Protein AF-0000000087106040 (afdb_homodimer)

Solvent-accessible surface area (backbone atoms only — not comparable to full-atom values): 74433 Å² total; per-residue (Å²): 136,77,77,55,63,69,55,60,63,54,44,68,76,42,73,60,86,76,44,76,72,56,64,63,62,61,72,76,50,59,66,69,57,50,46,52,50,30,51,50,44,46,50,48,37,53,48,32,58,74,75,38,71,82,53,90,64,60,54,68,60,30,50,50,42,42,52,51,36,38,70,44,97,57,34,73,68,27,49,67,57,51,49,48,45,60,63,72,32,39,88,49,49,78,52,42,56,70,64,64,42,68,72,45,52,69,73,43,56,54,65,58,44,49,53,48,51,50,50,48,49,48,52,51,50,51,36,50,51,51,44,50,53,49,49,51,51,45,63,74,44,73,69,80,75,83,79,71,75,76,64,62,59,41,61,67,54,55,31,48,50,31,50,55,50,32,76,34,88,66,50,60,66,65,59,43,47,52,53,50,52,54,48,50,75,66,47,75,52,49,68,43,40,52,33,40,51,50,19,52,57,51,36,58,52,44,92,62,56,70,68,56,44,52,52,46,50,52,50,38,58,68,61,44,33,63,44,38,24,47,56,38,55,76,50,75,85,63,74,52,70,66,46,33,73,72,64,44,72,75,74,63,62,64,84,55,68,85,59,36,60,64,34,42,58,57,28,51,73,61,73,68,38,67,78,41,63,66,58,41,52,53,50,50,52,50,31,49,50,28,44,53,50,10,10,52,50,33,39,52,51,50,53,48,50,34,58,74,68,71,50,76,64,50,90,84,58,72,82,67,64,40,34,77,58,48,52,42,44,21,44,38,19,73,36,55,61,73,34,36,55,68,57,47,50,29,42,51,50,54,42,47,35,26,58,51,46,52,67,50,56,45,52,49,45,43,52,36,63,69,33,61,73,43,35,72,28,68,68,35,41,52,50,40,70,65,51,54,53,46,73,65,52,46,67,40,28,13,55,53,53,34,60,45,47,53,52,50,83,64,72,64,77,64,79,76,67,87,54,52,75,47,63,67,57,50,50,50,48,51,50,50,50,54,51,36,30,46,58,61,27,42,41,67,61,44,50,50,54,54,42,50,54,22,53,61,69,60,58,63,76,49,69,67,56,49,53,35,29,59,67,58,50,45,57,54,54,51,49,53,48,51,50,54,58,68,61,66,38,71,67,47,39,63,37,82,85,34,82,42,78,40,76,66,61,59,66,61,56,55,38,47,67,54,59,79,48,88,50,78,81,37,42,60,58,35,51,52,55,52,49,53,54,42,54,61,46,57,76,47,68,54,88,41,48,69,60,50,51,45,41,54,65,68,46,63,51,65,48,78,85,44,32,45,48,28,52,60,52,17,46,65,45,42,50,65,78,90,56,49,70,90,66,55,49,43,45,56,52,52,38,35,50,49,14,54,48,32,41,67,71,18,54,91,40,62,59,89,44,64,68,58,48,50,48,42,40,52,45,39,49,51,25,53,62,37,47,41,62,69,44,24,52,48,29,50,49,50,54,51,48,44,57,70,69,44,88,36,56,81,68,65,51,90,62,77,53,67,72,55,44,54,74,73,28,78,70,67,73,78,75,80,78,126,135,77,77,54,65,70,55,61,64,53,46,69,75,44,74,60,85,76,43,78,72,57,64,64,62,60,70,74,49,59,66,69,56,50,48,50,50,29,51,50,44,46,50,47,38,53,48,32,59,72,74,37,71,82,52,88,63,58,54,66,58,29,49,50,43,41,52,50,35,40,69,44,97,58,34,72,69,27,48,66,56,51,47,48,46,60,62,72,32,37,88,49,48,78,53,42,56,70,64,64,39,67,71,45,52,70,72,43,54,54,67,57,45,49,53,47,51,51,49,47,50,49,51,51,51,50,37,50,51,50,44,48,53,49,49,52,50,46,64,71,44,72,70,80,74,82,79,72,73,74,65,60,59,41,62,65,53,54,31,47,49,30,48,53,51,32,76,36,89,62,49,61,65,64,60,41,46,53,51,49,52,54,49,49,76,67,48,76,53,49,68,42,40,51,33,39,51,51,17,50,58,52,36,57,52,43,92,61,54,68,68,56,44,51,52,46,50,54,50,39,57,68,60,44,34,62,44,38,24,47,57,37,55,75,50,74,84,64,73,53,68,66,47,32,74,72,65,45,73,75,73,63,61,64,83,54,70,85,59,37,60,65,36,42,59,56,29,51,73,60,73,67,40,67,78,41,64,68,58,40,50,52,50,48,53,50,30,50,50,28,44,53,49,10,11,52,50,33,39,52,52,51,54,48,51,34,59,74,67,70,52,77,64,52,89,84,56,73,82,68,64,40,36,77,59,49,54,42,44,20,43,38,20,71,37,56,60,71,34,37,54,66,58,48,49,29,41,51,50,54,40,47,35,24,58,52,47,53,67,49,56,44,52,50,44,45,52,37,63,70,33,61,73,43,35,73,29,67,66,33,40,51,50,40,70,64,52,52,53,47,74,65,52,46,67,41,28,15,54,52,53,34,59,46,46,54,50,50,82,66,72,65,76,63,81,75,69,87,55,52,75,48,63,67,55,51,51,51,50,51,50,50,50,53,53,36,29,47,58,61,27,42,39,68,60,43,52,51,55,54,41,51,53,21,54,61,68,60,57,63,78,48,70,66,56,50,54,34,28,59,68,57,48,46,56,53,55,50,47,53,48,52,50,55,58,66,62,66,38,72,67,46,39,64,36,82,84,34,82,41,78,40,74,66,61,58,64,62,55,56,41,47,67,54,59,78,47,89,51,78,82,37,42,60,58,34,51,52,54,51,49,53,56,41,55,60,45,57,74,47,69,55,87,42,49,68,61,50,49,45,41,55,66,68,47,63,52,66,47,80,84,45,32,43,47,28,50,60,51,16,46,65,45,42,51,65,78,93,55,49,70,88,65,55,50,43,44,57,51,51,39,34,50,49,15,54,49,31,40,67,72,19,52,92,42,61,59,89,44,65,68,59,48,52,48,45,40,52,45,38,50,50,25,52,63,37,47,41,63,68,43,25,52,48,31,50,50,51,52,50,48,44,57,69,69,44,87,37,56,80,69,67,51,90,63,76,54,69,71,55,44,56,75,72,27,81,69,67,73,77,74,79,79,128

Organism: NCBI:txid702518

pLDDT: mean 81.57, std 15.38, range [19.84, 97.75]

Sequence (1348 aa):
MFLDQDWLDNVGSYDFEVYDGSTDLVMFAPVSLVAQVAQSVLQDVEEKESFHPNAVKPMDLAMRLVRLLAGSDRPSLALPLIQKIVLSRPDDSAWHRQLLNKGLFSKLSPTDTKAFLLSVADGILDKLDQQDVRNKEQAEQDTGGSDRKLPLVKVTTVKMLAKLLSDSPFLDPKTSLTILSHLMDKARHIDIRVAIIESLYGALGSSAASDVKDEILILLEKHALPLAAGFNERGPAWASWEEVEAGEPLPTVSAISGDNVVRQIFATWDYRLTDDLDLKKKMAALSLRVIEESAKNHRQWLELFVKKHNLTLSTEEKLFNTPLDTGMLALFGRNPEFLTHSIFGMIKDSVLTQICPPPGIAAISKKVRRDTGLSESNAGEHWLSRFGKDTAVVRQTGAFPLLTRMHHPINRTAPDSSGYVTVELLQQFAREVFDSLVRSGDVDVLEEFFRSMTPMENNEDNVESLARWKLITLPMLEEVIAKIAKLRTLEWQKDIRREPARLPDTFRLKSALVVFPVNDDEEEIFIKDVMRLIEELAPLKGPYHKKWEYFKTKSMKPCRDRRRRMFHLAIRLGSLNGVDLDSPSLPDQLRVELAAFLLDKGHPFVAKDPDVVAGLKAMLHEWAESPIEEFRTSAMKIVDGFKKAGNDDWFTRGGGLDWVKIETDNSDSEEDVEMFLDQDWLDNVGSYDFEVYDGSTDLVMFAPVSLVAQVAQSVLQDVEEKESFHPNAVKPMDLAMRLVRLLAGSDRPSLALPLIQKIVLSRPDDSAWHRQLLNKGLFSKLSPTDTKAFLLSVADGILDKLDQQDVRNKEQAEQDTGGSDRKLPLVKVTTVKMLAKLLSDSPFLDPKTSLTILSHLMDKARHIDIRVAIIESLYGALGSSAASDVKDEILILLEKHALPLAAGFNERGPAWASWEEVEAGEPLPTVSAISGDNVVRQIFATWDYRLTDDLDLKKKMAALSLRVIEESAKNHRQWLELFVKKHNLTLSTEEKLFNTPLDTGMLALFGRNPEFLTHSIFGMIKDSVLTQICPPPGIAAISKKVRRDTGLSESNAGEHWLSRFGKDTAVVRQTGAFPLLTRMHHPINRTAPDSSGYVTVELLQQFAREVFDSLVRSGDVDVLEEFFRSMTPMENNEDNVESLARWKLITLPMLEEVIAKIAKLRTLEWQKDIRREPARLPDTFRLKSALVVFPVNDDEEEIFIKDVMRLIEELAPLKGPYHKKWEYFKTKSMKPCRDRRRRMFHLAIRLGSLNGVDLDSPSLPDQLRVELAAFLLDKGHPFVAKDPDVVAGLKAMLHEWAESPIEEFRTSAMKIVDGFKKAGNDDWFTRGGGLDWVKIETDNSDSEEDVE

Secondary structure (DSSP, 8-state):
----HHHHHHGGGS-GGGGGGTHHHHTTS-HHHHHHHHHHHHHHHHHHHHH-TTS--THHHHHHHHHHHHTSS-GGGGHHHHHHHHHH-GGGHHHHHHHSSHHHHHHS-HHHHHHHHHHHHHHHHHHHHHHHHHHHHHHHTT---S--PPPSS-HHHHHHHHHHHHT-TTS-HHHHHHHHHHHHHH--SHHHHHHHHHHHHHHHTSS--HHHHHHHHHHIIIIIHHHHHSS-SSSPPPPPHHHHHTTPPPPPPP--GGG-HHHHHHHS--GGGTT-HHHHHHHHHHHHHHHHHHHHHHHHHHHHHHHHTT----TT-PPP---S-GGGGHHHHH-GGG-BHHHHHHHHHHHHHHHS--HHHHHHHHHHHH-HHHHTSHHHHHHHHHHS--HHHHHHSSHHHHHHTTTS-----SS-GGGB--HHHHHHHHHHHHHHHHHHT-HHHHHHHHHHTSHHHHT---HHHHHHHHHHTHHHHHHHHHHHHHH--HHHHH-TT-SSS----HHHHHHHT----SSGGGHHHHHHHHHHHHHHHTT-SS--HHHHHHHHHHHS---GGGGGGHHHHHHHHH--TT--SSS--HHHHHHHHHHHHHHHHHGGG----HHHHHHHHHHHHHHHT-S-HHHHHHHHHHHHHHHHHS-THHHHTTS--HHHHHHHHSS-------/----HHHHHHGGGS-GGGGGGTHHHHTTS-HHHHHHHHHHHHHHHHHHHHH-TTS--THHHHHHHHHHHHTSS-GGGGHHHHHHHHHH-GGGHHHHHHHSSHHHHHHS-HHHHHHHHHHHHHHHHHHHHHHHHHHHHHHHTT---S--PPPSS-HHHHHHHHHHHHT-TTS-HHHHHHHHHHHHHH--SHHHHHHHHHHHHHHHTSS--HHHHHHHHHHIIIIIHHHHHSS-SSSPPPPPHHHHHTTPPPPPP---GGG-HHHHHHHS--GGGTT-HHHHHHHHHHHHHHHHHHHHHHHHHHHHHHHHTT----TT-PPP---S-GGGGHHHHH-GGG-BHHHHHHHHHHHHHHHS--HHHHHHHHHHHH-HHHHTSHHHHHHHHHHS--HHHHHHSSHHHHHHTTTS-----SS-GGGB--HHHHHHHHHHHHHHHHHHT-HHHHHHHHHHTSHHHHT---HHHHHHHHHHTHHHHHHHHHHHHHH--HHHHH-TT-SSS----HHHHHHHT----SSGGGHHHHHHHHHHHHHHHTT-SS--HHHHHHHHHHHS---GGGGGGHHHHHHHHH--TT--SSS--HHHHHHHHHHHHHHHHHGGG----HHHHHHHHHHHHHHHT-SSHHHHHHHHHHHHHHHHHS-THHHHTTS--HHHHHHH-SS-------

Nearest PDB structures (foldseek):
  7z8v-assembly1_D  TM=1.876E-01  e=4.612E-04  Homo sapiens
  8t1o-assembly1_A  TM=2.161E-01  e=4.178E-02  Mus musculus
  8fkx-assembly1_SU  TM=1.902E-01  e=3.604E-02  Homo sapiens
  6xns-assembly2_D  TM=2.021E-01  e=1.118E+00  synthetic construct
  6qb5-assembly4_D  TM=2.500E-01  e=7.920E+00  Homo sapiens

Structure (mmCIF, N/CA/C/O backbone):
data_AF-0000000087106040-model_v1
#
loop_
_entity.id
_entity.type
_entity.pdbx_description
1 polymer 'Uncharacterized protein'
#
loop_
_atom_site.group_PDB
_atom_site.id
_atom_site.type_symbol
_atom_site.label_atom_id
_atom_site.label_alt_id
_atom_site.label_comp_id
_atom_site.label_asym_id
_atom_site.label_entity_id
_atom_site.label_seq_id
_atom_site.pdbx_PDB_ins_code
_atom_site.Cartn_x
_atom_site.Cartn_y
_atom_site.Cartn_z
_atom_site.occupancy
_atom_site.B_iso_or_equiv
_atom_site.auth_seq_id
_atom_site.auth_comp_id
_atom_site.auth_asym_id
_atom_site.auth_atom_id
_atom_site.pdbx_PDB_model_num
ATOM 1 N N . MET A 1 1 ? 22.375 32.875 -50.969 1 22.48 1 MET A N 1
ATOM 2 C CA . MET A 1 1 ? 20.969 32.5 -51.094 1 22.48 1 MET A CA 1
ATOM 3 C C . MET A 1 1 ? 20.078 33.719 -50.906 1 22.48 1 MET A C 1
ATOM 5 O O . MET A 1 1 ? 20.234 34.469 -49.938 1 22.48 1 MET A O 1
ATOM 9 N N . PHE A 1 2 ? 19.844 34.531 -51.906 1 29.02 2 PHE A N 1
ATOM 10 C CA . PHE A 1 2 ? 19.141 35.812 -51.75 1 29.02 2 PHE A CA 1
ATOM 11 C C . PHE A 1 2 ? 17.625 35.625 -51.812 1 29.02 2 PHE A C 1
ATOM 13 O O . PHE A 1 2 ? 17.156 34.781 -52.594 1 29.02 2 PHE A O 1
ATOM 20 N N . LEU A 1 3 ? 16.969 35.781 -50.719 1 35.88 3 LEU A N 1
ATOM 21 C CA . LEU A 1 3 ? 15.523 35.844 -50.812 1 35.88 3 LEU A CA 1
ATOM 22 C C . LEU A 1 3 ? 15.078 37 -51.719 1 35.88 3 LEU A C 1
ATOM 24 O O . LEU A 1 3 ? 15.578 38.094 -51.562 1 35.88 3 LEU A O 1
ATOM 28 N N . ASP A 1 4 ? 14.672 36.688 -52.812 1 36.59 4 ASP A N 1
ATOM 29 C CA . ASP A 1 4 ? 14.266 37.781 -53.656 1 36.59 4 ASP A CA 1
ATOM 30 C C . ASP A 1 4 ? 13.266 38.688 -52.969 1 36.59 4 ASP A C 1
ATOM 32 O O . ASP A 1 4 ? 12.414 38.219 -52.188 1 36.59 4 ASP A O 1
ATOM 36 N N . GLN A 1 5 ? 13.484 39.844 -52.938 1 37.59 5 GLN A N 1
ATOM 37 C CA . GLN A 1 5 ? 12.766 40.906 -52.25 1 37.59 5 GLN A CA 1
ATOM 38 C C . GLN A 1 5 ? 11.273 40.875 -52.562 1 37.59 5 GLN A C 1
ATOM 40 O O . GLN A 1 5 ? 10.445 41.094 -51.688 1 37.59 5 GLN A O 1
ATOM 45 N N . ASP A 1 6 ? 10.898 40.594 -53.781 1 37.66 6 ASP A N 1
ATOM 46 C CA . ASP A 1 6 ? 9.5 40.469 -54.156 1 37.66 6 ASP A CA 1
ATOM 47 C C . ASP A 1 6 ? 8.836 39.281 -53.5 1 37.66 6 ASP A C 1
ATOM 49 O O . ASP A 1 6 ? 7.648 39.312 -53.156 1 37.66 6 ASP A O 1
ATOM 53 N N . TRP A 1 7 ? 9.523 38.25 -53.219 1 39.12 7 TRP A N 1
ATOM 54 C CA . TRP A 1 7 ? 9.039 37.094 -52.438 1 39.12 7 TRP A CA 1
ATOM 55 C C . TRP A 1 7 ? 8.758 37.5 -51 1 39.12 7 TRP A C 1
ATOM 57 O O . TRP A 1 7 ? 7.715 37.125 -50.438 1 39.12 7 TRP A O 1
ATOM 67 N N . LEU A 1 8 ? 9.633 38.219 -50.469 1 38.47 8 LEU A N 1
ATOM 68 C CA . LEU A 1 8 ? 9.477 38.719 -49.125 1 38.47 8 LEU A CA 1
ATOM 69 C C . LEU A 1 8 ? 8.273 39.656 -49.031 1 38.47 8 LEU A C 1
ATOM 71 O O . LEU A 1 8 ? 7.547 39.625 -48.031 1 38.47 8 LEU A O 1
ATOM 75 N N . ASP A 1 9 ? 8.133 40.438 -49.969 1 39.19 9 ASP A N 1
ATOM 76 C CA . ASP A 1 9 ? 7.02 41.375 -49.969 1 39.19 9 ASP A CA 1
ATOM 77 C C . ASP A 1 9 ? 5.684 40.656 -50.125 1 39.19 9 ASP A C 1
ATOM 79 O O . ASP A 1 9 ? 4.664 41.094 -49.594 1 39.19 9 ASP A O 1
ATOM 83 N N . ASN A 1 10 ? 5.605 39.594 -50.906 1 35.38 10 ASN A N 1
ATOM 84 C CA . ASN A 1 10 ? 4.359 38.875 -51.125 1 35.38 10 ASN A CA 1
ATOM 85 C C . ASN A 1 10 ? 4.172 37.781 -50.094 1 35.38 10 ASN A C 1
ATOM 87 O O . ASN A 1 10 ? 3.156 37.062 -50.125 1 35.38 10 ASN A O 1
ATOM 91 N N . VAL A 1 11 ? 5.133 37.406 -49.438 1 37.81 11 VAL A N 1
ATOM 92 C CA . VAL A 1 11 ? 5 36.5 -48.312 1 37.81 11 VAL A CA 1
ATOM 93 C C . VAL A 1 11 ? 4.039 37.062 -47.281 1 37.81 11 VAL A C 1
ATOM 95 O O . VAL A 1 11 ? 3.504 36.344 -46.438 1 37.81 11 VAL A O 1
ATOM 98 N N . GLY A 1 12 ? 3.977 38.344 -47.25 1 35.03 12 GLY A N 1
ATOM 99 C CA . GLY A 1 12 ? 3.045 39 -46.344 1 35.03 12 GLY A CA 1
ATOM 100 C C . GLY A 1 12 ? 1.623 38.5 -46.469 1 35.03 12 GLY A C 1
ATOM 101 O O . GLY A 1 12 ? 0.793 38.688 -45.594 1 35.03 12 GLY A O 1
ATOM 102 N N . SER A 1 13 ? 1.191 38.344 -47.75 1 35.72 13 SER A N 1
ATOM 103 C CA . SER A 1 13 ? -0.178 37.844 -47.875 1 35.72 13 SER A CA 1
ATOM 104 C C . SER A 1 13 ? -0.266 36.375 -47.531 1 35.72 13 SER A C 1
ATOM 106 O O . SER A 1 13 ? -1.333 35.75 -47.656 1 35.72 13 SER A O 1
ATOM 108 N N . TYR A 1 14 ? 0.886 35.688 -47.531 1 32.28 14 TYR A N 1
ATOM 109 C CA . TYR A 1 14 ? 0.841 34.281 -47.25 1 32.28 14 TYR A CA 1
ATOM 110 C C . TYR A 1 14 ? 0.561 34.031 -45.781 1 32.28 14 TYR A C 1
ATOM 112 O O . TYR A 1 14 ? 1.025 34.781 -44.906 1 32.28 14 TYR A O 1
ATOM 120 N N . ASP A 1 15 ? -0.562 33.562 -45.469 1 33.69 15 ASP A N 1
ATOM 121 C CA . ASP A 1 15 ? -0.931 33.125 -44.125 1 33.69 15 ASP A CA 1
ATOM 122 C C . ASP A 1 15 ? 0.25 32.438 -43.438 1 33.69 15 ASP A C 1
ATOM 124 O O . ASP A 1 15 ? 0.758 31.422 -43.906 1 33.69 15 ASP A O 1
ATOM 128 N N . PHE A 1 16 ? 1.139 33.188 -42.875 1 33.38 16 PHE A N 1
ATOM 129 C CA . PHE A 1 16 ? 2.318 32.875 -42.062 1 33.38 16 PHE A CA 1
ATOM 130 C C . PHE A 1 16 ? 2.068 31.703 -41.156 1 33.38 16 PHE A C 1
ATOM 132 O O . PHE A 1 16 ? 2.943 31.312 -40.375 1 33.38 16 PHE A O 1
ATOM 139 N N . GLU A 1 17 ? 0.868 31.297 -40.969 1 35.59 17 GLU A N 1
ATOM 140 C CA . GLU A 1 17 ? 0.713 30.141 -40.094 1 35.59 17 GLU A CA 1
ATOM 141 C C . GLU A 1 17 ? 1.675 29.016 -40.5 1 35.59 17 GLU A C 1
ATOM 143 O O . GLU A 1 17 ? 2.082 28.219 -39.688 1 35.59 17 GLU A O 1
ATOM 148 N N . VAL A 1 18 ? 1.932 28.953 -41.781 1 33.97 18 VAL A N 1
ATOM 149 C CA . VAL A 1 18 ? 2.65 27.844 -42.406 1 33.97 18 VAL A CA 1
ATOM 150 C C . VAL A 1 18 ? 4.156 28.062 -42.25 1 33.97 18 VAL A C 1
ATOM 152 O O . VAL A 1 18 ? 4.953 27.219 -42.688 1 33.97 18 VAL A O 1
ATOM 155 N N . TYR A 1 19 ? 4.746 29.281 -41.875 1 37.09 19 TYR A N 1
ATOM 156 C CA . TYR A 1 19 ? 6.156 29.672 -41.938 1 37.09 19 TYR A CA 1
ATOM 157 C C . TYR A 1 19 ? 6.926 29.125 -40.75 1 37.09 19 TYR A C 1
ATOM 159 O O . TYR A 1 19 ? 7.887 29.75 -40.281 1 37.09 19 TYR A O 1
ATOM 167 N N . ASP A 1 20 ? 6.598 28.438 -40.094 1 37.69 20 ASP A N 1
ATOM 168 C CA . ASP A 1 20 ? 7.473 27.984 -39.031 1 37.69 20 ASP A CA 1
ATOM 169 C C . ASP A 1 20 ? 8.883 27.719 -39.531 1 37.69 20 ASP A C 1
ATOM 171 O O . ASP A 1 20 ? 9.867 27.906 -38.812 1 37.69 20 ASP A O 1
ATOM 175 N N . GLY A 1 21 ? 9.078 27.359 -40.875 1 37.41 21 GLY A N 1
ATOM 176 C CA . GLY A 1 21 ? 10.344 26.969 -41.438 1 37.41 21 GLY A CA 1
ATOM 177 C C . GLY A 1 21 ? 11.203 28.141 -41.875 1 37.41 21 GLY A C 1
ATOM 178 O O . GLY A 1 21 ? 12.375 27.984 -42.188 1 37.41 21 GLY A O 1
ATOM 179 N N . SER A 1 22 ? 10.766 29.391 -42.188 1 39.5 22 SER A N 1
ATOM 180 C CA . SER A 1 22 ? 11.461 30.562 -42.688 1 39.5 22 SER A CA 1
ATOM 181 C C . SER A 1 22 ? 12.375 31.172 -41.656 1 39.5 22 SER A C 1
ATOM 183 O O . SER A 1 22 ? 13.25 31.984 -41.969 1 39.5 22 SER A O 1
ATOM 185 N N . THR A 1 23 ? 12.062 31.188 -40.469 1 44.56 23 THR A N 1
ATOM 186 C CA . THR A 1 23 ? 12.844 31.844 -39.438 1 44.56 23 THR A CA 1
ATOM 187 C C . THR A 1 23 ? 14.281 31.328 -39.438 1 44.56 23 THR A C 1
ATOM 189 O O . THR A 1 23 ? 15.188 32 -38.938 1 44.56 23 THR A O 1
ATOM 192 N N . ASP A 1 24 ? 14.469 30.203 -40 1 42.31 24 ASP A N 1
ATOM 193 C CA . ASP A 1 24 ? 15.812 29.625 -39.969 1 42.31 24 ASP A CA 1
ATOM 194 C C . ASP A 1 24 ? 16.734 30.328 -40.938 1 42.31 24 ASP A C 1
ATOM 196 O O . ASP A 1 24 ? 17.938 30.438 -40.688 1 42.31 24 ASP A O 1
ATOM 200 N N . LEU A 1 25 ? 16.203 30.922 -42.031 1 41.03 25 LEU A N 1
ATOM 201 C CA . LEU A 1 25 ? 17.031 31.656 -42.969 1 41.03 25 LEU A CA 1
ATOM 202 C C . LEU A 1 25 ? 17.578 32.938 -42.375 1 41.03 25 LEU A C 1
ATOM 204 O O . LEU A 1 25 ? 18.672 33.375 -42.719 1 41.03 25 LEU A O 1
ATOM 208 N N . VAL A 1 26 ? 16.812 33.625 -41.531 1 48.47 26 VAL A N 1
ATOM 209 C CA . VAL A 1 26 ? 17.203 34.906 -40.906 1 48.47 26 VAL A CA 1
ATOM 210 C C . VAL A 1 26 ? 18.422 34.688 -40.031 1 48.47 26 VAL A C 1
ATOM 212 O O . VAL A 1 26 ? 19.156 35.625 -39.719 1 48.47 26 VAL A O 1
ATOM 215 N N . MET A 1 27 ? 18.625 33.5 -39.688 1 48.69 27 MET A N 1
ATOM 216 C CA . MET A 1 27 ? 19.75 33.219 -38.812 1 48.69 27 MET A CA 1
ATOM 217 C C . MET A 1 27 ? 21.078 33.469 -39.531 1 48.69 27 MET A C 1
ATOM 219 O O . MET A 1 27 ? 22.109 33.656 -38.875 1 48.69 27 MET A O 1
ATOM 223 N N . PHE A 1 28 ? 21 33.562 -40.969 1 45.25 28 PHE A N 1
ATOM 224 C CA . PHE A 1 28 ? 22.25 33.75 -41.719 1 45.25 28 PHE A CA 1
ATOM 225 C C . PHE A 1 28 ? 22.453 35.219 -42.062 1 45.25 28 PHE A C 1
ATOM 227 O O . PHE A 1 28 ? 23.484 35.594 -42.625 1 45.25 28 PHE A O 1
ATOM 234 N N . ALA A 1 29 ? 21.609 36.125 -41.719 1 57.41 29 ALA A N 1
ATOM 235 C CA . ALA A 1 29 ? 21.734 37.562 -42.031 1 57.41 29 ALA A CA 1
ATOM 236 C C . ALA A 1 29 ? 22.484 38.281 -40.906 1 57.41 29 ALA A C 1
ATOM 238 O O . ALA A 1 29 ? 22.5 37.844 -39.75 1 57.41 29 ALA A O 1
ATOM 239 N N . PRO A 1 30 ? 23.312 39.312 -41.375 1 67.12 30 PRO A N 1
ATOM 240 C CA . PRO A 1 30 ? 23.938 40.125 -40.344 1 67.12 30 PRO A CA 1
ATOM 241 C C . PRO A 1 30 ? 22.938 40.656 -39.312 1 67.12 30 PRO A C 1
ATOM 243 O O . PRO A 1 30 ? 21.828 41.031 -39.688 1 67.12 30 PRO A O 1
ATOM 246 N N . VAL A 1 31 ? 23.328 40.688 -38.188 1 77.25 31 VAL A N 1
ATOM 247 C CA . VAL A 1 31 ? 22.469 41 -37.031 1 77.25 31 VAL A CA 1
ATOM 248 C C . VAL A 1 31 ? 21.891 42.406 -37.188 1 77.25 31 VAL A C 1
ATOM 250 O O . VAL A 1 31 ? 20.75 42.656 -36.812 1 77.25 31 VAL A O 1
ATOM 253 N N . SER A 1 32 ? 22.562 43.25 -37.812 1 79.75 32 SER A N 1
ATOM 254 C CA . SER A 1 32 ? 22.094 44.625 -38 1 79.75 32 SER A CA 1
ATOM 255 C C . SER A 1 32 ? 20.906 44.688 -38.969 1 79.75 32 SER A C 1
ATOM 257 O O . SER A 1 32 ? 20 45.5 -38.812 1 79.75 32 SER A O 1
ATOM 259 N N . LEU A 1 33 ? 21.062 43.781 -39.875 1 73.88 33 LEU A N 1
ATOM 260 C CA . LEU A 1 33 ? 19.969 43.719 -40.844 1 73.88 33 LEU A CA 1
ATOM 261 C C . LEU A 1 33 ? 18.719 43.125 -40.188 1 73.88 33 LEU A C 1
ATOM 263 O O . LEU A 1 33 ? 17.594 43.562 -40.469 1 73.88 33 LEU A O 1
ATOM 267 N N . VAL A 1 34 ? 18.984 42.219 -39.344 1 77.44 34 VAL A N 1
ATOM 268 C CA . VAL A 1 34 ? 17.859 41.625 -38.625 1 77.44 34 VAL A CA 1
ATOM 269 C C . VAL A 1 34 ? 17.172 42.688 -37.781 1 77.44 34 VAL A C 1
ATOM 271 O O . VAL A 1 34 ? 15.938 42.719 -37.719 1 77.44 34 VAL A O 1
ATOM 274 N N . ALA A 1 35 ? 17.891 43.562 -37.25 1 84.94 35 ALA A N 1
ATOM 275 C CA . ALA A 1 35 ? 17.359 44.625 -36.406 1 84.94 35 ALA A CA 1
ATOM 276 C C . ALA A 1 35 ? 16.5 45.594 -37.219 1 84.94 35 ALA A C 1
ATOM 278 O O . ALA A 1 35 ? 15.438 46.031 -36.781 1 84.94 35 ALA A O 1
ATOM 279 N N . GLN A 1 36 ? 16.906 45.812 -38.375 1 80.25 36 GLN A N 1
ATOM 280 C CA . GLN A 1 36 ? 16.172 46.75 -39.25 1 80.25 36 GLN A CA 1
ATOM 281 C C . GLN A 1 36 ? 14.859 46.125 -39.719 1 80.25 36 GLN A C 1
ATOM 283 O O . GLN A 1 36 ? 13.828 46.781 -39.781 1 80.25 36 GLN A O 1
ATOM 288 N N . VAL A 1 37 ? 15.016 44.906 -39.938 1 75.31 37 VAL A N 1
ATOM 289 C CA . VAL A 1 37 ? 13.812 44.188 -40.406 1 75.31 37 VAL A CA 1
ATOM 290 C C . VAL A 1 37 ? 12.797 44.125 -39.25 1 75.31 37 VAL A C 1
ATOM 292 O O . VAL A 1 37 ? 11.602 44.312 -39.469 1 75.31 37 VAL A O 1
ATOM 295 N N . ALA A 1 38 ? 13.32 43.812 -38.156 1 83.06 38 ALA A N 1
ATOM 296 C CA . ALA A 1 38 ? 12.438 43.719 -37 1 83.06 38 ALA A CA 1
ATOM 297 C C . ALA A 1 38 ? 11.734 45.062 -36.75 1 83.06 38 ALA A C 1
ATOM 299 O O . ALA A 1 38 ? 10.539 45.094 -36.469 1 83.06 38 ALA A O 1
ATOM 300 N N . GLN A 1 39 ? 12.406 46.125 -36.875 1 85.94 39 GLN A N 1
ATOM 301 C CA . GLN A 1 39 ? 11.852 47.469 -36.719 1 85.94 39 GLN A CA 1
ATOM 302 C C . GLN A 1 39 ? 10.789 47.75 -37.75 1 85.94 39 GLN A C 1
ATOM 304 O O . GLN A 1 39 ? 9.75 48.344 -37.438 1 85.94 39 GLN A O 1
ATOM 309 N N . SER A 1 40 ? 11.086 47.375 -38.906 1 80.06 40 SER A N 1
ATOM 310 C CA . SER A 1 40 ? 10.148 47.594 -40 1 80.06 40 SER A CA 1
ATOM 311 C C . SER A 1 40 ? 8.867 46.781 -39.812 1 80.06 40 SER A C 1
ATOM 313 O O . SER A 1 40 ? 7.766 47.281 -40.031 1 80.06 40 SER A O 1
ATOM 315 N N . VAL A 1 41 ? 9.102 45.594 -39.344 1 80.31 41 VAL A N 1
ATOM 316 C CA . VAL A 1 41 ? 7.941 44.75 -39.125 1 80.31 41 VAL A CA 1
ATOM 317 C C . VAL A 1 41 ? 7.09 45.312 -38 1 80.31 41 VAL A C 1
ATOM 319 O O . VAL A 1 41 ? 5.859 45.312 -38.062 1 80.31 41 VAL A O 1
ATOM 322 N N . LEU A 1 42 ? 7.668 45.812 -37 1 85.94 42 LEU A N 1
ATOM 323 C CA . LEU A 1 42 ? 6.949 46.375 -35.875 1 85.94 42 LEU A CA 1
ATOM 324 C C . LEU A 1 42 ? 6.195 47.656 -36.281 1 85.94 42 LEU A C 1
ATOM 326 O O . LEU A 1 42 ? 5.082 47.875 -35.812 1 85.94 42 LEU A O 1
ATOM 330 N N . GLN A 1 43 ? 6.785 48.344 -37.125 1 82.12 43 GLN A N 1
ATOM 331 C CA . GLN A 1 43 ? 6.121 49.531 -37.625 1 82.12 43 GLN A CA 1
ATOM 332 C C . GLN A 1 43 ? 4.902 49.156 -38.469 1 82.12 43 GLN A C 1
ATOM 334 O O . GLN A 1 43 ? 3.873 49.844 -38.406 1 82.12 43 GLN A O 1
ATOM 339 N N . ASP A 1 44 ? 5.109 48.156 -39.125 1 77.75 44 ASP A N 1
ATOM 340 C CA . ASP A 1 44 ? 3.992 47.656 -39.938 1 77.75 44 ASP A CA 1
ATOM 341 C C . ASP A 1 44 ? 2.83 47.219 -39.062 1 77.75 44 ASP A C 1
ATOM 343 O O . ASP A 1 44 ? 1.667 47.469 -39.375 1 77.75 44 ASP A O 1
ATOM 347 N N . VAL A 1 45 ? 3.189 46.531 -38.031 1 80.75 45 VAL A N 1
ATOM 348 C CA . VAL A 1 45 ? 2.174 46.094 -37.062 1 80.75 45 VAL A CA 1
ATOM 349 C C . VAL A 1 45 ? 1.415 47.281 -36.531 1 80.75 45 VAL A C 1
ATOM 351 O O . VAL A 1 45 ? 0.184 47.281 -36.438 1 80.75 45 VAL A O 1
ATOM 354 N N . GLU A 1 46 ? 2.061 48.344 -36.188 1 81.19 46 GLU A N 1
ATOM 355 C CA . GLU A 1 46 ? 1.452 49.531 -35.625 1 81.19 46 GLU A CA 1
ATOM 356 C C . GLU A 1 46 ? 0.553 50.25 -36.625 1 81.19 46 GLU A C 1
ATOM 358 O O . GLU A 1 46 ? -0.529 50.719 -36.281 1 81.19 46 GLU A O 1
ATOM 363 N N . GLU A 1 47 ? 1.016 50.25 -37.812 1 76.75 47 GLU A N 1
ATOM 364 C CA . GLU A 1 47 ? 0.247 50.906 -38.875 1 76.75 47 GLU A CA 1
ATOM 365 C C . GLU A 1 47 ? -1.034 50.156 -39.156 1 76.75 47 GLU A C 1
ATOM 367 O O . GLU A 1 47 ? -2.1 50.75 -39.344 1 76.75 47 GLU A O 1
ATOM 372 N N . LYS A 1 48 ? -0.811 48.938 -39.125 1 75 48 LYS A N 1
ATOM 373 C CA . LYS A 1 48 ? -1.981 48.125 -39.406 1 75 48 LYS A CA 1
ATOM 374 C C . LYS A 1 48 ? -2.998 48.188 -38.281 1 75 48 LYS A C 1
ATOM 376 O O . LYS A 1 48 ? -4.207 48.125 -38.531 1 75 48 LYS A O 1
ATOM 381 N N . GLU A 1 49 ? -2.559 48.219 -37.125 1 76.38 49 GLU A N 1
ATOM 382 C CA . GLU A 1 49 ? -3.465 48.312 -35.969 1 76.38 49 GLU A CA 1
ATOM 383 C C . GLU A 1 49 ? -4.199 49.656 -35.969 1 76.38 49 GLU A C 1
ATOM 385 O O . GLU A 1 49 ? -5.371 49.719 -35.594 1 76.38 49 GLU A O 1
ATOM 390 N N . SER A 1 50 ? -3.537 50.656 -36.5 1 71.62 50 SER A N 1
ATOM 391 C CA . SER A 1 50 ? -4.129 52 -36.5 1 71.62 50 SER A CA 1
ATOM 392 C C . SER A 1 50 ? -5.066 52.188 -37.688 1 71.62 50 SER A C 1
ATOM 394 O O . SER A 1 50 ? -6.133 52.781 -37.562 1 71.62 50 SER A O 1
ATOM 396 N N . PHE A 1 51 ? -4.656 51.594 -38.844 1 69.94 51 PHE A N 1
ATOM 397 C CA . PHE A 1 51 ? -5.387 51.969 -40.062 1 69.94 51 PHE A CA 1
ATOM 398 C C . PHE A 1 51 ? -6.211 50.781 -40.562 1 69.94 51 PHE A C 1
ATOM 400 O O . PHE A 1 51 ? -7.219 50.969 -41.25 1 69.94 51 PHE A O 1
ATOM 407 N N . HIS A 1 52 ? -5.727 49.531 -40.25 1 64.31 52 HIS A N 1
ATOM 408 C CA . HIS A 1 52 ? -6.441 48.375 -40.719 1 64.31 52 HIS A CA 1
ATOM 409 C C . HIS A 1 52 ? -6.633 47.344 -39.594 1 64.31 52 HIS A C 1
ATOM 411 O O . HIS A 1 52 ? -5.977 46.281 -39.594 1 64.31 52 HIS A O 1
ATOM 417 N N . PRO A 1 53 ? -7.539 47.531 -38.688 1 61.88 53 PRO A N 1
ATOM 418 C CA . PRO A 1 53 ? -7.688 46.719 -37.5 1 61.88 53 PRO A CA 1
ATOM 419 C C . PRO A 1 53 ? -7.984 45.25 -37.781 1 61.88 53 PRO A C 1
ATOM 421 O O . PRO A 1 53 ? -7.668 44.375 -37 1 61.88 53 PRO A O 1
ATOM 424 N N . ASN A 1 54 ? -8.391 44.969 -38.969 1 57.22 54 ASN A N 1
ATOM 425 C CA . ASN A 1 54 ? -8.828 43.625 -39.281 1 57.22 54 ASN A CA 1
ATOM 426 C C . ASN A 1 54 ? -7.73 42.844 -40 1 57.22 54 ASN A C 1
ATOM 428 O O . ASN A 1 54 ? -7.91 41.656 -40.312 1 57.22 54 ASN A O 1
ATOM 432 N N . ALA A 1 55 ? -6.77 43.531 -40.219 1 54.97 55 ALA A N 1
ATOM 433 C CA . ALA A 1 55 ? -5.711 42.844 -40.938 1 54.97 55 ALA A CA 1
ATOM 434 C C . ALA A 1 55 ? -4.895 41.938 -40.031 1 54.97 55 ALA A C 1
ATOM 436 O O . ALA A 1 55 ? -4.84 42.156 -38.812 1 54.97 55 ALA A O 1
ATOM 437 N N . VAL A 1 56 ? -4.52 40.75 -40.5 1 55.97 56 VAL A N 1
ATOM 438 C CA . VAL A 1 56 ? -3.703 39.812 -39.719 1 55.97 56 VAL A CA 1
ATOM 439 C C . VAL A 1 56 ? -2.383 40.5 -39.344 1 55.97 56 VAL A C 1
ATOM 441 O O . VAL A 1 56 ? -1.648 40.969 -40.219 1 55.97 56 VAL A O 1
ATOM 444 N N . LYS A 1 57 ? -2.1 40.844 -38.188 1 65.75 57 LYS A N 1
ATOM 445 C CA . LYS A 1 57 ? -0.927 41.531 -37.656 1 65.75 57 LYS A CA 1
ATOM 446 C C . LYS A 1 57 ? 0.227 40.562 -37.438 1 65.75 57 LYS A C 1
ATOM 448 O O . LYS A 1 57 ? 0.071 39.562 -36.75 1 65.75 57 LYS A O 1
ATOM 453 N N . PRO A 1 58 ? 1.3 40.812 -38.094 1 72.44 58 PRO A N 1
ATOM 454 C CA . PRO A 1 58 ? 2.391 39.844 -37.969 1 72.44 58 PRO A CA 1
ATOM 455 C C . PRO A 1 58 ? 3.164 39.969 -36.656 1 72.44 58 PRO A C 1
ATOM 457 O O . PRO A 1 58 ? 4.395 40.031 -36.656 1 72.44 58 PRO A O 1
ATOM 460 N N . MET A 1 59 ? 2.49 40.062 -35.656 1 78.94 59 MET A N 1
ATOM 461 C CA . MET A 1 59 ? 3.113 40.219 -34.344 1 78.94 59 MET A CA 1
ATOM 462 C C . MET A 1 59 ? 4.035 39.062 -34.031 1 78.94 59 MET A C 1
ATOM 464 O O . MET A 1 59 ? 5.125 39.25 -33.5 1 78.94 59 MET A O 1
ATOM 468 N N . ASP A 1 60 ? 3.656 37.969 -34.438 1 77.81 60 ASP A N 1
ATOM 469 C CA . ASP A 1 60 ? 4.434 36.781 -34.156 1 77.81 60 ASP A CA 1
ATOM 470 C C . ASP A 1 60 ? 5.805 36.844 -34.812 1 77.81 60 ASP A C 1
ATOM 472 O O . ASP A 1 60 ? 6.809 36.438 -34.219 1 77.81 60 ASP A O 1
ATOM 476 N N . LEU A 1 61 ? 5.691 37.312 -36.062 1 74.44 61 LEU A N 1
ATOM 477 C CA . LEU A 1 61 ? 6.953 37.438 -36.781 1 74.44 61 LEU A CA 1
ATOM 478 C C . LEU A 1 61 ? 7.844 38.5 -36.125 1 74.44 61 LEU A C 1
ATOM 480 O O . LEU A 1 61 ? 9.047 38.281 -35.969 1 74.44 61 LEU A O 1
ATOM 484 N N . ALA A 1 62 ? 7.273 39.531 -35.75 1 81.06 62 ALA A N 1
ATOM 485 C CA . ALA A 1 62 ? 8.031 40.594 -35.094 1 81.06 62 ALA A CA 1
ATOM 486 C C . ALA A 1 62 ? 8.688 40.094 -33.812 1 81.06 62 ALA A C 1
ATOM 488 O O . ALA A 1 62 ? 9.875 40.312 -33.594 1 81.06 62 ALA A O 1
ATOM 489 N N . MET A 1 63 ? 8 39.375 -33.156 1 86.12 63 MET A N 1
ATOM 490 C CA . MET A 1 63 ? 8.5 38.875 -31.875 1 86.12 63 MET A CA 1
ATOM 491 C C . MET A 1 63 ? 9.625 37.875 -32.094 1 86.12 63 MET A C 1
ATOM 493 O O . MET A 1 63 ? 10.617 37.875 -31.359 1 86.12 63 MET A O 1
ATOM 497 N N . ARG A 1 64 ? 9.477 37.094 -33 1 77.62 64 ARG A N 1
ATOM 498 C CA . ARG A 1 64 ? 10.508 36.125 -33.312 1 77.62 64 ARG A CA 1
ATOM 499 C C . ARG A 1 64 ? 11.812 36.781 -33.719 1 77.62 64 ARG A C 1
ATOM 501 O O . ARG A 1 64 ? 12.891 36.344 -33.312 1 77.62 64 ARG A O 1
ATOM 508 N N . LEU A 1 65 ? 11.633 37.75 -34.469 1 79.75 65 LEU A N 1
ATOM 509 C CA . LEU A 1 65 ? 12.812 38.469 -34.906 1 79.75 65 LEU A CA 1
ATOM 510 C C . LEU A 1 65 ? 13.508 39.156 -33.719 1 79.75 65 LEU A C 1
ATOM 512 O O . LEU A 1 65 ? 14.734 39.094 -33.625 1 79.75 65 LEU A O 1
ATOM 516 N N . VAL A 1 66 ? 12.789 39.656 -32.938 1 87.5 66 VAL A N 1
ATOM 517 C CA . VAL A 1 66 ? 13.344 40.344 -31.75 1 87.5 66 VAL A CA 1
ATOM 518 C C . VAL A 1 66 ? 14.039 39.312 -30.859 1 87.5 66 VAL A C 1
ATOM 520 O O . VAL A 1 66 ? 15.117 39.562 -30.328 1 87.5 66 VAL A O 1
ATOM 523 N N . ARG A 1 67 ? 13.469 38.188 -30.75 1 85.75 67 ARG A N 1
ATOM 524 C CA . ARG A 1 67 ? 14.062 37.125 -29.938 1 85.75 67 ARG A CA 1
ATOM 525 C C . ARG A 1 67 ? 15.383 36.656 -30.547 1 85.75 67 ARG A C 1
ATOM 527 O O . ARG A 1 67 ? 16.328 36.375 -29.812 1 85.75 67 ARG A O 1
ATOM 534 N N . LEU A 1 68 ? 15.289 36.625 -31.766 1 79.19 68 LEU A N 1
ATOM 535 C CA . LEU A 1 68 ? 16.516 36.25 -32.469 1 79.19 68 LEU A CA 1
ATOM 536 C C . LEU A 1 68 ? 17.609 37.281 -32.219 1 79.19 68 LEU A C 1
ATOM 538 O O . LEU A 1 68 ? 18.766 36.906 -32.031 1 79.19 68 LEU A O 1
ATOM 542 N N . LEU A 1 69 ? 17.266 38.406 -32.25 1 84.38 69 LEU A N 1
ATOM 543 C CA . LEU A 1 69 ? 18.203 39.5 -32 1 84.38 69 LEU A CA 1
ATOM 544 C C . LEU A 1 69 ? 18.734 39.438 -30.562 1 84.38 69 LEU A C 1
ATOM 546 O O . LEU A 1 69 ? 19.938 39.625 -30.328 1 84.38 69 LEU A O 1
ATOM 550 N N . ALA A 1 70 ? 17.938 39.156 -29.672 1 86.75 70 ALA A N 1
ATOM 551 C CA . ALA A 1 70 ? 18.297 39.094 -28.25 1 86.75 70 ALA A CA 1
ATOM 552 C C . ALA A 1 70 ? 19.266 37.938 -28 1 86.75 70 ALA A C 1
ATOM 554 O O . ALA A 1 70 ? 20.094 38 -27.078 1 86.75 70 ALA A O 1
ATOM 555 N N . GLY A 1 71 ? 19.219 36.938 -28.781 1 82.38 71 GLY A N 1
ATOM 556 C CA . GLY A 1 71 ? 20.062 35.781 -28.609 1 82.38 71 GLY A CA 1
ATOM 557 C C . GLY A 1 71 ? 21.328 35.844 -29.438 1 82.38 71 GLY A C 1
ATOM 558 O O . GLY A 1 71 ? 22.188 34.969 -29.359 1 82.38 71 GLY A O 1
ATOM 559 N N . SER A 1 72 ? 21.453 36.875 -30.109 1 78 72 SER A N 1
ATOM 560 C CA . SER A 1 72 ? 22.594 37 -31.016 1 78 72 SER A CA 1
ATOM 561 C C . SER A 1 72 ? 23.828 37.469 -30.266 1 78 72 SER A C 1
ATOM 563 O O . SER A 1 72 ? 23.828 37.562 -29.031 1 78 72 SER A O 1
ATOM 565 N N . ASP A 1 73 ? 24.938 37.812 -31.031 1 79.88 73 ASP A N 1
ATOM 566 C CA . ASP A 1 73 ? 26.188 38.281 -30.438 1 79.88 73 ASP A CA 1
ATOM 567 C C . ASP A 1 73 ? 26.094 39.75 -30.047 1 79.88 73 ASP A C 1
ATOM 569 O O . ASP A 1 73 ? 26.938 40.25 -29.281 1 79.88 73 ASP A O 1
ATOM 573 N N . ARG A 1 74 ? 25.094 40.438 -30.531 1 84.56 74 ARG A N 1
ATOM 574 C CA . ARG A 1 74 ? 24.891 41.844 -30.156 1 84.56 74 ARG A CA 1
ATOM 575 C C . ARG A 1 74 ? 23.484 42.062 -29.609 1 84.56 74 ARG A C 1
ATOM 577 O O . ARG A 1 74 ? 22.703 42.812 -30.203 1 84.56 74 ARG A O 1
ATOM 584 N N . PRO A 1 75 ? 23.188 41.625 -28.547 1 88.69 75 PRO A N 1
ATOM 585 C CA . PRO A 1 75 ? 21.844 41.688 -27.984 1 88.69 75 PRO A CA 1
ATOM 586 C C . PRO A 1 75 ? 21.391 43.094 -27.672 1 88.69 75 PRO A C 1
ATOM 588 O O . PRO A 1 75 ? 20.203 43.375 -27.531 1 88.69 75 PRO A O 1
ATOM 591 N N . SER A 1 76 ? 22.281 44.062 -27.625 1 88.56 76 SER A N 1
ATOM 592 C CA . SER A 1 76 ? 21.984 45.438 -27.297 1 88.56 76 SER A CA 1
ATOM 593 C C . SER A 1 76 ? 21.094 46.094 -28.359 1 88.56 76 SER A C 1
ATOM 595 O O . SER A 1 76 ? 20.375 47.062 -28.078 1 88.56 76 SER A O 1
ATOM 597 N N . LEU A 1 77 ? 21.125 45.469 -29.547 1 87.5 77 LEU A N 1
ATOM 598 C CA . LEU A 1 77 ? 20.344 46 -30.641 1 87.5 77 LEU A CA 1
ATOM 599 C C . LEU A 1 77 ? 18.859 45.719 -30.453 1 87.5 77 LEU A C 1
ATOM 601 O O . LEU A 1 77 ? 18 46.344 -31.062 1 87.5 77 LEU A O 1
ATOM 605 N N . ALA A 1 78 ? 18.625 44.812 -29.609 1 90.38 78 ALA A N 1
ATOM 606 C CA . ALA A 1 78 ? 17.234 44.406 -29.359 1 90.38 78 ALA A CA 1
ATOM 607 C C . ALA A 1 78 ? 16.594 45.312 -28.312 1 90.38 78 ALA A C 1
ATOM 609 O O . ALA A 1 78 ? 15.359 45.375 -28.219 1 90.38 78 ALA A O 1
ATOM 610 N N . LEU A 1 79 ? 17.312 46.094 -27.531 1 92.25 79 LEU A N 1
ATOM 611 C CA . LEU A 1 79 ? 16.844 46.781 -26.312 1 92.25 79 LEU A CA 1
ATOM 612 C C . LEU A 1 79 ? 15.836 47.875 -26.656 1 92.25 79 LEU A C 1
ATOM 614 O O . LEU A 1 79 ? 14.766 47.938 -26.031 1 92.25 79 LEU A O 1
ATOM 618 N N . PRO A 1 80 ? 16.078 48.688 -27.656 1 89.75 80 PRO A N 1
ATOM 619 C CA . PRO A 1 80 ? 15.094 49.719 -27.984 1 89.75 80 PRO A CA 1
ATOM 620 C C . PRO A 1 80 ? 13.766 49.125 -28.438 1 89.75 80 PRO A C 1
ATOM 622 O O . PRO A 1 80 ? 12.703 49.688 -28.156 1 89.75 80 PRO A O 1
ATOM 625 N N . LEU A 1 81 ? 13.883 48.031 -29.078 1 90.5 81 LEU A N 1
ATOM 626 C CA . LEU A 1 81 ? 12.664 47.406 -29.562 1 90.5 81 LEU A CA 1
ATOM 627 C C . LEU A 1 81 ? 11.875 46.781 -28.406 1 90.5 81 LEU A C 1
ATOM 629 O O . LEU A 1 81 ? 10.648 46.906 -28.359 1 90.5 81 LEU A O 1
ATOM 633 N N . ILE A 1 82 ? 12.57 46.188 -27.547 1 90.75 82 ILE A N 1
ATOM 634 C CA . ILE A 1 82 ? 11.938 45.562 -26.391 1 90.75 82 ILE A CA 1
ATOM 635 C C . ILE A 1 82 ? 11.266 46.656 -25.547 1 90.75 82 ILE A C 1
ATOM 637 O O . ILE A 1 82 ? 10.133 46.469 -25.094 1 90.75 82 ILE A O 1
ATOM 641 N N . GLN A 1 83 ? 11.883 47.688 -25.312 1 90.62 83 GLN A N 1
ATOM 642 C CA . GLN A 1 83 ? 11.336 48.812 -24.547 1 90.62 83 GLN A CA 1
ATOM 643 C C . GLN A 1 83 ? 10.047 49.312 -25.188 1 90.62 83 GLN A C 1
ATOM 645 O O . GLN A 1 83 ? 9.062 49.562 -24.484 1 90.62 83 GLN A O 1
ATOM 650 N N . LYS A 1 84 ? 10.109 49.469 -26.453 1 88.12 84 LYS A N 1
ATOM 651 C CA . LYS A 1 84 ? 8.938 49.938 -27.172 1 88.12 84 LYS A CA 1
ATOM 652 C C . LYS A 1 84 ? 7.766 48.969 -27.031 1 88.12 84 LYS A C 1
ATOM 654 O O . LYS A 1 84 ? 6.625 49.406 -26.828 1 88.12 84 LYS A O 1
ATOM 659 N N . ILE A 1 85 ? 8.094 47.781 -27.047 1 88.62 85 ILE A N 1
ATOM 660 C CA . ILE A 1 85 ? 7.051 46.75 -26.969 1 88.62 85 ILE A CA 1
ATOM 661 C C . ILE A 1 85 ? 6.441 46.75 -25.578 1 88.62 85 ILE A C 1
ATOM 663 O O . ILE A 1 85 ? 5.219 46.719 -25.422 1 88.62 85 ILE A O 1
ATOM 667 N N . VAL A 1 86 ? 7.238 46.844 -24.594 1 88.12 86 VAL A N 1
ATOM 668 C CA . VAL A 1 86 ? 6.797 46.75 -23.203 1 88.12 86 VAL A CA 1
ATOM 669 C C . VAL A 1 86 ? 6.012 48 -22.828 1 88.12 86 VAL A C 1
ATOM 671 O O . VAL A 1 86 ? 5 47.906 -22.125 1 88.12 86 VAL A O 1
ATOM 674 N N . LEU A 1 87 ? 6.332 49.094 -23.359 1 87.25 87 LEU A N 1
ATOM 675 C CA . LEU A 1 87 ? 5.738 50.375 -22.922 1 87.25 87 LEU A CA 1
ATOM 676 C C . LEU A 1 87 ? 4.559 50.75 -23.797 1 87.25 87 LEU A C 1
ATOM 678 O O . LEU A 1 87 ? 3.623 51.406 -23.344 1 87.25 87 LEU A O 1
ATOM 682 N N . SER A 1 88 ? 4.582 50.281 -25.031 1 83.69 88 SER A N 1
ATOM 683 C CA . SER A 1 88 ? 3.562 50.812 -25.938 1 83.69 88 SER A CA 1
ATOM 684 C C . SER A 1 88 ? 2.527 49.75 -26.281 1 83.69 88 SER A C 1
ATOM 686 O O . SER A 1 88 ? 1.494 50.031 -26.891 1 83.69 88 SER A O 1
ATOM 688 N N . ARG A 1 89 ? 2.873 48.594 -25.797 1 83.75 89 ARG A N 1
ATOM 689 C CA . ARG A 1 89 ? 1.931 47.562 -26.172 1 83.75 89 ARG A CA 1
ATOM 690 C C . ARG A 1 89 ? 1.495 46.75 -24.938 1 83.75 89 ARG A C 1
ATOM 692 O O . ARG A 1 89 ? 1.816 45.562 -24.828 1 83.75 89 ARG A O 1
ATOM 699 N N . PRO A 1 90 ? 0.684 47.281 -24.234 1 82.44 90 PRO A N 1
ATOM 700 C CA . PRO A 1 90 ? 0.27 46.594 -23.016 1 82.44 90 PRO A CA 1
ATOM 701 C C . PRO A 1 90 ? -0.557 45.344 -23.281 1 82.44 90 PRO A C 1
ATOM 703 O O . PRO A 1 90 ? -0.557 44.406 -22.453 1 82.44 90 PRO A O 1
ATOM 706 N N . ASP A 1 91 ? -1.13 45.188 -24.453 1 78.25 91 ASP A N 1
ATOM 707 C CA . ASP A 1 91 ? -2.008 44.031 -24.734 1 78.25 91 ASP A CA 1
ATOM 708 C C . ASP A 1 91 ? -1.2 42.812 -25.125 1 78.25 91 ASP A C 1
ATOM 710 O O . ASP A 1 91 ? -1.74 41.688 -25.172 1 78.25 91 ASP A O 1
ATOM 714 N N . ASP A 1 92 ? 0.043 43.094 -25.359 1 80 92 ASP A N 1
ATOM 715 C CA . ASP A 1 92 ? 0.904 42 -25.734 1 80 92 ASP A CA 1
ATOM 716 C C . ASP A 1 92 ? 1.754 41.531 -24.547 1 80 92 ASP A C 1
ATOM 718 O O . ASP A 1 92 ? 2.93 41.188 -24.719 1 80 92 ASP A O 1
ATOM 722 N N . SER A 1 93 ? 1.18 41.594 -23.406 1 79.25 93 SER A N 1
ATOM 723 C CA . SER A 1 93 ? 1.915 41.312 -22.172 1 79.25 93 SER A CA 1
ATOM 724 C C . SER A 1 93 ? 2.463 39.906 -22.156 1 79.25 93 SER A C 1
ATOM 726 O O . SER A 1 93 ? 3.457 39.625 -21.484 1 79.25 93 SER A O 1
ATOM 728 N N . ALA A 1 94 ? 1.896 39 -22.922 1 78.56 94 ALA A N 1
ATOM 729 C CA . ALA A 1 94 ? 2.381 37.625 -22.969 1 78.56 94 ALA A CA 1
ATOM 730 C C . ALA A 1 94 ? 3.795 37.562 -23.531 1 78.56 94 ALA A C 1
ATOM 732 O O . ALA A 1 94 ? 4.605 36.719 -23.109 1 78.56 94 ALA A O 1
ATOM 733 N N . TRP A 1 95 ? 4.043 38.531 -24.422 1 81.5 95 TRP A N 1
ATOM 734 C CA . TRP A 1 95 ? 5.352 38.562 -25.078 1 81.5 95 TRP A CA 1
ATOM 735 C C . TRP A 1 95 ? 6.379 39.25 -24.188 1 81.5 95 TRP A C 1
ATOM 737 O O . TRP A 1 95 ? 7.586 39.031 -24.344 1 81.5 95 TRP A O 1
ATOM 747 N N . HIS A 1 96 ? 5.953 40.031 -23.297 1 85.5 96 HIS A N 1
ATOM 748 C CA . HIS A 1 96 ? 6.875 40.781 -22.453 1 85.5 96 HIS A CA 1
ATOM 749 C C . HIS A 1 96 ? 7.758 39.844 -21.641 1 85.5 96 HIS A C 1
ATOM 751 O O . HIS A 1 96 ? 8.977 40.031 -21.562 1 85.5 96 HIS A O 1
ATOM 757 N N . ARG A 1 97 ? 7.129 38.812 -21.203 1 80.69 97 ARG A N 1
ATOM 758 C CA . ARG A 1 97 ? 7.84 37.875 -20.359 1 80.69 97 ARG A CA 1
ATOM 759 C C . ARG A 1 97 ? 8.898 37.125 -21.156 1 80.69 97 ARG A C 1
ATOM 761 O O . ARG A 1 97 ? 9.945 36.75 -20.625 1 80.69 97 ARG A O 1
ATOM 768 N N . GLN A 1 98 ? 8.539 37 -22.344 1 82.31 98 GLN A N 1
ATOM 769 C CA . GLN A 1 98 ? 9.453 36.25 -23.203 1 82.31 98 GLN A CA 1
ATOM 770 C C . GLN A 1 98 ? 10.656 37.094 -23.578 1 82.31 98 GLN A C 1
ATOM 772 O O . GLN A 1 98 ? 11.758 36.562 -23.781 1 82.31 98 GLN A O 1
ATOM 777 N N . LEU A 1 99 ? 10.375 38.219 -23.609 1 85.94 99 LEU A N 1
ATOM 778 C CA . LEU A 1 99 ? 11.43 39.125 -24.062 1 85.94 99 LEU A CA 1
ATOM 779 C C . LEU A 1 99 ? 12.305 39.562 -22.891 1 85.94 99 LEU A C 1
ATOM 781 O O . LEU A 1 99 ? 13.523 39.656 -23.016 1 85.94 99 LEU A O 1
ATOM 785 N N . LEU A 1 100 ? 11.617 39.812 -21.734 1 83.31 100 LEU A N 1
ATOM 786 C CA . LEU A 1 100 ? 12.328 40.25 -20.547 1 83.31 100 LEU A CA 1
ATOM 787 C C . LEU A 1 100 ? 12.656 39.062 -19.641 1 83.31 100 LEU A C 1
ATOM 789 O O . LEU A 1 100 ? 11.922 38.781 -18.703 1 83.31 10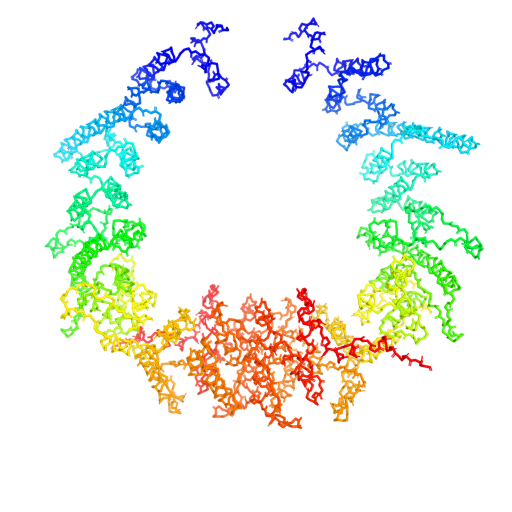0 LEU A O 1
ATOM 793 N N . ASN A 1 101 ? 13.695 38.438 -19.891 1 79.56 101 ASN A N 1
ATOM 794 C CA . ASN A 1 101 ? 14.047 37.25 -19.125 1 79.56 101 ASN A CA 1
ATOM 795 C C . ASN A 1 101 ? 15.516 37.281 -18.703 1 79.56 101 ASN A C 1
ATOM 797 O O . ASN A 1 101 ? 16.281 38.125 -19.141 1 79.56 101 ASN A O 1
ATOM 801 N N . LYS A 1 102 ? 15.922 36.438 -17.984 1 78.62 102 LYS A N 1
ATOM 802 C CA . LYS A 1 102 ? 17.25 36.375 -17.406 1 78.62 102 LYS A CA 1
ATOM 803 C C . LYS A 1 102 ? 18.312 36.094 -18.484 1 78.62 102 LYS A C 1
ATOM 805 O O . LYS A 1 102 ? 19.438 36.562 -18.391 1 78.62 102 LYS A O 1
ATOM 810 N N . GLY A 1 103 ? 17.906 35.375 -19.5 1 78.5 103 GLY A N 1
ATOM 811 C CA . GLY A 1 103 ? 18.828 35.031 -20.578 1 78.5 103 GLY A CA 1
ATOM 812 C C . GLY A 1 103 ? 19.297 36.25 -21.344 1 78.5 103 GLY A C 1
ATOM 813 O O . GLY A 1 103 ? 20.469 36.344 -21.719 1 78.5 103 GLY A O 1
ATOM 814 N N . LEU A 1 104 ? 18.438 37.156 -21.484 1 85.25 104 LEU A N 1
ATOM 815 C CA . LEU A 1 104 ? 18.781 38.406 -22.156 1 85.25 104 LEU A CA 1
ATOM 816 C C . LEU A 1 104 ? 19.781 39.219 -21.328 1 85.25 104 LEU A C 1
ATOM 818 O O . LEU A 1 104 ? 20.797 39.656 -21.859 1 85.25 104 LEU A O 1
ATOM 822 N N . PHE A 1 105 ? 19.641 39.219 -20.109 1 84.12 105 PHE A N 1
ATOM 823 C CA . PHE A 1 105 ? 20.422 40.094 -19.25 1 84.12 105 PHE A CA 1
ATOM 824 C C . PHE A 1 105 ? 21.75 39.469 -18.891 1 84.12 105 PHE A C 1
ATOM 826 O O . PHE A 1 105 ? 22.703 40.188 -18.531 1 84.12 105 PHE A O 1
ATOM 833 N N . SER A 1 106 ? 21.75 38.25 -19.016 1 79.88 106 SER A N 1
ATOM 834 C CA . SER A 1 106 ? 23.031 37.562 -18.797 1 79.88 106 SER A CA 1
ATOM 835 C C . SER A 1 106 ? 24 37.844 -19.938 1 79.88 106 SER A C 1
ATOM 837 O O . SER A 1 106 ? 25.219 37.75 -19.766 1 79.88 106 SER A O 1
ATOM 839 N N . LYS A 1 107 ? 23.484 38.188 -21.047 1 83 107 LYS A N 1
ATOM 840 C CA . LYS A 1 107 ? 24.312 38.406 -22.234 1 83 107 LYS A CA 1
ATOM 841 C C . LYS A 1 107 ? 24.703 39.875 -22.375 1 83 107 LYS A C 1
ATOM 843 O O . LYS A 1 107 ? 25.641 40.219 -23.094 1 83 107 LYS A O 1
ATOM 848 N N . LEU A 1 108 ? 24.094 40.719 -21.641 1 86.44 108 LEU A N 1
ATOM 849 C CA . LEU A 1 108 ? 24.312 42.156 -21.719 1 86.44 108 LEU A CA 1
ATOM 850 C C . LEU A 1 108 ? 25.359 42.594 -20.703 1 86.44 108 LEU A C 1
ATOM 852 O O . LEU A 1 108 ? 25.562 41.938 -19.688 1 86.44 108 LEU A O 1
ATOM 856 N N . SER A 1 109 ? 26.062 43.688 -21.047 1 83.81 109 SER A N 1
ATOM 857 C CA . SER A 1 109 ? 26.953 44.281 -20.062 1 83.81 109 SER A CA 1
ATOM 858 C C . SER A 1 109 ? 26.156 44.844 -18.875 1 83.81 109 SER A C 1
ATOM 860 O O . SER A 1 109 ? 25.016 45.25 -19.031 1 83.81 109 SER A O 1
ATOM 862 N N . PRO A 1 110 ? 26.672 44.906 -17.703 1 79.56 110 PRO A N 1
ATOM 863 C CA . PRO A 1 110 ? 25.969 45.406 -16.531 1 79.56 110 PRO A CA 1
ATOM 864 C C . PRO A 1 110 ? 25.516 46.844 -16.703 1 79.56 110 PRO A C 1
ATOM 866 O O . PRO A 1 110 ? 24.453 47.25 -16.203 1 79.56 110 PRO A O 1
ATOM 869 N N . THR A 1 111 ? 26.281 47.531 -17.422 1 82.62 111 THR A N 1
ATOM 870 C CA . THR A 1 111 ? 25.953 48.938 -17.609 1 82.62 111 THR A CA 1
ATOM 871 C C . THR A 1 111 ? 24.75 49.094 -18.531 1 82.62 111 THR A C 1
ATOM 873 O O . THR A 1 111 ? 23.859 49.906 -18.266 1 82.62 111 THR A O 1
ATOM 876 N N . ASP A 1 112 ? 24.766 48.281 -19.516 1 85.69 112 ASP A N 1
ATOM 877 C CA . ASP A 1 112 ? 23.641 48.312 -20.438 1 85.69 112 ASP A CA 1
ATOM 878 C C . ASP A 1 112 ? 22.359 47.812 -19.781 1 85.69 112 ASP A C 1
ATOM 880 O O . ASP A 1 112 ? 21.281 48.406 -19.984 1 85.69 112 ASP A O 1
ATOM 884 N N . THR A 1 113 ? 22.594 46.875 -19.047 1 84.88 113 THR A N 1
ATOM 885 C CA . THR A 1 113 ? 21.453 46.312 -18.328 1 84.88 113 THR A CA 1
ATOM 886 C C . THR A 1 113 ? 20.859 47.312 -17.375 1 84.88 113 THR A C 1
ATOM 888 O O . THR A 1 113 ? 19.641 47.5 -17.344 1 84.88 113 THR A O 1
ATOM 891 N N . LYS A 1 114 ? 21.656 47.938 -16.609 1 82.38 114 LYS A N 1
ATOM 892 C CA . LYS A 1 114 ? 21.219 48.938 -15.641 1 82.38 114 LYS A CA 1
ATOM 893 C C . LYS A 1 114 ? 20.484 50.094 -16.328 1 82.38 114 LYS A C 1
ATOM 895 O O . LYS A 1 114 ? 19.406 50.469 -15.914 1 82.38 114 LYS A O 1
ATOM 900 N N . ALA A 1 115 ? 21.078 50.469 -17.375 1 84.5 115 ALA A N 1
ATOM 901 C CA . ALA A 1 115 ? 20.5 51.594 -18.094 1 84.5 115 ALA A CA 1
ATOM 902 C C . ALA A 1 115 ? 19.141 51.219 -18.688 1 84.5 115 ALA A C 1
ATOM 904 O O . ALA A 1 115 ? 18.203 52.031 -18.656 1 84.5 115 ALA A O 1
ATOM 905 N N . PHE A 1 116 ? 19.094 50.094 -19.141 1 87.88 116 PHE A N 1
ATOM 906 C CA . PHE A 1 116 ? 17.875 49.594 -19.781 1 87.88 116 PHE A CA 1
ATOM 907 C C . PHE A 1 116 ? 16.766 49.438 -18.766 1 87.88 116 PHE A C 1
ATOM 909 O O . PHE A 1 116 ? 15.641 49.906 -18.969 1 87.88 116 PHE A O 1
ATOM 916 N N . LEU A 1 117 ? 17.078 48.875 -17.75 1 84.06 117 LEU A N 1
ATOM 917 C CA . LEU A 1 117 ? 16.078 48.594 -16.734 1 84.06 117 LEU A CA 1
ATOM 918 C C . LEU A 1 117 ? 15.586 49.875 -16.078 1 84.06 117 LEU A C 1
ATOM 920 O O . LEU A 1 117 ? 14.398 50.031 -15.766 1 84.06 117 LEU A O 1
ATOM 924 N N . LEU A 1 118 ? 16.453 50.75 -15.898 1 83.5 118 LEU A N 1
ATOM 925 C CA . LEU A 1 118 ? 16.062 52.031 -15.344 1 83.5 118 LEU A CA 1
ATOM 926 C C . LEU A 1 118 ? 15.141 52.781 -16.312 1 83.5 118 LEU A C 1
ATOM 928 O O . LEU A 1 118 ? 14.164 53.406 -15.875 1 83.5 118 LEU A O 1
ATOM 932 N N . SER A 1 119 ? 15.469 52.625 -17.531 1 86.88 119 SER A N 1
ATOM 933 C CA . SER A 1 119 ? 14.648 53.281 -18.531 1 86.88 119 SER A CA 1
ATOM 934 C C . SER A 1 119 ? 13.25 52.656 -18.594 1 86.88 119 SER A C 1
ATOM 936 O O . SER A 1 119 ? 12.258 53.375 -18.719 1 86.88 119 SER A O 1
ATOM 938 N N . VAL A 1 120 ? 13.281 51.438 -18.547 1 87.75 120 VAL A N 1
ATOM 939 C CA . VAL A 1 120 ? 11.992 50.75 -18.594 1 87.75 120 VAL A CA 1
ATOM 940 C C . VAL A 1 120 ? 11.188 51.094 -17.344 1 87.75 120 VAL A C 1
ATOM 942 O O . VAL A 1 120 ? 9.984 51.344 -17.422 1 87.75 120 VAL A O 1
ATOM 945 N N . ALA A 1 121 ? 11.805 51.094 -16.203 1 85.44 121 ALA A N 1
ATOM 946 C CA . ALA A 1 121 ? 11.148 51.406 -14.938 1 85.44 121 ALA A CA 1
ATOM 947 C C . ALA A 1 121 ? 10.57 52.812 -14.953 1 85.44 121 ALA A C 1
ATOM 949 O O . ALA A 1 121 ? 9.43 53.031 -14.539 1 85.44 121 ALA A O 1
ATOM 950 N N . ASP A 1 122 ? 11.312 53.656 -15.453 1 85.25 122 ASP A N 1
ATOM 951 C CA . ASP A 1 122 ? 10.867 55.062 -15.555 1 85.25 122 ASP A CA 1
ATOM 952 C C . ASP A 1 122 ? 9.656 55.156 -16.484 1 85.25 122 ASP A C 1
ATOM 954 O O . ASP A 1 122 ? 8.727 55.938 -16.203 1 85.25 122 ASP A O 1
ATOM 958 N N . GLY A 1 123 ? 9.781 54.5 -17.531 1 87.25 123 GLY A N 1
ATOM 959 C CA . GLY A 1 123 ? 8.648 54.469 -18.453 1 87.25 123 GLY A CA 1
ATOM 960 C C . GLY A 1 123 ? 7.379 53.938 -17.812 1 87.25 123 GLY A C 1
ATOM 961 O O . GLY A 1 123 ? 6.301 54.5 -18.016 1 87.25 123 GLY A O 1
ATOM 962 N N . ILE A 1 124 ? 7.543 52.938 -17.109 1 86.62 124 ILE A N 1
ATOM 963 C CA . ILE A 1 124 ? 6.398 52.344 -16.438 1 86.62 124 ILE A CA 1
ATOM 964 C C . ILE A 1 124 ? 5.855 53.312 -15.383 1 86.62 124 ILE A C 1
ATOM 966 O O . ILE A 1 124 ? 4.641 53.469 -15.258 1 86.62 124 ILE A O 1
ATOM 970 N N . LEU A 1 125 ? 6.699 53.938 -14.664 1 84.38 125 LEU A N 1
ATOM 971 C CA . LEU A 1 125 ? 6.305 54.875 -13.633 1 84.38 125 LEU A CA 1
ATOM 972 C C . LEU A 1 125 ? 5.531 56.031 -14.25 1 84.38 125 LEU A C 1
ATOM 974 O O . LEU A 1 125 ? 4.523 56.5 -13.695 1 84.38 125 LEU A O 1
ATOM 978 N N . ASP A 1 126 ? 5.973 56.375 -15.328 1 85.19 126 ASP A N 1
ATOM 979 C CA . ASP A 1 126 ? 5.293 57.469 -16.047 1 85.19 126 ASP A CA 1
ATOM 980 C C . ASP A 1 126 ? 3.885 57.031 -16.453 1 85.19 126 ASP A C 1
ATOM 982 O O . ASP A 1 126 ? 2.938 57.812 -16.344 1 85.19 126 ASP A O 1
ATOM 986 N N . LYS A 1 127 ? 3.852 55.938 -16.875 1 85.81 127 LYS A N 1
ATOM 987 C CA . LYS A 1 127 ? 2.555 55.438 -17.312 1 85.81 127 LYS A CA 1
ATOM 988 C C . LYS A 1 127 ? 1.606 55.25 -16.125 1 85.81 127 LYS A C 1
ATOM 990 O O . LYS A 1 127 ? 0.402 55.469 -16.25 1 85.81 127 LYS A O 1
ATOM 995 N N . LEU A 1 128 ? 2.104 54.844 -15.086 1 82.12 128 LEU A N 1
ATOM 996 C CA . LEU A 1 128 ? 1.292 54.719 -13.883 1 82.12 128 LEU A CA 1
ATOM 997 C C . LEU A 1 128 ? 0.784 56.062 -13.398 1 82.12 128 LEU A C 1
ATOM 999 O O . LEU A 1 128 ? -0.363 56.188 -12.961 1 82.12 128 LEU A O 1
ATOM 1003 N N . ASP A 1 129 ? 1.594 57.031 -13.539 1 81.75 129 ASP A N 1
ATOM 1004 C CA . ASP A 1 129 ? 1.188 58.406 -13.18 1 81.75 129 ASP A CA 1
ATOM 1005 C C . ASP A 1 129 ? 0.067 58.906 -14.094 1 81.75 129 ASP A C 1
ATOM 1007 O O . ASP A 1 129 ? -0.905 59.5 -13.625 1 81.75 129 ASP A O 1
ATOM 1011 N N . GLN A 1 130 ? 0.29 58.562 -15.281 1 82.44 130 GLN A N 1
ATOM 1012 C CA . GLN A 1 130 ? -0.736 58.938 -16.234 1 82.44 130 GLN A CA 1
ATOM 1013 C C . GLN A 1 130 ? -2.053 58.219 -15.961 1 82.44 130 GLN A C 1
ATOM 1015 O O . GLN A 1 130 ? -3.127 58.812 -16.078 1 82.44 130 GLN A O 1
ATOM 1020 N N . GLN A 1 131 ? -1.844 57.031 -15.648 1 80.31 131 GLN A N 1
ATOM 1021 C CA . GLN A 1 131 ? -3.027 56.25 -15.336 1 80.31 131 GLN A CA 1
ATOM 1022 C C . GLN A 1 131 ? -3.752 56.812 -14.117 1 80.31 131 GLN A C 1
ATOM 1024 O O . GLN A 1 131 ? -4.984 56.812 -14.07 1 80.31 131 GLN A O 1
ATOM 1029 N N . ASP A 1 132 ? -3.023 57.25 -13.141 1 76.12 132 ASP A N 1
ATOM 1030 C CA . ASP A 1 132 ? -3.592 57.812 -11.914 1 76.12 132 ASP A CA 1
ATOM 1031 C C . ASP A 1 132 ? -4.34 59.094 -12.195 1 76.12 132 ASP A C 1
ATOM 1033 O O . ASP A 1 132 ? -5.426 59.344 -11.648 1 76.12 132 ASP A O 1
ATOM 1037 N N . VAL A 1 133 ? -3.779 59.844 -13.016 1 78 133 VAL A N 1
ATOM 1038 C CA . VAL A 1 133 ? -4.422 61.094 -13.391 1 78 133 VAL A CA 1
ATOM 1039 C C . VAL A 1 133 ? -5.711 60.812 -14.156 1 78 133 VAL A C 1
ATOM 1041 O O . VAL A 1 133 ? -6.746 61.406 -13.898 1 78 133 VAL A O 1
ATOM 1044 N N . ARG A 1 134 ? -5.617 59.781 -14.961 1 78.19 134 ARG A N 1
ATOM 1045 C CA . ARG A 1 134 ? -6.789 59.406 -15.734 1 78.19 134 ARG A CA 1
ATOM 1046 C C . ARG A 1 134 ? -7.898 58.875 -14.828 1 78.19 134 ARG A C 1
ATOM 1048 O O . ARG A 1 134 ? -9.078 59.188 -15.039 1 78.19 134 ARG A O 1
ATOM 1055 N N . ASN A 1 135 ? -7.484 58.062 -13.938 1 73.81 135 ASN A N 1
ATOM 1056 C CA . ASN A 1 135 ? -8.453 57.5 -13.008 1 73.81 135 ASN A CA 1
ATOM 1057 C C . ASN A 1 135 ? -9.117 58.562 -12.148 1 73.81 135 ASN A C 1
ATOM 1059 O O . ASN A 1 135 ? -10.32 58.5 -11.883 1 73.81 135 ASN A O 1
ATOM 1063 N N . LYS A 1 136 ? -8.398 59.531 -11.688 1 71.69 136 LYS A N 1
ATOM 1064 C CA . LYS A 1 136 ? -8.938 60.625 -10.891 1 71.69 136 LYS A CA 1
ATOM 1065 C C . LYS A 1 136 ? -9.898 61.469 -11.711 1 71.69 136 LYS A C 1
ATOM 1067 O O . LYS A 1 136 ? -10.953 61.875 -11.219 1 71.69 136 LYS A O 1
ATOM 1072 N N . GLU A 1 137 ? -9.547 61.656 -12.867 1 71.75 137 GLU A N 1
ATOM 1073 C CA . GLU A 1 137 ? -10.422 62.406 -13.758 1 71.75 137 GLU A CA 1
ATOM 1074 C C . GLU A 1 137 ? -11.711 61.656 -14.039 1 71.75 137 GLU A C 1
ATOM 1076 O O . GLU A 1 137 ? -12.789 62.25 -14.07 1 71.75 137 GLU A O 1
ATOM 1081 N N . GLN A 1 138 ? -11.477 60.375 -14.172 1 68 138 GLN A N 1
ATOM 1082 C CA . GLN A 1 138 ? -12.664 59.562 -14.43 1 68 138 GLN A CA 1
ATOM 1083 C C . GLN A 1 138 ? -13.555 59.5 -13.195 1 68 138 GLN A C 1
ATOM 1085 O O . GLN A 1 138 ? -14.781 59.469 -13.312 1 68 138 GLN A O 1
ATOM 1090 N N . ALA A 1 139 ? -12.992 59.375 -12.031 1 67.75 139 ALA A N 1
ATOM 1091 C CA . ALA A 1 139 ? -13.75 59.312 -10.789 1 67.75 139 ALA A CA 1
ATOM 1092 C C . ALA A 1 139 ? -14.5 60.625 -10.547 1 67.75 139 ALA A C 1
ATOM 1094 O O . ALA A 1 139 ? -15.617 60.594 -10.016 1 67.75 139 ALA A O 1
ATOM 1095 N N . GLU A 1 140 ? -13.953 61.719 -10.805 1 61.88 140 GLU A N 1
ATOM 1096 C CA . GLU A 1 140 ? -14.609 63.031 -10.68 1 61.88 140 GLU A CA 1
ATOM 1097 C C . GLU A 1 140 ? -15.695 63.188 -11.734 1 61.88 140 GLU A C 1
ATOM 1099 O O . GLU A 1 140 ? -16.703 63.875 -11.492 1 61.88 140 GLU A O 1
ATOM 1104 N N . GLN A 1 141 ? -15.383 62.625 -12.844 1 61.94 141 GLN A N 1
ATOM 1105 C CA . GLN A 1 141 ? -16.406 62.719 -13.883 1 61.94 141 GLN A CA 1
ATOM 1106 C C . GLN A 1 141 ? -17.391 61.562 -13.797 1 61.94 141 GLN A C 1
ATOM 1108 O O . GLN A 1 141 ? -16.984 60.406 -13.781 1 61.94 141 GLN A O 1
ATOM 1113 N N . ASP A 1 142 ? -18.266 61.438 -12.656 1 50.62 142 ASP A N 1
ATOM 1114 C CA . ASP A 1 142 ? -19.344 60.531 -12.297 1 50.62 142 ASP A CA 1
ATOM 1115 C C . ASP A 1 142 ? -19.688 59.625 -13.469 1 50.62 142 ASP A C 1
ATOM 1117 O O . ASP A 1 142 ? -20.844 59.219 -13.641 1 50.62 142 ASP A O 1
ATOM 1121 N N . THR A 1 143 ? -19.031 59.719 -14.586 1 46.5 143 THR A N 1
ATOM 1122 C CA . THR A 1 143 ? -19.688 59.031 -15.688 1 46.5 143 THR A CA 1
ATOM 1123 C C . THR A 1 143 ? -19.625 57.5 -15.477 1 46.5 143 THR A C 1
ATOM 1125 O O . THR A 1 143 ? -18.562 56.969 -15.18 1 46.5 143 THR A O 1
ATOM 1128 N N . GLY A 1 144 ? -20.547 56.875 -14.891 1 43.25 144 GLY A N 1
ATOM 1129 C CA . GLY A 1 144 ? -20.969 55.5 -14.68 1 43.25 144 GLY A CA 1
ATOM 1130 C C . GLY A 1 144 ? -20.312 54.531 -15.625 1 43.25 144 GLY A C 1
ATOM 1131 O O . GLY A 1 144 ? -20.531 53.312 -15.516 1 43.25 144 GLY A O 1
ATOM 1132 N N . GLY A 1 145 ? -20.547 54.844 -17.031 1 41.19 145 GLY A N 1
ATOM 1133 C CA . GLY A 1 145 ? -20.672 53.844 -18.078 1 41.19 145 GLY A CA 1
ATOM 1134 C C . GLY A 1 145 ? -19.422 53 -18.234 1 41.19 145 GLY A C 1
ATOM 1135 O O . GLY A 1 145 ? -18.391 53.281 -17.641 1 41.19 145 GLY A O 1
ATOM 1136 N N . SER A 1 146 ? -19.5 52.062 -19.219 1 43.81 146 SER A N 1
ATOM 1137 C CA . SER A 1 146 ? -18.984 50.812 -19.797 1 43.81 146 SER A CA 1
ATOM 1138 C C . SER A 1 146 ? -17.516 50.969 -20.203 1 43.81 146 SER A C 1
ATOM 1140 O O . SER A 1 146 ? -16.828 49.969 -20.438 1 43.81 146 SER A O 1
ATOM 1142 N N . ASP A 1 147 ? -17.141 52.156 -20.875 1 47.78 147 ASP A N 1
ATOM 1143 C CA . ASP A 1 147 ? -15.938 52 -21.672 1 47.78 147 ASP A CA 1
ATOM 1144 C C . ASP A 1 147 ? -14.688 52.031 -20.797 1 47.78 147 ASP A C 1
ATOM 1146 O O . ASP A 1 147 ? -14.102 53.094 -20.594 1 47.78 147 ASP A O 1
ATOM 1150 N N . ARG A 1 148 ? -14.492 51.375 -19.906 1 51.88 148 ARG A N 1
ATOM 1151 C CA . ARG A 1 148 ? -13.281 51.188 -19.109 1 51.88 148 ARG A CA 1
ATOM 1152 C C . ARG A 1 148 ? -12.031 51.281 -19.984 1 51.88 148 ARG A C 1
ATOM 1154 O O . ARG A 1 148 ? -11.836 50.5 -20.891 1 51.88 148 ARG A O 1
ATOM 1161 N N . LYS A 1 149 ? -11.438 52.344 -20.078 1 59 149 LYS A N 1
ATOM 1162 C CA . LYS A 1 149 ? -10.195 52.562 -20.812 1 59 149 LYS A CA 1
ATOM 1163 C C . LYS A 1 149 ? -9.141 51.531 -20.391 1 59 149 LYS A C 1
ATOM 1165 O O . LYS A 1 149 ? -9.055 51.156 -19.219 1 59 149 LYS A O 1
ATOM 1170 N N . LEU A 1 150 ? -8.602 50.938 -21.328 1 63.97 150 LEU A N 1
ATOM 1171 C CA . LEU A 1 150 ? -7.605 49.875 -21.172 1 63.97 150 LEU A CA 1
ATOM 1172 C C . LEU A 1 150 ? -6.41 50.375 -20.359 1 63.97 150 LEU A C 1
ATOM 1174 O O . LEU A 1 150 ? -5.992 51.531 -20.5 1 63.97 150 LEU A O 1
ATOM 1178 N N . PRO A 1 151 ? -5.969 49.812 -19.422 1 74.88 151 PRO A N 1
ATOM 1179 C CA . PRO A 1 151 ? -4.812 50.219 -18.625 1 74.88 151 PRO A CA 1
ATOM 1180 C C . PRO A 1 151 ? -3.572 50.5 -19.469 1 74.88 151 PRO A C 1
ATOM 1182 O O . PRO A 1 151 ? -3.352 49.844 -20.484 1 74.88 151 PRO A O 1
ATOM 1185 N N . LEU A 1 152 ? -2.98 51.594 -19.141 1 78.31 152 LEU A N 1
ATOM 1186 C CA . LEU A 1 152 ? -1.774 52 -19.859 1 78.31 152 LEU A CA 1
ATOM 1187 C C . LEU A 1 152 ? -0.634 51.031 -19.578 1 78.31 152 LEU A C 1
ATOM 1189 O O . LEU A 1 152 ? 0.29 50.906 -20.391 1 78.31 152 LEU A O 1
ATOM 1193 N N . VAL A 1 153 ? -0.637 50.438 -18.438 1 78.25 153 VAL A N 1
ATOM 1194 C CA . VAL A 1 153 ? 0.333 49.406 -18.109 1 78.25 153 VAL A CA 1
ATOM 1195 C C . VAL A 1 153 ? -0.386 48.219 -17.484 1 78.25 153 VAL A C 1
ATOM 1197 O O . VAL A 1 153 ? -1.24 48.375 -16.609 1 78.25 153 VAL A O 1
ATOM 1200 N N . LYS A 1 154 ? -0 47.156 -18 1 80.62 154 LYS A N 1
ATOM 1201 C CA . LYS A 1 154 ? -0.645 45.938 -17.484 1 80.62 154 LYS A CA 1
ATOM 1202 C C . LYS A 1 154 ? -0.03 45.531 -16.156 1 80.62 154 LYS A C 1
ATOM 1204 O O . LYS A 1 154 ? 1.186 45.625 -15.969 1 80.62 154 LYS A O 1
ATOM 1209 N N . VAL A 1 155 ? -0.762 45.125 -15.312 1 81.12 155 VAL A N 1
ATOM 1210 C CA . VAL A 1 155 ? -0.356 44.656 -13.992 1 81.12 155 VAL A CA 1
ATOM 1211 C C . VAL A 1 155 ? 0.69 43.562 -14.133 1 81.12 155 VAL A C 1
ATOM 1213 O O . VAL A 1 155 ? 1.678 43.531 -13.391 1 81.12 155 VAL A O 1
ATOM 1216 N N . THR A 1 156 ? 0.561 42.719 -15.062 1 84.44 156 THR A N 1
ATOM 1217 C CA . THR A 1 156 ? 1.442 41.562 -15.266 1 84.44 156 THR A CA 1
ATOM 1218 C C . THR A 1 156 ? 2.854 42.031 -15.617 1 84.44 156 THR A C 1
ATOM 1220 O O . THR A 1 156 ? 3.836 41.406 -15.211 1 84.44 156 THR A O 1
ATOM 1223 N N . THR A 1 157 ? 2.891 43.094 -16.281 1 83.12 157 THR A N 1
ATOM 1224 C CA . THR A 1 157 ? 4.188 43.625 -16.688 1 83.12 157 THR A CA 1
ATOM 1225 C C . THR A 1 157 ? 4.941 44.156 -15.477 1 83.12 157 THR A C 1
ATOM 1227 O O . THR A 1 157 ? 6.141 43.906 -15.32 1 83.12 157 THR A O 1
ATOM 1230 N N . VAL A 1 158 ? 4.25 44.875 -14.703 1 82.25 158 VAL A N 1
ATOM 1231 C CA . VAL A 1 158 ? 4.883 45.438 -13.523 1 82.25 158 VAL A CA 1
ATOM 1232 C C . VAL A 1 158 ? 5.316 44.312 -12.57 1 82.25 158 VAL A C 1
ATOM 1234 O O . VAL A 1 158 ? 6.41 44.375 -12.008 1 82.25 158 VAL A O 1
ATOM 1237 N N . LYS A 1 159 ? 4.492 43.375 -12.484 1 84.31 159 LYS A N 1
ATOM 1238 C CA . LYS A 1 159 ? 4.824 42.219 -11.664 1 84.31 159 LYS A CA 1
ATOM 1239 C C . LYS A 1 159 ? 6.09 41.531 -12.164 1 84.31 159 LYS A C 1
ATOM 1241 O O . LYS A 1 159 ? 6.953 41.156 -11.367 1 84.31 159 LYS A O 1
ATOM 1246 N N . MET A 1 160 ? 6.094 41.469 -13.383 1 83.25 160 MET A N 1
ATOM 1247 C CA . MET A 1 160 ? 7.25 40.844 -14 1 83.25 160 MET A CA 1
ATOM 1248 C C . MET A 1 160 ? 8.523 41.625 -13.711 1 83.25 160 MET A C 1
ATOM 1250 O O . MET A 1 160 ? 9.562 41.031 -13.398 1 83.25 160 MET A O 1
ATOM 1254 N N . LEU A 1 161 ? 8.43 42.781 -13.836 1 82.81 161 LEU A N 1
ATOM 1255 C CA . LEU A 1 161 ? 9.594 43.594 -13.562 1 82.81 161 LEU A CA 1
ATOM 1256 C C . LEU A 1 161 ? 10.031 43.469 -12.109 1 82.81 161 LEU A C 1
ATOM 1258 O O . LEU A 1 161 ? 11.227 43.344 -11.828 1 82.81 161 LEU A O 1
ATOM 1262 N N . ALA A 1 162 ? 9.109 43.562 -11.312 1 84.88 162 ALA A N 1
ATOM 1263 C CA . ALA A 1 162 ? 9.406 43.438 -9.891 1 84.88 162 ALA A CA 1
ATOM 1264 C C . ALA A 1 162 ? 10.125 42.125 -9.602 1 84.88 162 ALA A C 1
ATOM 1266 O O . ALA A 1 162 ? 11.117 42.094 -8.867 1 84.88 162 ALA A O 1
ATOM 1267 N N . LYS A 1 163 ? 9.688 41.156 -10.188 1 82.31 163 LYS A N 1
ATOM 1268 C CA . LYS A 1 163 ? 10.273 39.812 -9.969 1 82.31 163 LYS A CA 1
ATOM 1269 C C . LYS A 1 163 ? 11.688 39.75 -10.531 1 82.31 163 LYS A C 1
ATOM 1271 O O . LYS A 1 163 ? 12.57 39.125 -9.938 1 82.31 163 LYS A O 1
ATOM 1276 N N . LEU A 1 164 ? 11.812 40.344 -11.641 1 79.12 164 LEU A N 1
ATOM 1277 C CA . LEU A 1 164 ? 13.125 40.375 -12.281 1 79.12 164 LEU A CA 1
ATOM 1278 C C . LEU A 1 164 ? 14.148 41.094 -11.406 1 79.12 164 LEU A C 1
ATOM 1280 O O . LEU A 1 164 ? 15.328 40.719 -11.398 1 79.12 164 LEU A O 1
ATOM 1284 N N . LEU A 1 165 ? 13.695 41.969 -10.656 1 79.19 165 LEU A N 1
ATOM 1285 C CA . LEU A 1 165 ? 14.586 42.781 -9.852 1 79.19 165 LEU A CA 1
ATOM 1286 C C . LEU A 1 165 ? 14.945 42.094 -8.547 1 79.19 165 LEU A C 1
ATOM 1288 O O . LEU A 1 165 ? 15.945 42.406 -7.906 1 79.19 165 LEU A O 1
ATOM 1292 N N . SER A 1 166 ? 14.219 41.156 -8.094 1 75.69 166 SER A N 1
ATOM 1293 C CA . SER A 1 166 ? 14.453 40.406 -6.844 1 75.69 166 SER A CA 1
ATOM 1294 C C . SER A 1 166 ? 15.695 39.531 -6.938 1 75.69 166 SER A C 1
ATOM 1296 O O . SER A 1 166 ? 16.484 39.469 -5.996 1 75.69 166 SER A O 1
ATOM 1298 N N . ASP A 1 167 ? 15.875 38.812 -7.965 1 64.88 167 ASP A N 1
ATOM 1299 C CA . ASP A 1 167 ? 16.922 37.812 -8.094 1 64.88 167 ASP A CA 1
ATOM 1300 C C . ASP A 1 167 ? 17.906 38.188 -9.203 1 64.88 167 ASP A C 1
ATOM 1302 O O . ASP A 1 167 ? 18.344 37.312 -9.977 1 64.88 167 ASP A O 1
ATOM 1306 N N . SER A 1 168 ? 18.172 39.5 -9.195 1 66.19 168 SER A N 1
ATOM 1307 C CA . SER A 1 168 ? 18.938 39.844 -10.391 1 66.19 168 SER A CA 1
ATOM 1308 C C . SER A 1 168 ? 20.422 39.938 -10.086 1 66.19 168 SER A C 1
ATOM 1310 O O . SER A 1 168 ? 20.875 40.844 -9.359 1 66.19 168 SER A O 1
ATOM 1312 N N . PRO A 1 169 ? 21.094 38.969 -10.438 1 67.62 169 PRO A N 1
ATOM 1313 C CA . PRO A 1 169 ? 22.547 39.062 -10.219 1 67.62 169 PRO A CA 1
ATOM 1314 C C . PRO A 1 169 ? 23.203 40.125 -11.062 1 67.62 169 PRO A C 1
ATOM 1316 O O . PRO A 1 169 ? 24.375 40.469 -10.844 1 67.62 169 PRO A O 1
ATOM 1319 N N . PHE A 1 170 ? 22.438 40.781 -11.859 1 72.19 170 PHE A N 1
ATOM 1320 C CA . PHE A 1 170 ? 23.047 41.656 -12.836 1 72.19 170 PHE A CA 1
ATOM 1321 C C . PHE A 1 170 ? 22.922 43.125 -12.406 1 72.19 170 PHE A C 1
ATOM 1323 O O . PHE A 1 170 ? 23.453 44.031 -13.062 1 72.19 170 PHE A O 1
ATOM 1330 N N . LEU A 1 171 ? 22.188 43.344 -11.328 1 75.25 171 LEU A N 1
ATOM 1331 C CA . LEU A 1 171 ? 22.016 44.688 -10.828 1 75.25 171 LEU A CA 1
ATOM 1332 C C . LEU A 1 171 ? 22.484 44.812 -9.383 1 75.25 171 LEU A C 1
ATOM 1334 O O . LEU A 1 171 ? 22.344 43.844 -8.609 1 75.25 171 LEU A O 1
ATOM 1338 N N . ASP A 1 172 ? 23.125 45.906 -9.117 1 76.94 172 ASP A N 1
ATOM 1339 C CA . ASP A 1 172 ? 23.469 46.156 -7.723 1 76.94 172 ASP A CA 1
ATOM 1340 C C . ASP A 1 172 ? 22.219 46.219 -6.852 1 76.94 172 ASP A C 1
ATOM 1342 O O . ASP A 1 172 ? 21.203 46.781 -7.266 1 76.94 172 ASP A O 1
ATOM 1346 N N . PRO A 1 173 ? 22.188 45.688 -5.82 1 81.94 173 PRO A N 1
ATOM 1347 C CA . PRO A 1 173 ? 21 45.625 -4.949 1 81.94 173 PRO A CA 1
ATOM 1348 C C . PRO A 1 173 ? 20.453 47 -4.594 1 81.94 173 PRO A C 1
ATOM 1350 O O . PRO A 1 173 ? 19.234 47.156 -4.461 1 81.94 173 PRO A O 1
ATOM 1353 N N . LYS A 1 174 ? 21.25 47.906 -4.504 1 81.88 174 LYS A N 1
ATOM 1354 C CA . LYS A 1 174 ? 20.781 49.25 -4.141 1 81.88 174 LYS A CA 1
ATOM 1355 C C . LYS A 1 174 ? 19.953 49.844 -5.266 1 81.88 174 LYS A C 1
ATOM 1357 O O . LYS A 1 174 ? 18.953 50.531 -5.004 1 81.88 174 LYS A O 1
ATOM 1362 N N . THR A 1 175 ? 20.438 49.625 -6.406 1 81.19 175 THR A N 1
ATOM 1363 C CA . THR A 1 175 ? 19.703 50.125 -7.555 1 81.19 175 THR A CA 1
ATOM 1364 C C . THR A 1 175 ? 18.344 49.438 -7.664 1 81.19 175 THR A C 1
ATOM 1366 O O . THR A 1 175 ? 17.328 50.094 -7.922 1 81.19 175 THR A O 1
ATOM 1369 N N . SER A 1 176 ? 18.344 48.219 -7.559 1 84 176 SER A N 1
ATOM 1370 C CA . SER A 1 176 ? 17.094 47.469 -7.598 1 84 176 SER A CA 1
ATOM 1371 C C . SER A 1 176 ? 16.125 47.969 -6.531 1 84 176 SER A C 1
ATOM 1373 O O . SER A 1 176 ? 14.93 48.125 -6.797 1 84 176 SER A O 1
ATOM 1375 N N . LEU A 1 177 ? 16.656 48.25 -5.41 1 87.44 177 LEU A N 1
ATOM 1376 C CA . LEU A 1 177 ? 15.844 48.719 -4.297 1 87.44 177 LEU A CA 1
ATOM 1377 C C . LEU A 1 177 ? 15.234 50.094 -4.598 1 87.44 177 LEU A C 1
ATOM 1379 O O . LEU A 1 177 ? 14.078 50.344 -4.262 1 87.44 177 LEU A O 1
ATOM 1383 N N . THR A 1 178 ? 16.031 50.844 -5.191 1 83.06 178 THR A N 1
ATOM 1384 C CA . THR A 1 178 ? 15.555 52.188 -5.535 1 83.06 178 THR A CA 1
ATOM 1385 C C . THR A 1 178 ? 14.391 52.094 -6.523 1 83.06 178 THR A C 1
ATOM 1387 O O . THR A 1 178 ? 13.391 52.812 -6.367 1 83.06 178 THR A O 1
ATOM 1390 N N . ILE A 1 179 ? 14.484 51.25 -7.438 1 83 179 ILE A N 1
ATOM 1391 C CA . ILE A 1 179 ? 13.445 51.094 -8.438 1 83 179 ILE A CA 1
ATOM 1392 C C . ILE A 1 179 ? 12.172 50.562 -7.781 1 83 179 ILE A C 1
ATOM 1394 O O . ILE A 1 179 ? 11.078 51.094 -8 1 83 179 ILE A O 1
ATOM 1398 N N . LEU A 1 180 ? 12.344 49.594 -7.031 1 88.31 180 LEU A N 1
ATOM 1399 C CA . LEU A 1 180 ? 11.203 48.969 -6.367 1 88.31 180 LEU A CA 1
ATOM 1400 C C . LEU A 1 180 ? 10.508 49.969 -5.438 1 88.31 180 LEU A C 1
ATOM 1402 O O . LEU A 1 180 ? 9.273 50 -5.363 1 88.31 180 LEU A O 1
ATOM 1406 N N . SER A 1 181 ? 11.297 50.719 -4.73 1 85.75 181 SER A N 1
ATOM 1407 C CA . SER A 1 181 ? 10.734 51.719 -3.824 1 85.75 181 SER A CA 1
ATOM 1408 C C . SER A 1 181 ? 9.891 52.75 -4.578 1 85.75 181 SER A C 1
ATOM 1410 O O . SER A 1 181 ? 8.789 53.094 -4.137 1 85.75 181 SER A O 1
ATOM 1412 N N . HIS A 1 182 ? 10.352 53.094 -5.688 1 82.94 182 HIS A N 1
ATOM 1413 C CA . HIS A 1 182 ? 9.617 54.062 -6.504 1 82.94 182 HIS A CA 1
ATOM 1414 C C . HIS A 1 182 ? 8.328 53.438 -7.039 1 82.94 182 HIS A C 1
ATOM 1416 O O . HIS A 1 182 ? 7.289 54.125 -7.082 1 82.94 182 HIS A O 1
ATOM 1422 N N . LEU A 1 183 ? 8.469 52.25 -7.449 1 84.94 183 LEU A N 1
ATOM 1423 C CA . LEU A 1 183 ? 7.285 51.562 -7.941 1 84.94 183 LEU A CA 1
ATOM 1424 C C . LEU A 1 183 ? 6.242 51.406 -6.836 1 84.94 183 LEU A C 1
ATOM 1426 O O . LEU A 1 183 ? 5.047 51.562 -7.082 1 84.94 183 LEU A O 1
ATOM 1430 N N . MET A 1 184 ? 6.699 51.188 -5.688 1 86.31 184 MET A N 1
ATOM 1431 C CA . MET A 1 184 ? 5.824 51 -4.535 1 86.31 184 MET A CA 1
ATOM 1432 C C . MET A 1 184 ? 5.062 52.25 -4.199 1 86.31 184 MET A C 1
ATOM 1434 O O . MET A 1 184 ? 3.873 52.219 -3.881 1 86.31 184 MET A O 1
ATOM 1438 N N . ASP A 1 185 ? 5.645 53.312 -4.289 1 79.94 185 ASP A N 1
ATOM 1439 C CA . ASP A 1 185 ? 5.035 54.594 -3.953 1 79.94 185 ASP A CA 1
ATOM 1440 C C . ASP A 1 185 ? 3.92 54.938 -4.938 1 79.94 185 ASP A C 1
ATOM 1442 O O . ASP A 1 185 ? 2.945 55.594 -4.566 1 79.94 185 ASP A O 1
ATOM 1446 N N . LYS A 1 186 ? 4.062 54.375 -6.078 1 77.44 186 LYS A N 1
ATOM 1447 C CA . LYS A 1 186 ? 3.123 54.781 -7.125 1 77.44 186 LYS A CA 1
ATOM 1448 C C . LYS A 1 186 ? 2.053 53.719 -7.34 1 77.44 186 LYS A C 1
ATOM 1450 O O . LYS A 1 186 ? 0.981 54 -7.879 1 77.44 186 LYS A O 1
ATOM 1455 N N . ALA A 1 187 ? 2.422 52.594 -6.914 1 78.81 187 ALA A N 1
ATOM 1456 C CA . ALA A 1 187 ? 1.522 51.469 -7.195 1 78.81 187 ALA A CA 1
ATOM 1457 C C . ALA A 1 187 ? 0.286 51.531 -6.301 1 78.81 187 ALA A C 1
ATOM 1459 O O . ALA A 1 187 ? 0.401 51.625 -5.078 1 78.81 187 ALA A O 1
ATOM 1460 N N . ARG A 1 188 ? -0.838 51.438 -6.969 1 74.75 188 ARG A N 1
ATOM 1461 C CA . ARG A 1 188 ? -2.09 51.438 -6.215 1 74.75 188 ARG A CA 1
ATOM 1462 C C . ARG A 1 188 ? -2.754 50.062 -6.258 1 74.75 188 ARG A C 1
ATOM 1464 O O . ARG A 1 188 ? -3.434 49.656 -5.309 1 74.75 188 ARG A O 1
ATOM 1471 N N . HIS A 1 189 ? -2.443 49.5 -7.328 1 77.5 189 HIS A N 1
ATOM 1472 C CA . HIS A 1 189 ? -3.049 48.188 -7.492 1 77.5 189 HIS A CA 1
ATOM 1473 C C . HIS A 1 189 ? -2.428 47.188 -6.539 1 77.5 189 HIS A C 1
ATOM 1475 O O . HIS A 1 189 ? -1.202 47.062 -6.453 1 77.5 189 HIS A O 1
ATOM 1481 N N . ILE A 1 190 ? -3.17 46.5 -5.93 1 81 190 ILE A N 1
ATOM 1482 C CA . ILE A 1 190 ? -2.742 45.594 -4.848 1 81 190 ILE A CA 1
ATOM 1483 C C . ILE A 1 190 ? -1.821 44.531 -5.395 1 81 190 ILE A C 1
ATOM 1485 O O . ILE A 1 190 ? -0.838 44.156 -4.75 1 81 190 ILE A O 1
ATOM 1489 N N . ASP A 1 191 ? -2.062 44 -6.535 1 81.38 191 ASP A N 1
ATOM 1490 C CA . ASP A 1 191 ? -1.252 42.938 -7.102 1 81.38 191 ASP A CA 1
ATOM 1491 C C . ASP A 1 191 ? 0.183 43.406 -7.344 1 81.38 191 ASP A C 1
ATOM 1493 O O . ASP A 1 191 ? 1.128 42.625 -7.176 1 81.38 191 ASP A O 1
ATOM 1497 N N . ILE A 1 192 ? 0.251 44.562 -7.73 1 82.69 192 ILE A N 1
ATOM 1498 C CA . ILE A 1 192 ? 1.574 45.125 -7.953 1 82.69 192 ILE A CA 1
ATOM 1499 C C . ILE A 1 192 ? 2.291 45.312 -6.617 1 82.69 192 ILE A C 1
ATOM 1501 O O . ILE A 1 192 ? 3.461 44.938 -6.48 1 82.69 192 ILE A O 1
ATOM 1505 N N . ARG A 1 193 ? 1.574 45.781 -5.777 1 84.94 193 ARG A N 1
ATOM 1506 C CA . ARG A 1 193 ? 2.154 46.031 -4.461 1 84.94 193 ARG A CA 1
ATOM 1507 C C . ARG A 1 193 ? 2.643 44.719 -3.83 1 84.94 193 ARG A C 1
ATOM 1509 O O . ARG A 1 193 ? 3.756 44.656 -3.307 1 84.94 193 ARG A O 1
ATOM 1516 N N . VAL A 1 194 ? 1.833 43.812 -3.916 1 87.38 194 VAL A N 1
ATOM 1517 C CA . VAL A 1 194 ? 2.182 42.5 -3.363 1 87.38 194 VAL A CA 1
ATOM 1518 C C . VAL A 1 194 ? 3.422 41.938 -4.066 1 87.38 194 VAL A C 1
ATOM 1520 O O . VAL A 1 194 ? 4.336 41.438 -3.42 1 87.38 194 VAL A O 1
ATOM 1523 N N . ALA A 1 195 ? 3.475 42.125 -5.32 1 86.19 195 ALA A N 1
ATOM 1524 C CA . ALA A 1 195 ? 4.621 41.625 -6.086 1 86.19 195 ALA A CA 1
ATOM 1525 C C . ALA A 1 195 ? 5.906 42.344 -5.652 1 86.19 195 ALA A C 1
ATOM 1527 O O . ALA A 1 195 ? 6.961 41.719 -5.562 1 86.19 195 ALA A O 1
ATOM 1528 N N . ILE A 1 196 ? 5.75 43.562 -5.434 1 88.56 196 ILE A N 1
ATOM 1529 C CA . ILE A 1 196 ? 6.906 44.344 -5.012 1 88.56 196 ILE A CA 1
ATOM 1530 C C . ILE A 1 196 ? 7.352 43.906 -3.621 1 88.56 196 ILE A C 1
ATOM 1532 O O . ILE A 1 196 ? 8.547 43.719 -3.379 1 88.56 196 ILE A O 1
ATOM 1536 N N . ILE A 1 197 ? 6.473 43.75 -2.766 1 89.81 197 ILE A N 1
ATOM 1537 C CA . ILE A 1 197 ? 6.773 43.344 -1.403 1 89.81 197 ILE A CA 1
ATOM 1538 C C . ILE A 1 197 ? 7.457 41.969 -1.429 1 89.81 197 ILE A C 1
ATOM 1540 O O . ILE A 1 197 ? 8.453 41.75 -0.732 1 89.81 197 ILE A O 1
ATOM 1544 N N . GLU A 1 198 ? 6.934 41.156 -2.205 1 88.25 198 GLU A N 1
ATOM 1545 C CA . GLU A 1 198 ? 7.535 39.844 -2.348 1 88.25 198 GLU A CA 1
ATOM 1546 C C . GLU A 1 198 ? 8.977 39.938 -2.848 1 88.25 198 GLU A C 1
ATOM 1548 O O . GLU A 1 198 ? 9.844 39.188 -2.402 1 88.25 198 GLU A O 1
ATOM 1553 N N . SER A 1 199 ? 9.109 40.781 -3.723 1 86.5 199 SER A N 1
ATOM 1554 C CA . SER A 1 199 ? 10.445 41 -4.273 1 86.5 199 SER A CA 1
ATOM 1555 C C . SER A 1 199 ? 11.398 41.562 -3.223 1 86.5 199 SER A C 1
ATOM 1557 O O . SER A 1 199 ? 12.555 41.156 -3.135 1 86.5 199 SER A O 1
ATOM 1559 N N . LEU A 1 200 ? 10.898 42.469 -2.531 1 87.81 200 LEU A N 1
ATOM 1560 C CA . LEU A 1 200 ? 11.695 43.031 -1.448 1 87.81 200 LEU A CA 1
ATOM 1561 C C . LEU A 1 200 ? 12.078 41.969 -0.435 1 87.81 200 LEU A C 1
ATOM 1563 O O . LEU A 1 200 ? 13.242 41.875 -0.033 1 87.81 200 LEU A O 1
ATOM 1567 N N . TYR A 1 201 ? 11.172 41.188 -0.074 1 89.19 201 TYR A N 1
ATOM 1568 C CA . TYR A 1 201 ? 11.414 40.094 0.868 1 89.19 201 TYR A CA 1
ATOM 1569 C C . TYR A 1 201 ? 12.438 39.125 0.315 1 89.19 201 TYR A C 1
ATOM 1571 O O . TYR A 1 201 ? 13.32 38.656 1.043 1 89.19 201 TYR A O 1
ATOM 1579 N N . GLY A 1 202 ? 12.289 38.844 -0.901 1 82.5 202 GLY A N 1
ATOM 1580 C CA . GLY A 1 202 ? 13.234 37.938 -1.543 1 82.5 202 GLY A CA 1
ATOM 1581 C C . GLY A 1 202 ? 14.656 38.469 -1.541 1 82.5 202 GLY A C 1
ATOM 1582 O O . GLY A 1 202 ? 15.609 37.688 -1.393 1 82.5 202 GLY A O 1
ATOM 1583 N N . ALA A 1 203 ? 14.789 39.656 -1.586 1 81.69 203 ALA A N 1
ATOM 1584 C CA . ALA A 1 203 ? 16.094 40.281 -1.63 1 81.69 203 ALA A CA 1
ATOM 1585 C C . ALA A 1 203 ? 16.781 40.219 -0.267 1 81.69 203 ALA A C 1
ATOM 1587 O O . ALA A 1 203 ? 18.016 40.344 -0.175 1 81.69 203 ALA A O 1
ATOM 1588 N N . LEU A 1 204 ? 16.062 40.094 0.69 1 84.06 204 LEU A N 1
ATOM 1589 C CA . LEU A 1 204 ? 16.625 40 2.033 1 84.06 204 LEU A CA 1
ATOM 1590 C C . LEU A 1 204 ? 17.5 38.75 2.174 1 84.06 204 LEU A C 1
ATOM 1592 O O . LEU A 1 204 ? 18.469 38.75 2.945 1 84.06 204 LEU A O 1
ATOM 1596 N N . GLY A 1 205 ? 17.094 37.719 1.508 1 76.56 205 GLY A N 1
ATOM 1597 C CA . GLY A 1 205 ? 17.828 36.469 1.597 1 76.56 205 GLY A CA 1
ATOM 1598 C C . GLY A 1 205 ? 19.094 36.469 0.758 1 76.56 205 GLY A C 1
ATOM 1599 O O . GLY A 1 205 ? 19.875 35.531 0.834 1 76.56 205 GLY A O 1
ATOM 1600 N N . SER A 1 206 ? 19.219 37.562 0.019 1 72.75 206 SER A N 1
ATOM 1601 C CA . SER A 1 206 ? 20.375 37.625 -0.856 1 72.75 206 SER A CA 1
ATOM 1602 C C . SER A 1 206 ? 21.609 38.094 -0.102 1 72.75 206 SER A C 1
ATOM 1604 O O . SER A 1 206 ? 21.547 38.406 1.093 1 72.75 206 SER A O 1
ATOM 1606 N N . SER A 1 207 ? 22.766 38.031 -0.707 1 67.25 207 SER A N 1
ATOM 1607 C CA . SER A 1 207 ? 24.047 38.406 -0.112 1 67.25 207 SER A CA 1
ATOM 1608 C C . SER A 1 207 ? 24.188 39.906 -0.057 1 67.25 207 SER A C 1
ATOM 1610 O O . SER A 1 207 ? 25.312 40.438 0.017 1 67.25 207 SER A O 1
ATOM 1612 N N . ALA A 1 208 ? 23.141 40.531 0.04 1 72.12 208 ALA A N 1
ATOM 1613 C CA . ALA A 1 208 ? 23.203 42 0.056 1 72.12 208 ALA A CA 1
ATOM 1614 C C . ALA A 1 208 ? 23.797 42.5 1.364 1 72.12 208 ALA A C 1
ATOM 1616 O O . ALA A 1 208 ? 23.781 41.812 2.377 1 72.12 208 ALA A O 1
ATOM 1617 N N . ALA A 1 209 ? 24.359 43.688 1.255 1 78.88 209 ALA A N 1
ATOM 1618 C CA . ALA A 1 209 ? 24.984 44.344 2.404 1 78.88 209 ALA A CA 1
ATOM 1619 C C . ALA A 1 209 ? 23.953 44.625 3.49 1 78.88 209 ALA A C 1
ATOM 1621 O O . ALA A 1 209 ? 22.75 44.688 3.213 1 78.88 209 ALA A O 1
ATOM 1622 N N . SER A 1 210 ? 24.406 44.844 4.664 1 83.31 210 SER A N 1
ATOM 1623 C CA . SER A 1 210 ? 23.547 45.031 5.824 1 83.31 210 SER A CA 1
ATOM 1624 C C . SER A 1 210 ? 22.75 46.312 5.707 1 83.31 210 SER A C 1
ATOM 1626 O O . SER A 1 210 ? 21.594 46.406 6.148 1 83.31 210 SER A O 1
ATOM 1628 N N . ASP A 1 211 ? 23.375 47.219 5.109 1 85.25 211 ASP A N 1
ATOM 1629 C CA . ASP A 1 211 ? 22.703 48.5 4.965 1 85.25 211 ASP A CA 1
ATOM 1630 C C . ASP A 1 211 ? 21.5 48.406 4.027 1 85.25 211 ASP A C 1
ATOM 1632 O O . ASP A 1 211 ? 20.453 49 4.27 1 85.25 211 ASP A O 1
ATOM 1636 N N . VAL A 1 212 ? 21.641 47.688 3.029 1 85.81 212 VAL A N 1
ATOM 1637 C CA . VAL A 1 212 ? 20.547 47.438 2.084 1 85.81 212 VAL A CA 1
ATOM 1638 C C . VAL A 1 212 ? 19.438 46.656 2.766 1 85.81 212 VAL A C 1
ATOM 1640 O O . VAL A 1 212 ? 18.25 46.938 2.566 1 85.81 212 VAL A O 1
ATOM 1643 N N . LYS A 1 213 ? 19.844 45.812 3.535 1 88.44 213 LYS A N 1
ATOM 1644 C CA . LYS A 1 213 ? 18.859 45 4.254 1 88.44 213 LYS A CA 1
ATOM 1645 C C . LYS A 1 213 ? 18.031 45.875 5.211 1 88.44 213 LYS A C 1
ATOM 1647 O O . LYS A 1 213 ? 16.828 45.688 5.328 1 88.44 213 LYS A O 1
ATOM 1652 N N . ASP A 1 214 ? 18.672 46.781 5.801 1 90.38 214 ASP A N 1
ATOM 1653 C CA . ASP A 1 214 ? 17.984 47.688 6.711 1 90.38 214 ASP A CA 1
ATOM 1654 C C . ASP A 1 214 ? 16.969 48.531 5.965 1 90.38 214 ASP A C 1
ATOM 1656 O O . ASP A 1 214 ? 15.867 48.812 6.469 1 90.38 214 ASP A O 1
ATOM 1660 N N . GLU A 1 215 ? 17.359 48.906 4.867 1 89.62 215 GLU A N 1
ATOM 1661 C CA . GLU A 1 215 ? 16.453 49.719 4.066 1 89.62 215 GLU A CA 1
ATOM 1662 C C . GLU A 1 215 ? 15.234 48.906 3.635 1 89.62 215 GLU A C 1
ATOM 1664 O O . GLU A 1 215 ? 14.117 49.438 3.613 1 89.62 215 GLU A O 1
ATOM 1669 N N . ILE A 1 216 ? 15.461 47.781 3.27 1 90.56 216 ILE A N 1
ATOM 1670 C CA . ILE A 1 216 ? 14.375 46.906 2.865 1 90.56 216 ILE A CA 1
ATOM 1671 C C . ILE A 1 216 ? 13.406 46.719 4.031 1 90.56 216 ILE A C 1
ATOM 1673 O O . ILE A 1 216 ? 12.188 46.781 3.846 1 90.56 216 ILE A O 1
ATOM 1677 N N . LEU A 1 217 ? 13.938 46.562 5.199 1 92.31 217 LEU A N 1
ATOM 1678 C CA . LEU A 1 217 ? 13.109 46.344 6.375 1 92.31 217 LEU A CA 1
ATOM 1679 C C . LEU A 1 217 ? 12.25 47.562 6.664 1 92.31 217 LEU A C 1
ATOM 1681 O O . LEU A 1 217 ? 11.086 47.438 7.066 1 92.31 217 LEU A O 1
ATOM 1685 N N . ILE A 1 218 ? 12.805 48.656 6.445 1 92 218 ILE A N 1
ATOM 1686 C CA . ILE A 1 218 ? 12.055 49.875 6.652 1 92 218 ILE A CA 1
ATOM 1687 C C . ILE A 1 218 ? 10.898 49.938 5.656 1 92 218 ILE A C 1
ATOM 1689 O O . ILE A 1 218 ? 9.781 50.344 6.02 1 92 218 ILE A O 1
ATOM 1693 N N . LEU A 1 219 ? 11.141 49.562 4.469 1 90.19 219 LEU A N 1
ATOM 1694 C CA . LEU A 1 219 ? 10.102 49.562 3.439 1 90.19 219 LEU A CA 1
ATOM 1695 C C . LEU A 1 219 ? 9.016 48.562 3.746 1 90.19 219 LEU A C 1
ATOM 1697 O O . LEU A 1 219 ? 7.828 48.812 3.535 1 90.19 219 LEU A O 1
ATOM 1701 N N . LEU A 1 220 ? 9.453 47.5 4.215 1 92.38 220 LEU A N 1
ATOM 1702 C CA . LEU A 1 220 ? 8.484 46.469 4.578 1 92.38 220 LEU A CA 1
ATOM 1703 C C . LEU A 1 220 ? 7.613 46.938 5.742 1 92.38 220 LEU A C 1
ATOM 1705 O O . LEU A 1 220 ? 6.406 46.688 5.754 1 92.38 220 LEU A O 1
ATOM 1709 N N . GLU A 1 221 ? 8.195 47.5 6.703 1 94 221 GLU A N 1
ATOM 1710 C CA . GLU A 1 221 ? 7.438 48 7.844 1 94 221 GLU A CA 1
ATOM 1711 C C . GLU A 1 221 ? 6.402 49.031 7.402 1 94 221 GLU A C 1
ATOM 1713 O O . GLU A 1 221 ? 5.262 49.031 7.871 1 94 221 GLU A O 1
ATOM 1718 N N . LYS A 1 222 ? 6.828 49.75 6.48 1 90.06 222 LYS A N 1
ATOM 1719 C CA . LYS A 1 222 ? 5.969 50.875 6.039 1 90.06 222 LYS A CA 1
ATOM 1720 C C . LYS A 1 222 ? 4.82 50.344 5.176 1 90.06 222 LYS A C 1
ATOM 1722 O O . LYS A 1 222 ? 3.678 50.781 5.332 1 90.06 222 LYS A O 1
ATOM 1727 N N . HIS A 1 223 ? 5.078 49.438 4.332 1 88.06 223 HIS A N 1
ATOM 1728 C CA . HIS A 1 223 ? 4.098 49.125 3.303 1 88.06 223 HIS A CA 1
ATOM 1729 C C . HIS A 1 223 ? 3.496 47.719 3.516 1 88.06 223 HIS A C 1
ATOM 1731 O O . HIS A 1 223 ? 2.342 47.5 3.156 1 88.06 223 HIS A O 1
ATOM 1737 N N . ALA A 1 224 ? 4.262 46.875 4.012 1 91.44 224 ALA A N 1
ATOM 1738 C CA . ALA A 1 224 ? 3.797 45.5 4.137 1 91.44 224 ALA A CA 1
ATOM 1739 C C . ALA A 1 224 ? 3.059 45.281 5.453 1 91.44 224 ALA A C 1
ATOM 1741 O O . ALA A 1 224 ? 2.078 44.531 5.512 1 91.44 224 ALA A O 1
ATOM 1742 N N . LEU A 1 225 ? 3.428 45.875 6.512 1 93.06 225 LEU A N 1
ATOM 1743 C CA . LEU A 1 225 ? 2.9 45.656 7.855 1 93.06 225 LEU A CA 1
ATOM 1744 C C . LEU A 1 225 ? 1.413 45.969 7.914 1 93.06 225 LEU A C 1
ATOM 1746 O O . LEU A 1 225 ? 0.61 45.156 8.367 1 93.06 225 LEU A O 1
ATOM 1750 N N . PRO A 1 226 ? 0.998 47.125 7.363 1 89.62 226 PRO A N 1
ATOM 1751 C CA . PRO A 1 226 ? -0.435 47.406 7.441 1 89.62 226 PRO A CA 1
ATOM 1752 C C . PRO A 1 226 ? -1.284 46.438 6.621 1 89.62 226 PRO A C 1
ATOM 1754 O O . PRO A 1 226 ? -2.408 46.125 7.012 1 89.62 226 PRO A O 1
ATOM 1757 N N . LEU A 1 227 ? -0.745 46 5.59 1 87.94 227 LEU A N 1
ATOM 1758 C CA . LEU A 1 227 ? -1.466 45.062 4.75 1 87.94 227 LEU A CA 1
ATOM 1759 C C . LEU A 1 227 ? -1.584 43.688 5.441 1 87.94 227 LEU A C 1
ATOM 1761 O O . LEU A 1 227 ? -2.65 43.062 5.422 1 87.94 227 LEU A O 1
ATOM 1765 N N . ALA A 1 228 ? -0.503 43.344 6.004 1 91.31 228 ALA A N 1
ATOM 1766 C CA . ALA A 1 228 ? -0.448 42.031 6.66 1 91.31 228 ALA A CA 1
ATOM 1767 C C . ALA A 1 228 ? -1.335 42 7.902 1 91.31 228 ALA A C 1
ATOM 1769 O O . ALA A 1 228 ? -1.875 40.938 8.266 1 91.31 228 ALA A O 1
ATOM 1770 N N . ALA A 1 229 ? -1.492 43.094 8.539 1 92.19 229 ALA A N 1
ATOM 1771 C CA . ALA A 1 229 ? -2.281 43.188 9.766 1 92.19 229 ALA A CA 1
ATOM 1772 C C . ALA A 1 229 ? -3.764 43.375 9.453 1 92.19 229 ALA A C 1
ATOM 1774 O O . ALA A 1 229 ? -4.609 43.25 10.344 1 92.19 229 ALA A O 1
ATOM 1775 N N . GLY A 1 230 ? -4.023 43.625 8.18 1 88.5 230 GLY A N 1
ATOM 1776 C CA . GLY A 1 230 ? -5.395 43.906 7.781 1 88.5 230 GLY A CA 1
ATOM 1777 C C . GLY A 1 230 ? -6.223 42.656 7.582 1 88.5 230 GLY A C 1
ATOM 1778 O O . GLY A 1 230 ? -5.801 41.562 7.969 1 88.5 230 GLY A O 1
ATOM 1779 N N . PHE A 1 231 ? -7.434 42.844 7.051 1 89.19 231 PHE A N 1
ATOM 1780 C CA . PHE A 1 231 ? -8.406 41.75 6.945 1 89.19 231 PHE A CA 1
ATOM 1781 C C . PHE A 1 231 ? -8.297 41.062 5.594 1 89.19 231 PHE A C 1
ATOM 1783 O O . PHE A 1 231 ? -8.484 39.844 5.5 1 89.19 231 PHE A O 1
ATOM 1790 N N . ASN A 1 232 ? -8.086 41.844 4.684 1 83.88 232 ASN A N 1
ATOM 1791 C CA . ASN A 1 232 ? -7.992 41.375 3.309 1 83.88 232 ASN A CA 1
ATOM 1792 C C . ASN A 1 232 ? -6.945 42.156 2.518 1 83.88 232 ASN A C 1
ATOM 1794 O O . ASN A 1 232 ? -7.031 43.375 2.41 1 83.88 232 ASN A O 1
ATOM 1798 N N . GLU A 1 233 ? -6.012 41.438 2.045 1 82.88 233 GLU A N 1
ATOM 1799 C CA . GLU A 1 233 ? -4.938 42.125 1.318 1 82.88 233 GLU A CA 1
ATOM 1800 C C . GLU A 1 233 ? -5.414 42.594 -0.049 1 82.88 233 GLU A C 1
ATOM 1802 O O . GLU A 1 233 ? -4.922 43.594 -0.567 1 82.88 233 GLU A O 1
ATOM 1807 N N . ARG A 1 234 ? -6.316 41.781 -0.642 1 72 234 ARG A N 1
ATOM 1808 C CA . ARG A 1 234 ? -6.738 42.062 -2.008 1 72 234 ARG A CA 1
ATOM 1809 C C . ARG A 1 234 ? -8.07 42.812 -2.018 1 72 234 ARG A C 1
ATOM 1811 O O . ARG A 1 234 ? -8.523 43.25 -3.072 1 72 234 ARG A O 1
ATOM 1818 N N . GLY A 1 235 ? -8.625 43 -0.948 1 62.88 235 GLY A N 1
ATOM 1819 C CA . GLY A 1 235 ? -9.945 43.625 -0.946 1 62.88 235 GLY A CA 1
ATOM 1820 C C . GLY A 1 235 ? -9.883 45.125 -0.845 1 62.88 235 GLY A C 1
ATOM 1821 O O . GLY A 1 235 ? -8.797 45.688 -0.724 1 62.88 235 GLY A O 1
ATOM 1822 N N . PRO A 1 236 ? -11.039 45.688 -1.219 1 61.28 236 PRO A N 1
ATOM 1823 C CA . PRO A 1 236 ? -11.133 47.156 -1.072 1 61.28 236 PRO A CA 1
ATOM 1824 C C . PRO A 1 236 ? -10.766 47.625 0.331 1 61.28 236 PRO A C 1
ATOM 1826 O O . PRO A 1 236 ? -10.773 46.844 1.278 1 61.28 236 PRO A O 1
ATOM 1829 N N . ALA A 1 237 ? -10.164 48.844 0.345 1 65.06 237 ALA A N 1
ATOM 1830 C CA . ALA A 1 237 ? -9.922 49.469 1.654 1 65.06 237 ALA A CA 1
ATOM 1831 C C . ALA A 1 237 ? -11.164 49.375 2.533 1 65.06 237 ALA A C 1
ATOM 1833 O O . ALA A 1 237 ? -12.289 49.562 2.051 1 65.06 237 ALA A O 1
ATOM 1834 N N . TRP A 1 238 ? -10.953 48.875 3.641 1 69.69 238 TRP A N 1
ATOM 1835 C CA . TRP A 1 238 ? -12.117 48.719 4.508 1 69.69 238 TRP A CA 1
ATOM 1836 C C . TRP A 1 238 ? -12.461 50.031 5.184 1 69.69 238 TRP A C 1
ATOM 1838 O O . TRP A 1 238 ? -11.617 50.938 5.285 1 69.69 238 TRP A O 1
ATOM 1848 N N . ALA A 1 239 ? -13.734 50.125 5.445 1 72.81 239 ALA A N 1
ATOM 1849 C CA . ALA A 1 239 ? -14.273 51.344 6.094 1 72.81 239 ALA A CA 1
ATOM 1850 C C . ALA A 1 239 ? -13.625 51.562 7.457 1 72.81 239 ALA A C 1
ATOM 1852 O O . ALA A 1 239 ? -13.117 50.625 8.07 1 72.81 239 ALA A O 1
ATOM 1853 N N . SER A 1 240 ? -13.492 52.812 7.777 1 82.5 240 SER A N 1
ATOM 1854 C CA . SER A 1 240 ? -13.008 53.125 9.117 1 82.5 240 SER A CA 1
ATOM 1855 C C . SER A 1 240 ? -13.914 52.531 10.188 1 82.5 240 SER A C 1
ATOM 1857 O O . SER A 1 240 ? -15.062 52.188 9.914 1 82.5 240 SER A O 1
ATOM 1859 N N . TRP A 1 241 ? -13.438 52.344 11.273 1 88.69 241 TRP A N 1
ATOM 1860 C CA . TRP A 1 241 ? -14.195 51.719 12.359 1 88.69 241 TRP A CA 1
ATOM 1861 C C . TRP A 1 241 ? -15.422 52.562 12.703 1 88.69 241 TRP A C 1
ATOM 1863 O O . TRP A 1 241 ? -16.484 52.031 13.039 1 88.69 241 TRP A O 1
ATOM 1873 N N . GLU A 1 242 ? -15.32 53.781 12.531 1 88.5 242 GLU A N 1
ATOM 1874 C CA . GLU A 1 242 ? -16.438 54.688 12.766 1 88.5 242 GLU A CA 1
ATOM 1875 C C . GLU A 1 242 ? -17.562 54.438 11.766 1 88.5 242 GLU A C 1
ATOM 1877 O O . GLU A 1 242 ? -18.734 54.469 12.125 1 88.5 242 GLU A O 1
ATOM 1882 N N . GLU A 1 243 ? -17.125 54.219 10.625 1 89 243 GLU A N 1
ATOM 1883 C CA . GLU A 1 243 ? -18.109 53.969 9.578 1 89 243 GLU A CA 1
ATOM 1884 C C . GLU A 1 243 ? -18.812 52.625 9.797 1 89 243 GLU A C 1
ATOM 1886 O O . GLU A 1 243 ? -20.016 52.5 9.562 1 89 243 GLU A O 1
ATOM 1891 N N . VAL A 1 244 ? -18.016 51.781 10.25 1 89.19 244 VAL A N 1
ATOM 1892 C CA . VAL A 1 244 ? -18.594 50.438 10.508 1 89.19 244 VAL A CA 1
ATOM 1893 C C . VAL A 1 244 ? -19.594 50.531 11.656 1 89.19 244 VAL A C 1
ATOM 1895 O O . VAL A 1 244 ? -20.672 49.938 11.602 1 89.19 244 VAL A O 1
ATOM 1898 N N . GLU A 1 245 ? -19.281 51.344 12.633 1 89 245 GLU A N 1
ATOM 1899 C CA . GLU A 1 245 ? -20.188 51.562 13.758 1 89 245 GLU A CA 1
ATOM 1900 C C . GLU A 1 245 ? -21.484 52.25 13.32 1 89 245 GLU A C 1
ATOM 1902 O O . GLU A 1 245 ? -22.547 52 13.883 1 89 245 GLU A O 1
ATOM 1907 N N . ALA A 1 246 ? -21.312 53 12.234 1 86.94 246 ALA A N 1
ATOM 1908 C CA . ALA A 1 246 ? -22.453 53.75 11.727 1 86.94 246 ALA A CA 1
ATOM 1909 C C . ALA A 1 246 ? -23.312 52.906 10.805 1 86.94 246 ALA A C 1
ATOM 1911 O O . ALA A 1 246 ? -24.391 53.344 10.375 1 86.94 246 ALA A O 1
ATOM 1912 N N . GLY A 1 247 ? -22.844 51.719 10.531 1 84.31 247 GLY A N 1
ATOM 1913 C CA . GLY A 1 247 ? -23.781 50.875 9.805 1 84.31 247 GLY A CA 1
ATOM 1914 C C . GLY A 1 247 ? -23.125 50.125 8.648 1 84.31 247 GLY A C 1
ATOM 1915 O O . GLY A 1 247 ? -23.75 49.25 8.055 1 84.31 247 GLY A O 1
ATOM 1916 N N . GLU A 1 248 ? -21.953 50.5 8.328 1 86.81 248 GLU A N 1
ATOM 1917 C CA . GLU A 1 248 ? -21.281 49.812 7.234 1 86.81 248 GLU A CA 1
ATOM 1918 C C . GLU A 1 248 ? -20.984 48.375 7.605 1 86.81 248 GLU A C 1
ATOM 1920 O O . GLU A 1 248 ? -20.859 48.031 8.789 1 86.81 248 GLU A O 1
ATOM 1925 N N . PRO A 1 249 ? -20.922 47.625 6.609 1 87.44 249 PRO A N 1
ATOM 1926 C CA . PRO A 1 249 ? -20.656 46.188 6.895 1 87.44 249 PRO A CA 1
ATOM 1927 C C . PRO A 1 249 ? -19.25 45.969 7.453 1 87.44 249 PRO A C 1
ATOM 1929 O O . PRO A 1 249 ? -18.359 46.781 7.238 1 87.44 249 PRO A O 1
ATOM 1932 N N . LEU A 1 250 ? -19.094 44.969 8.195 1 91.12 250 LEU A N 1
ATOM 1933 C CA . LEU A 1 250 ? -17.797 44.562 8.719 1 91.12 250 LEU A CA 1
ATOM 1934 C C . LEU A 1 250 ? -16.828 44.219 7.586 1 91.12 250 LEU A C 1
ATOM 1936 O O . LEU A 1 250 ? -17.25 43.719 6.539 1 91.12 250 LEU A O 1
ATOM 1940 N N . PRO A 1 251 ? -15.609 44.531 7.871 1 89.56 251 PRO A N 1
ATOM 1941 C CA . PRO A 1 251 ? -14.625 44.156 6.848 1 89.56 251 PRO A CA 1
ATOM 1942 C C . PRO A 1 251 ? -14.633 42.656 6.531 1 89.56 251 PRO A C 1
ATOM 1944 O O . PRO A 1 251 ? -14.742 41.844 7.441 1 89.56 251 PRO A O 1
ATOM 1947 N N . THR A 1 252 ? -14.508 42.375 5.301 1 88.75 252 THR A N 1
ATOM 1948 C CA . THR A 1 252 ? -14.5 40.969 4.855 1 88.75 252 THR A CA 1
ATOM 1949 C C . THR A 1 252 ? -13.148 40.312 5.152 1 88.75 252 THR A C 1
ATOM 1951 O O . THR A 1 252 ? -12.102 40.906 4.895 1 88.75 252 THR A O 1
ATOM 1954 N N . VAL A 1 253 ? -13.219 39.219 5.77 1 88.88 253 VAL A N 1
ATOM 1955 C CA . VAL A 1 253 ? -12 38.469 6.113 1 88.88 253 VAL A CA 1
ATOM 1956 C C . VAL A 1 253 ? -11.695 37.438 5.035 1 88.88 253 VAL A C 1
ATOM 1958 O O . VAL A 1 253 ? -12.578 36.688 4.609 1 88.88 253 VAL A O 1
ATOM 1961 N N . SER A 1 254 ? -10.539 37.438 4.539 1 80.75 254 SER A N 1
ATOM 1962 C CA . SER A 1 254 ? -10.141 36.469 3.506 1 80.75 254 SER A CA 1
ATOM 1963 C C . SER A 1 254 ? -9.898 35.094 4.102 1 80.75 254 SER A C 1
ATOM 1965 O O . SER A 1 254 ? -9.148 34.938 5.07 1 80.75 254 SER A O 1
ATOM 1967 N N . ALA A 1 255 ? -10.672 34.094 3.721 1 65.5 255 ALA A N 1
ATOM 1968 C CA . ALA A 1 255 ? -10.578 32.75 4.258 1 65.5 255 ALA A CA 1
ATOM 1969 C C . ALA A 1 255 ? -9.438 31.969 3.6 1 65.5 255 ALA A C 1
ATOM 1971 O O . ALA A 1 255 ? -8.898 31.031 4.191 1 65.5 255 ALA A O 1
ATOM 1972 N N . ILE A 1 256 ? -9.047 32.344 2.377 1 57.88 256 ILE A N 1
ATOM 1973 C CA . ILE A 1 256 ? -8.117 31.547 1.584 1 57.88 256 ILE A CA 1
ATOM 1974 C C . ILE A 1 256 ? -6.691 32.031 1.826 1 57.88 256 ILE A C 1
ATOM 1976 O O . ILE A 1 256 ? -6.391 33.219 1.652 1 57.88 256 ILE A O 1
ATOM 1980 N N . SER A 1 257 ? -5.906 31.266 2.328 1 61.69 257 SER A N 1
ATOM 1981 C CA . SER A 1 257 ? -4.512 31.578 2.625 1 61.69 257 SER A CA 1
ATOM 1982 C C . SER A 1 257 ? -3.793 32.125 1.398 1 61.69 257 SER A C 1
ATOM 1984 O O . SER A 1 257 ? -2.967 33.031 1.512 1 61.69 257 SER A O 1
ATOM 1986 N N . GLY A 1 258 ? -4.23 31.656 0.237 1 61.62 258 GLY A N 1
ATOM 1987 C CA . GLY A 1 258 ? -3.561 32.062 -0.986 1 61.62 258 GLY A CA 1
ATOM 1988 C C . GLY A 1 258 ? -3.77 33.531 -1.316 1 61.62 258 GLY A C 1
ATOM 1989 O O . GLY A 1 258 ? -2.982 34.125 -2.057 1 61.62 258 GLY A O 1
ATOM 1990 N N . ASP A 1 259 ? -4.66 34.094 -0.564 1 67.12 259 ASP A N 1
ATOM 1991 C CA . ASP A 1 259 ? -4.984 35.469 -0.864 1 67.12 259 ASP A CA 1
ATOM 1992 C C . ASP A 1 259 ? -4.195 36.438 0.029 1 67.12 259 ASP A C 1
ATOM 1994 O O . ASP A 1 259 ? -4.156 37.625 -0.225 1 67.12 259 ASP A O 1
ATOM 1998 N N . ASN A 1 260 ? -3.568 35.906 1 1 82.5 260 ASN A N 1
ATOM 1999 C CA . ASN A 1 260 ? -2.84 36.75 1.946 1 82.5 260 ASN A CA 1
ATOM 2000 C C . ASN A 1 260 ? -1.34 36.469 1.901 1 82.5 260 ASN A C 1
ATOM 2002 O O . ASN A 1 260 ? -0.743 36.094 2.912 1 82.5 260 ASN A O 1
ATOM 2006 N N . VAL A 1 261 ? -0.803 36.812 0.852 1 84.19 261 VAL A N 1
ATOM 2007 C CA . VAL A 1 261 ? 0.594 36.5 0.569 1 84.19 261 VAL A CA 1
ATOM 2008 C C . VAL A 1 261 ? 1.504 37.312 1.478 1 84.19 261 VAL A C 1
ATOM 2010 O O . VAL A 1 261 ? 2.518 36.812 1.972 1 84.19 261 VAL A O 1
ATOM 2013 N N . VAL A 1 262 ? 1.158 38.531 1.721 1 88.81 262 VAL A N 1
ATOM 2014 C CA . VAL A 1 262 ? 1.993 39.406 2.518 1 88.81 262 VAL A CA 1
ATOM 2015 C C . VAL A 1 262 ? 2.014 38.938 3.971 1 88.81 262 VAL A C 1
ATOM 2017 O O . VAL A 1 262 ? 3.068 38.938 4.609 1 88.81 262 VAL A O 1
ATOM 2020 N N . ARG A 1 263 ? 0.947 38.594 4.434 1 90.88 263 ARG A N 1
ATOM 2021 C CA . ARG A 1 263 ? 0.866 38.062 5.793 1 90.88 263 ARG A CA 1
ATOM 2022 C C . ARG A 1 263 ? 1.755 36.844 5.961 1 90.88 263 ARG A C 1
ATOM 2024 O O . ARG A 1 263 ? 2.408 36.656 6.992 1 90.88 263 ARG A O 1
ATOM 2031 N N . GLN A 1 264 ? 1.766 36.094 5.023 1 89.12 264 GLN A N 1
ATOM 2032 C CA . GLN A 1 264 ? 2.521 34.844 5.074 1 89.12 264 GLN A CA 1
ATOM 2033 C C . GLN A 1 264 ? 4.016 35.125 5.219 1 89.12 264 GLN A C 1
ATOM 2035 O O . GLN A 1 264 ? 4.734 34.344 5.844 1 89.12 264 GLN A O 1
ATOM 2040 N N . ILE A 1 265 ? 4.465 36.188 4.695 1 88.69 265 ILE A N 1
ATOM 2041 C CA . ILE A 1 265 ? 5.871 36.562 4.789 1 88.69 265 ILE A CA 1
ATOM 2042 C C . ILE A 1 265 ? 6.262 36.719 6.258 1 88.69 265 ILE A C 1
ATOM 2044 O O . ILE A 1 265 ? 7.387 36.406 6.648 1 88.69 265 ILE A O 1
ATOM 2048 N N . PHE A 1 266 ? 5.305 37.125 6.969 1 90.94 266 PHE A N 1
ATOM 2049 C CA . PHE A 1 266 ? 5.586 37.375 8.375 1 90.94 266 PHE A CA 1
ATOM 2050 C C . PHE A 1 266 ? 5.281 36.156 9.227 1 90.94 266 PHE A C 1
ATOM 2052 O O . PHE A 1 266 ? 5.602 36.125 10.422 1 90.94 266 PHE A O 1
ATOM 2059 N N . ALA A 1 267 ? 4.648 35.188 8.664 1 89.31 267 ALA A N 1
ATOM 2060 C CA . ALA A 1 267 ? 4.258 34 9.398 1 89.31 267 ALA A CA 1
ATOM 2061 C C . ALA A 1 267 ? 5.293 32.875 9.234 1 89.31 267 ALA A C 1
ATOM 2063 O O . ALA A 1 267 ? 5.469 32.062 10.125 1 89.31 267 ALA A O 1
ATOM 2064 N N . THR A 1 268 ? 5.863 32.844 8.094 1 86.5 268 THR A N 1
ATOM 2065 C CA . THR A 1 268 ? 6.844 31.812 7.781 1 86.5 268 THR A CA 1
ATOM 2066 C C . THR A 1 268 ? 8.094 32.406 7.156 1 86.5 268 THR A C 1
ATOM 2068 O O . THR A 1 268 ? 8.039 32.938 6.047 1 86.5 268 THR A O 1
ATOM 2071 N N . TRP A 1 269 ? 9.078 32.281 7.863 1 83.62 269 TRP A N 1
ATOM 2072 C CA . TRP A 1 269 ? 10.32 32.906 7.383 1 83.62 269 TRP A CA 1
ATOM 2073 C C . TRP A 1 269 ? 11.016 31.969 6.387 1 83.62 269 TRP A C 1
ATOM 2075 O O . TRP A 1 269 ? 10.984 30.75 6.523 1 83.62 269 TRP A O 1
ATOM 2085 N N . ASP A 1 270 ? 11.578 32.625 5.441 1 76.38 270 ASP A N 1
ATOM 2086 C CA . ASP A 1 270 ? 12.438 31.906 4.5 1 76.38 270 ASP A CA 1
ATOM 2087 C C . ASP A 1 270 ? 13.664 31.328 5.203 1 76.38 270 ASP A C 1
ATOM 2089 O O . ASP A 1 270 ? 14.258 31.984 6.062 1 76.38 270 ASP A O 1
ATOM 2093 N N . TYR A 1 271 ? 13.977 30.188 4.887 1 76.62 271 TYR A N 1
ATOM 2094 C CA . TYR A 1 271 ? 15.094 29.5 5.508 1 76.62 271 TYR A CA 1
ATOM 2095 C C . TYR A 1 271 ? 16.391 30.281 5.336 1 76.62 271 TYR A C 1
ATOM 2097 O O . TYR A 1 271 ? 17.266 30.234 6.203 1 76.62 271 TYR A O 1
ATOM 2105 N N . ARG A 1 272 ? 16.656 31.094 4.32 1 70.25 272 ARG A N 1
ATOM 2106 C CA . ARG A 1 272 ? 17.875 31.828 4.016 1 70.25 272 ARG A CA 1
ATOM 2107 C C . ARG A 1 272 ? 18.109 32.938 5.031 1 70.25 272 ARG A C 1
ATOM 2109 O O . ARG A 1 272 ? 19.219 33.438 5.164 1 70.25 272 ARG A O 1
ATOM 2116 N N . LEU A 1 273 ? 17.062 33.156 5.645 1 76 273 LEU A N 1
ATOM 2117 C CA . LEU A 1 273 ? 17.141 34.281 6.602 1 76 273 LEU A CA 1
ATOM 2118 C C . LEU A 1 273 ? 17.594 33.781 7.969 1 76 273 LEU A C 1
ATOM 2120 O O . LEU A 1 273 ? 18 34.562 8.82 1 76 273 LEU A O 1
ATOM 2124 N N . THR A 1 274 ? 17.594 32.5 8.188 1 69.38 274 THR A N 1
ATOM 2125 C CA . THR A 1 274 ? 17.719 31.922 9.523 1 69.38 274 THR A CA 1
ATOM 2126 C C . THR A 1 274 ? 19.172 31.859 9.953 1 69.38 274 THR A C 1
ATOM 2128 O O . THR A 1 274 ? 19.469 31.766 11.148 1 69.38 274 THR A O 1
ATOM 2131 N N . ASP A 1 275 ? 20.031 32.125 8.992 1 74.75 275 ASP A N 1
ATOM 2132 C CA . ASP A 1 275 ? 21.438 31.984 9.367 1 74.75 275 ASP A CA 1
ATOM 2133 C C . ASP A 1 275 ? 22 33.312 9.922 1 74.75 275 ASP A C 1
ATOM 2135 O O . ASP A 1 275 ? 22.984 33.281 10.664 1 74.75 275 ASP A O 1
ATOM 2139 N N . ASP A 1 276 ? 21.328 34.344 9.578 1 79.19 276 ASP A N 1
ATOM 2140 C CA . ASP A 1 276 ? 21.719 35.656 10.078 1 79.19 276 ASP A CA 1
ATOM 2141 C C . ASP A 1 276 ? 20.906 36.062 11.32 1 79.19 276 ASP A C 1
ATOM 2143 O O . ASP A 1 276 ? 19.766 36.469 11.211 1 79.19 276 ASP A O 1
ATOM 2147 N N . LEU A 1 277 ? 21.547 36.031 12.453 1 81.62 277 LEU A N 1
ATOM 2148 C CA . LEU A 1 277 ? 20.859 36.219 13.727 1 81.62 277 LEU A CA 1
ATOM 2149 C C . LEU A 1 277 ? 20.312 37.625 13.852 1 81.62 277 LEU A C 1
ATOM 2151 O O . LEU A 1 277 ? 19.219 37.812 14.383 1 81.62 277 LEU A O 1
ATOM 2155 N N . ASP A 1 278 ? 21.016 38.5 13.359 1 84 278 ASP A N 1
ATOM 2156 C CA . ASP A 1 278 ? 20.578 39.906 13.445 1 84 278 ASP A CA 1
ATOM 2157 C C . ASP A 1 278 ? 19.344 40.125 12.578 1 84 278 ASP A C 1
ATOM 2159 O O . ASP A 1 278 ? 18.406 40.812 13 1 84 278 ASP A O 1
ATOM 2163 N N . LEU A 1 279 ? 19.406 39.656 11.477 1 87.06 279 LEU A N 1
ATOM 2164 C CA . LEU A 1 279 ? 18.266 39.781 10.586 1 87.06 279 LEU A CA 1
ATOM 2165 C C . LEU A 1 279 ? 17.047 39.062 11.156 1 87.06 279 LEU A C 1
ATOM 2167 O O . LEU A 1 279 ? 15.93 39.562 11.062 1 87.06 279 LEU A O 1
ATOM 2171 N N . LYS A 1 280 ? 17.328 38 11.75 1 86.94 280 LYS A N 1
ATOM 2172 C CA . LYS A 1 280 ? 16.25 37.219 12.375 1 86.94 280 LYS A CA 1
ATOM 2173 C C . LYS A 1 280 ? 15.578 38.031 13.492 1 86.94 280 LYS A C 1
ATOM 2175 O O . LYS A 1 280 ? 14.352 38 13.609 1 86.94 280 LYS A O 1
ATOM 2180 N N . LYS A 1 281 ? 16.344 38.656 14.188 1 88 281 LYS A N 1
ATOM 2181 C CA . LYS A 1 281 ? 15.812 39.469 15.273 1 88 281 LYS A CA 1
ATOM 2182 C C . LYS A 1 281 ? 14.93 40.594 14.734 1 88 281 LYS A C 1
ATOM 2184 O O . LYS A 1 281 ? 13.859 40.875 15.289 1 88 281 LYS A O 1
ATOM 2189 N N . LYS A 1 282 ? 15.398 41.156 13.773 1 89.94 282 LYS A N 1
ATOM 2190 C CA . LYS A 1 282 ? 14.641 42.25 13.18 1 89.94 282 LYS A CA 1
ATOM 2191 C C . LYS A 1 282 ? 13.336 41.75 12.57 1 89.94 282 LYS A C 1
ATOM 2193 O O . LYS A 1 282 ? 12.297 42.406 12.695 1 89.94 282 LYS A O 1
ATOM 2198 N N . MET A 1 283 ? 13.477 40.719 11.93 1 90.06 283 MET A N 1
ATOM 2199 C CA . MET A 1 283 ? 12.281 40.125 11.336 1 90.06 283 MET A CA 1
ATOM 2200 C C . MET A 1 283 ? 11.281 39.719 12.406 1 90.06 283 MET A C 1
ATOM 2202 O O . MET A 1 283 ? 10.07 39.875 12.234 1 90.06 283 MET A O 1
ATOM 2206 N N . ALA A 1 284 ? 11.789 39.156 13.469 1 91.19 284 ALA A N 1
ATOM 2207 C CA . ALA A 1 284 ? 10.93 38.781 14.578 1 91.19 284 ALA A CA 1
ATOM 2208 C C . ALA A 1 284 ? 10.195 40 15.156 1 91.19 284 ALA A C 1
ATOM 2210 O O . ALA A 1 284 ? 9.008 39.906 15.477 1 91.19 284 ALA A O 1
ATOM 2211 N N . ALA A 1 285 ? 10.906 41.031 15.219 1 91.69 285 ALA A N 1
ATOM 2212 C CA . ALA A 1 285 ? 10.305 42.25 15.734 1 91.69 285 ALA A CA 1
ATOM 2213 C C . ALA A 1 285 ? 9.195 42.75 14.805 1 91.69 285 ALA A C 1
ATOM 2215 O O . ALA A 1 285 ? 8.156 43.219 15.273 1 91.69 285 ALA A O 1
ATOM 2216 N N . LEU A 1 286 ? 9.453 42.625 13.586 1 93 286 LEU A N 1
ATOM 2217 C CA . LEU A 1 286 ? 8.453 43.062 12.609 1 93 286 LEU A CA 1
ATOM 2218 C C . LEU A 1 286 ? 7.223 42.156 12.672 1 93 286 LEU A C 1
ATOM 2220 O O . LEU A 1 286 ? 6.09 42.625 12.633 1 93 286 LEU A O 1
ATOM 2224 N N . SER A 1 287 ? 7.492 40.969 12.703 1 94.56 287 SER A N 1
ATOM 2225 C CA . SER A 1 287 ? 6.387 40 12.812 1 94.56 287 SER A CA 1
ATOM 2226 C C . SER A 1 287 ? 5.578 40.25 14.078 1 94.56 287 SER A C 1
ATOM 2228 O O . SER A 1 287 ? 4.348 40.156 14.07 1 94.56 287 SER A O 1
ATOM 2230 N N . LEU A 1 288 ? 6.254 40.531 15.117 1 94.25 288 LEU A N 1
ATOM 2231 C CA . LEU A 1 288 ? 5.582 40.844 16.375 1 94.25 288 LEU A CA 1
ATOM 2232 C C . LEU A 1 288 ? 4.656 42.031 16.234 1 94.25 288 LEU A C 1
ATOM 2234 O O . LEU A 1 288 ? 3.521 42 16.703 1 94.25 288 LEU A O 1
ATOM 2238 N N . ARG A 1 289 ? 5.121 42.969 15.586 1 94.75 289 ARG A N 1
ATOM 2239 C CA . ARG A 1 289 ? 4.32 44.156 15.375 1 94.75 289 ARG A CA 1
ATOM 2240 C C . ARG A 1 289 ? 3.1 43.844 14.508 1 94.75 289 ARG A C 1
ATOM 2242 O O . ARG A 1 289 ? 2.008 44.375 14.773 1 94.75 289 ARG A O 1
ATOM 2249 N N . VAL A 1 290 ? 3.33 43.094 13.492 1 95.25 290 VAL A N 1
ATOM 2250 C CA . VAL A 1 290 ? 2.223 42.688 12.633 1 95.25 290 VAL A CA 1
ATOM 2251 C C . VAL A 1 290 ? 1.157 41.969 13.453 1 95.25 290 VAL A C 1
ATOM 2253 O O . VAL A 1 290 ? -0.034 42.25 13.328 1 95.25 290 VAL A O 1
ATOM 2256 N N . ILE A 1 291 ? 1.557 41.094 14.281 1 95.56 291 ILE A N 1
ATOM 2257 C CA . ILE A 1 291 ? 0.646 40.281 15.086 1 95.56 291 ILE A CA 1
ATOM 2258 C C . ILE A 1 291 ? -0.109 41.188 16.062 1 95.56 291 ILE A C 1
ATOM 2260 O O . ILE A 1 291 ? -1.329 41.094 16.203 1 95.56 291 ILE A O 1
ATOM 2264 N N . GLU A 1 292 ? 0.571 42.062 16.688 1 94.19 292 GLU A N 1
ATOM 2265 C CA . GLU A 1 292 ? -0.049 42.938 17.656 1 94.19 292 GLU A CA 1
ATOM 2266 C C . GLU A 1 292 ? -1.063 43.875 17 1 94.19 292 GLU A C 1
ATOM 2268 O O . GLU A 1 292 ? -2.16 44.094 17.531 1 94.19 292 GLU A O 1
ATOM 2273 N N . GLU A 1 293 ? -0.663 44.344 15.867 1 94 293 GLU A N 1
ATOM 2274 C CA . GLU A 1 293 ? -1.587 45.219 15.148 1 94 293 GLU A CA 1
ATOM 2275 C C . GLU A 1 293 ? -2.791 44.438 14.633 1 94 293 GLU A C 1
ATOM 2277 O O . GLU A 1 293 ? -3.92 44.938 14.664 1 94 293 GLU A O 1
ATOM 2282 N N . SER A 1 294 ? -2.518 43.344 14.094 1 94.25 294 SER A N 1
ATOM 2283 C CA . SER A 1 294 ? -3.604 42.5 13.633 1 94.25 294 SER A CA 1
ATOM 2284 C C . SER A 1 294 ? -4.539 42.125 14.781 1 94.25 294 SER A C 1
ATOM 2286 O O . SER A 1 294 ? -5.758 42.062 14.602 1 94.25 294 SER A O 1
ATOM 2288 N N . ALA A 1 295 ? -3.984 41.875 15.961 1 94.69 295 ALA A N 1
ATOM 2289 C CA . ALA A 1 295 ? -4.785 41.531 17.125 1 94.69 295 ALA A CA 1
ATOM 2290 C C . ALA A 1 295 ? -5.691 42.688 17.531 1 94.69 295 ALA A C 1
ATOM 2292 O O . ALA A 1 295 ? -6.852 42.5 17.891 1 94.69 295 ALA A O 1
ATOM 2293 N N . LYS A 1 296 ? -5.156 43.844 17.469 1 92.44 296 LYS A N 1
ATOM 2294 C CA . LYS A 1 296 ? -5.949 45.031 17.766 1 92.44 296 LYS A CA 1
ATOM 2295 C C . LYS A 1 296 ? -7.113 45.156 16.781 1 92.44 296 LYS A C 1
ATOM 2297 O O . LYS A 1 296 ? -8.25 45.406 17.203 1 92.44 296 LYS A O 1
ATOM 2302 N N . ASN A 1 297 ? -6.789 45.031 15.555 1 91.56 297 ASN A N 1
ATOM 2303 C CA . ASN A 1 297 ? -7.82 45.094 14.523 1 91.56 297 ASN A CA 1
ATOM 2304 C C . ASN A 1 297 ? -8.883 44.031 14.727 1 91.56 297 ASN A C 1
ATOM 2306 O O . ASN A 1 297 ? -10.078 44.281 14.602 1 91.56 297 ASN A O 1
ATOM 2310 N N . HIS A 1 298 ? -8.422 42.906 15.031 1 92.81 298 HIS A N 1
ATOM 2311 C CA . HIS A 1 298 ? -9.336 41.781 15.211 1 92.81 298 HIS A CA 1
ATOM 2312 C C . HIS A 1 298 ? -10.242 42 16.406 1 92.81 298 HIS A C 1
ATOM 2314 O O . HIS A 1 298 ? -11.43 41.656 16.359 1 92.81 298 HIS A O 1
ATOM 2320 N N . ARG A 1 299 ? -9.672 42.5 17.453 1 91.69 299 ARG A N 1
ATOM 2321 C CA . ARG A 1 299 ? -10.461 42.781 18.641 1 91.69 299 ARG A CA 1
ATOM 2322 C C . ARG A 1 299 ? -11.602 43.75 18.328 1 91.69 299 ARG A C 1
ATOM 2324 O O . ARG A 1 299 ? -12.742 43.5 18.75 1 91.69 299 ARG A O 1
ATOM 2331 N N . GLN A 1 300 ? -11.281 44.719 17.625 1 91.19 300 GLN A N 1
ATOM 2332 C CA . GLN A 1 300 ? -12.297 45.656 17.219 1 91.19 300 GLN A CA 1
ATOM 2333 C C . GLN A 1 300 ? -13.352 45 16.328 1 91.19 300 GLN A C 1
ATOM 2335 O O . GLN A 1 300 ? -14.547 45.281 16.484 1 91.19 300 GLN A O 1
ATOM 2340 N N . TRP A 1 301 ? -12.883 44.281 15.438 1 92.75 301 TRP A N 1
ATOM 2341 C CA . TRP A 1 301 ? -13.789 43.531 14.562 1 92.75 301 TRP A CA 1
ATOM 2342 C C . TRP A 1 301 ? -14.75 42.656 15.375 1 92.75 301 TRP A C 1
ATOM 2344 O O . TRP A 1 301 ? -15.953 42.656 15.117 1 92.75 301 TRP A O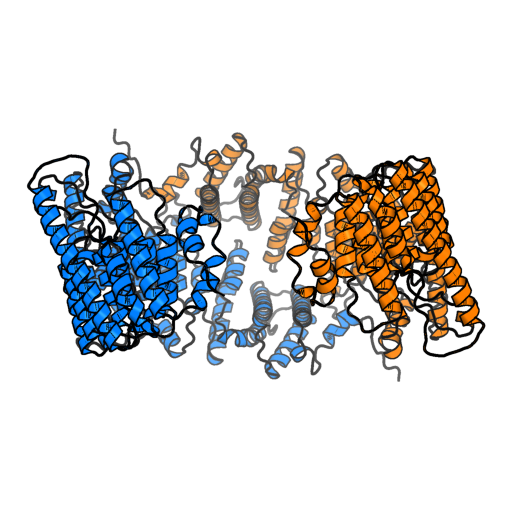 1
ATOM 2354 N N . LEU A 1 302 ? -14.266 42 16.406 1 91.75 302 LEU A N 1
ATOM 2355 C CA . LEU A 1 302 ? -15.07 41.094 17.234 1 91.75 302 LEU A CA 1
ATOM 2356 C C . LEU A 1 302 ? -16.078 41.875 18.047 1 91.75 302 LEU A C 1
ATOM 2358 O O . LEU A 1 302 ? -17.234 41.469 18.172 1 91.75 302 LEU A O 1
ATOM 2362 N N . GLU A 1 303 ? -15.672 42.969 18.578 1 90 303 GLU A N 1
ATOM 2363 C CA . GLU A 1 303 ? -16.578 43.781 19.375 1 90 303 GLU A CA 1
ATOM 2364 C C . GLU A 1 303 ? -17.734 44.312 18.516 1 90 303 GLU A C 1
ATOM 2366 O O . GLU A 1 303 ? -18.891 44.281 18.953 1 90 303 GLU A O 1
ATOM 2371 N N . LEU A 1 304 ? -17.406 44.688 17.344 1 91.75 304 LEU A N 1
ATOM 2372 C CA . LEU A 1 304 ? -18.422 45.188 16.438 1 91.75 304 LEU A CA 1
ATOM 2373 C C . LEU A 1 304 ? -19.328 44.062 15.93 1 91.75 304 LEU A C 1
ATOM 2375 O O . LEU A 1 304 ? -20.516 44.281 15.711 1 91.75 304 LEU A O 1
ATOM 2379 N N . PHE A 1 305 ? -18.781 43 15.734 1 93 305 PHE A N 1
ATOM 2380 C CA . PHE A 1 305 ? -19.562 41.844 15.328 1 93 305 PHE A CA 1
ATOM 2381 C C . PHE A 1 305 ? -20.625 41.531 16.359 1 93 305 PHE A C 1
ATOM 2383 O O . PHE A 1 305 ? -21.797 41.312 16.016 1 93 305 PHE A O 1
ATOM 2390 N N . VAL A 1 306 ? -20.203 41.469 17.641 1 91.69 306 VAL A N 1
ATOM 2391 C CA . VAL A 1 306 ? -21.125 41.156 18.734 1 91.69 306 VAL A CA 1
ATOM 2392 C C . VAL A 1 306 ? -22.203 42.219 18.844 1 91.69 306 VAL A C 1
ATOM 2394 O O . VAL A 1 306 ? -23.375 41.906 19 1 91.69 306 VAL A O 1
ATOM 2397 N N . LYS A 1 307 ? -21.781 43.406 18.672 1 89.19 307 LYS A N 1
ATOM 2398 C CA . LYS A 1 307 ? -22.703 44.531 18.766 1 89.19 307 LYS A CA 1
ATOM 2399 C C . LYS A 1 307 ? -23.688 44.531 17.594 1 89.19 307 LYS A C 1
ATOM 2401 O O . LYS A 1 307 ? -24.906 44.656 17.781 1 89.19 307 LYS A O 1
ATOM 2406 N N . LYS A 1 308 ? -23.234 44.312 16.438 1 90.56 308 LYS A N 1
ATOM 2407 C CA . LYS A 1 308 ? -24.031 44.406 15.227 1 90.56 308 LYS A CA 1
ATOM 2408 C C . LYS A 1 308 ? -25.078 43.281 15.188 1 90.56 308 LYS A C 1
ATOM 2410 O O . LYS A 1 308 ? -26.172 43.469 14.648 1 90.56 308 LYS A O 1
ATOM 2415 N N . HIS A 1 309 ? -24.781 42.188 15.688 1 89.69 309 HIS A N 1
ATOM 2416 C CA . HIS A 1 309 ? -25.703 41.062 15.617 1 89.69 309 HIS A CA 1
ATOM 2417 C C . HIS A 1 309 ? -26.422 40.875 16.938 1 89.69 309 HIS A C 1
ATOM 2419 O O . HIS A 1 309 ? -27.016 39.812 17.172 1 89.69 309 HIS A O 1
ATOM 2425 N N . ASN A 1 310 ? -26.297 41.75 17.844 1 85 310 ASN A N 1
ATOM 2426 C CA . ASN A 1 310 ? -27.016 41.812 19.125 1 85 310 ASN A CA 1
ATOM 2427 C C . ASN A 1 310 ? -26.719 40.594 19.969 1 85 310 ASN A C 1
ATOM 2429 O O . ASN A 1 310 ? -27.641 39.969 20.516 1 85 310 ASN A O 1
ATOM 2433 N N . LEU A 1 311 ? -25.484 40.281 19.906 1 87.75 311 LEU A N 1
ATOM 2434 C CA . LEU A 1 311 ? -25.031 39.188 20.75 1 87.75 311 LEU A CA 1
ATOM 2435 C C . LEU A 1 311 ? -24.562 39.688 22.109 1 87.75 311 LEU A C 1
ATOM 2437 O O . LEU A 1 311 ? -24.141 40.812 22.234 1 87.75 311 LEU A O 1
ATOM 2441 N N . THR A 1 312 ? -24.812 38.938 23.109 1 81.5 312 THR A N 1
ATOM 2442 C CA . THR A 1 312 ? -24.5 39.375 24.469 1 81.5 312 THR A CA 1
ATOM 2443 C C . THR A 1 312 ? -23.391 38.531 25.078 1 81.5 312 THR A C 1
ATOM 2445 O O . THR A 1 312 ? -23.453 37.281 25.016 1 81.5 312 THR A O 1
ATOM 2448 N N . LEU A 1 313 ? -22.281 39.156 25.312 1 80.94 313 LEU A N 1
ATOM 2449 C CA . LEU A 1 313 ? -21.219 38.531 26.094 1 80.94 313 LEU A CA 1
ATOM 2450 C C . LEU A 1 313 ? -21.203 39.031 27.531 1 80.94 313 LEU A C 1
ATOM 2452 O O . LEU A 1 313 ? -21.438 40.219 27.75 1 80.94 313 LEU A O 1
ATOM 2456 N N . SER A 1 314 ? -21.234 38.094 28.453 1 71.62 314 SER A N 1
ATOM 2457 C CA . SER A 1 314 ? -21.203 38.531 29.844 1 71.62 314 SER A CA 1
ATOM 2458 C C . SER A 1 314 ? -20.016 39.438 30.109 1 71.62 314 SER A C 1
ATOM 2460 O O . SER A 1 314 ? -18.984 39.344 29.438 1 71.62 314 SER A O 1
ATOM 2462 N N . THR A 1 315 ? -20.234 40.375 30.906 1 61.94 315 THR A N 1
ATOM 2463 C CA . THR A 1 315 ? -19.25 41.406 31.234 1 61.94 315 THR A CA 1
ATOM 2464 C C . THR A 1 315 ? -17.953 40.75 31.719 1 61.94 315 THR A C 1
ATOM 2466 O O . THR A 1 315 ? -16.875 41.344 31.594 1 61.94 315 THR A O 1
ATOM 2469 N N . GLU A 1 316 ? -18.094 39.562 32.125 1 64.19 316 GLU A N 1
ATOM 2470 C CA . GLU A 1 316 ? -16.922 38.906 32.688 1 64.19 316 GLU A CA 1
ATOM 2471 C C . GLU A 1 316 ? -16.094 38.188 31.609 1 64.19 316 GLU A C 1
ATOM 2473 O O . GLU A 1 316 ? -14.914 37.906 31.797 1 64.19 316 GLU A O 1
ATOM 2478 N N . GLU A 1 317 ? -16.781 38.062 30.516 1 70.44 317 GLU A N 1
ATOM 2479 C CA . GLU A 1 317 ? -16.062 37.344 29.469 1 70.44 317 GLU A CA 1
ATOM 2480 C C . GLU A 1 317 ? -15.43 38.312 28.469 1 70.44 317 GLU A C 1
ATOM 2482 O O . GLU A 1 317 ? -16.078 39.25 28 1 70.44 317 GLU A O 1
ATOM 2487 N N . LYS A 1 318 ? -14.133 38.312 28.484 1 70.5 318 LYS A N 1
ATOM 2488 C CA . LYS A 1 318 ? -13.398 39.188 27.562 1 70.5 318 LYS A CA 1
ATOM 2489 C C . LYS A 1 318 ? -13.023 38.438 26.281 1 70.5 318 LYS A C 1
ATOM 2491 O O . LYS A 1 318 ? -12.742 37.25 26.312 1 70.5 318 LYS A O 1
ATOM 2496 N N . LEU A 1 319 ? -13.336 39.25 25.203 1 79.06 319 LEU A N 1
ATOM 2497 C CA . LEU A 1 319 ? -12.859 38.719 23.922 1 79.06 319 LEU A CA 1
ATOM 2498 C C . LEU A 1 319 ? -11.336 38.719 23.875 1 79.06 319 LEU A C 1
ATOM 2500 O O . LEU A 1 319 ? -10.688 39.625 24.422 1 79.06 319 LEU A O 1
ATOM 2504 N N . PHE A 1 320 ? -10.789 37.719 23.562 1 75.94 320 PHE A N 1
ATOM 2505 C CA . PHE A 1 320 ? -9.336 37.531 23.578 1 75.94 320 PHE A CA 1
ATOM 2506 C C . PHE A 1 320 ? -8.68 38.344 22.484 1 75.94 320 PHE A C 1
ATOM 2508 O O . PHE A 1 320 ? -9.312 38.688 21.469 1 75.94 320 PHE A O 1
ATOM 2515 N N . ASN A 1 321 ? -7.492 38.75 22.812 1 84.38 321 ASN A N 1
ATOM 2516 C CA . ASN A 1 321 ? -6.656 39.5 21.875 1 84.38 321 ASN A CA 1
ATOM 2517 C C . ASN A 1 321 ? -5.836 38.562 21 1 84.38 321 ASN A C 1
ATOM 2519 O O . ASN A 1 321 ? -4.719 38.188 21.359 1 84.38 321 ASN A O 1
ATOM 2523 N N . THR A 1 322 ? -6.395 38.094 19.891 1 89.44 322 THR A N 1
ATOM 2524 C CA . THR A 1 322 ? -5.695 37.219 18.969 1 89.44 322 THR A CA 1
ATOM 2525 C C . THR A 1 322 ? -5.672 37.812 17.562 1 89.44 322 THR A C 1
ATOM 2527 O O . THR A 1 322 ? -6.582 38.562 17.188 1 89.44 322 THR A O 1
ATOM 2530 N N . PRO A 1 323 ? -4.66 37.562 16.922 1 91.69 323 PRO A N 1
ATOM 2531 C CA . PRO A 1 323 ? -4.645 38.031 15.539 1 91.69 323 PRO A CA 1
ATOM 2532 C C . PRO A 1 323 ? -5.691 37.344 14.672 1 91.69 323 PRO A C 1
ATOM 2534 O O . PRO A 1 323 ? -6.25 36.344 15.062 1 91.69 323 PRO A O 1
ATOM 2537 N N . LEU A 1 324 ? -5.918 37.938 13.594 1 89 324 LEU A N 1
ATOM 2538 C CA . LEU A 1 324 ? -6.902 37.438 12.656 1 89 324 LEU A CA 1
ATOM 2539 C C . LEU A 1 324 ? -6.547 36 12.227 1 89 324 LEU A C 1
ATOM 2541 O O . LEU A 1 324 ? -7.422 35.156 12.133 1 89 324 LEU A O 1
ATOM 2545 N N . ASP A 1 325 ? -5.309 35.875 11.93 1 88.56 325 ASP A N 1
ATOM 2546 C CA . ASP A 1 325 ? -4.77 34.562 11.562 1 88.56 325 ASP A CA 1
ATOM 2547 C C . ASP A 1 325 ? -3.891 34 12.68 1 88.56 325 ASP A C 1
ATOM 2549 O O . ASP A 1 325 ? -2.719 34.375 12.797 1 88.56 325 ASP A O 1
ATOM 2553 N N . THR A 1 326 ? -4.418 33.094 13.375 1 88.06 326 THR A N 1
ATOM 2554 C CA . THR A 1 326 ? -3.711 32.562 14.523 1 88.06 326 THR A CA 1
ATOM 2555 C C . THR A 1 326 ? -2.521 31.719 14.078 1 88.06 326 THR A C 1
ATOM 2557 O O . THR A 1 326 ? -1.631 31.406 14.875 1 88.06 326 THR A O 1
ATOM 2560 N N . GLY A 1 327 ? -2.494 31.344 12.859 1 87.38 327 GLY A N 1
ATOM 2561 C CA . GLY A 1 327 ? -1.364 30.609 12.336 1 87.38 327 GLY A CA 1
ATOM 2562 C C . GLY A 1 327 ? -0.053 31.359 12.422 1 87.38 327 GLY A C 1
ATOM 2563 O O . GLY A 1 327 ? 1.02 30.75 12.461 1 87.38 327 GLY A O 1
ATOM 2564 N N . MET A 1 328 ? -0.116 32.688 12.469 1 90.25 328 MET A N 1
ATOM 2565 C CA . MET A 1 328 ? 1.082 33.5 12.562 1 90.25 328 MET A CA 1
ATOM 2566 C C . MET A 1 328 ? 1.806 33.281 13.883 1 90.25 328 MET A C 1
ATOM 2568 O O . MET A 1 328 ? 3.016 33.5 13.977 1 90.25 328 MET A O 1
ATOM 2572 N N . LEU A 1 329 ? 1.041 32.844 14.805 1 92 329 LEU A N 1
ATOM 2573 C CA . LEU A 1 329 ? 1.608 32.656 16.125 1 92 329 LEU A CA 1
ATOM 2574 C C . LEU A 1 329 ? 2.57 31.469 16.141 1 92 329 LEU A C 1
ATOM 2576 O O . LEU A 1 329 ? 3.461 31.406 17 1 92 329 LEU A O 1
ATOM 2580 N N . ALA A 1 330 ? 2.371 30.578 15.281 1 91.88 330 ALA A N 1
ATOM 2581 C CA . ALA A 1 330 ? 3.189 29.375 15.211 1 91.88 330 ALA A CA 1
ATOM 2582 C C . ALA A 1 330 ? 4.664 29.719 15.039 1 91.88 330 ALA A C 1
ATOM 2584 O O . ALA A 1 330 ? 5.543 28.969 15.484 1 91.88 330 ALA A O 1
ATOM 2585 N N . LEU A 1 331 ? 4.918 30.844 14.422 1 91.5 331 LEU A N 1
ATOM 2586 C CA . LEU A 1 331 ? 6.289 31.297 14.227 1 91.5 331 LEU A CA 1
ATOM 2587 C C . LEU A 1 331 ? 7.035 31.375 15.555 1 91.5 331 LEU A C 1
ATOM 2589 O O . LEU A 1 331 ? 8.188 30.953 15.641 1 91.5 331 LEU A O 1
ATOM 2593 N N . PHE A 1 332 ? 6.383 31.812 16.484 1 89.81 332 PHE A N 1
ATOM 2594 C CA . PHE A 1 332 ? 7.023 32.031 17.781 1 89.81 332 PHE A CA 1
ATOM 2595 C C . PHE A 1 332 ? 7.039 30.734 18.594 1 89.81 332 PHE A C 1
ATOM 2597 O O . PHE A 1 332 ? 7.824 30.609 19.547 1 89.81 332 PHE A O 1
ATOM 2604 N N . GLY A 1 333 ? 6.172 29.859 18.281 1 88.81 333 GLY A N 1
ATOM 2605 C CA . GLY A 1 333 ? 6.281 28.516 18.844 1 88.81 333 GLY A CA 1
ATOM 2606 C C . GLY A 1 333 ? 7.516 27.766 18.375 1 88.81 333 GLY A C 1
ATOM 2607 O O . GLY A 1 333 ? 8.141 27.047 19.156 1 88.81 333 GLY A O 1
ATOM 2608 N N . ARG A 1 334 ? 7.852 28.031 17.266 1 88.62 334 ARG A N 1
ATOM 2609 C CA . ARG A 1 334 ? 9.008 27.375 16.656 1 88.62 334 ARG A CA 1
ATOM 2610 C C . ARG A 1 334 ? 10.305 28.094 17.031 1 88.62 334 ARG A C 1
ATOM 2612 O O . ARG A 1 334 ? 11.383 27.516 16.938 1 88.62 334 ARG A O 1
ATOM 2619 N N . ASN A 1 335 ? 10.109 29.359 17.344 1 87.19 335 ASN A N 1
ATOM 2620 C CA . ASN A 1 335 ? 11.242 30.188 17.75 1 87.19 335 ASN A CA 1
ATOM 2621 C C . ASN A 1 335 ? 11.031 30.781 19.141 1 87.19 335 ASN A C 1
ATOM 2623 O O . ASN A 1 335 ? 10.859 32 19.266 1 87.19 335 ASN A O 1
ATOM 2627 N N . PRO A 1 336 ? 11.188 29.969 20.062 1 88.12 336 PRO A N 1
ATOM 2628 C CA . PRO A 1 336 ? 10.836 30.406 21.422 1 88.12 336 PRO A CA 1
ATOM 2629 C C . PRO A 1 336 ? 11.781 31.484 21.953 1 88.12 336 PRO A C 1
ATOM 2631 O O . PRO A 1 336 ? 11.469 32.156 22.953 1 88.12 336 PRO A O 1
ATOM 2634 N N . GLU A 1 337 ? 12.898 31.641 21.359 1 85.12 337 GLU A N 1
ATOM 2635 C CA . GLU A 1 337 ? 13.828 32.688 21.781 1 85.12 337 GLU A CA 1
ATOM 2636 C C . GLU A 1 337 ? 13.211 34.062 21.625 1 85.12 337 GLU A C 1
ATOM 2638 O O . GLU A 1 337 ? 13.625 35.031 22.297 1 85.12 337 GLU A O 1
ATOM 2643 N N . PHE A 1 338 ? 12.219 34.156 20.75 1 87 338 PHE A N 1
ATOM 2644 C CA . PHE A 1 338 ? 11.609 35.438 20.5 1 87 338 PHE A CA 1
ATOM 2645 C C . PHE A 1 338 ? 10.227 35.531 21.125 1 87 338 PHE A C 1
ATOM 2647 O O . PHE A 1 338 ? 9.492 36.5 20.906 1 87 338 PHE A O 1
ATOM 2654 N N . LEU A 1 339 ? 9.938 34.594 21.906 1 89.75 339 LEU A N 1
ATOM 2655 C CA . LEU A 1 339 ? 8.609 34.531 22.5 1 89.75 339 LEU A CA 1
ATOM 2656 C C . LEU A 1 339 ? 8.477 35.531 23.641 1 89.75 339 LEU A C 1
ATOM 2658 O O . LEU A 1 339 ? 9.234 35.5 24.609 1 89.75 339 LEU A O 1
ATOM 2662 N N . THR A 1 340 ? 7.535 36.438 23.516 1 88.56 340 THR A N 1
ATOM 2663 C CA . THR A 1 340 ? 7.242 37.406 24.547 1 88.56 340 THR A CA 1
ATOM 2664 C C . THR A 1 340 ? 6.023 37 25.359 1 88.56 340 THR A C 1
ATOM 2666 O O . THR A 1 340 ? 5.289 36.094 24.969 1 88.56 340 THR A O 1
ATOM 2669 N N . HIS A 1 341 ? 5.781 37.625 26.469 1 90.25 341 HIS A N 1
ATOM 2670 C CA . HIS A 1 341 ? 4.633 37.312 27.297 1 90.25 341 HIS A CA 1
ATOM 2671 C C . HIS A 1 341 ? 3.324 37.625 26.578 1 90.25 341 HIS A C 1
ATOM 2673 O O . HIS A 1 341 ? 2.334 36.906 26.75 1 90.25 341 HIS A O 1
ATOM 2679 N N . SER A 1 342 ? 3.404 38.625 25.812 1 89.5 342 SER A N 1
ATOM 2680 C CA . SER A 1 342 ? 2.205 39.031 25.078 1 89.5 342 SER A CA 1
ATOM 2681 C C . SER A 1 342 ? 1.811 37.938 24.062 1 89.5 342 SER A C 1
ATOM 2683 O O . SER A 1 342 ? 0.651 37.531 24.016 1 89.5 342 SER A O 1
ATOM 2685 N N . ILE A 1 343 ? 2.809 37.5 23.328 1 91.56 343 ILE A N 1
ATOM 2686 C CA . ILE A 1 343 ? 2.545 36.5 22.312 1 91.56 343 ILE A CA 1
ATOM 2687 C C . ILE A 1 343 ? 2.137 35.188 22.984 1 91.56 343 ILE A C 1
ATOM 2689 O O . ILE A 1 343 ? 1.221 34.5 22.516 1 91.56 343 ILE A O 1
ATOM 2693 N N . PHE A 1 344 ? 2.789 34.875 24.078 1 92.75 344 PHE A N 1
ATOM 2694 C CA . PHE A 1 344 ? 2.459 33.688 24.828 1 92.75 344 PHE A CA 1
ATOM 2695 C C . PHE A 1 344 ? 1.011 33.719 25.297 1 92.75 344 PHE A C 1
ATOM 2697 O O . PHE A 1 344 ? 0.289 32.719 25.188 1 92.75 344 PHE A O 1
ATOM 2704 N N . GLY A 1 345 ? 0.649 34.844 25.766 1 92 345 GLY A N 1
ATOM 2705 C CA . GLY A 1 345 ? -0.734 35 26.188 1 92 345 GLY A CA 1
ATOM 2706 C C . GLY A 1 345 ? -1.729 34.781 25.062 1 92 345 GLY A C 1
ATOM 2707 O O . GLY A 1 345 ? -2.771 34.156 25.266 1 92 345 GLY A O 1
ATOM 2708 N N . MET A 1 346 ? -1.391 35.219 23.922 1 92.38 346 MET A N 1
ATOM 2709 C CA . MET A 1 346 ? -2.262 35.031 22.766 1 92.38 346 MET A CA 1
ATOM 2710 C C . MET A 1 346 ? -2.357 33.562 22.375 1 92.38 346 MET A C 1
ATOM 2712 O O . MET A 1 346 ? -3.436 33.062 22.016 1 92.38 346 MET A O 1
ATOM 2716 N N . ILE A 1 347 ? -1.201 32.906 22.406 1 92.25 347 ILE A N 1
ATOM 2717 C CA . ILE A 1 347 ? -1.182 31.484 22.109 1 92.25 347 ILE A CA 1
ATOM 2718 C C . ILE A 1 347 ? -2.061 30.734 23.094 1 92.25 347 ILE A C 1
ATOM 2720 O O . ILE A 1 347 ? -2.926 29.938 22.703 1 92.25 347 ILE A O 1
ATOM 2724 N N . LYS A 1 348 ? -1.868 31 24.297 1 91.88 348 LYS A N 1
ATOM 2725 C CA . LYS A 1 348 ? -2.6 30.344 25.375 1 91.88 348 LYS A CA 1
ATOM 2726 C C . LYS A 1 348 ? -4.105 30.547 25.219 1 91.88 348 LYS A C 1
ATOM 2728 O O . LYS A 1 348 ? -4.871 29.578 25.203 1 91.88 348 LYS A O 1
ATOM 2733 N N . ASP A 1 349 ? -4.457 31.719 25 1 88.69 349 ASP A N 1
ATOM 2734 C CA . ASP A 1 349 ? -5.875 32.062 24.906 1 88.69 349 ASP A CA 1
ATOM 2735 C C . ASP A 1 349 ? -6.508 31.422 23.656 1 88.69 349 ASP A C 1
ATOM 2737 O O . ASP A 1 349 ? -7.633 30.922 23.719 1 88.69 349 ASP A O 1
ATOM 2741 N N . SER A 1 350 ? -5.793 31.5 22.625 1 87.94 350 SER A N 1
ATOM 2742 C CA . SER A 1 350 ? -6.305 30.938 21.375 1 87.94 350 SER A CA 1
ATOM 2743 C C . SER A 1 350 ? -6.551 29.438 21.516 1 87.94 350 SER A C 1
ATOM 2745 O O . SER A 1 350 ? -7.594 28.938 21.094 1 87.94 350 SER A O 1
ATOM 2747 N N . VAL A 1 351 ? -5.656 28.719 22.141 1 89.25 351 VAL A N 1
ATOM 2748 C CA . VAL A 1 351 ? -5.723 27.266 22.234 1 89.25 351 VAL A CA 1
ATOM 2749 C C . VAL A 1 351 ? -6.801 26.875 23.25 1 89.25 351 VAL A C 1
ATOM 2751 O O . VAL A 1 351 ? -7.66 26.031 22.938 1 89.25 351 VAL A O 1
ATOM 2754 N N . LEU A 1 352 ? -6.863 27.484 24.359 1 89.12 352 LEU A N 1
ATOM 2755 C CA . LEU A 1 352 ? -7.789 27.094 25.422 1 89.12 352 LEU A CA 1
ATOM 2756 C C . LEU A 1 352 ? -9.227 27.422 25.031 1 89.12 352 LEU A C 1
ATOM 2758 O O . LEU A 1 352 ? -10.148 26.672 25.359 1 89.12 352 LEU A O 1
ATOM 2762 N N . THR A 1 353 ? -9.367 28.438 24.297 1 85.81 353 THR A N 1
ATOM 2763 C CA . THR A 1 353 ? -10.711 28.797 23.859 1 85.81 353 THR A CA 1
ATOM 2764 C C . THR A 1 353 ? -11.234 27.812 22.828 1 85.81 353 THR A C 1
ATOM 2766 O O . THR A 1 353 ? -12.43 27.516 22.781 1 85.81 353 THR A O 1
ATOM 2769 N N . GLN A 1 354 ? -10.359 27.375 22.031 1 83.56 354 GLN A N 1
ATOM 2770 C CA . GLN A 1 354 ? -10.766 26.422 21.016 1 83.56 354 GLN A CA 1
ATOM 2771 C C . GLN A 1 354 ? -11.109 25.062 21.625 1 83.56 354 GLN A C 1
ATOM 2773 O O . GLN A 1 354 ? -12.008 24.375 21.156 1 83.56 354 GLN A O 1
ATOM 2778 N N . ILE A 1 355 ? -10.406 24.703 22.672 1 86.31 355 ILE A N 1
ATOM 2779 C CA . ILE A 1 355 ? -10.625 23.391 23.297 1 86.31 355 ILE A CA 1
ATOM 2780 C C . ILE A 1 355 ? -11.875 23.453 24.172 1 86.31 355 ILE A C 1
ATOM 2782 O O . ILE A 1 355 ? -12.758 22.609 24.062 1 86.31 355 ILE A O 1
ATOM 2786 N N . CYS A 1 356 ? -11.922 24.453 25.047 1 85.5 356 CYS A N 1
ATOM 2787 C CA . CYS A 1 356 ? -13.039 24.672 25.953 1 85.5 356 CYS A CA 1
ATOM 2788 C C . CYS A 1 356 ? -13.445 26.141 26 1 85.5 356 CYS A C 1
ATOM 2790 O O . CYS A 1 356 ? -13.008 26.891 26.875 1 85.5 356 CYS A O 1
ATOM 2792 N N . PRO A 1 357 ? -14.242 26.469 25.094 1 85.38 357 PRO A N 1
ATOM 2793 C CA . PRO A 1 357 ? -14.664 27.875 25.062 1 85.38 357 PRO A CA 1
ATOM 2794 C C . PRO A 1 357 ? -15.438 28.281 26.31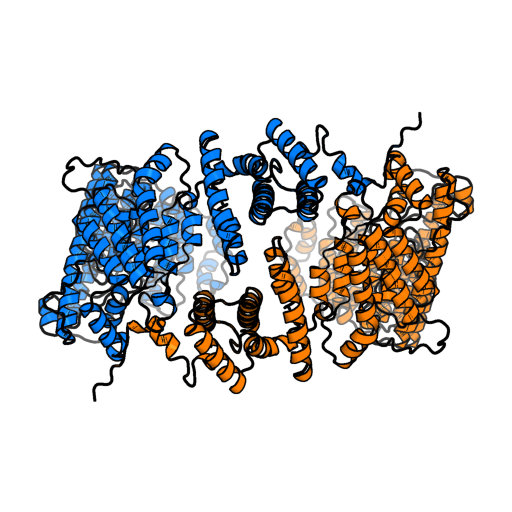2 1 85.38 357 PRO A C 1
ATOM 2796 O O . PRO A 1 357 ? -16.203 27.469 26.859 1 85.38 357 PRO A O 1
ATOM 2799 N N . PRO A 1 358 ? -15.164 29.484 26.688 1 84.69 358 PRO A N 1
ATOM 2800 C CA . PRO A 1 358 ? -16 29.984 27.781 1 84.69 358 PRO A CA 1
ATOM 2801 C C . PRO A 1 358 ? -17.5 29.953 27.453 1 84.69 358 PRO A C 1
ATOM 2803 O O . PRO A 1 358 ? -17.875 30.016 26.281 1 84.69 358 PRO A O 1
ATOM 2806 N N . PRO A 1 359 ? -18.297 29.859 28.406 1 85.38 359 PRO A N 1
ATOM 2807 C CA . PRO A 1 359 ? -19.734 29.656 28.172 1 85.38 359 PRO A CA 1
ATOM 2808 C C . PRO A 1 359 ? -20.344 30.734 27.297 1 85.38 359 PRO A C 1
ATOM 2810 O O . PRO A 1 359 ? -21.203 30.438 26.453 1 85.38 359 PRO A O 1
ATOM 2813 N N . GLY A 1 360 ? -19.953 31.969 27.562 1 85.56 360 GLY A N 1
ATOM 2814 C CA . GLY A 1 360 ? -20.484 33.031 26.75 1 85.56 360 GLY A CA 1
ATOM 2815 C C . GLY A 1 360 ? -20.141 32.906 25.281 1 85.56 360 GLY A C 1
ATOM 2816 O O . GLY A 1 360 ? -21 33.094 24.406 1 85.56 360 GLY A O 1
ATOM 2817 N N . ILE A 1 361 ? -18.938 32.562 24.969 1 87.88 361 ILE A N 1
ATOM 2818 C CA . ILE A 1 361 ? -18.469 32.375 23.609 1 87.88 361 ILE A CA 1
ATOM 2819 C C . ILE A 1 361 ? -19.156 31.172 22.984 1 87.88 361 ILE A C 1
ATOM 2821 O O . ILE A 1 361 ? -19.562 31.203 21.812 1 87.88 361 ILE A O 1
ATOM 2825 N N . ALA A 1 362 ? -19.328 30.172 23.766 1 86.75 362 ALA A N 1
ATOM 2826 C CA . ALA A 1 362 ? -20 28.969 23.297 1 86.75 362 ALA A CA 1
ATOM 2827 C C . ALA A 1 362 ? -21.453 29.25 22.922 1 86.75 362 ALA A C 1
ATOM 2829 O O . ALA A 1 362 ? -21.938 28.75 21.906 1 86.75 362 ALA A O 1
ATOM 2830 N N . ALA A 1 363 ? -22.125 30.047 23.734 1 88.12 363 ALA A N 1
ATOM 2831 C CA . ALA A 1 363 ? -23.516 30.406 23.484 1 88.12 363 ALA A CA 1
ATOM 2832 C C . ALA A 1 363 ? -23.656 31.203 22.172 1 88.12 363 ALA A C 1
ATOM 2834 O O . ALA A 1 363 ? -24.578 30.969 21.391 1 88.12 363 ALA A O 1
ATOM 2835 N N . ILE A 1 364 ? -22.734 32.094 22 1 90.31 364 ILE A N 1
ATOM 2836 C CA . ILE A 1 364 ? -22.766 32.875 20.781 1 90.31 364 ILE A CA 1
ATOM 2837 C C . ILE A 1 364 ? -22.531 31.984 19.578 1 90.31 364 ILE A C 1
ATOM 2839 O O . ILE A 1 364 ? -23.219 32.094 18.562 1 90.31 364 ILE A O 1
ATOM 2843 N N . SER A 1 365 ? -21.516 31.172 19.609 1 89.25 365 SER A N 1
ATOM 2844 C CA . SER A 1 365 ? -21.219 30.266 18.5 1 89.25 365 SER A CA 1
ATOM 2845 C C . SER A 1 365 ? -22.406 29.391 18.156 1 89.25 365 SER A C 1
ATOM 2847 O O . SER A 1 365 ? -22.672 29.141 16.984 1 89.25 365 SER A O 1
ATOM 2849 N N . LYS A 1 366 ? -23.156 28.984 19.156 1 87.56 366 LYS A N 1
ATOM 2850 C CA . LYS A 1 366 ? -24.359 28.203 18.938 1 87.56 366 LYS A CA 1
ATOM 2851 C C . LYS A 1 366 ? -25.406 29.016 18.172 1 87.56 366 LYS A C 1
ATOM 2853 O O . LYS A 1 366 ? -26.047 28.516 17.25 1 87.56 366 LYS A O 1
ATOM 2858 N N . LYS A 1 367 ? -25.578 30.188 18.656 1 90.06 367 LYS A N 1
ATOM 2859 C CA . LYS A 1 367 ? -26.531 31.078 18 1 90.06 367 LYS A CA 1
ATOM 2860 C C . LYS A 1 367 ? -26.141 31.328 16.531 1 90.06 367 LYS A C 1
ATOM 2862 O O . LYS A 1 367 ? -27 31.328 15.656 1 90.06 367 LYS A O 1
ATOM 2867 N N . VAL A 1 368 ? -24.875 31.547 16.297 1 92.31 368 VAL A N 1
ATOM 2868 C CA . VAL A 1 368 ? -24.391 31.797 14.953 1 92.31 368 VAL A CA 1
ATOM 2869 C C . VAL A 1 368 ? -24.641 30.578 14.078 1 92.31 368 VAL A C 1
ATOM 2871 O O . VAL A 1 368 ? -25.047 30.703 12.922 1 92.31 368 VAL A O 1
ATOM 2874 N N . ARG A 1 369 ? -24.453 29.391 14.531 1 89.06 369 ARG A N 1
ATOM 2875 C CA . ARG A 1 369 ? -24.625 28.156 13.789 1 89.06 369 ARG A CA 1
ATOM 2876 C C . ARG A 1 369 ? -26.094 27.938 13.43 1 89.06 369 ARG A C 1
ATOM 2878 O O . ARG A 1 369 ? -26.422 27.422 12.359 1 89.06 369 ARG A O 1
ATOM 2885 N N . ARG A 1 370 ? -26.938 28.344 14.336 1 88.88 370 ARG A N 1
ATOM 2886 C CA . ARG A 1 370 ? -28.375 28.125 14.156 1 88.88 370 ARG A CA 1
ATOM 2887 C C . ARG A 1 370 ? -28.953 29.109 13.141 1 88.88 370 ARG A C 1
ATOM 2889 O O . ARG A 1 370 ? -29.938 28.797 12.461 1 88.88 370 ARG A O 1
ATOM 2896 N N . ASP A 1 371 ? -28.266 30.203 13.125 1 91.44 371 ASP A N 1
ATOM 2897 C CA . ASP A 1 371 ? -28.688 31.219 12.156 1 91.44 371 ASP A CA 1
ATOM 2898 C C . ASP A 1 371 ? -28.062 30.953 10.789 1 91.44 371 ASP A C 1
ATOM 2900 O O . ASP A 1 371 ? -26.922 31.328 10.539 1 91.44 371 ASP A O 1
ATOM 2904 N N . THR A 1 372 ? -28.828 30.422 9.891 1 89.38 372 THR A N 1
ATOM 2905 C CA . THR A 1 372 ? -28.312 30 8.586 1 89.38 372 THR A CA 1
ATOM 2906 C C . THR A 1 372 ? -27.797 31.203 7.797 1 89.38 372 THR A C 1
ATOM 2908 O O . THR A 1 372 ? -26.781 31.109 7.105 1 89.38 372 THR A O 1
ATOM 2911 N N . GLY A 1 373 ? -28.453 32.25 7.824 1 90.19 373 GLY A N 1
ATOM 2912 C CA . GLY A 1 373 ? -28 33.438 7.137 1 90.19 373 GLY A CA 1
ATOM 2913 C C . GLY A 1 373 ? -26.656 33.969 7.648 1 90.19 373 GLY A C 1
ATOM 2914 O O . GLY A 1 373 ? -25.781 34.281 6.859 1 90.19 373 GLY A O 1
ATOM 2915 N N . LEU A 1 374 ? -26.516 33.875 8.898 1 91.31 374 LEU A N 1
ATOM 2916 C CA . LEU A 1 374 ? -25.281 34.344 9.523 1 91.31 374 LEU A CA 1
ATOM 2917 C C . LEU A 1 374 ? -24.172 33.312 9.383 1 91.31 374 LEU A C 1
ATOM 2919 O O . LEU A 1 374 ? -23.016 33.688 9.109 1 91.31 374 LEU A O 1
ATOM 2923 N N . SER A 1 375 ? -24.484 32.125 9.508 1 91 375 SER A N 1
ATOM 2924 C CA . SER A 1 375 ? -23.469 31.062 9.453 1 91 375 SER A CA 1
ATOM 2925 C C . SER A 1 375 ? -22.844 30.984 8.07 1 91 375 SER A C 1
ATOM 2927 O O . SER A 1 375 ? -21.656 30.641 7.938 1 91 375 SER A O 1
ATOM 2929 N N . GLU A 1 376 ? -23.547 31.359 7.102 1 90.81 376 GLU A N 1
ATOM 2930 C CA . GLU A 1 376 ? -23.031 31.266 5.734 1 90.81 376 GLU A CA 1
ATOM 2931 C C . GLU A 1 376 ? -22.406 32.594 5.293 1 90.81 376 GLU A C 1
ATOM 2933 O O . GLU A 1 376 ? -21.812 32.688 4.223 1 90.81 376 GLU A O 1
ATOM 2938 N N . SER A 1 377 ? -22.562 33.531 6.141 1 91.12 377 SER A N 1
ATOM 2939 C CA . SER A 1 377 ? -21.938 34.812 5.844 1 91.12 377 SER A CA 1
ATOM 2940 C C . SER A 1 377 ? -20.438 34.781 6.117 1 91.12 377 SER A C 1
ATOM 2942 O O . SER A 1 377 ? -19.953 33.906 6.844 1 91.12 377 SER A O 1
ATOM 2944 N N . ASN A 1 378 ? -19.766 35.719 5.523 1 90.81 378 ASN A N 1
ATOM 2945 C CA . ASN A 1 378 ? -18.328 35.812 5.766 1 90.81 378 ASN A CA 1
ATOM 2946 C C . ASN A 1 378 ? -18.016 36.031 7.242 1 90.81 378 ASN A C 1
ATOM 2948 O O . ASN A 1 378 ? -17.094 35.438 7.789 1 90.81 378 ASN A O 1
ATOM 2952 N N . ALA A 1 379 ? -18.828 36.812 7.832 1 91.25 379 ALA A N 1
ATOM 2953 C CA . ALA A 1 379 ? -18.625 37.156 9.242 1 91.25 379 ALA A CA 1
ATOM 2954 C C . ALA A 1 379 ? -18.906 35.938 10.133 1 91.25 379 ALA A C 1
ATOM 2956 O O . ALA A 1 379 ? -18.141 35.656 11.062 1 91.25 379 ALA A O 1
ATOM 2957 N N . GLY A 1 380 ? -19.938 35.312 9.852 1 91.81 380 GLY A N 1
ATOM 2958 C CA . GLY A 1 380 ? -20.266 34.125 10.625 1 91.81 380 GLY A CA 1
ATOM 2959 C C . GLY A 1 380 ? -19.25 33 10.469 1 91.81 380 GLY A C 1
ATOM 2960 O O . GLY A 1 380 ? -18.922 32.312 11.445 1 91.81 380 GLY A O 1
ATOM 2961 N N . GLU A 1 381 ? -18.812 32.844 9.305 1 89.81 381 GLU A N 1
ATOM 2962 C CA . GLU A 1 381 ? -17.797 31.828 9.039 1 89.81 381 GLU A CA 1
ATOM 2963 C C . GLU A 1 381 ? -16.5 32.125 9.789 1 89.81 381 GLU A C 1
ATOM 2965 O O . GLU A 1 381 ? -15.867 31.219 10.32 1 89.81 381 GLU A O 1
ATOM 2970 N N . HIS A 1 382 ? -16.156 33.344 9.758 1 89.81 382 HIS A N 1
ATOM 2971 C CA . HIS A 1 382 ? -14.938 33.719 10.469 1 89.81 382 HIS A CA 1
ATOM 2972 C C . HIS A 1 382 ? -15.062 33.469 11.969 1 89.81 382 HIS A C 1
ATOM 2974 O O . HIS A 1 382 ? -14.156 32.906 12.586 1 89.81 382 HIS A O 1
ATOM 2980 N N . TRP A 1 383 ? -16.172 33.812 12.508 1 90 383 TRP A N 1
ATOM 2981 C CA . TRP A 1 383 ? -16.406 33.562 13.93 1 90 383 TRP A CA 1
ATOM 2982 C C . TRP A 1 383 ? -16.297 32.094 14.25 1 90 383 TRP A C 1
ATOM 2984 O O . TRP A 1 383 ? -15.586 31.703 15.188 1 90 383 TRP A O 1
ATOM 2994 N N . LEU A 1 384 ? -16.875 31.297 13.469 1 87.5 384 LEU A N 1
ATOM 2995 C CA . LEU A 1 384 ? -16.906 29.859 13.719 1 87.5 384 LEU A CA 1
ATOM 2996 C C . LEU A 1 384 ? -15.531 29.25 13.516 1 87.5 384 LEU A C 1
ATOM 2998 O O . LEU A 1 384 ? -15.18 28.266 14.18 1 87.5 384 LEU A O 1
ATOM 3002 N N . SER A 1 385 ? -14.773 29.781 12.656 1 82.94 385 SER A N 1
ATOM 3003 C CA . SER A 1 385 ? -13.422 29.281 12.438 1 82.94 385 SER A CA 1
ATOM 3004 C C . SER A 1 385 ? -12.531 29.547 13.656 1 82.94 385 SER A C 1
ATOM 3006 O O . SER A 1 385 ? -11.609 28.766 13.93 1 82.94 385 SER A O 1
ATOM 3008 N N . ARG A 1 386 ? -12.914 30.516 14.398 1 82.5 386 ARG A N 1
ATOM 3009 C CA . ARG A 1 386 ? -12.07 30.922 15.523 1 82.5 386 ARG A CA 1
ATOM 3010 C C . ARG A 1 386 ? -12.609 30.359 16.828 1 82.5 386 ARG A C 1
ATOM 3012 O O . ARG A 1 386 ? -11.844 30.125 17.781 1 82.5 386 ARG A O 1
ATOM 3019 N N . PHE A 1 387 ? -13.898 30.172 16.812 1 81.56 387 PHE A N 1
ATOM 3020 C CA . PHE A 1 387 ? -14.5 29.844 18.094 1 81.56 387 PHE A CA 1
ATOM 3021 C C . PHE A 1 387 ? -15.383 28.609 17.984 1 81.56 387 PHE A C 1
ATOM 3023 O O . PHE A 1 387 ? -16.109 28.266 18.922 1 81.56 387 PHE A O 1
ATOM 3030 N N . GLY A 1 388 ? -15.438 27.922 16.828 1 74.19 388 GLY A N 1
ATOM 3031 C CA . GLY A 1 388 ? -16.344 26.812 16.594 1 74.19 388 GLY A CA 1
ATOM 3032 C C . GLY A 1 388 ? -15.734 25.469 16.953 1 74.19 388 GLY A C 1
ATOM 3033 O O . GLY A 1 388 ? -16.203 24.422 16.5 1 74.19 388 GLY A O 1
ATOM 3034 N N . LYS A 1 389 ? -14.766 25.375 17.797 1 66.38 389 LYS A N 1
ATOM 3035 C CA . LYS A 1 389 ? -14.141 24.156 18.297 1 66.38 389 LYS A CA 1
ATOM 3036 C C . LYS A 1 389 ? -13.508 23.359 17.156 1 66.38 389 LYS A C 1
ATOM 3038 O O . LYS A 1 389 ? -13.961 22.25 16.844 1 66.38 389 LYS A O 1
ATOM 3043 N N . ASP A 1 390 ? -12.68 23.938 16.484 1 66.12 390 ASP A N 1
ATOM 3044 C CA . ASP A 1 390 ? -11.898 23.25 15.453 1 66.12 390 ASP A CA 1
ATOM 3045 C C . ASP A 1 390 ? -10.523 22.844 15.992 1 66.12 390 ASP A C 1
ATOM 3047 O O . ASP A 1 390 ? -9.672 23.703 16.25 1 66.12 390 ASP A O 1
ATOM 3051 N N . THR A 1 391 ? -10.422 21.578 16.266 1 65.94 391 THR A N 1
ATOM 3052 C CA . THR A 1 391 ? -9.195 21.078 16.859 1 65.94 391 THR A CA 1
ATOM 3053 C C . THR A 1 391 ? -8.016 21.25 15.914 1 65.94 391 THR A C 1
ATOM 3055 O O . THR A 1 391 ? -6.859 21.188 16.328 1 65.94 391 THR A O 1
ATOM 3058 N N . ALA A 1 392 ? -8.336 21.609 14.742 1 65.31 392 ALA A N 1
ATOM 3059 C CA . ALA A 1 392 ? -7.25 21.859 13.797 1 65.31 392 ALA A CA 1
ATOM 3060 C C . ALA A 1 392 ? -6.469 23.109 14.18 1 65.31 392 ALA A C 1
ATOM 3062 O O . ALA A 1 392 ? -5.262 23.188 13.953 1 65.31 392 ALA A O 1
ATOM 3063 N N . VAL A 1 393 ? -7.18 24 14.805 1 68.62 393 VAL A N 1
ATOM 3064 C CA . VAL A 1 393 ? -6.582 25.266 15.188 1 68.62 393 VAL A CA 1
ATOM 3065 C C . VAL A 1 393 ? -5.523 25.047 16.266 1 68.62 393 VAL A C 1
ATOM 3067 O O . VAL A 1 393 ? -4.504 25.734 16.297 1 68.62 393 VAL A O 1
ATOM 3070 N N . VAL A 1 394 ? -5.723 24.016 17.062 1 73.88 394 VAL A N 1
ATOM 3071 C CA . VAL A 1 394 ? -4.777 23.719 18.141 1 73.88 394 VAL A CA 1
ATOM 3072 C C . VAL A 1 394 ? -3.424 23.328 17.547 1 73.88 394 VAL A C 1
ATOM 3074 O O . VAL A 1 394 ? -2.375 23.719 18.062 1 73.88 394 VAL A O 1
ATOM 3077 N N . ARG A 1 395 ? -3.502 22.797 16.453 1 78.5 395 ARG A N 1
ATOM 3078 C CA . ARG A 1 395 ? -2.291 22.344 15.781 1 78.5 395 ARG A CA 1
ATOM 3079 C C . ARG A 1 395 ? -1.577 23.5 15.086 1 78.5 395 ARG A C 1
ATOM 3081 O O . ARG A 1 395 ? -0.355 23.469 14.922 1 78.5 395 ARG A O 1
ATOM 3088 N N . GLN A 1 396 ? -2.332 24.531 14.812 1 79.12 396 GLN A N 1
ATOM 3089 C CA . GLN A 1 396 ? -1.81 25.562 13.922 1 79.12 396 GLN A CA 1
ATOM 3090 C C . GLN A 1 396 ? -1.285 26.766 14.711 1 79.12 396 GLN A C 1
ATOM 3092 O O . GLN A 1 396 ? -0.591 27.609 14.164 1 79.12 396 GLN A O 1
ATOM 3097 N N . THR A 1 397 ? -1.548 26.922 15.992 1 84.31 397 THR A N 1
ATOM 3098 C CA . THR A 1 397 ? -1.266 28.141 16.75 1 84.31 397 THR A CA 1
ATOM 3099 C C . THR A 1 397 ? 0.121 28.078 17.375 1 84.31 397 THR A C 1
ATOM 3101 O O . THR A 1 397 ? 0.535 29.016 18.078 1 84.31 397 THR A O 1
ATOM 3104 N N . GLY A 1 398 ? 0.931 27.078 17.188 1 86.38 398 GLY A N 1
ATOM 3105 C CA . GLY A 1 398 ? 2.297 27.016 17.688 1 86.38 398 GLY A CA 1
ATOM 3106 C C . GLY A 1 398 ? 2.408 26.359 19.047 1 86.38 398 GLY A C 1
ATOM 3107 O O . GLY A 1 398 ? 3.512 26.188 19.578 1 86.38 398 GLY A O 1
ATOM 3108 N N . ALA A 1 399 ? 1.279 26.078 19.672 1 89.5 399 ALA A N 1
ATOM 3109 C CA . ALA A 1 399 ? 1.31 25.453 20.984 1 89.5 399 ALA A CA 1
ATOM 3110 C C . ALA A 1 399 ? 2.068 24.141 20.938 1 89.5 399 ALA A C 1
ATOM 3112 O O . ALA A 1 399 ? 2.883 23.859 21.828 1 89.5 399 ALA A O 1
ATOM 3113 N N . PHE A 1 400 ? 1.901 23.391 19.969 1 88.19 400 PHE A N 1
ATOM 3114 C CA . PHE A 1 400 ? 2.531 22.078 19.859 1 88.19 400 PHE A CA 1
ATOM 3115 C C . PHE A 1 400 ? 4.051 22.203 19.812 1 88.19 400 PHE A C 1
ATOM 3117 O O . PHE A 1 400 ? 4.746 21.672 20.688 1 88.19 400 PHE A O 1
ATOM 3124 N N . PRO A 1 401 ? 4.508 23.016 18.906 1 89.25 401 PRO A N 1
ATOM 3125 C CA . PRO A 1 401 ? 5.969 23.109 18.875 1 89.25 401 PRO A CA 1
ATOM 3126 C C . PRO A 1 401 ? 6.547 23.734 20.141 1 89.25 401 PRO A C 1
ATOM 3128 O O . PRO A 1 401 ? 7.648 23.359 20.562 1 89.25 401 PRO A O 1
ATOM 3131 N N . LEU A 1 402 ? 5.84 24.609 20.688 1 91.19 402 LEU A N 1
ATOM 3132 C CA . LEU A 1 402 ? 6.305 25.281 21.891 1 91.19 402 LEU A CA 1
ATOM 3133 C C . LEU A 1 402 ? 6.406 24.297 23.062 1 91.19 402 LEU A C 1
ATOM 3135 O O . LEU A 1 402 ? 7.449 24.203 23.703 1 91.19 402 LEU A O 1
ATOM 3139 N N . LEU A 1 403 ? 5.434 23.516 23.219 1 92.25 403 LEU A N 1
ATOM 3140 C CA . LEU A 1 403 ? 5.367 22.625 24.375 1 92.25 403 LEU A CA 1
ATOM 3141 C C . LEU A 1 403 ? 6.199 21.375 24.141 1 92.25 403 LEU A C 1
ATOM 3143 O O . LEU A 1 403 ? 6.746 20.797 25.078 1 92.25 403 LEU A O 1
ATOM 3147 N N . THR A 1 404 ? 6.281 20.906 23 1 90.88 404 THR A N 1
ATOM 3148 C CA . THR A 1 404 ? 7.082 19.734 22.672 1 90.88 404 THR A CA 1
ATOM 3149 C C . THR A 1 404 ? 8.555 19.984 22.953 1 90.88 404 THR A C 1
ATOM 3151 O O . THR A 1 404 ? 9.297 19.062 23.312 1 90.88 404 THR A O 1
ATOM 3154 N N . ARG A 1 405 ? 9 21.266 22.906 1 88.69 405 ARG A N 1
ATOM 3155 C CA . ARG A 1 405 ? 10.406 21.594 23.094 1 88.69 405 ARG A CA 1
ATOM 3156 C C . ARG A 1 405 ? 10.633 22.359 24.391 1 88.69 405 ARG A C 1
ATOM 3158 O O . ARG A 1 405 ? 11.641 23.047 24.547 1 88.69 405 ARG A O 1
ATOM 3165 N N . MET A 1 406 ? 9.766 22.266 25.219 1 90.75 406 MET A N 1
ATOM 3166 C CA . MET A 1 406 ? 9.812 23.094 26.422 1 90.75 406 MET A CA 1
ATOM 3167 C C . MET A 1 406 ? 11.023 22.719 27.281 1 90.75 406 MET A C 1
ATOM 3169 O O . MET A 1 406 ? 11.484 23.531 28.094 1 90.75 406 MET A O 1
ATOM 3173 N N . HIS A 1 407 ? 11.57 21.5 27.094 1 91.5 407 HIS A N 1
ATOM 3174 C CA . HIS A 1 407 ? 12.703 21.062 27.906 1 91.5 407 HIS A CA 1
ATOM 3175 C C . HIS A 1 407 ? 14.023 21.5 27.266 1 91.5 407 HIS A C 1
ATOM 3177 O O . HIS A 1 407 ? 15.086 21.344 27.875 1 91.5 407 HIS A O 1
ATOM 3183 N N . HIS A 1 408 ? 13.977 22.062 26.141 1 88.5 408 HIS A N 1
ATOM 3184 C CA . HIS A 1 408 ? 15.188 22.562 25.516 1 88.5 408 HIS A CA 1
ATOM 3185 C C . HIS A 1 408 ? 15.531 23.969 26.031 1 88.5 408 HIS A C 1
ATOM 3187 O O . HIS A 1 408 ? 14.633 24.766 26.297 1 88.5 408 HIS A O 1
ATOM 3193 N N . PRO A 1 409 ? 16.828 24.078 26.094 1 81.75 409 PRO A N 1
ATOM 3194 C CA . PRO A 1 409 ? 17.203 25.422 26.547 1 81.75 409 PRO A CA 1
ATOM 3195 C C . PRO A 1 409 ? 16.844 26.516 25.531 1 81.75 409 PRO A C 1
ATOM 3197 O O . PRO A 1 409 ? 17.016 26.312 24.328 1 81.75 409 PRO A O 1
ATOM 3200 N N . ILE A 1 410 ? 16.188 27.469 25.953 1 73.12 410 ILE A N 1
ATOM 3201 C CA . ILE A 1 410 ? 15.883 28.609 25.125 1 73.12 410 ILE A CA 1
ATOM 3202 C C . ILE A 1 410 ? 17.031 29.625 25.172 1 73.12 410 ILE A C 1
ATOM 3204 O O . ILE A 1 410 ? 17.391 30.109 26.25 1 73.12 410 ILE A O 1
ATOM 3208 N N . ASN A 1 411 ? 18.047 29.438 24.031 1 61.88 411 ASN A N 1
ATOM 3209 C CA . ASN A 1 411 ? 19.188 30.359 23.984 1 61.88 411 ASN A CA 1
ATOM 3210 C C . ASN A 1 411 ? 18.734 31.812 23.984 1 61.88 411 ASN A C 1
ATOM 3212 O O . ASN A 1 411 ? 18.109 32.281 23.031 1 61.88 411 ASN A O 1
ATOM 3216 N N . ARG A 1 412 ? 18.594 32.344 25.156 1 56.81 412 ARG A N 1
ATOM 3217 C CA . ARG A 1 412 ? 18.078 33.688 25.406 1 56.81 412 ARG A CA 1
ATOM 3218 C C . ARG A 1 412 ? 19.109 34.75 24.984 1 56.81 412 ARG A C 1
ATOM 3220 O O . ARG A 1 412 ? 20.188 34.844 25.578 1 56.81 412 ARG A O 1
ATOM 3227 N N . THR A 1 413 ? 19.5 34.75 23.703 1 49.25 413 THR A N 1
ATOM 3228 C CA . THR A 1 413 ? 20.422 35.812 23.344 1 49.25 413 THR A CA 1
ATOM 3229 C C . THR A 1 413 ? 19.859 37.188 23.75 1 49.25 413 THR A C 1
ATOM 3231 O O . THR A 1 413 ? 20.531 38.219 23.594 1 49.25 413 THR A O 1
ATOM 3234 N N . ALA A 1 414 ? 18.656 37.344 23.781 1 47.31 414 ALA A N 1
ATOM 3235 C CA . ALA A 1 414 ? 18.25 38.75 23.984 1 47.31 414 ALA A CA 1
ATOM 3236 C C . ALA A 1 414 ? 18.406 39.156 25.438 1 47.31 414 ALA A C 1
ATOM 3238 O O . ALA A 1 414 ? 18.141 38.344 26.344 1 47.31 414 ALA A O 1
ATOM 3239 N N . PRO A 1 415 ? 19.156 40.156 25.719 1 43.41 415 PRO A N 1
ATOM 3240 C CA . PRO A 1 415 ? 19.578 40.688 27.016 1 43.41 415 PRO A CA 1
ATOM 3241 C C . PRO A 1 415 ? 18.453 40.688 28.047 1 43.41 415 PRO A C 1
ATOM 3243 O O . PRO A 1 415 ? 18.719 40.75 29.25 1 43.41 415 PRO A O 1
ATOM 3246 N N . ASP A 1 416 ? 17.344 41.344 27.844 1 44.66 416 ASP A N 1
ATOM 3247 C CA . ASP A 1 416 ? 16.422 41.656 28.938 1 44.66 416 ASP A CA 1
ATOM 3248 C C . ASP A 1 416 ? 15.609 40.438 29.344 1 44.66 416 ASP A C 1
ATOM 3250 O O . ASP A 1 416 ? 14.773 39.969 28.578 1 44.66 416 ASP A O 1
ATOM 3254 N N . SER A 1 417 ? 16.094 39.656 30.219 1 49.47 417 SER A N 1
ATOM 3255 C CA . SER A 1 417 ? 15.664 38.438 30.922 1 49.47 417 SER A CA 1
ATOM 3256 C C . SER A 1 417 ? 14.203 38.531 31.344 1 49.47 417 SER A C 1
ATOM 3258 O O . SER A 1 417 ? 13.555 37.5 31.594 1 49.47 417 SER A O 1
ATOM 3260 N N . SER A 1 418 ? 13.859 39.688 31.844 1 51.12 418 SER A N 1
ATOM 3261 C CA . SER A 1 418 ? 12.625 39.844 32.625 1 51.12 418 SER A CA 1
ATOM 3262 C C . SER A 1 418 ? 11.406 39.469 31.781 1 51.12 418 SER A C 1
ATOM 3264 O O . SER A 1 418 ? 10.336 39.188 32.312 1 51.12 418 SER A O 1
ATOM 3266 N N . GLY A 1 419 ? 11.484 39.5 30.453 1 60.62 419 GLY A N 1
ATOM 3267 C CA . GLY A 1 419 ? 10.273 39.438 29.656 1 60.62 419 GLY A CA 1
ATOM 3268 C C . GLY A 1 419 ? 10.055 38.094 28.984 1 60.62 419 GLY A C 1
ATOM 3269 O O . GLY A 1 419 ? 9.133 37.938 28.188 1 60.62 419 GLY A O 1
ATOM 3270 N N . TYR A 1 420 ? 10.844 37.125 29.484 1 72.31 420 TYR A N 1
ATOM 3271 C CA . TYR A 1 420 ? 10.695 35.906 28.688 1 72.31 420 TYR A CA 1
ATOM 3272 C C . TYR A 1 420 ? 9.852 34.875 29.406 1 72.31 420 TYR A C 1
ATOM 3274 O O . TYR A 1 420 ? 9.695 34.938 30.641 1 72.31 420 TYR A O 1
ATOM 3282 N N . VAL A 1 421 ? 9.305 34 28.656 1 86.19 421 VAL A N 1
ATOM 3283 C CA . VAL A 1 421 ? 8.445 32.906 29.141 1 86.19 421 VAL A CA 1
ATOM 3284 C C . VAL A 1 421 ? 9.297 31.828 29.781 1 86.19 421 VAL A C 1
ATOM 3286 O O . VAL A 1 421 ? 10.234 31.312 29.172 1 86.19 421 VAL A O 1
ATOM 3289 N N . THR A 1 422 ? 9.078 31.562 31.062 1 87.19 422 THR A N 1
ATOM 3290 C CA . THR A 1 422 ? 9.852 30.578 31.812 1 87.19 422 THR A CA 1
ATOM 3291 C C . THR A 1 422 ? 9.32 29.172 31.578 1 87.19 422 THR A C 1
ATOM 3293 O O . THR A 1 422 ? 8.219 29 31.062 1 87.19 422 THR A O 1
ATOM 3296 N N . VAL A 1 423 ? 10.164 28.25 31.984 1 89.81 423 VAL A N 1
ATOM 3297 C CA . VAL A 1 423 ? 9.789 26.844 31.844 1 89.81 423 VAL A CA 1
ATOM 3298 C C . VAL A 1 423 ? 8.578 26.547 32.719 1 89.81 423 VAL A C 1
ATOM 3300 O O . VAL A 1 423 ? 7.703 25.766 32.344 1 89.81 423 VAL A O 1
ATOM 3303 N N . GLU A 1 424 ? 8.469 27.188 33.875 1 91.19 424 GLU A N 1
ATOM 3304 C CA . GLU A 1 424 ? 7.359 26.984 34.781 1 91.19 424 GLU A CA 1
ATOM 3305 C C . GLU A 1 424 ? 6.035 27.438 34.188 1 91.19 424 GLU A C 1
ATOM 3307 O O . GLU A 1 424 ? 5.008 26.781 34.375 1 91.19 424 GLU A O 1
ATOM 3312 N N . LEU A 1 425 ? 6.156 28.516 33.469 1 91.94 425 LEU A N 1
ATOM 3313 C CA . LEU A 1 425 ? 4.957 29.016 32.781 1 91.94 425 LEU A CA 1
ATOM 3314 C C . LEU A 1 425 ? 4.512 28.062 31.688 1 91.94 425 LEU A C 1
ATOM 3316 O O . LEU A 1 425 ? 3.314 27.859 31.484 1 91.94 425 LEU A O 1
ATOM 3320 N N . LEU A 1 426 ? 5.492 27.531 31.031 1 93.44 426 LEU A N 1
ATOM 3321 C CA . LEU A 1 426 ? 5.18 26.562 29.984 1 93.44 426 LEU A CA 1
ATOM 3322 C C . LEU A 1 426 ? 4.562 25.297 30.562 1 93.44 426 LEU A C 1
ATOM 3324 O O . LEU A 1 426 ? 3.619 24.75 29.984 1 93.44 426 LEU A O 1
ATOM 3328 N N . GLN A 1 427 ? 5.035 24.844 31.688 1 94.94 427 GLN A N 1
ATOM 3329 C CA . GLN A 1 427 ? 4.48 23.672 32.375 1 94.94 427 GLN A CA 1
ATOM 3330 C C . GLN A 1 427 ? 3.037 23.922 32.812 1 94.94 427 GLN A C 1
ATOM 3332 O O . GLN A 1 427 ? 2.174 23.062 32.625 1 94.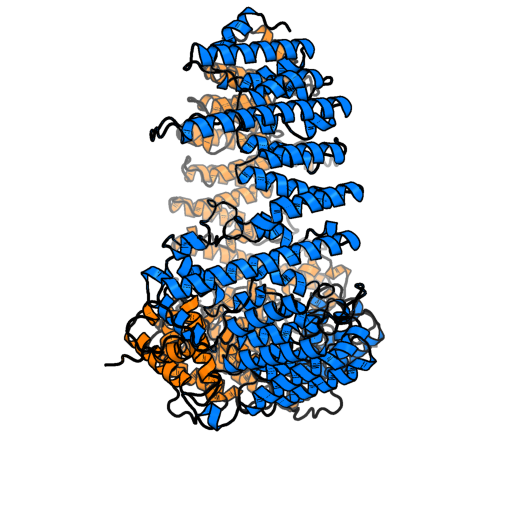94 427 GLN A O 1
ATOM 3337 N N . GLN A 1 428 ? 2.893 25.094 33.281 1 94.81 428 GLN A N 1
ATOM 3338 C CA . GLN A 1 428 ? 1.538 25.453 33.688 1 94.81 428 GLN A CA 1
ATOM 3339 C C . GLN A 1 428 ? 0.598 25.484 32.5 1 94.81 428 GLN A C 1
ATOM 3341 O O . GLN A 1 428 ? -0.539 25.016 32.562 1 94.81 428 GLN A O 1
ATOM 3346 N N . PHE A 1 429 ? 1.077 26.062 31.484 1 94.25 429 PHE A N 1
ATOM 3347 C CA . PHE A 1 429 ? 0.3 26.109 30.25 1 94.25 429 PHE A CA 1
ATOM 3348 C C . PHE A 1 429 ? -0.027 24.703 29.766 1 94.25 429 PHE A C 1
ATOM 3350 O O . PHE A 1 429 ? -1.174 24.406 29.422 1 94.25 429 PHE A O 1
ATOM 3357 N N . ALA A 1 430 ? 0.956 23.812 29.766 1 95.19 430 ALA A N 1
ATOM 3358 C CA . ALA A 1 430 ? 0.746 22.422 29.359 1 95.19 430 ALA A CA 1
ATOM 3359 C C . ALA A 1 430 ? -0.317 21.75 30.219 1 95.19 430 ALA A C 1
ATOM 3361 O O . ALA A 1 430 ? -1.2 21.062 29.703 1 95.19 430 ALA A O 1
ATOM 3362 N N . ARG A 1 431 ? -0.262 21.984 31.5 1 95.62 431 ARG A N 1
ATOM 3363 C CA . ARG A 1 431 ? -1.245 21.422 32.406 1 95.62 431 ARG A CA 1
ATOM 3364 C C . ARG A 1 431 ? -2.65 21.906 32.062 1 95.62 431 ARG A C 1
ATOM 3366 O O . ARG A 1 431 ? -3.6 21.125 32.062 1 95.62 431 ARG A O 1
ATOM 3373 N N . GLU A 1 432 ? -2.693 23.141 31.797 1 94.94 432 GLU A N 1
ATOM 3374 C CA . GLU A 1 432 ? -3.992 23.719 31.484 1 94.94 432 GLU A CA 1
ATOM 3375 C C . GLU A 1 432 ? -4.547 23.141 30.188 1 94.94 432 GLU A C 1
ATOM 3377 O O . GLU A 1 432 ? -5.75 22.875 30.078 1 94.94 432 GLU A O 1
ATOM 3382 N N . VAL A 1 433 ? -3.707 22.969 29.25 1 93.25 433 VAL A N 1
ATOM 3383 C CA . VAL A 1 433 ? -4.121 22.422 27.969 1 93.25 433 VAL A CA 1
ATOM 3384 C C . VAL A 1 433 ? -4.637 21 28.156 1 93.25 433 VAL A C 1
ATOM 3386 O O . VAL A 1 433 ? -5.73 20.656 27.703 1 93.25 433 VAL A O 1
ATOM 3389 N N . PHE A 1 434 ? -3.916 20.141 28.891 1 95.62 434 PHE A N 1
ATOM 3390 C CA . PHE A 1 434 ? -4.312 18.766 29.094 1 95.62 434 PHE A CA 1
ATOM 3391 C C . PHE A 1 434 ? -5.59 18.688 29.922 1 95.62 434 PHE A C 1
ATOM 3393 O O . PHE A 1 434 ? -6.469 17.859 29.641 1 95.62 434 PHE A O 1
ATOM 3400 N N . ASP A 1 435 ? -5.684 19.562 30.922 1 95.12 435 ASP A N 1
ATOM 3401 C CA . ASP A 1 435 ? -6.902 19.609 31.719 1 95.12 435 ASP A CA 1
ATOM 3402 C C . ASP A 1 435 ? -8.117 19.938 30.844 1 95.12 435 ASP A C 1
ATOM 3404 O O . ASP A 1 435 ? -9.172 19.297 30.984 1 95.12 435 ASP A O 1
ATOM 3408 N N . SER A 1 436 ? -7.902 20.906 30.016 1 91.88 436 SER A N 1
ATOM 3409 C CA . SER A 1 436 ? -8.984 21.297 29.125 1 91.88 436 SER A CA 1
ATOM 3410 C C . SER A 1 436 ? -9.344 20.188 28.141 1 91.88 436 SER A C 1
ATOM 3412 O O . SER A 1 436 ? -10.516 19.953 27.859 1 91.88 436 SER A O 1
ATOM 3414 N N . LEU A 1 437 ? -8.336 19.5 27.656 1 92.31 437 LEU A N 1
ATOM 3415 C CA . LEU A 1 437 ? -8.57 18.406 26.719 1 92.31 437 LEU A CA 1
ATOM 3416 C C . LEU A 1 437 ? -9.297 17.25 27.391 1 92.31 437 LEU A C 1
ATOM 3418 O O . LEU A 1 437 ? -10.164 16.609 26.797 1 92.31 437 LEU A O 1
ATOM 3422 N N . VAL A 1 438 ? -8.945 16.938 28.641 1 94.69 438 VAL A N 1
ATOM 3423 C CA . VAL A 1 438 ? -9.617 15.898 29.406 1 94.69 438 VAL A CA 1
ATOM 3424 C C . VAL A 1 438 ? -11.086 16.281 29.609 1 94.69 438 VAL A C 1
ATOM 3426 O O . VAL A 1 438 ? -11.984 15.461 29.391 1 94.69 438 VAL A O 1
ATOM 3429 N N . ARG A 1 439 ? -11.328 17.484 29.953 1 90.44 439 ARG A N 1
ATOM 3430 C CA . ARG A 1 439 ? -12.68 17.969 30.203 1 90.44 439 ARG A CA 1
ATOM 3431 C C . ARG A 1 439 ? -13.531 17.922 28.953 1 90.44 439 ARG A C 1
ATOM 3433 O O . ARG A 1 439 ? -14.711 17.562 29 1 90.44 439 ARG A O 1
ATOM 3440 N N . SER A 1 440 ? -12.945 18.266 27.828 1 87.44 440 SER A N 1
ATOM 3441 C CA . SER A 1 440 ? -13.68 18.312 26.578 1 87.44 440 SER A CA 1
ATOM 3442 C C . SER A 1 440 ? -13.93 16.906 26.031 1 87.44 440 SER A C 1
ATOM 3444 O O . SER A 1 440 ? -14.789 16.703 25.172 1 87.44 440 SER A O 1
ATOM 3446 N N . GLY A 1 441 ? -13.117 15.922 26.516 1 88.56 441 GLY A N 1
ATOM 3447 C CA . GLY A 1 441 ? -13.258 14.555 26.047 1 88.56 441 GLY A CA 1
ATOM 3448 C C . GLY A 1 441 ? -12.633 14.32 24.688 1 88.56 441 GLY A C 1
ATOM 3449 O O . GLY A 1 441 ? -12.969 13.352 24 1 88.56 441 GLY A O 1
ATOM 3450 N N . ASP A 1 442 ? -11.773 15.219 24.266 1 88.44 442 ASP A N 1
ATOM 3451 C CA . ASP A 1 442 ? -11.102 15.07 22.984 1 88.44 442 ASP A CA 1
ATOM 3452 C C . ASP A 1 442 ? -9.891 14.148 23.094 1 88.44 442 ASP A C 1
ATOM 3454 O O . ASP A 1 442 ? -8.742 14.609 23.109 1 88.44 442 ASP A O 1
ATOM 3458 N N . VAL A 1 443 ? -10.172 12.938 23.047 1 91.5 443 VAL A N 1
ATOM 3459 C CA . VAL A 1 443 ? -9.172 11.906 23.328 1 91.5 443 VAL A CA 1
ATOM 3460 C C . VAL A 1 443 ? -8.133 11.875 22.219 1 91.5 443 VAL A C 1
ATOM 3462 O O . VAL A 1 443 ? -6.934 11.742 22.484 1 91.5 443 VAL A O 1
ATOM 3465 N N . ASP A 1 444 ? -8.508 12.039 21.016 1 88 444 ASP A N 1
ATOM 3466 C CA . ASP A 1 444 ? -7.594 11.945 19.891 1 88 444 ASP A CA 1
ATOM 3467 C C . ASP A 1 444 ? -6.555 13.062 19.922 1 88 444 ASP A C 1
ATOM 3469 O O . ASP A 1 444 ? -5.359 12.812 19.766 1 88 444 ASP A O 1
ATOM 3473 N N . VAL A 1 445 ? -7.051 14.242 20.156 1 89.31 445 VAL A N 1
ATOM 3474 C CA . VAL A 1 445 ? -6.145 15.383 20.203 1 89.31 445 VAL A CA 1
ATOM 3475 C C . VAL A 1 445 ? -5.227 15.258 21.422 1 89.31 445 VAL A C 1
ATOM 3477 O O . VAL A 1 445 ? -4.035 15.57 21.344 1 89.31 445 VAL A O 1
ATOM 3480 N N . LEU A 1 446 ? -5.809 14.828 22.5 1 93.5 446 LEU A N 1
ATOM 3481 C CA . LEU A 1 446 ? -5.02 14.664 23.719 1 93.5 446 LEU A CA 1
ATOM 3482 C C . LEU A 1 446 ? -3.891 13.656 23.5 1 93.5 446 LEU A C 1
ATOM 3484 O O . LEU A 1 446 ? -2.736 13.938 23.828 1 93.5 446 LEU A O 1
ATOM 3488 N N . GLU A 1 447 ? -4.219 12.523 22.984 1 93.31 447 GLU A N 1
ATOM 3489 C CA . GLU A 1 447 ? -3.211 11.492 22.75 1 93.31 447 GLU A CA 1
ATOM 3490 C C . GLU A 1 447 ? -2.141 11.977 21.781 1 93.31 447 GLU A C 1
ATOM 3492 O O . GLU A 1 447 ? -0.954 11.703 21.969 1 93.31 447 GLU A O 1
ATOM 3497 N N . GLU A 1 448 ? -2.592 12.664 20.781 1 90.75 448 GLU A N 1
ATOM 3498 C CA . GLU A 1 448 ? -1.64 13.195 19.812 1 90.75 448 GLU A CA 1
ATOM 3499 C C . GLU A 1 448 ? -0.677 14.18 20.469 1 90.75 448 GLU A C 1
ATOM 3501 O O . GLU A 1 448 ? 0.537 14.094 20.266 1 90.75 448 GLU A O 1
ATOM 3506 N N . PHE A 1 449 ? -1.283 15.078 21.172 1 91.69 449 PHE A N 1
ATOM 3507 C CA . PHE A 1 449 ? -0.484 16.078 21.875 1 91.69 449 PHE A CA 1
ATOM 3508 C C . PHE A 1 449 ? 0.457 15.406 22.875 1 91.69 449 PHE A C 1
ATOM 3510 O O . PHE A 1 449 ? 1.646 15.727 22.922 1 91.69 449 PHE A O 1
ATOM 3517 N N . PHE A 1 450 ? -0.022 14.477 23.609 1 95.06 450 PHE A N 1
ATOM 3518 C CA . PHE A 1 450 ? 0.75 13.727 24.594 1 95.06 450 PHE A CA 1
ATOM 3519 C C . PHE A 1 450 ? 1.93 13.023 23.922 1 95.06 450 PHE A C 1
ATOM 3521 O O . PHE A 1 450 ? 3.072 13.164 24.359 1 95.06 450 PHE A O 1
ATOM 3528 N N . ARG A 1 451 ? 1.718 12.367 22.953 1 92.69 451 ARG A N 1
ATOM 3529 C CA . ARG A 1 451 ? 2.748 11.625 22.234 1 92.69 451 ARG A CA 1
ATOM 3530 C C . ARG A 1 451 ? 3.795 12.57 21.656 1 92.69 451 ARG A C 1
ATOM 3532 O O . ARG A 1 451 ? 4.984 12.258 21.641 1 92.69 451 ARG A O 1
ATOM 3539 N N . SER A 1 452 ? 3.389 13.703 21.125 1 90.88 452 SER A N 1
ATOM 3540 C CA . SER A 1 452 ? 4.297 14.664 20.5 1 90.88 452 SER A CA 1
ATOM 3541 C C . SER A 1 452 ? 5.32 15.188 21.516 1 90.88 452 SER A C 1
ATOM 3543 O O . SER A 1 452 ? 6.379 15.688 21.125 1 90.88 452 SER A O 1
ATOM 3545 N N . MET A 1 453 ? 4.996 15.047 22.734 1 93.56 453 MET A N 1
ATOM 3546 C CA . MET A 1 453 ? 5.871 15.578 23.781 1 93.56 453 MET A CA 1
ATOM 3547 C C . MET A 1 453 ? 6.836 14.508 24.281 1 93.56 453 MET A C 1
ATOM 3549 O O . MET A 1 453 ? 7.625 14.758 25.188 1 93.56 453 MET A O 1
ATOM 3553 N N . THR A 1 454 ? 6.828 13.375 23.703 1 92.69 454 THR A N 1
ATOM 3554 C CA . THR A 1 454 ? 7.684 12.273 24.125 1 92.69 454 THR A CA 1
ATOM 3555 C C . THR A 1 454 ? 8.93 12.188 23.25 1 92.69 454 THR A C 1
ATOM 3557 O O . THR A 1 454 ? 8.922 12.633 22.109 1 92.69 454 THR A O 1
ATOM 3560 N N . PRO A 1 455 ? 9.984 11.664 23.844 1 87.69 455 PRO A N 1
ATOM 3561 C CA . PRO A 1 455 ? 11.25 11.594 23.109 1 87.69 455 PRO A CA 1
ATOM 3562 C C . PRO A 1 455 ? 11.156 10.727 21.859 1 87.69 455 PRO A C 1
ATOM 3564 O O . PRO A 1 455 ? 11.852 10.992 20.859 1 87.69 455 PRO A O 1
ATOM 3567 N N . MET A 1 456 ? 10.336 9.781 21.891 1 83.56 456 MET A N 1
ATOM 3568 C CA . MET A 1 456 ? 10.227 8.875 20.75 1 83.56 456 MET A CA 1
ATOM 3569 C C . MET A 1 456 ? 9.703 9.609 19.531 1 83.56 456 MET A C 1
ATOM 3571 O O . MET A 1 456 ? 10.234 9.438 18.422 1 83.56 456 MET A O 1
ATOM 3575 N N . GLU A 1 457 ? 8.805 10.406 19.734 1 81.25 457 GLU A N 1
ATOM 3576 C CA . GLU A 1 457 ? 8.18 11.117 18.625 1 81.25 457 GLU A CA 1
ATOM 3577 C C . GLU A 1 457 ? 9.047 12.281 18.156 1 81.25 457 GLU A C 1
ATOM 3579 O O . GLU A 1 457 ? 9.039 12.633 16.984 1 81.25 457 GLU A O 1
ATOM 3584 N N . ASN A 1 458 ? 9.797 12.836 19.078 1 79.12 458 ASN A N 1
ATOM 3585 C CA . ASN A 1 458 ? 10.617 13.992 18.75 1 79.12 458 ASN A CA 1
ATOM 3586 C C . ASN A 1 458 ? 12.031 13.57 18.344 1 79.12 458 ASN A C 1
ATOM 3588 O O . ASN A 1 458 ? 12.891 14.422 18.109 1 79.12 458 ASN A O 1
ATOM 3592 N N . ASN A 1 459 ? 12.305 12.336 18.312 1 77.06 459 ASN A N 1
ATOM 3593 C CA . ASN A 1 459 ? 13.602 11.797 17.922 1 77.06 459 ASN A CA 1
ATOM 3594 C C . ASN A 1 459 ? 14.727 12.383 18.766 1 77.06 459 ASN A C 1
ATOM 3596 O O . ASN A 1 459 ? 15.758 12.797 18.234 1 77.06 459 ASN A O 1
ATOM 3600 N N . GLU A 1 460 ? 14.43 12.508 19.953 1 78.88 460 GLU A N 1
ATOM 3601 C CA . GLU A 1 460 ? 15.43 13.031 20.875 1 78.88 460 GLU A CA 1
ATOM 3602 C C . GLU A 1 460 ? 16.562 12.023 21.094 1 78.88 460 GLU A C 1
ATOM 3604 O O . GLU A 1 460 ? 16.328 10.938 21.625 1 78.88 460 GLU A O 1
ATOM 3609 N N . ASP A 1 461 ? 17.734 12.312 20.656 1 74.5 461 ASP A N 1
ATOM 3610 C CA . ASP A 1 461 ? 18.844 11.359 20.734 1 74.5 461 ASP A CA 1
ATOM 3611 C C . ASP A 1 461 ? 19.953 11.875 21.641 1 74.5 461 ASP A C 1
ATOM 3613 O O . ASP A 1 461 ? 20.906 11.156 21.922 1 74.5 461 ASP A O 1
ATOM 3617 N N . ASN A 1 462 ? 19.797 13.07 22.188 1 81.88 462 ASN A N 1
ATOM 3618 C CA . ASN A 1 462 ? 20.828 13.672 23.031 1 81.88 462 ASN A CA 1
ATOM 3619 C C . ASN A 1 462 ? 20.594 13.344 24.5 1 81.88 462 ASN A C 1
ATOM 3621 O O . ASN A 1 462 ? 19.484 13.523 25.016 1 81.88 462 ASN A O 1
ATOM 3625 N N . VAL A 1 463 ? 21.609 12.844 25.141 1 85.06 463 VAL A N 1
ATOM 3626 C CA . VAL A 1 463 ? 21.547 12.406 26.531 1 85.06 463 VAL A CA 1
ATOM 3627 C C . VAL A 1 463 ? 21.141 13.578 27.422 1 85.06 463 VAL A C 1
ATOM 3629 O O . VAL A 1 463 ? 20.328 13.422 28.344 1 85.06 463 VAL A O 1
ATOM 3632 N N . GLU A 1 464 ? 21.656 14.711 27.078 1 88.12 464 GLU A N 1
ATOM 3633 C CA . GLU A 1 464 ? 21.359 15.891 27.891 1 88.12 464 GLU A CA 1
ATOM 3634 C C . GLU A 1 464 ? 19.891 16.297 27.734 1 88.12 464 GLU A C 1
ATOM 3636 O O . GLU A 1 464 ? 19.234 16.625 28.719 1 88.12 464 GLU A O 1
ATOM 3641 N N . SER A 1 465 ? 19.469 16.297 26.578 1 88.56 465 SER A N 1
ATOM 3642 C CA . SER A 1 465 ? 18.078 16.641 26.312 1 88.56 465 SER A CA 1
ATOM 3643 C C . SER A 1 465 ? 17.125 15.664 26.984 1 88.56 465 SER A C 1
ATOM 3645 O O . SER A 1 465 ? 16.078 16.062 27.5 1 88.56 465 SER A O 1
ATOM 3647 N N . LEU A 1 466 ? 17.531 14.438 27 1 89.44 466 LEU A N 1
ATOM 3648 C CA . LEU A 1 466 ? 16.703 13.414 27.641 1 89.44 466 LEU A CA 1
ATOM 3649 C C . LEU A 1 466 ? 16.656 13.609 29.141 1 89.44 466 LEU A C 1
ATOM 3651 O O . LEU A 1 466 ? 15.609 13.43 29.766 1 89.44 466 LEU A O 1
ATOM 3655 N N . ALA A 1 467 ? 17.766 13.922 29.672 1 91.25 467 ALA A N 1
ATOM 3656 C CA . ALA A 1 467 ? 17.812 14.188 31.094 1 91.25 467 ALA A CA 1
ATOM 3657 C C . ALA A 1 467 ? 16.906 15.359 31.469 1 91.25 467 ALA A C 1
ATOM 3659 O O . ALA A 1 467 ? 16.203 15.305 32.469 1 91.25 467 ALA A O 1
ATOM 3660 N N . ARG A 1 468 ? 16.891 16.406 30.688 1 93.19 468 ARG A N 1
ATOM 3661 C CA . ARG A 1 468 ? 16.031 17.562 30.922 1 93.19 468 ARG A CA 1
ATOM 3662 C C . ARG A 1 468 ? 14.562 17.188 30.75 1 93.19 468 ARG A C 1
ATOM 3664 O O . ARG A 1 468 ? 13.703 17.688 31.484 1 93.19 468 ARG A O 1
ATOM 3671 N N . TRP A 1 469 ? 14.344 16.406 29.75 1 94.5 469 TRP A N 1
ATOM 3672 C CA . TRP A 1 469 ? 12.977 15.938 29.531 1 94.5 469 TRP A CA 1
ATOM 3673 C C . TRP A 1 469 ? 12.445 15.211 30.766 1 94.5 469 TRP A C 1
ATOM 3675 O O . TRP A 1 469 ? 11.312 15.438 31.188 1 94.5 469 TRP A O 1
ATOM 3685 N N . LYS A 1 470 ? 13.258 14.344 31.406 1 93.19 470 LYS A N 1
ATOM 3686 C CA . LYS A 1 470 ? 12.883 13.578 32.594 1 93.19 470 LYS A CA 1
ATOM 3687 C C . LYS A 1 470 ? 12.609 14.5 33.781 1 93.19 470 LYS A C 1
ATOM 3689 O O . LYS A 1 470 ? 11.766 14.195 34.625 1 93.19 470 LYS A O 1
ATOM 3694 N N . LEU A 1 471 ? 13.227 15.625 33.688 1 94.62 471 LEU A N 1
ATOM 3695 C CA . LEU A 1 471 ? 13.109 16.547 34.812 1 94.62 471 LEU A CA 1
ATOM 3696 C C . LEU A 1 471 ? 11.922 17.5 34.625 1 94.62 471 LEU A C 1
ATOM 3698 O O . LEU A 1 471 ? 11.242 17.828 35.594 1 94.62 471 LEU A O 1
ATOM 3702 N N . ILE A 1 472 ? 11.68 17.859 33.406 1 94.75 472 ILE A N 1
ATOM 3703 C CA . ILE A 1 472 ? 10.766 18.969 33.156 1 94.75 472 ILE A CA 1
ATOM 3704 C C . ILE A 1 472 ? 9.438 18.438 32.625 1 94.75 472 ILE A C 1
ATOM 3706 O O . ILE A 1 472 ? 8.367 18.766 33.156 1 94.75 472 ILE A O 1
ATOM 3710 N N . THR A 1 473 ? 9.5 17.609 31.641 1 96.06 473 THR A N 1
ATOM 3711 C CA . THR A 1 473 ? 8.312 17.234 30.891 1 96.06 473 THR A CA 1
ATOM 3712 C C . THR A 1 473 ? 7.688 15.969 31.453 1 96.06 473 THR A C 1
ATOM 3714 O O . THR A 1 473 ? 6.469 15.898 31.625 1 96.06 473 THR A O 1
ATOM 3717 N N . LEU A 1 474 ? 8.469 14.922 31.844 1 96 474 LEU A N 1
ATOM 3718 C CA . LEU A 1 474 ? 7.992 13.609 32.281 1 96 474 LEU A CA 1
ATOM 3719 C C . LEU A 1 474 ? 7.082 13.734 33.469 1 96 474 LEU A C 1
ATOM 3721 O O . LEU A 1 474 ? 5.988 13.156 33.5 1 96 474 LEU A O 1
ATOM 3725 N N . PRO A 1 475 ? 7.461 14.5 34.5 1 96 475 PRO A N 1
ATOM 3726 C CA . PRO A 1 475 ? 6.582 14.594 35.656 1 96 475 PRO A CA 1
ATOM 3727 C C . PRO A 1 475 ? 5.203 15.148 35.312 1 96 475 PRO A C 1
ATOM 3729 O O . PRO A 1 475 ? 4.199 14.719 35.906 1 96 475 PRO A O 1
ATOM 3732 N N . MET A 1 476 ? 5.203 16.078 34.438 1 95.25 476 MET A N 1
ATOM 3733 C CA . MET A 1 476 ? 3.936 16.656 34.031 1 95.25 476 MET A CA 1
ATOM 3734 C C . MET A 1 476 ? 3.07 15.625 33.312 1 95.25 476 MET A C 1
ATOM 3736 O O . MET A 1 476 ? 1.868 15.531 33.562 1 95.25 476 MET A O 1
ATOM 3740 N N . LEU A 1 477 ? 3.639 14.875 32.406 1 97.12 477 LEU A N 1
ATOM 3741 C CA . LEU A 1 477 ? 2.912 13.844 31.688 1 97.12 477 LEU A CA 1
ATOM 3742 C C . LEU A 1 477 ? 2.408 12.758 32.625 1 97.12 477 LEU A C 1
ATOM 3744 O O . LEU A 1 477 ? 1.293 12.258 32.469 1 97.12 477 LEU A O 1
ATOM 3748 N N . GLU A 1 478 ? 3.186 12.422 33.625 1 97.38 478 GLU A N 1
ATOM 3749 C CA . GLU A 1 478 ? 2.775 11.445 34.625 1 97.38 478 GLU A CA 1
ATOM 3750 C C . GLU A 1 478 ? 1.588 11.953 35.438 1 97.38 478 GLU A C 1
ATOM 3752 O O . GLU A 1 478 ? 0.697 11.18 35.812 1 97.38 478 GLU A O 1
ATOM 3757 N N . GLU A 1 479 ? 1.626 13.219 35.656 1 96.94 479 GLU A N 1
ATOM 3758 C CA . GLU A 1 479 ? 0.506 13.836 36.375 1 96.94 479 GLU A CA 1
ATOM 3759 C C . GLU A 1 479 ? -0.783 13.727 35.562 1 96.94 479 GLU A C 1
ATOM 3761 O O . GLU A 1 479 ? -1.854 13.477 36.125 1 96.94 479 GLU A O 1
ATOM 3766 N N . VAL A 1 480 ? -0.648 13.953 34.281 1 96.81 480 VAL A N 1
ATOM 3767 C CA . VAL A 1 480 ? -1.8 13.859 33.375 1 96.81 480 VAL A CA 1
ATOM 3768 C C . VAL A 1 480 ? -2.377 12.445 33.438 1 96.81 480 VAL A C 1
ATOM 3770 O O . VAL A 1 480 ? -3.588 12.266 33.594 1 96.81 480 VAL A O 1
ATOM 3773 N N . ILE A 1 481 ? -1.535 11.414 33.406 1 97.69 481 ILE A N 1
ATOM 3774 C CA . ILE A 1 481 ? -1.957 10.016 33.469 1 97.69 481 ILE A CA 1
ATOM 3775 C C . ILE A 1 481 ? -2.646 9.734 34.781 1 97.69 481 ILE A C 1
ATOM 3777 O O . ILE A 1 481 ? -3.703 9.094 34.844 1 97.69 481 ILE A O 1
ATOM 3781 N N . ALA A 1 482 ? -2.068 10.227 35.875 1 97.44 482 ALA A N 1
ATOM 3782 C CA . ALA A 1 482 ? -2.625 10.016 37.219 1 97.44 482 ALA A CA 1
ATOM 3783 C C . ALA A 1 482 ? -4.008 10.648 37.344 1 97.44 482 ALA A C 1
ATOM 3785 O O . ALA A 1 482 ? -4.918 10.062 37.938 1 97.44 482 ALA A O 1
ATOM 3786 N N . LYS A 1 483 ? -4.117 11.781 36.781 1 96.88 483 LYS A N 1
ATOM 3787 C CA . LYS A 1 483 ? -5.398 12.484 36.812 1 96.88 483 LYS A CA 1
ATOM 3788 C C . LYS A 1 483 ? -6.473 11.703 36.062 1 96.88 483 LYS A C 1
ATOM 3790 O O . LYS A 1 483 ? -7.594 11.555 36.562 1 96.88 483 LYS A O 1
ATOM 3795 N N . ILE A 1 484 ? -6.148 11.273 34.906 1 97.12 484 ILE A N 1
ATOM 3796 C CA . ILE A 1 484 ? -7.09 10.5 34.094 1 97.12 484 ILE A CA 1
ATOM 3797 C C . ILE A 1 484 ? -7.48 9.227 34.844 1 97.12 484 ILE A C 1
ATOM 3799 O O . ILE A 1 484 ? -8.656 8.859 34.875 1 97.12 484 ILE A O 1
ATOM 3803 N N . ALA A 1 485 ? -6.488 8.555 35.469 1 96.25 485 ALA A N 1
ATOM 3804 C CA . ALA A 1 485 ? -6.734 7.32 36.219 1 96.25 485 ALA A CA 1
ATOM 3805 C C . ALA A 1 485 ? -7.66 7.578 37.406 1 96.25 485 ALA A C 1
ATOM 3807 O O . ALA A 1 485 ? -8.531 6.754 37.719 1 96.25 485 ALA A O 1
ATOM 3808 N N . LYS A 1 486 ? -7.57 8.711 38 1 96.31 486 LYS A N 1
ATOM 3809 C CA . LYS A 1 486 ? -8.383 9.062 39.156 1 96.31 486 LYS A CA 1
ATOM 3810 C C . LYS A 1 486 ? -9.828 9.344 38.75 1 96.31 486 LYS A C 1
ATOM 3812 O O . LYS A 1 486 ? -10.758 9.078 39.5 1 96.31 486 LYS A O 1
ATOM 3817 N N . LEU A 1 487 ? -9.961 9.852 37.531 1 96.31 487 LEU A N 1
ATOM 3818 C CA . LEU A 1 487 ? -11.297 10.188 37.031 1 96.31 487 LEU A CA 1
ATOM 3819 C C . LEU A 1 487 ? -12.055 8.93 36.625 1 96.31 487 LEU A C 1
ATOM 3821 O O . LEU A 1 487 ? -13.281 8.93 36.562 1 96.31 487 LEU A O 1
ATOM 3825 N N . ARG A 1 488 ? -11.336 7.852 36.375 1 94.62 488 ARG A N 1
ATOM 3826 C CA . ARG A 1 488 ? -11.938 6.617 35.875 1 94.62 488 ARG A CA 1
ATOM 3827 C C . ARG A 1 488 ? -12.469 5.766 37.031 1 94.62 488 ARG A C 1
ATOM 3829 O O . ARG A 1 488 ? -11.953 4.672 37.281 1 94.62 488 ARG A O 1
ATOM 3836 N N . THR A 1 489 ? -13.562 6.156 37.625 1 94.81 489 THR A N 1
ATOM 3837 C CA . THR A 1 489 ? -14.188 5.465 38.75 1 94.81 489 THR A CA 1
ATOM 3838 C C . THR A 1 489 ? -15.367 4.617 38.281 1 94.81 489 THR A C 1
ATOM 3840 O O . THR A 1 489 ? -15.797 4.738 37.125 1 94.81 489 THR A O 1
ATOM 3843 N N . LEU A 1 490 ? -15.828 3.77 39.125 1 92.56 490 LEU A N 1
ATOM 3844 C CA . LEU A 1 490 ? -16.984 2.941 38.781 1 92.56 490 LEU A CA 1
ATOM 3845 C C . LEU A 1 490 ? -18.219 3.801 38.562 1 92.56 490 LEU A C 1
ATOM 3847 O O . LEU A 1 490 ? -19.047 3.5 37.719 1 92.56 490 LEU A O 1
ATOM 3851 N N . GLU A 1 491 ? -18.266 4.883 39.375 1 94.25 491 GLU A N 1
ATOM 3852 C CA . GLU A 1 491 ? -19.391 5.809 39.219 1 94.25 491 GLU A CA 1
ATOM 3853 C C . GLU A 1 491 ? -19.375 6.484 37.844 1 94.25 491 GLU A C 1
ATOM 3855 O O . GLU A 1 491 ? -20.422 6.625 37.219 1 94.25 491 GLU A O 1
ATOM 3860 N N . TRP A 1 492 ? -18.172 6.875 37.406 1 94.56 492 TRP A N 1
ATOM 3861 C CA . TRP A 1 492 ? -18.016 7.477 36.094 1 94.56 492 TRP A CA 1
ATOM 3862 C C . TRP A 1 492 ? -18.406 6.488 35 1 94.56 492 TRP A C 1
ATOM 3864 O O . TRP A 1 492 ? -19.078 6.852 34.031 1 94.56 492 TRP A O 1
ATOM 3874 N N . GLN A 1 493 ? -18.109 5.23 35.125 1 92.75 493 GLN A N 1
ATOM 3875 C CA . GLN A 1 493 ? -18.375 4.195 34.156 1 92.75 493 GLN A CA 1
ATOM 3876 C C . GLN A 1 493 ? -19.859 3.936 34 1 92.75 493 GLN A C 1
ATOM 3878 O O . GLN A 1 493 ? -20.359 3.701 32.906 1 92.75 493 GLN A O 1
ATOM 3883 N N . LYS A 1 494 ? -20.578 4.008 35.094 1 92.38 494 LYS A N 1
ATOM 3884 C CA . LYS A 1 494 ? -21.984 3.623 35.094 1 92.38 494 LYS A CA 1
ATOM 3885 C C . LYS A 1 494 ? -22.891 4.812 34.781 1 92.38 494 LYS A C 1
ATOM 3887 O O . LYS A 1 494 ? -24.062 4.633 34.438 1 92.38 494 LYS A O 1
ATOM 3892 N N . ASP A 1 495 ? -22.328 6.02 34.844 1 92.12 495 ASP A N 1
ATOM 3893 C CA . ASP A 1 495 ? -23.109 7.223 34.594 1 92.12 495 ASP A CA 1
ATOM 3894 C C . ASP A 1 495 ? -23.281 7.449 33.094 1 92.12 495 ASP A C 1
ATOM 3896 O O . ASP A 1 495 ? -22.312 7.602 32.344 1 92.12 495 ASP A O 1
ATOM 3900 N N . ILE A 1 496 ? -24.453 7.473 32.688 1 88.19 496 ILE A N 1
ATOM 3901 C CA . ILE A 1 496 ? -24.766 7.676 31.266 1 88.19 496 ILE A CA 1
ATOM 3902 C C . ILE A 1 496 ? -24.391 9.094 30.844 1 88.19 496 ILE A C 1
ATOM 3904 O O . ILE A 1 496 ? -24 9.336 29.703 1 88.19 496 ILE A O 1
ATOM 3908 N N . ARG A 1 497 ? -24.547 10.031 31.859 1 88.88 497 ARG A N 1
ATOM 3909 C CA . ARG A 1 497 ? -24.203 11.43 31.609 1 88.88 497 ARG A CA 1
ATOM 3910 C C . ARG A 1 497 ? -22.859 11.781 32.25 1 88.88 497 ARG A C 1
ATOM 3912 O O . ARG A 1 497 ? -22.719 12.812 32.906 1 88.88 497 ARG A O 1
ATOM 3919 N N . ARG A 1 498 ? -21.922 10.93 32.031 1 91.62 498 ARG A N 1
ATOM 3920 C CA . ARG A 1 498 ? -20.609 11.078 32.625 1 91.62 498 ARG A CA 1
ATOM 3921 C C . ARG A 1 498 ? -19.859 12.266 32.031 1 91.62 498 ARG A C 1
ATOM 3923 O O . ARG A 1 498 ? -20.062 12.602 30.844 1 91.62 498 ARG A O 1
ATOM 3930 N N . GLU A 1 499 ? -19.078 12.938 32.812 1 89.44 499 GLU A N 1
ATOM 3931 C CA . GLU A 1 499 ? -18.172 14.023 32.438 1 89.44 499 GLU A CA 1
ATOM 3932 C C . GLU A 1 499 ? -16.766 13.758 32.969 1 89.44 499 GLU A C 1
ATOM 3934 O O . GLU A 1 499 ? -16.578 13.57 34.188 1 89.44 499 GLU A O 1
ATOM 3939 N N . PRO A 1 500 ? -15.859 13.75 32.219 1 91.81 500 PRO A N 1
ATOM 3940 C CA . PRO A 1 500 ? -15.812 13.844 30.766 1 91.81 500 PRO A CA 1
ATOM 3941 C C . PRO A 1 500 ? -16.453 12.641 30.078 1 91.81 500 PRO A C 1
ATOM 3943 O O . PRO A 1 500 ? -16.531 11.555 30.672 1 91.81 500 PRO A O 1
ATOM 3946 N N . ALA A 1 501 ? -16.859 12.859 28.875 1 89.75 501 ALA A N 1
ATOM 3947 C CA . ALA A 1 501 ? -17.594 11.828 28.156 1 89.75 501 ALA A CA 1
ATOM 3948 C C . ALA A 1 501 ? -16.688 10.648 27.797 1 89.75 501 ALA A C 1
ATOM 3950 O O . ALA A 1 501 ? -17.141 9.5 27.781 1 89.75 501 ALA A O 1
ATOM 3951 N N . ARG A 1 502 ? -15.469 10.945 27.547 1 93 502 ARG A N 1
ATOM 3952 C CA . ARG A 1 502 ? -14.484 9.938 27.172 1 93 502 ARG A CA 1
ATOM 3953 C C . ARG A 1 502 ? -13.148 10.195 27.859 1 93 502 ARG A C 1
ATOM 3955 O O . ARG A 1 502 ? -12.781 11.344 28.109 1 93 502 ARG A O 1
ATOM 3962 N N . LEU A 1 503 ? -12.523 9.219 28.141 1 95.25 503 LEU A N 1
ATOM 3963 C CA . LEU A 1 503 ? -11.188 9.305 28.719 1 95.25 503 LEU A CA 1
ATOM 3964 C C . LEU A 1 503 ? -10.195 8.492 27.891 1 95.25 503 LEU A C 1
ATOM 3966 O O . LEU A 1 503 ? -10.523 7.406 27.406 1 95.25 503 LEU A O 1
ATOM 3970 N N . PRO A 1 504 ? -9.016 9.031 27.672 1 95 504 PRO A N 1
ATOM 3971 C CA . PRO A 1 504 ? -8.008 8.266 26.938 1 95 504 PRO A CA 1
ATOM 3972 C C . PRO A 1 504 ? -7.574 7 27.672 1 95 504 PRO A C 1
ATOM 3974 O O . PRO A 1 504 ? -7.738 6.906 28.891 1 95 504 PRO A O 1
ATOM 3977 N N . ASP A 1 505 ? -7.102 6.039 26.938 1 93.44 505 ASP A N 1
ATOM 3978 C CA . ASP A 1 505 ? -6.555 4.812 27.516 1 93.44 505 ASP A CA 1
ATOM 3979 C C . ASP A 1 505 ? -5.234 5.082 28.219 1 93.44 505 ASP A C 1
ATOM 3981 O O . ASP A 1 505 ? -4.258 5.496 27.594 1 93.44 505 ASP A O 1
ATOM 3985 N N . THR A 1 506 ? -5.207 4.84 29.484 1 95.38 506 THR A N 1
ATOM 3986 C CA . THR A 1 506 ? -4.031 5.16 30.281 1 95.38 506 THR A CA 1
ATOM 3987 C C . THR A 1 506 ? -2.844 4.297 29.875 1 95.38 506 THR A C 1
ATOM 3989 O O . THR A 1 506 ? -1.691 4.727 29.969 1 95.38 506 THR A O 1
ATOM 3992 N N . PHE A 1 507 ? -3.105 3.059 29.438 1 95.12 507 PHE A N 1
ATOM 3993 C CA . PHE A 1 507 ? -2.021 2.184 29.016 1 95.12 507 PHE A CA 1
ATOM 3994 C C . PHE A 1 507 ? -1.308 2.76 27.797 1 95.12 507 PHE A C 1
ATOM 3996 O O . PHE A 1 507 ? -0.078 2.717 27.703 1 95.12 507 PHE A O 1
ATOM 4003 N N . ARG A 1 508 ? -2.107 3.301 26.891 1 94.19 508 ARG A N 1
ATOM 4004 C CA . ARG A 1 508 ? -1.52 3.9 25.703 1 94.19 508 ARG A CA 1
ATOM 4005 C C . ARG A 1 508 ? -0.619 5.074 26.062 1 94.19 508 ARG A C 1
ATOM 4007 O O . ARG A 1 508 ? 0.47 5.23 25.5 1 94.19 508 ARG A O 1
ATOM 4014 N N . LEU A 1 509 ? -1.078 5.852 26.938 1 96.62 509 LEU A N 1
ATOM 4015 C CA . LEU A 1 509 ? -0.293 7 27.375 1 96.62 509 LEU A CA 1
ATOM 4016 C C . LEU A 1 509 ? 0.978 6.547 28.094 1 96.62 509 LEU A C 1
ATOM 4018 O O . LEU A 1 509 ? 2.061 7.074 27.828 1 96.62 509 LEU A O 1
ATOM 4022 N N . LYS A 1 510 ? 0.861 5.535 28.984 1 96.44 510 LYS A N 1
ATOM 4023 C CA . LYS A 1 510 ? 2.025 4.992 29.688 1 96.44 510 LYS A CA 1
ATOM 4024 C C . LYS A 1 510 ? 3.035 4.414 28.703 1 96.44 510 LYS A C 1
ATOM 4026 O O . LYS A 1 510 ? 4.246 4.578 28.875 1 96.44 510 LYS A O 1
ATOM 4031 N N . SER A 1 511 ? 2.5 3.713 27.734 1 95.25 511 SER A N 1
ATOM 4032 C CA . SER A 1 511 ? 3.352 3.105 26.719 1 95.25 511 SER A CA 1
ATOM 4033 C C . SER A 1 511 ? 4.164 4.16 25.969 1 95.25 511 SER A C 1
ATOM 4035 O O . SER A 1 511 ? 5.305 3.914 25.578 1 95.25 511 SER A O 1
ATOM 4037 N N . ALA A 1 512 ? 3.584 5.371 25.781 1 93.56 512 ALA A N 1
ATOM 4038 C CA . ALA A 1 512 ? 4.238 6.453 25.062 1 93.56 512 ALA A CA 1
ATOM 4039 C C . ALA A 1 512 ? 5.414 7.02 25.859 1 93.56 512 ALA A C 1
ATOM 4041 O O . ALA A 1 512 ? 6.289 7.684 25.297 1 93.56 512 ALA A O 1
ATOM 4042 N N . LEU A 1 513 ? 5.469 6.75 27.125 1 94.62 513 LEU A N 1
ATOM 4043 C CA . LEU A 1 513 ? 6.496 7.312 28 1 94.62 513 LEU A CA 1
ATOM 4044 C C . LEU A 1 513 ? 7.754 6.453 27.984 1 94.62 513 LEU A C 1
ATOM 4046 O O . LEU A 1 513 ? 8.789 6.848 28.531 1 94.62 513 LEU A O 1
ATOM 4050 N N . VAL A 1 514 ? 7.672 5.27 27.391 1 92.38 514 VAL A N 1
ATOM 4051 C CA . VAL A 1 514 ? 8.828 4.383 27.328 1 92.38 514 VAL A CA 1
ATOM 4052 C C . VAL A 1 514 ? 9.906 4.996 26.438 1 92.38 514 VAL A C 1
ATOM 4054 O O . VAL A 1 514 ? 9.617 5.438 25.312 1 92.38 514 VAL A O 1
ATOM 4057 N N . VAL A 1 515 ? 11.188 5.004 26.984 1 90.12 515 VAL A N 1
ATOM 4058 C CA . VAL A 1 515 ? 12.289 5.625 26.266 1 90.12 515 VAL A CA 1
ATOM 4059 C C . VAL A 1 515 ? 13.312 4.566 25.875 1 90.12 515 VAL A C 1
ATOM 4061 O O . VAL A 1 515 ? 13.82 3.84 26.734 1 90.12 515 VAL A O 1
ATOM 4064 N N . PHE A 1 516 ? 13.57 4.492 24.641 1 88.81 516 PHE A N 1
ATOM 4065 C CA . PHE A 1 516 ? 14.633 3.604 24.188 1 88.81 516 PHE A CA 1
ATOM 4066 C C . PHE A 1 516 ? 15.992 4.066 24.703 1 88.81 516 PHE A C 1
ATOM 4068 O O . PHE A 1 516 ? 16.281 5.262 24.719 1 88.81 516 PHE A O 1
ATOM 4075 N N . PRO A 1 517 ? 16.703 3.199 25.031 1 88.62 517 PRO A N 1
ATOM 4076 C CA . PRO A 1 517 ? 17.984 3.57 25.625 1 88.62 517 PRO A CA 1
ATOM 4077 C C . PRO A 1 517 ? 18.953 4.176 24.625 1 88.62 517 PRO A C 1
ATOM 4079 O O . PRO A 1 517 ? 19.016 3.732 23.469 1 88.62 517 PRO A O 1
ATOM 4082 N N . VAL A 1 518 ? 19.703 5.148 25.109 1 82.75 518 VAL A N 1
ATOM 4083 C CA . VAL A 1 518 ? 20.734 5.777 24.281 1 82.75 518 VAL A CA 1
ATOM 4084 C C . VAL A 1 518 ? 22.094 5.141 24.562 1 82.75 518 VAL A C 1
ATOM 4086 O O . VAL A 1 518 ? 22.984 5.164 23.703 1 82.75 518 VAL A O 1
ATOM 4089 N N . ASN A 1 519 ? 22.219 4.605 25.766 1 82.06 519 ASN A N 1
ATOM 4090 C CA . ASN A 1 519 ? 23.453 3.941 26.172 1 82.06 519 ASN A CA 1
ATOM 4091 C C . ASN A 1 519 ? 23.172 2.652 26.938 1 82.06 519 ASN A C 1
ATOM 4093 O O . ASN A 1 519 ? 22.016 2.334 27.219 1 82.06 519 ASN A O 1
ATOM 4097 N N . ASP A 1 520 ? 24.141 1.929 27.266 1 82.19 520 ASP A N 1
ATOM 4098 C CA . ASP A 1 520 ? 24.031 0.62 27.906 1 82.19 520 ASP A CA 1
ATOM 4099 C C . ASP A 1 520 ? 23.453 0.744 29.312 1 82.19 520 ASP A C 1
ATOM 4101 O O . ASP A 1 520 ? 22.719 -0.127 29.766 1 82.19 520 ASP A O 1
ATOM 4105 N N . ASP A 1 521 ? 23.719 1.901 29.891 1 82.56 521 ASP A N 1
ATOM 4106 C CA . ASP A 1 521 ? 23.297 2.096 31.266 1 82.56 521 ASP A CA 1
ATOM 4107 C C . ASP A 1 521 ? 21.781 2.244 31.359 1 82.56 521 ASP A C 1
ATOM 4109 O O . ASP A 1 521 ? 21.188 1.912 32.375 1 82.56 521 ASP A O 1
ATOM 4113 N N . GLU A 1 522 ? 21.203 2.619 30.312 1 88 522 GLU A N 1
ATOM 4114 C CA . GLU A 1 522 ? 19.766 2.896 30.312 1 88 522 GLU A CA 1
ATOM 4115 C C . GLU A 1 522 ? 18.969 1.668 29.891 1 88 522 GLU A C 1
ATOM 4117 O O . GLU A 1 522 ? 17.734 1.68 29.922 1 88 522 GLU A O 1
ATOM 4122 N N . GLU A 1 523 ? 19.688 0.62 29.562 1 90.94 523 GLU A N 1
ATOM 4123 C CA . GLU A 1 523 ? 19 -0.583 29.094 1 90.94 523 GLU A CA 1
ATOM 4124 C C . GLU A 1 523 ? 18.203 -1.24 30.219 1 90.94 523 GLU A C 1
ATOM 4126 O O . GLU A 1 523 ? 17.094 -1.731 30 1 90.94 523 GLU A O 1
ATOM 4131 N N . GLU A 1 524 ? 18.781 -1.166 31.375 1 92.44 524 GLU A N 1
ATOM 4132 C CA . GLU A 1 524 ? 18.109 -1.77 32.531 1 92.44 524 GLU A CA 1
ATOM 4133 C C . GLU A 1 524 ? 16.797 -1.044 32.844 1 92.44 524 GLU A C 1
ATOM 4135 O O . GLU A 1 524 ? 15.781 -1.68 33.125 1 92.44 524 GLU A O 1
ATOM 4140 N N . ILE A 1 525 ? 16.906 0.248 32.812 1 91.31 525 ILE A N 1
ATOM 4141 C CA . ILE A 1 525 ? 15.727 1.05 33.094 1 91.31 525 ILE A CA 1
ATOM 4142 C C . ILE A 1 525 ? 14.656 0.76 32.031 1 91.31 525 ILE A C 1
ATOM 4144 O O . ILE A 1 525 ? 13.477 0.604 32.375 1 91.31 525 ILE A O 1
ATOM 4148 N N . PHE A 1 526 ? 15.086 0.653 30.844 1 93.5 526 PHE A N 1
ATOM 4149 C CA . PHE A 1 526 ? 14.18 0.345 29.734 1 93.5 526 PHE A CA 1
ATOM 4150 C C . PHE A 1 526 ? 13.484 -0.995 29.969 1 93.5 526 PHE A C 1
ATOM 4152 O O . PHE A 1 526 ? 12.266 -1.097 29.844 1 93.5 526 PHE A O 1
ATOM 4159 N N . ILE A 1 527 ? 14.227 -2.008 30.312 1 95.19 527 ILE A N 1
ATOM 4160 C CA . ILE A 1 527 ? 13.688 -3.35 30.516 1 95.19 527 ILE A CA 1
ATOM 4161 C C . ILE A 1 527 ? 12.695 -3.342 31.672 1 95.19 527 ILE A C 1
ATOM 4163 O O . ILE A 1 527 ? 11.633 -3.963 31.578 1 95.19 527 ILE A O 1
ATOM 4167 N N . LYS A 1 528 ? 13.008 -2.641 32.688 1 95 528 LYS A N 1
ATOM 4168 C CA . LYS A 1 528 ? 12.109 -2.551 33.844 1 95 528 LYS A CA 1
ATOM 4169 C C . LYS A 1 528 ? 10.789 -1.89 33.438 1 95 528 LYS A C 1
ATOM 4171 O O . LYS A 1 528 ? 9.719 -2.355 33.844 1 95 528 LYS A O 1
ATOM 4176 N N . ASP A 1 529 ? 10.891 -0.833 32.688 1 94.44 529 ASP A N 1
ATOM 4177 C CA . ASP A 1 529 ? 9.688 -0.12 32.25 1 94.44 529 ASP A CA 1
ATOM 4178 C C . ASP A 1 529 ? 8.828 -0.999 31.359 1 94.44 529 ASP A C 1
ATOM 4180 O O . ASP A 1 529 ? 7.605 -1.035 31.516 1 94.44 529 ASP A O 1
ATOM 4184 N N . VAL A 1 530 ? 9.492 -1.72 30.453 1 95.88 530 VAL A N 1
ATOM 4185 C CA . VAL A 1 530 ? 8.789 -2.604 29.531 1 95.88 530 VAL A CA 1
ATOM 4186 C C . VAL A 1 530 ? 8.102 -3.723 30.312 1 95.88 530 VAL A C 1
ATOM 4188 O O . VAL A 1 530 ? 6.93 -4.02 30.078 1 95.88 530 VAL A O 1
ATOM 4191 N N . MET A 1 531 ? 8.766 -4.289 31.266 1 95.88 531 MET A N 1
ATOM 4192 C CA . MET A 1 531 ? 8.211 -5.387 32.062 1 95.88 531 MET A CA 1
ATOM 4193 C C . MET A 1 531 ? 7.027 -4.914 32.875 1 95.88 531 MET A C 1
ATOM 4195 O O . MET A 1 531 ? 6.047 -5.645 33.062 1 95.88 531 MET A O 1
ATOM 4199 N N . ARG A 1 532 ? 7.133 -3.73 33.375 1 95.38 532 ARG A N 1
ATOM 4200 C CA . ARG A 1 532 ? 6.023 -3.16 34.156 1 95.38 532 ARG A CA 1
ATOM 4201 C C . ARG A 1 532 ? 4.762 -3.07 33.281 1 95.38 532 ARG A C 1
ATOM 4203 O O . ARG A 1 532 ? 3.672 -3.414 33.75 1 95.38 532 ARG A O 1
ATOM 4210 N N . LEU A 1 533 ? 4.906 -2.635 32.062 1 95.69 533 LEU A N 1
ATOM 4211 C CA . LEU A 1 533 ? 3.77 -2.504 31.156 1 95.69 533 LEU A CA 1
ATOM 4212 C C . LEU A 1 533 ? 3.221 -3.875 30.781 1 95.69 533 LEU A C 1
ATOM 4214 O O . LEU A 1 533 ? 2.004 -4.062 30.719 1 95.69 533 LEU A O 1
ATOM 4218 N N . ILE A 1 534 ? 4.125 -4.844 30.578 1 95.56 534 ILE A N 1
ATOM 4219 C CA . ILE A 1 534 ? 3.693 -6.195 30.234 1 95.56 534 ILE A CA 1
ATOM 4220 C C . ILE A 1 534 ? 2.92 -6.801 31.391 1 95.56 534 ILE A C 1
ATOM 4222 O O . ILE A 1 534 ? 1.878 -7.43 31.203 1 95.56 534 ILE A O 1
ATOM 4226 N N . GLU A 1 535 ? 3.391 -6.574 32.594 1 94.88 535 GLU A N 1
ATOM 4227 C CA . GLU A 1 535 ? 2.752 -7.117 33.781 1 94.88 535 GLU A CA 1
ATOM 4228 C C . GLU A 1 535 ? 1.397 -6.461 34.031 1 94.88 535 GLU A C 1
ATOM 4230 O O . GLU A 1 535 ? 0.519 -7.055 34.656 1 94.88 535 GLU A O 1
ATOM 4235 N N . GLU A 1 536 ? 1.289 -5.246 33.5 1 93.25 536 GLU A N 1
ATOM 4236 C CA . GLU A 1 536 ? 0.004 -4.566 33.625 1 93.25 536 GLU A CA 1
ATOM 4237 C C . GLU A 1 536 ? -1.036 -5.184 32.688 1 93.25 536 GLU A C 1
ATOM 4239 O O . GLU A 1 536 ? -2.232 -5.16 33 1 93.25 536 GLU A O 1
ATOM 4244 N N . LEU A 1 537 ? -0.659 -5.754 31.578 1 90.5 537 LEU A N 1
ATOM 4245 C CA . LEU A 1 537 ? -1.557 -6.332 30.578 1 90.5 537 LEU A CA 1
ATOM 4246 C C . LEU A 1 537 ? -2.039 -7.711 31.016 1 90.5 537 LEU A C 1
ATOM 4248 O O . LEU A 1 537 ? -3.162 -8.109 30.703 1 90.5 537 LEU A O 1
ATOM 4252 N N . ALA A 1 538 ? -1.282 -8.477 31.766 1 79.19 538 ALA A N 1
ATOM 4253 C CA . ALA A 1 538 ? -1.487 -9.891 32.062 1 79.19 538 ALA A CA 1
ATOM 4254 C C . ALA A 1 538 ? -2.721 -10.094 32.938 1 79.19 538 ALA A C 1
ATOM 4256 O O . ALA A 1 538 ? -3.559 -10.953 32.656 1 79.19 538 ALA A O 1
ATOM 4257 N N . PRO A 1 539 ? -2.885 -9.242 33.938 1 74 539 PRO A N 1
ATOM 4258 C CA . PRO A 1 539 ? -4.012 -9.492 34.844 1 74 539 PRO A CA 1
ATOM 4259 C C . PRO A 1 539 ? -5.332 -8.953 34.281 1 74 539 PRO A C 1
ATOM 4261 O O . PRO A 1 539 ? -6.383 -9.156 34.906 1 74 539 PRO A O 1
ATOM 4264 N N . LEU A 1 540 ? -5.332 -8.453 33.094 1 70.56 540 LEU A N 1
ATOM 4265 C CA . LEU A 1 540 ? -6.543 -7.836 32.562 1 70.56 540 LEU A CA 1
ATOM 4266 C C . LEU A 1 540 ? -7.613 -8.883 32.312 1 70.56 540 LEU A C 1
ATOM 4268 O O . LEU A 1 540 ? -7.324 -9.938 31.719 1 70.56 540 LEU A O 1
ATOM 4272 N N . LYS A 1 541 ? -8.766 -8.75 32.906 1 74.38 541 LYS A N 1
ATOM 4273 C CA . LYS A 1 541 ? -9.906 -9.609 32.625 1 74.38 541 LYS A CA 1
ATOM 4274 C C . LYS A 1 541 ? -10.438 -9.398 31.219 1 74.38 541 LYS A C 1
ATOM 4276 O O . LYS A 1 541 ? -11.023 -10.305 30.625 1 74.38 541 LYS A O 1
ATOM 4281 N N . GLY A 1 542 ? -10.078 -8.242 30.719 1 83.19 542 GLY A N 1
ATOM 4282 C CA . GLY A 1 542 ? -10.516 -7.906 29.375 1 83.19 542 GLY A CA 1
ATOM 4283 C C . GLY A 1 542 ? -9.461 -8.172 28.312 1 83.19 542 GLY A C 1
ATOM 4284 O O . GLY A 1 542 ? -8.414 -8.75 28.609 1 83.19 542 GLY A O 1
ATOM 4285 N N . PRO A 1 543 ? -9.852 -7.926 27.047 1 90.5 543 PRO A N 1
ATOM 4286 C CA . PRO A 1 543 ? -8.914 -8.141 25.938 1 90.5 543 PRO A CA 1
ATOM 4287 C C . PRO A 1 543 ? -7.676 -7.254 26.031 1 90.5 543 PRO A C 1
ATOM 4289 O O . PRO A 1 543 ? -7.785 -6.062 26.328 1 90.5 543 PRO A O 1
ATOM 4292 N N . TYR A 1 544 ? -6.523 -7.82 25.922 1 92.5 544 TYR A N 1
ATOM 4293 C CA . TYR A 1 544 ? -5.289 -7.047 26 1 92.5 544 TYR A CA 1
ATOM 4294 C C . TYR A 1 544 ? -4.68 -6.84 24.625 1 92.5 544 TYR A C 1
ATOM 4296 O O . TYR A 1 544 ? -3.752 -6.039 24.469 1 92.5 544 TYR A O 1
ATOM 4304 N N . HIS A 1 545 ? -5.137 -7.543 23.625 1 93.5 545 HIS A N 1
ATOM 4305 C CA . HIS A 1 545 ? -4.426 -7.676 22.359 1 93.5 545 HIS A CA 1
ATOM 4306 C C . HIS A 1 545 ? -4.293 -6.332 21.656 1 93.5 545 HIS A C 1
ATOM 4308 O O . HIS A 1 545 ? -3.285 -6.066 21 1 93.5 545 HIS A O 1
ATOM 4314 N N . LYS A 1 546 ? -5.277 -5.449 21.719 1 92.69 546 LYS A N 1
ATOM 4315 C CA . LYS A 1 546 ? -5.176 -4.141 21.078 1 92.69 546 LYS A CA 1
ATOM 4316 C C . LYS A 1 546 ? -4.105 -3.283 21.75 1 92.69 546 LYS A C 1
ATOM 4318 O O . LYS A 1 546 ? -3.33 -2.609 21.078 1 92.69 546 LYS A O 1
ATOM 4323 N N . LYS A 1 547 ? -4.133 -3.314 23.047 1 93.94 547 LYS A N 1
ATOM 4324 C CA . LYS A 1 547 ? -3.129 -2.586 23.812 1 93.94 547 LYS A CA 1
ATOM 4325 C C . LYS A 1 547 ? -1.728 -3.123 23.547 1 93.94 547 LYS A C 1
ATOM 4327 O O . LYS A 1 547 ? -0.786 -2.348 23.359 1 93.94 547 LYS A O 1
ATOM 4332 N N . TRP A 1 548 ? -1.642 -4.453 23.5 1 95.44 548 TRP A N 1
ATOM 4333 C CA . TRP A 1 548 ? -0.365 -5.105 23.219 1 95.44 548 TRP A CA 1
ATOM 4334 C C . TRP A 1 548 ? 0.155 -4.727 21.828 1 95.44 548 TRP A C 1
ATOM 4336 O O . TRP A 1 548 ? 1.326 -4.371 21.688 1 95.44 548 TRP A O 1
ATOM 4346 N N . GLU A 1 549 ? -0.713 -4.832 20.922 1 94.88 549 GLU A N 1
ATOM 4347 C CA . GLU A 1 549 ? -0.324 -4.473 19.562 1 94.88 549 GLU A CA 1
ATOM 4348 C C . GLU A 1 549 ? 0.123 -3.016 19.484 1 94.88 549 GLU A C 1
ATOM 4350 O O . GLU A 1 549 ? 1.112 -2.701 18.828 1 94.88 549 GLU A O 1
ATOM 4355 N N . TYR A 1 550 ? -0.638 -2.156 20.125 1 93.25 550 TYR A N 1
ATOM 4356 C CA . TYR A 1 550 ? -0.269 -0.745 20.156 1 93.25 550 TYR A CA 1
ATOM 4357 C C . TYR A 1 550 ? 1.117 -0.561 20.766 1 93.25 550 TYR A C 1
ATOM 4359 O O . TYR A 1 550 ? 1.945 0.175 20.234 1 93.25 550 TYR A O 1
ATOM 4367 N N . PHE A 1 551 ? 1.391 -1.212 21.875 1 94.44 551 PHE A N 1
ATOM 4368 C CA . PHE A 1 551 ? 2.668 -1.131 22.562 1 94.44 551 PHE A CA 1
ATOM 4369 C C . PHE A 1 551 ? 3.812 -1.562 21.656 1 94.44 551 PHE A C 1
ATOM 4371 O O . PHE A 1 551 ? 4.82 -0.859 21.547 1 94.44 551 PHE A O 1
ATOM 4378 N N . LYS A 1 552 ? 3.621 -2.609 20.953 1 93.06 552 LYS A N 1
ATOM 4379 C CA . LYS A 1 552 ? 4.656 -3.158 20.078 1 93.06 552 LYS A CA 1
ATOM 4380 C C . LYS A 1 552 ? 4.91 -2.238 18.891 1 93.06 552 LYS A C 1
ATOM 4382 O O . LYS A 1 552 ? 6.059 -1.914 18.578 1 93.06 552 LYS A O 1
ATOM 4387 N N . THR A 1 553 ? 3.896 -1.738 18.344 1 90.94 553 THR A N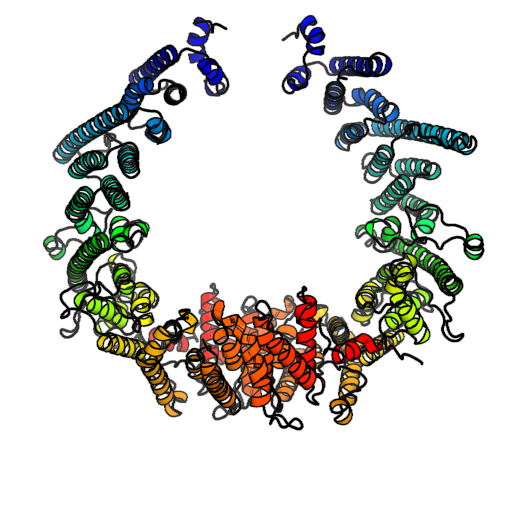 1
ATOM 4388 C CA . THR A 1 553 ? 4.023 -1.069 17.047 1 90.94 553 THR A CA 1
ATOM 4389 C C . THR A 1 553 ? 4.312 0.417 17.234 1 90.94 553 THR A C 1
ATOM 4391 O O . THR A 1 553 ? 5.043 1.017 16.438 1 90.94 553 THR A O 1
ATOM 4394 N N . LYS A 1 554 ? 3.734 1.001 18.281 1 87.75 554 LYS A N 1
ATOM 4395 C CA . LYS A 1 554 ? 3.846 2.449 18.422 1 87.75 554 LYS A CA 1
ATOM 4396 C C . LYS A 1 554 ? 4.953 2.816 19.406 1 87.75 554 LYS A C 1
ATOM 4398 O O . LYS A 1 554 ? 5.59 3.861 19.266 1 87.75 554 LYS A O 1
ATOM 4403 N N . SER A 1 555 ? 5.207 1.957 20.312 1 86.75 555 SER A N 1
ATOM 4404 C CA . SER A 1 555 ? 6.156 2.312 21.359 1 86.75 555 SER A CA 1
ATOM 4405 C C . SER A 1 555 ? 7.539 1.73 21.078 1 86.75 555 SER A C 1
ATOM 4407 O O . SER A 1 555 ? 8.531 2.154 21.672 1 86.75 555 SER A O 1
ATOM 4409 N N . MET A 1 556 ? 7.582 0.791 20.203 1 87.06 556 MET A N 1
ATOM 4410 C CA . MET A 1 556 ? 8.859 0.167 19.875 1 87.06 556 MET A CA 1
ATOM 4411 C C . MET A 1 556 ? 9.367 0.625 18.516 1 87.06 556 MET A C 1
ATOM 4413 O O . MET A 1 556 ? 9.734 -0.2 17.672 1 87.06 556 MET A O 1
ATOM 4417 N N . LYS A 1 557 ? 9.398 1.905 18.359 1 80.62 557 LYS A N 1
ATOM 4418 C CA . LYS A 1 557 ? 9.898 2.486 17.109 1 80.62 557 LYS A CA 1
ATOM 4419 C C . LYS A 1 557 ? 10.984 3.52 17.391 1 80.62 557 LYS A C 1
ATOM 4421 O O . LYS A 1 557 ? 10.742 4.727 17.297 1 80.62 557 LYS A O 1
ATOM 4426 N N . PRO A 1 558 ? 12.148 2.975 17.656 1 77.19 558 PRO A N 1
ATOM 4427 C CA . PRO A 1 558 ? 13.227 3.918 17.953 1 77.19 558 PRO A CA 1
ATOM 4428 C C . PRO A 1 558 ? 13.703 4.676 16.703 1 77.19 558 PRO A C 1
ATOM 4430 O O . PRO A 1 558 ? 13.406 4.273 15.586 1 77.19 558 PRO A O 1
ATOM 4433 N N . CYS A 1 559 ? 14.344 5.719 17.031 1 72.56 559 CYS A N 1
ATOM 4434 C CA . CYS A 1 559 ? 15.008 6.445 15.953 1 72.56 559 CYS A CA 1
ATOM 4435 C C . CYS A 1 559 ? 16.078 5.586 15.297 1 72.56 559 CYS A C 1
ATOM 4437 O O . CYS A 1 559 ? 16.531 4.594 15.867 1 72.56 559 CYS A O 1
ATOM 4439 N N . ARG A 1 560 ? 16.547 5.914 14.148 1 67.94 560 ARG A N 1
ATOM 4440 C CA . ARG A 1 560 ? 17.438 5.133 13.297 1 67.94 560 ARG A CA 1
ATOM 4441 C C . ARG A 1 560 ? 18.719 4.773 14.023 1 67.94 560 ARG A C 1
ATOM 4443 O O . ARG A 1 560 ? 19.172 3.631 13.961 1 67.94 560 ARG A O 1
ATOM 4450 N N . ASP A 1 561 ? 19.141 5.695 14.75 1 72.19 561 ASP A N 1
ATOM 4451 C CA . ASP A 1 561 ? 20.453 5.504 15.375 1 72.19 561 ASP A CA 1
ATOM 4452 C C . ASP A 1 561 ? 20.359 4.508 16.531 1 72.19 561 ASP A C 1
ATOM 4454 O O . ASP A 1 561 ? 21.359 3.885 16.891 1 72.19 561 ASP A O 1
ATOM 4458 N N . ARG A 1 562 ? 19.188 4.332 17 1 80.06 562 ARG A N 1
ATOM 4459 C CA . ARG A 1 562 ? 19.016 3.482 18.172 1 80.06 562 ARG A CA 1
ATOM 4460 C C . ARG A 1 562 ? 18.562 2.082 17.766 1 80.06 562 ARG A C 1
ATOM 4462 O O . ARG A 1 562 ? 18.516 1.176 18.594 1 80.06 562 ARG A O 1
ATOM 4469 N N . ARG A 1 563 ? 18.359 1.852 16.609 1 79.44 563 ARG A N 1
ATOM 4470 C CA . ARG A 1 563 ? 17.859 0.571 16.109 1 79.44 563 ARG A CA 1
ATOM 4471 C C . ARG A 1 563 ? 18.906 -0.522 16.266 1 79.44 563 ARG A C 1
ATOM 4473 O O . ARG A 1 563 ? 18.578 -1.703 16.375 1 79.44 563 ARG A O 1
ATOM 4480 N N . ARG A 1 564 ? 20.125 -0.134 16.391 1 76.69 564 ARG A N 1
ATOM 4481 C CA . ARG A 1 564 ? 21.219 -1.084 16.562 1 76.69 564 ARG A CA 1
ATOM 4482 C C . ARG A 1 564 ? 21.125 -1.789 17.906 1 76.69 564 ARG A C 1
ATOM 4484 O O . ARG A 1 564 ? 21.641 -2.9 18.078 1 76.69 564 ARG A O 1
ATOM 4491 N N . ARG A 1 565 ? 20.406 -1.097 18.781 1 86.06 565 ARG A N 1
ATOM 4492 C CA . ARG A 1 565 ? 20.328 -1.636 20.125 1 86.06 565 ARG A CA 1
ATOM 4493 C C . ARG A 1 565 ? 19.188 -2.627 20.25 1 86.06 565 ARG A C 1
ATOM 4495 O O . ARG A 1 565 ? 19.047 -3.297 21.281 1 86.06 565 ARG A O 1
ATOM 4502 N N . MET A 1 566 ? 18.406 -2.715 19.328 1 89.75 566 MET A N 1
ATOM 4503 C CA . MET A 1 566 ? 17.234 -3.588 19.359 1 89.75 566 MET A CA 1
ATOM 4504 C C . MET A 1 566 ? 17.656 -5.039 19.578 1 89.75 566 MET A C 1
ATOM 4506 O O . MET A 1 566 ? 17 -5.766 20.328 1 89.75 566 MET A O 1
ATOM 4510 N N . PHE A 1 567 ? 18.828 -5.457 19.062 1 88.94 567 PHE A N 1
ATOM 4511 C CA . PHE A 1 567 ? 19.297 -6.832 19.219 1 88.94 567 PHE A CA 1
ATOM 4512 C C . PHE A 1 567 ? 19.75 -7.094 20.656 1 88.94 567 PHE A C 1
ATOM 4514 O O . PHE A 1 567 ? 19.453 -8.148 21.219 1 88.94 567 PHE A O 1
ATOM 4521 N N . HIS A 1 568 ? 20.375 -6.055 21.188 1 90.06 568 HIS A N 1
ATOM 4522 C CA . HIS A 1 568 ? 20.812 -6.176 22.562 1 90.06 568 HIS A CA 1
ATOM 4523 C C . HIS A 1 568 ? 19.609 -6.344 23.516 1 90.06 568 HIS A C 1
ATOM 4525 O O . HIS A 1 568 ? 19.625 -7.219 24.375 1 90.06 568 HIS A O 1
ATOM 4531 N N . LEU A 1 569 ? 18.688 -5.527 23.219 1 93.31 569 LEU A N 1
ATOM 4532 C CA . LEU A 1 569 ? 17.484 -5.555 24.047 1 93.31 569 LEU A CA 1
ATOM 4533 C C . LEU A 1 569 ? 16.703 -6.848 23.844 1 93.31 569 LEU A C 1
ATOM 4535 O O . LEU A 1 569 ? 16.156 -7.406 24.797 1 93.31 569 LEU A O 1
ATOM 4539 N N . ALA A 1 570 ? 16.688 -7.305 22.625 1 94.62 570 ALA A N 1
ATOM 4540 C CA . ALA A 1 570 ? 15.984 -8.547 22.312 1 94.62 570 ALA A CA 1
ATOM 4541 C C . ALA A 1 570 ? 16.609 -9.727 23.031 1 94.62 570 ALA A C 1
ATOM 4543 O O . ALA A 1 570 ? 15.898 -10.594 23.562 1 94.62 570 ALA A O 1
ATOM 4544 N N . ILE A 1 571 ? 17.938 -9.766 23.125 1 94.31 571 ILE A N 1
ATOM 4545 C CA . ILE A 1 571 ? 18.641 -10.859 23.781 1 94.31 571 ILE A CA 1
ATOM 4546 C C . ILE A 1 571 ? 18.344 -10.852 25.281 1 94.31 571 ILE A C 1
ATOM 4548 O O . ILE A 1 571 ? 18.094 -11.906 25.875 1 94.31 571 ILE A O 1
ATOM 4552 N N . ARG A 1 572 ? 18.25 -9.711 25.828 1 94.56 572 ARG A N 1
ATOM 4553 C CA . ARG A 1 572 ? 17.953 -9.586 27.25 1 94.56 572 ARG A CA 1
ATOM 4554 C C . ARG A 1 572 ? 16.516 -9.984 27.547 1 94.56 572 ARG A C 1
ATOM 4556 O O . ARG A 1 572 ? 16.25 -10.727 28.5 1 94.56 572 ARG A O 1
ATOM 4563 N N . LEU A 1 573 ? 15.617 -9.516 26.719 1 96.31 573 LEU A N 1
ATOM 4564 C CA . LEU A 1 573 ? 14.203 -9.797 26.906 1 96.31 573 LEU A CA 1
ATOM 4565 C C . LEU A 1 573 ? 13.883 -11.25 26.562 1 96.31 573 LEU A C 1
ATOM 4567 O O . LEU A 1 573 ? 12.945 -11.828 27.125 1 96.31 573 LEU A O 1
ATOM 4571 N N . GLY A 1 574 ? 14.656 -11.812 25.641 1 97.12 574 GLY A N 1
ATOM 4572 C CA . GLY A 1 574 ? 14.367 -13.148 25.141 1 97.12 574 GLY A CA 1
ATOM 4573 C C . GLY A 1 574 ? 14.969 -14.25 26 1 97.12 574 GLY A C 1
ATOM 4574 O O . GLY A 1 574 ? 14.719 -15.43 25.766 1 97.12 574 GLY A O 1
ATOM 4575 N N . SER A 1 575 ? 15.703 -13.898 27 1 95.69 575 SER A N 1
ATOM 4576 C CA . SER A 1 575 ? 16.312 -14.883 27.875 1 95.69 575 SER A CA 1
ATOM 4577 C C . SER A 1 575 ? 15.266 -15.719 28.594 1 95.69 575 SER A C 1
ATOM 4579 O O . SER A 1 575 ? 14.258 -15.18 29.078 1 95.69 575 SER A O 1
ATOM 4581 N N . LEU A 1 576 ? 15.461 -17.031 28.672 1 96.31 576 LEU A N 1
ATOM 4582 C CA . LEU A 1 576 ? 14.516 -17.906 29.344 1 96.31 576 LEU A CA 1
ATOM 4583 C C . LEU A 1 576 ? 14.969 -18.234 30.75 1 96.31 576 LEU A C 1
ATOM 4585 O O . LEU A 1 576 ? 14.375 -19.078 31.422 1 96.31 576 LEU A O 1
ATOM 4589 N N . ASN A 1 577 ? 15.945 -17.469 31.125 1 91.88 577 ASN A N 1
ATOM 4590 C CA . ASN A 1 577 ? 16.422 -17.656 32.5 1 91.88 577 ASN A CA 1
ATOM 4591 C C . ASN A 1 577 ? 15.344 -17.312 33.531 1 91.88 577 ASN A C 1
ATOM 4593 O O . ASN A 1 577 ? 14.75 -16.234 33.469 1 91.88 577 ASN A O 1
ATOM 4597 N N . GLY A 1 578 ? 15.031 -18.203 34.344 1 90.44 578 GLY A N 1
ATOM 4598 C CA . GLY A 1 578 ? 14.078 -17.953 35.406 1 90.44 578 GLY A CA 1
ATOM 4599 C C . GLY A 1 578 ? 12.633 -18.172 34.969 1 90.44 578 GLY A C 1
ATOM 4600 O O . GLY A 1 578 ? 11.711 -17.969 35.75 1 90.44 578 GLY A O 1
ATOM 4601 N N . VAL A 1 579 ? 12.383 -18.531 33.719 1 93.69 579 VAL A N 1
ATOM 4602 C CA . VAL A 1 579 ? 11.047 -18.797 33.219 1 93.69 579 VAL A CA 1
ATOM 4603 C C . VAL A 1 579 ? 10.648 -20.234 33.531 1 93.69 579 VAL A C 1
ATOM 4605 O O . VAL A 1 579 ? 11.445 -21.172 33.375 1 93.69 579 VAL A O 1
ATOM 4608 N N . ASP A 1 580 ? 9.469 -20.422 34.031 1 93 580 ASP A N 1
ATOM 4609 C CA . ASP A 1 580 ? 8.922 -21.766 34.219 1 93 580 ASP A CA 1
ATOM 4610 C C . ASP A 1 580 ? 8.492 -22.359 32.875 1 93 580 ASP A C 1
ATOM 4612 O O . ASP A 1 580 ? 7.402 -22.062 32.375 1 93 580 ASP A O 1
ATOM 4616 N N . LEU A 1 581 ? 9.297 -23.219 32.375 1 92.06 581 LEU A N 1
ATOM 4617 C CA . LEU A 1 581 ? 9.094 -23.719 31.016 1 92.06 581 LEU A CA 1
ATOM 4618 C C . LEU A 1 581 ? 7.98 -24.766 30.984 1 92.06 581 LEU A C 1
ATOM 4620 O O . LEU A 1 581 ? 7.488 -25.125 29.922 1 92.06 581 LEU A O 1
ATOM 4624 N N . ASP A 1 582 ? 7.551 -25.188 32.125 1 88.12 582 ASP A N 1
ATOM 4625 C CA . ASP A 1 582 ? 6.422 -26.109 32.188 1 88.12 582 ASP A CA 1
ATOM 4626 C C . ASP A 1 582 ? 5.098 -25.359 32.031 1 88.12 582 ASP A C 1
ATOM 4628 O O . ASP A 1 582 ? 4.176 -25.859 31.375 1 88.12 582 ASP A O 1
ATOM 4632 N N . SER A 1 583 ? 5.145 -24.203 32.625 1 88.81 583 SER A N 1
ATOM 4633 C CA . SER A 1 583 ? 3.947 -23.375 32.562 1 88.81 583 SER A CA 1
ATOM 4634 C C . SER A 1 583 ? 4.305 -21.891 32.562 1 88.81 583 SER A C 1
ATOM 4636 O O . SER A 1 583 ? 4.082 -21.188 33.562 1 88.81 583 SER A O 1
ATOM 4638 N N . PRO A 1 584 ? 4.758 -21.469 31.453 1 92.12 584 PRO A N 1
ATOM 4639 C CA . PRO A 1 584 ? 5.168 -20.062 31.422 1 92.12 584 PRO A CA 1
ATOM 4640 C C . PRO A 1 584 ? 3.992 -19.109 31.609 1 92.12 584 PRO A C 1
ATOM 4642 O O . PRO A 1 584 ? 2.891 -19.375 31.125 1 92.12 584 PRO A O 1
ATOM 4645 N N . SER A 1 585 ? 4.254 -18.062 32.375 1 91.88 585 SER A N 1
ATOM 4646 C CA . SER A 1 585 ? 3.232 -17.047 32.562 1 91.88 585 SER A CA 1
ATOM 4647 C C . SER A 1 585 ? 3.02 -16.219 31.297 1 91.88 585 SER A C 1
ATOM 4649 O O . SER A 1 585 ? 3.867 -16.219 30.406 1 91.88 585 SER A O 1
ATOM 4651 N N . LEU A 1 586 ? 1.873 -15.594 31.25 1 92.5 586 LEU A N 1
ATOM 4652 C CA . LEU A 1 586 ? 1.567 -14.758 30.094 1 92.5 586 LEU A CA 1
ATOM 4653 C C . LEU A 1 586 ? 2.605 -13.656 29.938 1 92.5 586 LEU A C 1
ATOM 4655 O O . LEU A 1 586 ? 3.098 -13.422 28.828 1 92.5 586 LEU A O 1
ATOM 4659 N N . PRO A 1 587 ? 3.055 -12.984 31 1 94.12 587 PRO A N 1
ATOM 4660 C CA . PRO A 1 587 ? 4.074 -11.945 30.844 1 94.12 587 PRO A CA 1
ATOM 4661 C C . PRO A 1 587 ? 5.375 -12.484 30.25 1 94.12 587 PRO A C 1
ATOM 4663 O O . PRO A 1 587 ? 6.004 -11.82 29.422 1 94.12 587 PRO A O 1
ATOM 4666 N N . ASP A 1 588 ? 5.688 -13.688 30.672 1 94.5 588 ASP A N 1
ATOM 4667 C CA . ASP A 1 588 ? 6.91 -14.281 30.125 1 94.5 588 ASP A CA 1
ATOM 4668 C C . ASP A 1 588 ? 6.797 -14.516 28.625 1 94.5 588 ASP A C 1
ATOM 4670 O O . ASP A 1 588 ? 7.734 -14.234 27.875 1 94.5 588 ASP A O 1
ATOM 4674 N N . GLN A 1 589 ? 5.715 -14.961 28.266 1 94.62 589 GLN A N 1
ATOM 4675 C CA . GLN A 1 589 ? 5.512 -15.25 26.844 1 94.62 589 GLN A CA 1
ATOM 4676 C C . GLN A 1 589 ? 5.457 -13.969 26.016 1 94.62 589 GLN A C 1
ATOM 4678 O O . GLN A 1 589 ? 5.988 -13.922 24.906 1 94.62 589 GLN A O 1
ATOM 4683 N N . LEU A 1 590 ? 4.793 -12.922 26.562 1 95.5 590 LEU A N 1
ATOM 4684 C CA . LEU A 1 590 ? 4.734 -11.641 25.875 1 95.5 590 LEU A CA 1
ATOM 4685 C C . LEU A 1 590 ? 6.121 -11.016 25.766 1 95.5 590 LEU A C 1
ATOM 4687 O O . LEU A 1 590 ? 6.457 -10.398 24.75 1 95.5 590 LEU A O 1
ATOM 4691 N N . ARG A 1 591 ? 6.863 -11.203 26.859 1 95.94 591 ARG A N 1
ATOM 4692 C CA . ARG A 1 591 ? 8.227 -10.688 26.875 1 95.94 591 ARG A CA 1
ATOM 4693 C C . ARG A 1 591 ? 9.055 -11.32 25.75 1 95.94 591 ARG A C 1
ATOM 4695 O O . ARG A 1 591 ? 9.758 -10.617 25.016 1 95.94 591 ARG A O 1
ATOM 4702 N N . VAL A 1 592 ? 8.922 -12.625 25.609 1 96.06 592 VAL A N 1
ATOM 4703 C CA . VAL A 1 592 ? 9.656 -13.344 24.578 1 96.06 592 VAL A CA 1
ATOM 4704 C C . VAL A 1 592 ? 9.148 -12.938 23.188 1 96.06 592 VAL A C 1
ATOM 4706 O O . VAL A 1 592 ? 9.93 -12.773 22.266 1 96.06 592 VAL A O 1
ATOM 4709 N N . GLU A 1 593 ? 7.875 -12.805 23.078 1 95.81 593 GLU A N 1
ATOM 4710 C CA . GLU A 1 593 ? 7.309 -12.344 21.812 1 95.81 593 GLU A CA 1
ATOM 4711 C C . GLU A 1 593 ? 7.844 -10.969 21.438 1 95.81 593 GLU A C 1
ATOM 4713 O O . GLU A 1 593 ? 8.109 -10.703 20.266 1 95.81 593 GLU A O 1
ATOM 4718 N N . LEU A 1 594 ? 7.914 -10.086 22.391 1 96.5 594 LEU A N 1
ATOM 4719 C CA . LEU A 1 594 ? 8.461 -8.75 22.141 1 96.5 594 LEU A CA 1
ATOM 4720 C C . LEU A 1 594 ? 9.898 -8.836 21.656 1 96.5 594 LEU A C 1
ATOM 4722 O O . LEU A 1 594 ? 10.305 -8.094 20.766 1 96.5 594 LEU A O 1
ATOM 4726 N N . ALA A 1 595 ? 10.664 -9.75 22.281 1 96.88 595 ALA A N 1
ATOM 4727 C CA . ALA A 1 595 ? 12.039 -9.969 21.828 1 96.88 595 ALA A CA 1
ATOM 4728 C C . ALA A 1 595 ? 12.086 -10.352 20.359 1 96.88 595 ALA A C 1
ATOM 4730 O O . ALA A 1 595 ? 12.875 -9.805 19.578 1 96.88 595 ALA A O 1
ATOM 4731 N N . ALA A 1 596 ? 11.227 -11.289 20.016 1 96 596 ALA A N 1
ATOM 4732 C CA . ALA A 1 596 ? 11.148 -11.711 18.609 1 96 596 ALA A CA 1
ATOM 4733 C C . ALA A 1 596 ? 10.789 -10.539 17.703 1 96 596 ALA A C 1
ATOM 4735 O O . ALA A 1 596 ? 11.336 -10.414 16.609 1 96 596 ALA A O 1
ATOM 4736 N N . PHE A 1 597 ? 9.914 -9.727 18.125 1 94.69 597 PHE A N 1
ATOM 4737 C CA . PHE A 1 597 ? 9.484 -8.562 17.359 1 94.69 597 PHE A CA 1
ATOM 4738 C C . PHE A 1 597 ? 10.648 -7.602 17.141 1 94.69 597 PHE A C 1
ATOM 4740 O O . PHE A 1 597 ? 10.836 -7.098 16.031 1 94.69 597 PHE A O 1
ATOM 4747 N N . LEU A 1 598 ? 11.367 -7.371 18.188 1 94.44 598 LEU A N 1
ATOM 4748 C CA . LEU A 1 598 ? 12.508 -6.469 18.109 1 94.44 598 LEU A CA 1
ATOM 4749 C C . LEU A 1 598 ? 13.547 -6.992 17.109 1 94.44 598 LEU A C 1
ATOM 4751 O O . LEU A 1 598 ? 14.164 -6.211 16.391 1 94.44 598 LEU A O 1
ATOM 4755 N N . LEU A 1 599 ? 13.711 -8.266 17.094 1 92.38 599 LEU A N 1
ATOM 4756 C CA . LEU A 1 599 ? 14.656 -8.867 16.156 1 92.38 599 LEU A CA 1
ATOM 4757 C C . LEU A 1 599 ? 14.195 -8.695 14.719 1 92.38 599 LEU A C 1
ATOM 4759 O O . LEU A 1 599 ? 14.992 -8.398 13.836 1 92.38 599 LEU A O 1
ATOM 4763 N N . ASP A 1 600 ? 12.992 -8.891 14.523 1 90.06 600 ASP A N 1
ATOM 4764 C CA . ASP A 1 600 ? 12.414 -8.766 13.188 1 90.06 600 ASP A CA 1
ATOM 4765 C C . ASP A 1 600 ? 12.555 -7.344 12.656 1 90.06 600 ASP A C 1
ATOM 4767 O O . ASP A 1 600 ? 12.945 -7.145 11.5 1 90.06 600 ASP A O 1
ATOM 4771 N N . LYS A 1 601 ? 12.305 -6.41 13.555 1 88.19 601 LYS A N 1
ATOM 4772 C CA . LYS A 1 601 ? 12.359 -5.012 13.133 1 88.19 601 LYS A CA 1
ATOM 4773 C C . LYS A 1 601 ? 13.797 -4.504 13.102 1 88.19 601 LYS A C 1
ATOM 4775 O O . LYS A 1 601 ? 14.125 -3.611 12.32 1 88.19 601 LYS A O 1
ATOM 4780 N N . GLY A 1 602 ? 14.625 -5.066 13.859 1 85.81 602 GLY A N 1
ATOM 4781 C CA . GLY A 1 602 ? 16 -4.605 13.984 1 85.81 602 GLY A CA 1
ATOM 4782 C C . GLY A 1 602 ? 16.938 -5.238 12.977 1 85.81 602 GLY A C 1
ATOM 4783 O O . GLY A 1 602 ? 18.062 -4.762 12.773 1 85.81 602 GLY A O 1
ATOM 4784 N N . HIS A 1 603 ? 16.562 -6.242 12.305 1 82.19 603 HIS A N 1
ATOM 4785 C CA . HIS A 1 603 ? 17.422 -7.082 11.477 1 82.19 603 HIS A CA 1
ATOM 4786 C C . HIS A 1 603 ? 18.172 -6.254 10.438 1 82.19 603 HIS A C 1
ATOM 4788 O O . HIS A 1 603 ? 19.359 -6.461 10.219 1 82.19 603 HIS A O 1
ATOM 4794 N N . PRO A 1 604 ? 17.578 -5.293 9.906 1 70.44 604 PRO A N 1
ATOM 4795 C CA . PRO A 1 604 ? 18.328 -4.516 8.914 1 70.44 604 PRO A CA 1
ATOM 4796 C C . PRO A 1 604 ? 19.484 -3.732 9.531 1 70.44 604 PRO A C 1
ATOM 4798 O O . PRO A 1 604 ? 20.375 -3.279 8.812 1 70.44 604 PRO A O 1
ATOM 4801 N N . PHE A 1 605 ? 19.5 -3.711 10.891 1 68.75 605 PHE A N 1
ATOM 4802 C CA . PHE A 1 605 ? 20.453 -2.826 11.555 1 68.75 605 PHE A CA 1
ATOM 4803 C C . PHE A 1 605 ? 21.406 -3.619 12.438 1 68.75 605 PHE A C 1
ATOM 4805 O O . PHE A 1 605 ? 22.016 -3.064 13.352 1 68.75 605 PHE A O 1
ATOM 4812 N N . VAL A 1 606 ? 21.484 -4.844 12.219 1 64.44 606 VAL A N 1
ATOM 4813 C CA . VAL A 1 606 ? 22.25 -5.746 13.07 1 64.44 606 VAL A CA 1
ATOM 4814 C C . VAL A 1 606 ? 23.688 -5.262 13.172 1 64.44 606 VAL A C 1
ATOM 4816 O O . VAL A 1 606 ? 24.297 -4.891 12.172 1 64.44 606 VAL A O 1
ATOM 4819 N N . ALA A 1 607 ? 23.938 -4.844 14.508 1 61.03 607 ALA A N 1
ATOM 4820 C CA . ALA A 1 607 ? 25.344 -4.566 14.789 1 61.03 607 ALA A CA 1
ATOM 4821 C C . ALA A 1 607 ? 26.203 -5.82 14.617 1 61.03 607 ALA A C 1
ATOM 4823 O O . ALA A 1 607 ? 25.859 -6.887 15.141 1 61.03 607 ALA A O 1
ATOM 4824 N N . LYS A 1 608 ? 26.969 -5.957 13.609 1 67.06 608 LYS A N 1
ATOM 4825 C CA . LYS A 1 608 ? 27.781 -7.105 13.219 1 67.06 608 LYS A CA 1
ATOM 4826 C C . LYS A 1 608 ? 28.859 -7.395 14.258 1 67.06 608 LYS A C 1
ATOM 4828 O O . LYS A 1 608 ? 29.938 -7.898 13.922 1 67.06 608 LYS A O 1
ATOM 4833 N N . ASP A 1 609 ? 28.438 -7.059 15.656 1 78.38 609 ASP A N 1
ATOM 4834 C CA . ASP A 1 609 ? 29.328 -7.406 16.75 1 78.38 609 ASP A CA 1
ATOM 4835 C C . ASP A 1 609 ? 29.281 -8.906 17.047 1 78.38 609 ASP A C 1
ATOM 4837 O O . ASP A 1 609 ? 28.219 -9.461 17.328 1 78.38 609 ASP A O 1
ATOM 4841 N N . PRO A 1 610 ? 30.328 -9.523 17.016 1 83.44 610 PRO A N 1
ATOM 4842 C CA . PRO A 1 610 ? 30.375 -10.984 17.172 1 83.44 610 PRO A CA 1
ATOM 4843 C C . PRO A 1 610 ? 29.781 -11.461 18.484 1 83.44 610 PRO A C 1
ATOM 4845 O O . PRO A 1 610 ? 29.172 -12.531 18.531 1 83.44 610 PRO A O 1
ATOM 4848 N N . ASP A 1 611 ? 29.938 -10.633 19.578 1 84.44 611 ASP A N 1
ATOM 4849 C CA . ASP A 1 611 ? 29.406 -11.031 20.875 1 84.44 611 ASP A CA 1
ATOM 4850 C C . ASP A 1 611 ? 27.875 -11.023 20.859 1 84.44 611 ASP A C 1
ATOM 4852 O O . ASP A 1 611 ? 27.234 -11.906 21.453 1 84.44 611 ASP A O 1
ATOM 4856 N N . VAL A 1 612 ? 27.391 -10.039 20.188 1 86.69 612 VAL A N 1
ATOM 4857 C CA . VAL A 1 612 ? 25.938 -9.93 20.094 1 86.69 612 VAL A CA 1
ATOM 4858 C C . VAL A 1 612 ? 25.391 -11.078 19.25 1 86.69 612 VAL A C 1
ATOM 4860 O O . VAL A 1 612 ? 24.359 -11.68 19.594 1 86.69 612 VAL A O 1
ATOM 4863 N N . VAL A 1 613 ? 26.141 -11.406 18.203 1 88.12 613 VAL A N 1
ATOM 4864 C CA . VAL A 1 613 ? 25.703 -12.477 17.312 1 88.12 613 VAL A CA 1
ATOM 4865 C C . VAL A 1 613 ? 25.766 -13.82 18.047 1 88.12 613 VAL A C 1
ATOM 4867 O O . VAL A 1 613 ? 24.859 -14.641 17.922 1 88.12 613 VAL A O 1
ATOM 4870 N N . ALA A 1 614 ? 26.781 -13.977 18.812 1 90.25 614 ALA A N 1
ATOM 4871 C CA . ALA A 1 614 ? 26.906 -15.211 19.594 1 90.25 614 ALA A CA 1
ATOM 4872 C C . ALA A 1 614 ? 25.781 -15.328 20.625 1 90.25 614 ALA A C 1
ATOM 4874 O O . ALA A 1 614 ? 25.219 -16.406 20.812 1 90.25 614 ALA A O 1
ATOM 4875 N N . GLY A 1 615 ? 25.484 -14.203 21.281 1 90.88 615 GLY A N 1
ATOM 4876 C CA . GLY A 1 615 ? 24.391 -14.188 22.234 1 90.88 615 GLY A CA 1
ATOM 4877 C C . GLY A 1 615 ? 23.047 -14.477 21.594 1 90.88 615 GLY A C 1
ATOM 4878 O O . GLY A 1 615 ? 22.219 -15.18 22.172 1 90.88 615 GLY A O 1
ATOM 4879 N N . LEU A 1 616 ? 22.875 -13.945 20.453 1 92.12 616 LEU A N 1
ATOM 4880 C CA . LEU A 1 616 ? 21.641 -14.172 19.703 1 92.12 616 LEU A CA 1
ATOM 4881 C C . LEU A 1 616 ? 21.484 -15.648 19.359 1 92.12 616 LEU A C 1
ATOM 4883 O O . LEU A 1 616 ? 20.422 -16.234 19.562 1 92.12 616 LEU A O 1
ATOM 4887 N N . LYS A 1 617 ? 22.578 -16.219 18.844 1 91.94 617 LYS A N 1
ATOM 4888 C CA . LYS A 1 617 ? 22.547 -17.625 18.469 1 91.94 617 LYS A CA 1
ATOM 4889 C C . LYS A 1 617 ? 22.25 -18.516 19.672 1 91.94 617 LYS A C 1
ATOM 4891 O O . LYS A 1 617 ? 21.484 -19.469 19.578 1 91.94 617 LYS A O 1
ATOM 4896 N N . ALA A 1 618 ? 22.828 -18.188 20.797 1 93.5 618 ALA A N 1
ATOM 4897 C CA . ALA A 1 618 ? 22.594 -18.938 22.016 1 93.5 618 ALA A CA 1
ATOM 4898 C C . ALA A 1 618 ? 21.141 -18.844 22.469 1 93.5 618 ALA A C 1
ATOM 4900 O O . ALA A 1 618 ? 20.547 -19.844 22.875 1 93.5 618 ALA A O 1
ATOM 4901 N N . MET A 1 619 ? 20.562 -17.672 22.391 1 95.25 619 MET A N 1
ATOM 4902 C CA . MET A 1 619 ? 19.172 -17.453 22.781 1 95.25 619 MET A CA 1
ATOM 4903 C C . MET A 1 619 ? 18.234 -18.234 21.875 1 95.25 619 MET A C 1
ATOM 4905 O O . MET A 1 619 ? 17.312 -18.891 22.344 1 95.25 619 MET A O 1
ATOM 4909 N N . LEU A 1 620 ? 18.5 -18.172 20.578 1 94.81 620 LEU A N 1
ATOM 4910 C CA . LEU A 1 620 ? 17.656 -18.875 19.625 1 94.81 620 LEU A CA 1
ATOM 4911 C C . LEU A 1 620 ? 17.75 -20.375 19.828 1 94.81 620 LEU A C 1
ATOM 4913 O O . LEU A 1 620 ? 16.75 -21.094 19.656 1 94.81 620 LEU A O 1
ATOM 4917 N N . HIS A 1 621 ? 18.938 -20.828 20.188 1 94.12 621 HIS A N 1
ATOM 4918 C CA . HIS A 1 621 ? 19.109 -22.234 20.5 1 94.12 621 HIS A CA 1
ATOM 4919 C C . HIS A 1 621 ? 18.281 -22.641 21.703 1 94.12 621 HIS A C 1
ATOM 4921 O O . HIS A 1 621 ? 17.625 -23.688 21.688 1 94.12 621 HIS A O 1
ATOM 4927 N N . GLU A 1 622 ? 18.266 -21.766 22.672 1 94.44 622 GLU A N 1
ATOM 4928 C CA . GLU A 1 622 ? 17.438 -22.016 23.859 1 94.44 622 GLU A CA 1
ATOM 4929 C C . GLU A 1 622 ? 15.961 -22.062 23.5 1 94.44 622 GLU A C 1
ATOM 4931 O O . GLU A 1 622 ? 15.219 -22.906 24.016 1 94.44 622 GLU A O 1
ATOM 4936 N N . TRP A 1 623 ? 15.539 -21.156 22.688 1 96 623 TRP A N 1
ATOM 4937 C CA . TRP A 1 623 ? 14.156 -21.141 22.219 1 96 623 TRP A CA 1
ATOM 4938 C C . TRP A 1 623 ? 13.82 -22.438 21.5 1 96 623 TRP A C 1
ATOM 4940 O O . TRP A 1 623 ? 12.773 -23.047 21.75 1 96 623 TRP A O 1
ATOM 4950 N N . ALA A 1 624 ? 14.75 -22.891 20.609 1 93.06 624 ALA A N 1
ATOM 4951 C CA . ALA A 1 624 ? 14.523 -24.031 19.75 1 93.06 624 ALA A CA 1
ATOM 4952 C C . ALA A 1 624 ? 14.406 -25.328 20.562 1 93.06 624 ALA A C 1
ATOM 4954 O O . ALA A 1 624 ? 13.719 -26.266 20.141 1 93.06 624 ALA A O 1
ATOM 4955 N N . GLU A 1 625 ? 14.984 -25.328 21.719 1 92.44 625 GLU A N 1
ATOM 4956 C CA . GLU A 1 625 ? 14.984 -26.531 22.562 1 92.44 625 GLU A CA 1
ATOM 4957 C C . GLU A 1 625 ? 13.906 -26.453 23.641 1 92.44 625 GLU A C 1
ATOM 4959 O O . GLU A 1 625 ? 13.781 -27.359 24.469 1 92.44 625 GLU A O 1
ATOM 4964 N N . SER A 1 626 ? 13.156 -25.406 23.594 1 93.81 626 SER A N 1
ATOM 4965 C CA . SER A 1 626 ? 12.156 -25.188 24.641 1 93.81 626 SER A CA 1
ATOM 4966 C C . SER A 1 626 ? 10.969 -26.125 24.469 1 93.81 626 SER A C 1
ATOM 4968 O O . SER A 1 626 ? 10.602 -26.484 23.344 1 93.81 626 SER A O 1
ATOM 4970 N N . PRO A 1 627 ? 10.344 -26.578 25.516 1 93.75 627 PRO A N 1
ATOM 4971 C CA . PRO A 1 627 ? 9.117 -27.375 25.422 1 93.75 627 PRO A CA 1
ATOM 4972 C C . PRO A 1 627 ? 7.91 -26.562 24.969 1 93.75 627 PRO A C 1
ATOM 4974 O O . PRO A 1 627 ? 6.871 -27.125 24.641 1 93.75 627 PRO A O 1
ATOM 4977 N N . ILE A 1 628 ? 8.062 -25.25 25.047 1 92.94 628 ILE A N 1
ATOM 4978 C CA . ILE A 1 628 ? 6.984 -24.359 24.625 1 92.94 628 ILE A CA 1
ATOM 4979 C C . ILE A 1 628 ? 7.02 -24.188 23.109 1 92.94 628 ILE A C 1
ATOM 4981 O O . ILE A 1 628 ? 7.988 -23.656 22.562 1 92.94 628 ILE A O 1
ATOM 4985 N N . GLU A 1 629 ? 6.023 -24.625 22.422 1 92.12 629 GLU A N 1
ATOM 4986 C CA . GLU A 1 629 ? 5.965 -24.641 20.953 1 92.12 629 GLU A CA 1
ATOM 4987 C C . GLU A 1 629 ? 6.125 -23.25 20.375 1 92.12 629 GLU A C 1
ATOM 4989 O O . GLU A 1 629 ? 6.762 -23.062 19.328 1 92.12 629 GLU A O 1
ATOM 4994 N N . GLU A 1 630 ? 5.574 -22.219 21.047 1 92.06 630 GLU A N 1
ATOM 4995 C CA . GLU A 1 630 ? 5.621 -20.844 20.547 1 92.06 630 GLU A CA 1
ATOM 4996 C C . GLU A 1 630 ? 7.059 -20.344 20.484 1 92.06 630 GLU A C 1
ATOM 4998 O O . GLU A 1 630 ? 7.414 -19.609 19.562 1 92.06 630 GLU A O 1
ATOM 5003 N N . PHE A 1 631 ? 7.836 -20.75 21.5 1 95.12 631 PHE A N 1
ATOM 5004 C CA . PHE A 1 631 ? 9.234 -20.328 21.5 1 95.12 631 PHE A CA 1
ATOM 5005 C C . PHE A 1 631 ? 10 -20.984 20.359 1 95.12 631 PHE A C 1
ATOM 5007 O O . PHE A 1 631 ? 10.758 -20.312 19.641 1 95.12 631 PHE A O 1
ATOM 5014 N N . ARG A 1 632 ? 9.719 -22.219 20.172 1 94.25 632 ARG A N 1
ATOM 5015 C CA . ARG A 1 632 ? 10.383 -22.953 19.094 1 94.25 632 ARG A CA 1
ATOM 5016 C C . ARG A 1 632 ? 10.023 -22.375 17.734 1 94.25 632 ARG A C 1
ATOM 5018 O O . ARG A 1 632 ? 10.891 -22.188 16.891 1 94.25 632 ARG A O 1
ATOM 5025 N N . THR A 1 633 ? 8.773 -22.125 17.531 1 91.88 633 THR A N 1
ATOM 5026 C CA . THR A 1 633 ? 8.289 -21.578 16.266 1 91.88 633 THR A CA 1
ATOM 5027 C C . THR A 1 633 ? 8.914 -20.203 16 1 91.88 633 THR A C 1
ATOM 5029 O O . THR A 1 633 ? 9.289 -19.906 14.867 1 91.88 633 THR A O 1
ATOM 5032 N N . SER A 1 634 ? 9.016 -19.438 17.062 1 93.75 634 SER A N 1
ATOM 5033 C CA . SER A 1 634 ? 9.609 -18.125 16.906 1 93.75 634 SER A CA 1
ATOM 5034 C C . SER A 1 634 ? 11.07 -18.219 16.5 1 93.75 634 SER A C 1
ATOM 5036 O O . SER A 1 634 ? 11.539 -17.438 15.648 1 93.75 634 SER A O 1
ATOM 5038 N N . ALA A 1 635 ? 11.758 -19.156 17.109 1 94.19 635 ALA A N 1
ATOM 5039 C CA . ALA A 1 635 ? 13.156 -19.359 16.766 1 94.19 635 ALA A CA 1
ATOM 5040 C C . ALA A 1 635 ? 13.32 -19.672 15.281 1 94.19 635 ALA A C 1
ATOM 5042 O O . ALA A 1 635 ? 14.133 -19.062 14.594 1 94.19 635 ALA A O 1
ATOM 5043 N N . MET A 1 636 ? 12.508 -20.516 14.812 1 90.44 636 MET A N 1
ATOM 5044 C CA . MET A 1 636 ? 12.586 -20.938 13.422 1 90.44 636 MET A CA 1
ATOM 5045 C C . MET A 1 636 ? 12.219 -19.797 12.484 1 90.44 636 MET A C 1
ATOM 5047 O O . MET A 1 636 ? 12.852 -19.609 11.445 1 90.44 636 MET A O 1
ATOM 5051 N N . LYS A 1 637 ? 11.219 -19.141 12.875 1 90.25 637 LYS A N 1
ATOM 5052 C CA . LYS A 1 637 ? 10.781 -18.016 12.055 1 90.25 637 LYS A CA 1
ATOM 5053 C C . LYS A 1 637 ? 11.883 -16.969 11.922 1 90.25 637 LYS A C 1
ATOM 5055 O O . LYS A 1 637 ? 12.086 -16.406 10.844 1 90.25 637 LYS A O 1
ATOM 5060 N N . ILE A 1 638 ? 12.516 -16.734 12.977 1 91.38 638 ILE A N 1
ATOM 5061 C CA . ILE A 1 638 ? 13.578 -15.727 12.969 1 91.38 638 ILE A CA 1
ATOM 5062 C C . ILE A 1 638 ? 14.727 -16.203 12.078 1 91.38 638 ILE A C 1
ATOM 5064 O O . ILE A 1 638 ? 15.242 -15.43 11.258 1 91.38 638 ILE A O 1
ATOM 5068 N N . VAL A 1 639 ? 15.078 -17.406 12.242 1 89.06 639 VAL A N 1
ATOM 5069 C CA . VAL A 1 639 ? 16.172 -17.969 11.445 1 89.06 639 VAL A CA 1
ATOM 5070 C C . VAL A 1 639 ? 15.797 -17.906 9.961 1 89.06 639 VAL A C 1
ATOM 5072 O O . VAL A 1 639 ? 16.594 -17.469 9.133 1 89.06 639 VAL A O 1
ATOM 5075 N N . ASP A 1 640 ? 14.586 -18.297 9.703 1 84.12 640 ASP A N 1
ATOM 5076 C CA . ASP A 1 640 ? 14.117 -18.25 8.328 1 84.12 640 ASP A CA 1
ATOM 5077 C C . ASP A 1 640 ? 14.078 -16.828 7.793 1 84.12 640 ASP A C 1
ATOM 5079 O O . ASP A 1 640 ? 14.398 -16.578 6.629 1 84.12 640 ASP A O 1
ATOM 5083 N N . GLY A 1 641 ? 13.703 -16.016 8.641 1 84.81 641 GLY A N 1
ATOM 5084 C CA . GLY A 1 641 ? 13.68 -14.609 8.242 1 84.81 641 GLY A CA 1
ATOM 5085 C C . GLY A 1 641 ? 15.047 -14.062 7.891 1 84.81 641 GLY A C 1
ATOM 5086 O O . GLY A 1 641 ? 15.195 -13.336 6.91 1 84.81 641 GLY A O 1
ATOM 5087 N N . PHE A 1 642 ? 16.016 -14.422 8.656 1 85.75 642 PHE A N 1
ATOM 5088 C CA . PHE A 1 642 ? 17.375 -13.969 8.406 1 85.75 642 PHE A CA 1
ATOM 5089 C C . PHE A 1 642 ? 17.922 -14.555 7.109 1 85.75 642 PHE A C 1
ATOM 5091 O O . PHE A 1 642 ? 18.578 -13.867 6.34 1 85.75 642 PHE A O 1
ATOM 5098 N N . LYS A 1 643 ? 17.578 -15.711 6.816 1 80.5 643 LYS A N 1
ATOM 5099 C CA . LYS A 1 643 ? 18.047 -16.391 5.605 1 80.5 643 LYS A CA 1
ATOM 5100 C C . LYS A 1 643 ? 17.406 -15.773 4.359 1 80.5 643 LYS A C 1
ATOM 5102 O O . LYS A 1 643 ? 18.078 -15.594 3.342 1 80.5 643 LYS A O 1
ATOM 5107 N N . LYS A 1 644 ? 16.219 -15.531 4.496 1 78.19 644 LYS A N 1
ATOM 5108 C CA . LYS A 1 644 ? 15.477 -14.969 3.371 1 78.19 644 LYS A CA 1
ATOM 5109 C C . LYS A 1 644 ? 15.953 -13.547 3.053 1 78.19 644 LYS A C 1
ATOM 5111 O O . LYS A 1 644 ? 15.906 -13.117 1.9 1 78.19 644 LYS A O 1
ATOM 5116 N N . ALA A 1 645 ? 16.234 -12.852 4.055 1 76.88 645 ALA A N 1
ATOM 5117 C CA . ALA A 1 645 ? 16.688 -11.469 3.861 1 76.88 645 ALA A CA 1
ATOM 5118 C C . ALA A 1 645 ? 18 -11.422 3.084 1 76.88 645 ALA A C 1
ATOM 5120 O O . ALA A 1 645 ? 18.328 -10.391 2.494 1 76.88 645 ALA A O 1
ATOM 5121 N N . GLY A 1 646 ? 18.578 -12.445 2.867 1 69.81 646 GLY A N 1
ATOM 5122 C CA . GLY A 1 646 ? 19.844 -12.469 2.146 1 69.81 646 GLY A CA 1
ATOM 5123 C C . GLY A 1 646 ? 21 -11.93 2.959 1 69.81 646 GLY A C 1
ATOM 5124 O O . GLY A 1 646 ? 20.812 -11.453 4.082 1 69.81 646 GLY A O 1
ATOM 5125 N N . ASN A 1 647 ? 22.172 -12 2.58 1 69.19 647 ASN A N 1
ATOM 5126 C CA . ASN A 1 647 ? 23.406 -11.531 3.207 1 69.19 647 ASN A CA 1
ATOM 5127 C C . ASN A 1 647 ? 23.484 -11.961 4.668 1 69.19 647 ASN A C 1
ATOM 5129 O O . ASN A 1 647 ? 23.734 -11.133 5.551 1 69.19 647 ASN A O 1
ATOM 5133 N N . ASP A 1 648 ? 23.141 -13.117 4.891 1 77.06 648 ASP A N 1
ATOM 5134 C CA . ASP A 1 648 ? 23.047 -13.633 6.254 1 77.06 648 ASP A CA 1
ATOM 5135 C C . ASP A 1 648 ? 24.391 -14.211 6.711 1 77.06 648 ASP A C 1
ATOM 5137 O O . ASP A 1 648 ? 24.438 -15.008 7.652 1 77.06 648 ASP A O 1
ATOM 5141 N N . ASP A 1 649 ? 25.438 -13.828 6.09 1 76.31 649 ASP A N 1
ATOM 5142 C CA . ASP A 1 649 ? 26.766 -14.344 6.43 1 76.31 649 ASP A CA 1
ATOM 5143 C C . ASP A 1 649 ? 27.094 -14.055 7.891 1 76.31 649 ASP A C 1
ATOM 5145 O O . ASP A 1 649 ? 27.75 -14.867 8.555 1 76.31 649 ASP A O 1
ATOM 5149 N N . TRP A 1 650 ? 26.656 -12.961 8.312 1 81.19 650 TRP A N 1
ATOM 5150 C CA . TRP A 1 650 ? 26.969 -12.555 9.68 1 81.19 650 TRP A CA 1
ATOM 5151 C C . TRP A 1 650 ? 26.359 -13.531 10.68 1 81.19 650 TRP A C 1
ATOM 5153 O O . TRP A 1 650 ? 26.906 -13.719 11.773 1 81.19 650 TRP A O 1
ATOM 5163 N N . PHE A 1 651 ? 25.281 -14.125 1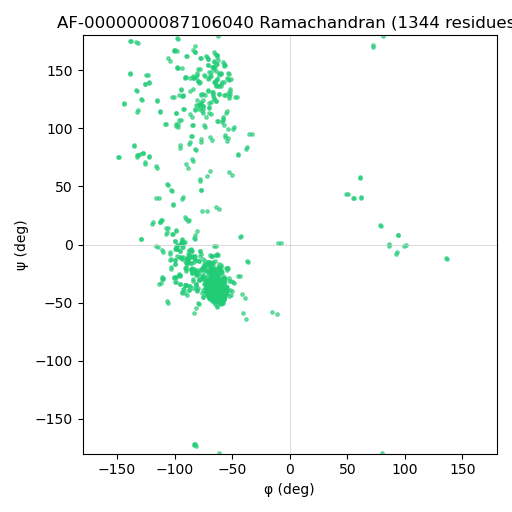0.211 1 85.44 651 PHE A N 1
ATOM 5164 C CA . PHE A 1 651 ? 24.531 -15.008 11.102 1 85.44 651 PHE A CA 1
ATOM 5165 C C . PHE A 1 651 ? 24.891 -16.469 10.852 1 85.44 651 PHE A C 1
ATOM 5167 O O . PHE A 1 651 ? 24.953 -17.266 11.789 1 85.44 651 PHE A O 1
ATOM 5174 N N . THR A 1 652 ? 25.219 -16.812 9.609 1 79.56 652 THR A N 1
ATOM 5175 C CA . THR A 1 652 ? 25.406 -18.219 9.25 1 79.56 652 THR A CA 1
ATOM 5176 C C . THR A 1 652 ? 26.859 -18.625 9.438 1 79.56 652 THR A C 1
ATOM 5178 O O . THR A 1 652 ? 27.156 -19.812 9.617 1 79.56 652 THR A O 1
ATOM 5181 N N . ARG A 1 653 ? 27.781 -17.641 9.469 1 75.94 653 ARG A N 1
ATOM 5182 C CA . ARG A 1 653 ? 29.203 -17.953 9.617 1 75.94 653 ARG A CA 1
ATOM 5183 C C . ARG A 1 653 ? 29.547 -18.219 11.078 1 75.94 653 ARG A C 1
ATOM 5185 O O . ARG A 1 653 ? 28.922 -17.656 11.984 1 75.94 653 ARG A O 1
ATOM 5192 N N . GLY A 1 654 ? 30.5 -19.094 11.406 1 71.38 654 GLY A N 1
ATOM 5193 C CA . GLY A 1 654 ? 31.109 -19.281 12.719 1 71.38 654 GLY A CA 1
ATOM 5194 C C . GLY A 1 654 ? 30.422 -20.375 13.531 1 71.38 654 GLY A C 1
ATOM 5195 O O . GLY A 1 654 ? 30.641 -20.484 14.742 1 71.38 654 GLY A O 1
ATOM 5196 N N . GLY A 1 655 ? 29.5 -21.109 12.906 1 72.31 655 GLY A N 1
ATOM 5197 C CA . GLY A 1 655 ? 28.906 -22.234 13.594 1 72.31 655 GLY A CA 1
ATOM 5198 C C . GLY A 1 655 ? 27.797 -21.844 14.555 1 72.31 655 GLY A C 1
ATOM 5199 O O . GLY A 1 655 ? 27.391 -20.672 14.578 1 72.31 655 GLY A O 1
ATOM 5200 N N . GLY A 1 656 ? 27.062 -22.656 15.312 1 75.56 656 GLY A N 1
ATOM 5201 C CA . GLY A 1 656 ? 26.047 -22.422 16.328 1 75.56 656 GLY A CA 1
ATOM 5202 C C . GLY A 1 656 ? 24.641 -22.609 15.805 1 75.56 656 GLY A C 1
ATOM 5203 O O . GLY A 1 656 ? 23.672 -22.344 16.516 1 75.56 656 GLY A O 1
ATOM 5204 N N . LEU A 1 657 ? 24.578 -22.922 14.609 1 79.5 657 LEU A N 1
ATOM 5205 C CA . LEU A 1 657 ? 23.266 -23.125 14.008 1 79.5 657 LEU A CA 1
ATOM 5206 C C . LEU A 1 657 ? 23.047 -24.594 13.656 1 79.5 657 LEU A C 1
ATOM 5208 O O . LEU A 1 657 ? 22.25 -24.906 12.773 1 79.5 657 LEU A O 1
ATOM 5212 N N . ASP A 1 658 ? 23.766 -25.453 14.273 1 76.88 658 ASP A N 1
ATOM 5213 C CA . ASP A 1 658 ? 23.703 -26.891 14.008 1 76.88 658 ASP A CA 1
ATOM 5214 C C . ASP A 1 658 ? 22.297 -27.422 14.25 1 76.88 658 ASP A C 1
ATOM 5216 O O . ASP A 1 658 ? 21.875 -28.391 13.609 1 76.88 658 ASP A O 1
ATOM 5220 N N . TRP A 1 659 ? 21.656 -26.609 15.102 1 76.94 659 TRP A N 1
ATOM 5221 C CA . TRP A 1 659 ? 20.312 -27.062 15.477 1 76.94 659 TRP A CA 1
ATOM 5222 C C . TRP A 1 659 ? 19.312 -26.766 14.367 1 76.94 659 TRP A C 1
ATOM 5224 O O . TRP A 1 659 ? 18.219 -27.359 14.336 1 76.94 659 TRP A O 1
ATOM 5234 N N . VAL A 1 660 ? 19.688 -25.766 13.492 1 71.5 660 VAL A N 1
ATOM 5235 C CA . VAL A 1 660 ? 18.781 -25.391 12.406 1 71.5 660 VAL A CA 1
ATOM 5236 C C . VAL A 1 660 ? 18.734 -26.516 11.367 1 71.5 660 VAL A C 1
ATOM 5238 O O . VAL A 1 660 ? 17.672 -26.781 10.789 1 71.5 660 VAL A O 1
ATOM 5241 N N . LYS A 1 661 ? 20.047 -27.172 10.945 1 57.44 661 LYS A N 1
ATOM 5242 C CA . LYS A 1 661 ? 20.172 -28.234 9.961 1 57.44 661 LYS A CA 1
ATOM 5243 C C . LYS A 1 661 ? 19.344 -29.453 10.359 1 57.44 661 LYS A C 1
ATOM 5245 O O . LYS A 1 661 ? 18.828 -30.172 9.492 1 57.44 661 LYS A O 1
ATOM 5250 N N . ILE A 1 662 ? 19.266 -29.594 11.602 1 46.91 662 ILE A N 1
ATOM 5251 C CA . ILE A 1 662 ? 18.516 -30.75 12.055 1 46.91 662 ILE A CA 1
ATOM 5252 C C . ILE A 1 662 ? 17.047 -30.625 11.617 1 46.91 662 ILE A C 1
ATOM 5254 O O . ILE A 1 662 ? 16.438 -31.609 11.195 1 46.91 662 ILE A O 1
ATOM 5258 N N . GLU A 1 663 ? 16.656 -29.406 11.594 1 47.12 663 GLU A N 1
ATOM 5259 C CA . GLU A 1 663 ? 15.227 -29.281 11.305 1 47.12 663 GLU A CA 1
ATOM 5260 C C . GLU A 1 663 ? 14.961 -29.312 9.805 1 47.12 663 GLU A C 1
ATOM 5262 O O . GLU A 1 663 ? 13.891 -29.75 9.367 1 47.12 663 GLU A O 1
ATOM 5267 N N . THR A 1 664 ? 16.016 -28.766 8.984 1 43.44 664 THR A N 1
ATOM 5268 C CA . THR A 1 664 ? 15.867 -28.891 7.539 1 43.44 664 THR A CA 1
ATOM 5269 C C . THR A 1 664 ? 16.469 -30.203 7.035 1 43.44 664 THR A C 1
ATOM 5271 O O . THR A 1 664 ? 16.016 -30.766 6.047 1 43.44 664 THR A O 1
ATOM 5274 N N . ASP A 1 665 ? 17.734 -30.578 7.574 1 40.12 665 ASP A N 1
ATOM 5275 C CA . ASP A 1 665 ? 18.562 -31.688 7.156 1 40.12 665 ASP A CA 1
ATOM 5276 C C . ASP A 1 665 ? 18.016 -33.031 7.66 1 40.12 665 ASP A C 1
ATOM 5278 O O . ASP A 1 665 ? 18.672 -34.062 7.566 1 40.12 665 ASP A O 1
ATOM 5282 N N . ASN A 1 666 ? 17.156 -33.188 8.484 1 35.72 666 ASN A N 1
ATOM 5283 C CA . ASN A 1 666 ? 17.031 -34.625 8.617 1 35.72 666 ASN A CA 1
ATOM 5284 C C . ASN A 1 666 ? 17.062 -35.312 7.258 1 35.72 666 ASN A C 1
ATOM 5286 O O . ASN A 1 666 ? 16.703 -36.5 7.145 1 35.72 666 ASN A O 1
ATOM 5290 N N . SER A 1 667 ? 17.344 -34.562 6.094 1 33.75 667 SER A N 1
ATOM 5291 C CA . SER A 1 667 ? 17.828 -35.312 4.938 1 33.75 667 SER A CA 1
ATOM 5292 C C . SER A 1 667 ? 19.312 -35.594 5.051 1 33.75 667 SER A C 1
ATOM 5294 O O . SER A 1 667 ? 19.781 -36.625 4.574 1 33.75 667 SER A O 1
ATOM 5296 N N . ASP A 1 668 ? 20.359 -34.656 5.258 1 31.17 668 ASP A N 1
ATOM 5297 C CA . ASP A 1 668 ? 21.766 -35 5.035 1 31.17 668 ASP A CA 1
ATOM 5298 C C . ASP A 1 668 ? 22.422 -35.469 6.328 1 31.17 668 ASP A C 1
ATOM 5300 O O . ASP A 1 668 ? 23.172 -34.75 6.957 1 31.17 668 ASP A O 1
ATOM 5304 N N . SER A 1 669 ? 21.938 -36.188 7.238 1 29.2 669 SER A N 1
ATOM 5305 C CA . SER A 1 669 ? 22.797 -36.562 8.359 1 29.2 669 SER A CA 1
ATOM 5306 C C . SER A 1 669 ? 24.047 -37.281 7.871 1 29.2 669 SER A C 1
ATOM 5308 O O . SER A 1 669 ? 23.984 -38.25 7.145 1 29.2 669 SER A O 1
ATOM 5310 N N . GLU A 1 670 ? 25.188 -36.594 7.832 1 28.61 670 GLU A N 1
ATOM 5311 C CA . GLU A 1 670 ? 26.547 -37.094 7.766 1 28.61 670 GLU A CA 1
ATOM 5312 C C . GLU A 1 670 ? 26.797 -38.156 8.844 1 28.61 670 GLU A C 1
ATOM 5314 O O . GLU A 1 670 ? 26.844 -37.844 10.031 1 28.61 670 GLU A O 1
ATOM 5319 N N . GLU A 1 671 ? 26.188 -39.312 9.039 1 26.64 671 GLU A N 1
ATOM 5320 C CA . GLU A 1 671 ? 27 -40.281 9.773 1 26.64 671 GLU A CA 1
ATOM 5321 C C . GLU A 1 671 ? 28.344 -40.531 9.07 1 26.64 671 GLU A C 1
ATOM 5323 O O . GLU A 1 671 ? 28.359 -40.969 7.914 1 26.64 671 GLU A O 1
ATOM 5328 N N . ASP A 1 672 ? 29.453 -39.812 9.406 1 25.44 672 ASP A N 1
ATOM 5329 C CA . ASP A 1 672 ? 30.812 -40.312 9.266 1 25.44 672 ASP A CA 1
ATOM 5330 C C . ASP A 1 672 ? 30.938 -41.75 9.781 1 25.44 672 ASP A C 1
ATOM 5332 O O . ASP A 1 672 ? 30.75 -42 10.977 1 25.44 672 ASP A O 1
ATOM 5336 N N . VAL A 1 673 ? 30.547 -42.812 9.141 1 23.06 673 VAL A N 1
ATOM 5337 C CA . VAL A 1 673 ? 31.172 -44.125 9.328 1 23.06 673 VAL A CA 1
ATOM 5338 C C . VAL A 1 673 ? 32.688 -43.969 9.219 1 23.06 673 VAL A C 1
ATOM 5340 O O . VAL A 1 673 ? 33.219 -43.562 8.18 1 23.06 673 VAL A O 1
ATOM 5343 N N . GLU A 1 674 ? 33.344 -43.906 10.352 1 19.84 674 GLU A N 1
ATOM 5344 C CA . GLU A 1 674 ? 34.625 -44.562 10.477 1 19.84 674 GLU A CA 1
ATOM 5345 C C . GLU A 1 674 ? 34.531 -46.031 10.094 1 19.84 674 GLU A C 1
ATOM 5347 O O . GLU A 1 674 ? 33.594 -46.719 10.5 1 19.84 674 GLU A O 1
ATOM 5352 N N . MET B 1 1 ? 4.262 18.984 -61.906 1 22.53 1 MET B N 1
ATOM 5353 C CA . MET B 1 1 ? 5.512 19.016 -61.156 1 22.53 1 MET B CA 1
ATOM 5354 C C . MET B 1 1 ? 6.43 17.875 -61.594 1 22.53 1 MET B C 1
ATOM 5356 O O . MET B 1 1 ? 6.012 16.719 -61.656 1 22.53 1 MET B O 1
ATOM 5360 N N . PHE B 1 2 ? 7.152 17.984 -62.719 1 29.62 2 PHE B N 1
ATOM 5361 C CA . PHE B 1 2 ? 7.914 16.859 -63.25 1 29.62 2 PHE B CA 1
ATOM 5362 C C . PHE B 1 2 ? 9.305 16.797 -62.625 1 29.62 2 PHE B C 1
ATOM 5364 O O . PHE B 1 2 ? 9.891 17.828 -62.312 1 29.62 2 PHE B O 1
ATOM 5371 N N . LEU B 1 3 ? 9.531 15.773 -61.844 1 35.78 3 LEU B N 1
ATOM 5372 C CA . LEU B 1 3 ? 10.914 15.586 -61.438 1 35.78 3 LEU B CA 1
ATOM 5373 C C . LEU B 1 3 ? 11.836 15.422 -62.625 1 35.78 3 LEU B C 1
ATOM 5375 O O . LEU B 1 3 ? 11.531 14.672 -63.562 1 35.78 3 LEU B O 1
ATOM 5379 N N . ASP B 1 4 ? 12.586 16.344 -62.906 1 37 4 ASP B N 1
ATOM 5380 C CA . ASP B 1 4 ? 13.461 16.188 -64.062 1 37 4 ASP B CA 1
ATOM 5381 C C . ASP B 1 4 ? 14.266 14.898 -63.969 1 37 4 ASP B C 1
ATOM 5383 O O . ASP B 1 4 ? 14.703 14.516 -62.875 1 37 4 ASP B O 1
ATOM 5387 N N . GLN B 1 5 ? 14.219 14.133 -64.875 1 37.84 5 GLN B N 1
ATOM 5388 C CA . GLN B 1 5 ? 14.805 12.805 -65 1 37.84 5 GLN B CA 1
ATOM 5389 C C . GLN B 1 5 ? 16.281 12.82 -64.625 1 37.84 5 GLN B C 1
ATOM 5391 O O . GLN B 1 5 ? 16.781 11.891 -64 1 37.84 5 GLN B O 1
ATOM 5396 N N . ASP B 1 6 ? 17.031 13.812 -65 1 37.84 6 ASP B N 1
ATOM 5397 C CA . ASP B 1 6 ? 18.438 13.945 -64.688 1 37.84 6 ASP B CA 1
ATOM 5398 C C . ASP B 1 6 ? 18.625 14.141 -63.156 1 37.84 6 ASP B C 1
ATOM 5400 O O . ASP B 1 6 ? 19.609 13.68 -62.594 1 37.84 6 ASP B O 1
ATOM 5404 N N . TRP B 1 7 ? 17.719 14.711 -62.5 1 39.34 7 TRP B N 1
ATOM 5405 C CA . TRP B 1 7 ? 17.719 14.836 -61.062 1 39.34 7 TRP B CA 1
ATOM 5406 C C . TRP B 1 7 ? 17.516 13.484 -60.375 1 39.34 7 TRP B C 1
ATOM 5408 O O . TRP B 1 7 ? 18.219 13.141 -59.438 1 39.34 7 TRP B O 1
ATOM 5418 N N . LEU B 1 8 ? 16.625 12.758 -60.875 1 38.78 8 LEU B N 1
ATOM 5419 C CA . LEU B 1 8 ? 16.375 11.406 -60.406 1 38.78 8 LEU B CA 1
ATOM 5420 C C . LEU B 1 8 ? 17.609 10.523 -60.594 1 38.78 8 LEU B C 1
ATOM 5422 O O . LEU B 1 8 ? 17.922 9.695 -59.75 1 38.78 8 LEU B O 1
ATOM 5426 N N . ASP B 1 9 ? 18.188 10.664 -61.656 1 39.41 9 ASP B N 1
ATOM 5427 C CA . ASP B 1 9 ? 19.359 9.867 -61.969 1 39.41 9 ASP B CA 1
ATOM 5428 C C . ASP B 1 9 ? 20.531 10.242 -61.062 1 39.41 9 ASP B C 1
ATOM 5430 O O . ASP B 1 9 ? 21.375 9.398 -60.719 1 39.41 9 ASP B O 1
ATOM 5434 N N . ASN B 1 10 ? 20.719 11.492 -60.75 1 34.97 10 ASN B N 1
ATOM 5435 C CA . ASN B 1 10 ? 21.828 11.93 -59.875 1 34.97 10 ASN B CA 1
ATOM 5436 C C . ASN B 1 10 ? 21.453 11.898 -58.406 1 34.97 10 ASN B C 1
ATOM 5438 O O . ASN B 1 10 ? 22.266 12.227 -57.562 1 34.97 10 ASN B O 1
ATOM 5442 N N . VAL B 1 11 ? 20.266 11.789 -58.125 1 38.25 11 VAL B N 1
ATOM 5443 C CA . VAL B 1 11 ? 19.844 11.562 -56.75 1 38.25 11 VAL B CA 1
ATOM 5444 C C . VAL B 1 11 ? 20.484 10.289 -56.219 1 38.25 11 VAL B C 1
ATOM 5446 O O . VAL B 1 11 ? 20.594 10.102 -55 1 38.25 11 VAL B O 1
ATOM 5449 N N . GLY B 1 12 ? 20.734 9.383 -57.062 1 35.38 12 GLY B N 1
ATOM 5450 C CA . GLY B 1 12 ? 21.406 8.156 -56.656 1 35.38 12 GLY B CA 1
ATOM 5451 C C . GLY B 1 12 ? 22.688 8.406 -55.875 1 35.38 12 GLY B C 1
ATOM 5452 O O . GLY B 1 12 ? 23.219 7.508 -55.25 1 35.38 12 GLY B O 1
ATOM 5453 N N . SER B 1 13 ? 23.469 9.367 -56.375 1 35.91 13 SER B N 1
ATOM 5454 C CA . SER B 1 13 ? 24.719 9.594 -55.625 1 35.91 13 SER B CA 1
ATOM 5455 C C . SER B 1 13 ? 24.453 10.336 -54.312 1 35.91 13 SER B C 1
ATOM 5457 O O . SER B 1 13 ? 25.375 10.656 -53.594 1 35.91 13 SER B O 1
ATOM 5459 N N . TYR B 1 14 ? 23.281 10.969 -54.25 1 32.44 14 TYR B N 1
ATOM 5460 C CA . TYR B 1 14 ? 23.031 11.703 -53 1 32.44 14 TYR B CA 1
ATOM 5461 C C . TYR B 1 14 ? 22.688 10.75 -51.875 1 32.44 14 TYR B C 1
ATOM 5463 O O . TYR B 1 14 ? 22.031 9.727 -52.094 1 32.44 14 TYR B O 1
ATOM 5471 N N . ASP B 1 15 ? 23.5 10.648 -50.938 1 33.72 15 ASP B N 1
ATOM 5472 C CA . ASP B 1 15 ? 23.281 9.906 -49.688 1 33.72 15 ASP B CA 1
ATOM 5473 C C . ASP B 1 15 ? 21.844 10.047 -49.219 1 33.72 15 ASP B C 1
ATOM 5475 O O . ASP B 1 15 ? 21.375 11.164 -48.969 1 33.72 15 ASP B O 1
ATOM 5479 N N . PHE B 1 16 ? 20.922 9.289 -49.688 1 33.56 16 PHE B N 1
ATOM 5480 C CA . PHE B 1 16 ? 19.5 9.094 -49.406 1 33.56 16 PHE B CA 1
ATOM 5481 C C . PHE B 1 16 ? 19.219 9.234 -47.938 1 33.56 16 PHE B C 1
ATOM 5483 O O . PHE B 1 16 ? 18.078 9.086 -47.5 1 33.56 16 PHE B O 1
ATOM 5490 N N . GLU B 1 17 ? 20.188 9.195 -47.094 1 36.06 17 GLU B N 1
ATOM 5491 C CA . GLU B 1 17 ? 19.828 9.367 -45.688 1 36.06 17 GLU B CA 1
ATOM 5492 C C . GLU B 1 17 ? 18.906 10.57 -45.5 1 36.06 17 GLU B C 1
ATOM 5494 O O . GLU B 1 17 ? 18.109 10.602 -44.562 1 36.06 17 GLU B O 1
ATOM 5499 N N . VAL B 1 18 ? 19.109 11.555 -46.312 1 34.19 18 VAL B N 1
ATOM 5500 C CA . VAL B 1 18 ? 18.469 12.859 -46.188 1 34.19 18 VAL B CA 1
ATOM 5501 C C . VAL B 1 18 ? 17.062 12.82 -46.781 1 34.19 18 VAL B C 1
ATOM 5503 O O . VAL B 1 18 ? 16.328 13.812 -46.719 1 34.19 18 VAL B O 1
ATOM 5506 N N . TYR B 1 19 ? 16.594 11.773 -47.594 1 37.69 19 TYR B N 1
ATOM 5507 C CA . TYR B 1 19 ? 15.398 11.734 -48.438 1 37.69 19 TYR B CA 1
ATOM 5508 C C . TYR B 1 19 ? 14.164 11.383 -47.594 1 37.69 19 TYR B C 1
ATOM 5510 O O . TYR B 1 19 ? 13.156 10.93 -48.156 1 37.69 19 TYR B O 1
ATOM 5518 N N . ASP B 1 20 ? 14.141 11.312 -46.562 1 37.69 20 ASP B N 1
ATOM 5519 C CA . ASP B 1 20 ? 12.867 10.992 -45.938 1 37.69 20 ASP B CA 1
ATOM 5520 C C . ASP B 1 20 ? 11.719 11.789 -46.531 1 37.69 20 ASP B C 1
ATOM 5522 O O . ASP B 1 20 ? 10.594 11.297 -46.625 1 37.69 20 ASP B O 1
ATOM 5526 N N . GLY B 1 21 ? 11.977 13.016 -47.094 1 37.53 21 GLY B N 1
ATOM 5527 C CA . GLY B 1 21 ? 10.953 13.906 -47.625 1 37.53 21 GLY B CA 1
ATOM 5528 C C . GLY B 1 21 ? 10.508 13.555 -49.031 1 37.53 21 GLY B C 1
ATOM 5529 O O . GLY B 1 21 ? 9.531 14.102 -49.531 1 37.53 21 GLY B O 1
ATOM 5530 N N . SER B 1 22 ? 11.227 12.883 -49.938 1 39.59 22 SER B N 1
ATOM 5531 C CA . SER B 1 22 ? 10.961 12.578 -51.312 1 39.59 22 SER B CA 1
ATOM 5532 C C . SER B 1 22 ? 9.836 11.562 -51.469 1 39.59 22 SER B C 1
ATOM 5534 O O . SER B 1 22 ? 9.273 11.398 -52.562 1 39.59 22 SER B O 1
ATOM 5536 N N . THR B 1 23 ? 9.703 10.656 -50.656 1 43.81 23 THR B N 1
ATOM 5537 C CA . THR B 1 23 ? 8.703 9.602 -50.781 1 43.81 23 THR B CA 1
ATOM 5538 C C . THR B 1 23 ? 7.305 10.188 -50.938 1 43.81 23 THR B C 1
ATOM 5540 O O . THR B 1 23 ? 6.402 9.539 -51.469 1 43.81 23 THR B O 1
ATOM 5543 N N . ASP B 1 24 ? 7.168 11.391 -50.5 1 42.09 24 ASP B N 1
ATOM 5544 C CA . ASP B 1 24 ? 5.828 11.969 -50.531 1 42.09 24 ASP B CA 1
ATOM 5545 C C . ASP B 1 24 ? 5.445 12.375 -51.938 1 42.09 24 ASP B C 1
ATOM 5547 O O . ASP B 1 24 ? 4.27 12.328 -52.312 1 42.09 24 ASP B O 1
ATOM 5551 N N . LEU B 1 25 ? 6.434 12.688 -52.812 1 41.28 25 LEU B N 1
ATOM 5552 C CA . LEU B 1 25 ? 6.141 13.023 -54.188 1 41.28 25 LEU B CA 1
ATOM 5553 C C . LEU B 1 25 ? 5.617 11.812 -54.938 1 41.28 25 LEU B C 1
ATOM 5555 O O . LEU B 1 25 ? 4.816 11.945 -55.875 1 41.28 25 LEU B O 1
ATOM 5559 N N . VAL B 1 26 ? 6.145 10.609 -54.688 1 48.06 26 VAL B N 1
ATOM 5560 C CA . VAL B 1 26 ? 5.762 9.375 -55.375 1 48.06 26 VAL B CA 1
ATOM 5561 C C . VAL B 1 26 ? 4.281 9.094 -55.125 1 48.06 26 VAL B C 1
ATOM 5563 O O . VAL B 1 26 ? 3.65 8.367 -55.906 1 48.06 26 VAL B O 1
ATOM 5566 N N . MET B 1 27 ? 3.803 9.672 -54.125 1 47.97 27 MET B N 1
ATOM 5567 C CA . MET B 1 27 ? 2.4 9.414 -53.812 1 47.97 27 MET B CA 1
ATOM 5568 C C . MET B 1 27 ? 1.481 9.969 -54.875 1 47.97 27 MET B C 1
ATOM 5570 O O . MET B 1 27 ? 0.328 9.555 -55 1 47.97 27 MET B O 1
ATOM 5574 N N . PHE B 1 28 ? 2.078 10.961 -55.75 1 45.22 28 PHE B N 1
ATOM 5575 C CA . PHE B 1 28 ? 1.227 11.562 -56.781 1 45.22 28 PHE B CA 1
ATOM 5576 C C . PHE B 1 28 ? 1.415 10.867 -58.125 1 45.22 28 PHE B C 1
ATOM 5578 O O . PHE B 1 28 ? 0.73 11.195 -59.094 1 45.22 28 PHE B O 1
ATOM 5585 N N . ALA B 1 29 ? 2.225 9.906 -58.281 1 57.69 29 ALA B N 1
ATOM 5586 C CA . ALA B 1 29 ? 2.461 9.188 -59.5 1 57.69 29 ALA B CA 1
ATOM 5587 C C . ALA B 1 29 ? 1.486 8.023 -59.688 1 57.69 29 ALA B C 1
ATOM 5589 O O . ALA B 1 29 ? 1 7.473 -58.688 1 57.69 29 ALA B O 1
ATOM 5590 N N . PRO B 1 30 ? 1.08 7.812 -61 1 67.06 30 PRO B N 1
ATOM 5591 C CA . PRO B 1 30 ? 0.26 6.617 -61.188 1 67.06 30 PRO B CA 1
ATOM 5592 C C . PRO B 1 30 ? 0.907 5.355 -60.625 1 67.06 30 PRO B C 1
ATOM 5594 O O . PRO B 1 30 ? 2.125 5.188 -60.719 1 67.06 30 PRO B O 1
ATOM 5597 N N . VAL B 1 31 ? 0.152 4.574 -60.094 1 77.31 31 VAL B N 1
ATOM 5598 C CA . VAL B 1 31 ? 0.583 3.393 -59.375 1 77.31 31 VAL B CA 1
ATOM 5599 C C . VAL B 1 31 ? 1.404 2.482 -60.281 1 77.31 31 VAL B C 1
ATOM 5601 O O . VAL B 1 31 ? 2.359 1.845 -59.844 1 77.31 31 VAL B O 1
ATOM 5604 N N . SER B 1 32 ? 1.136 2.469 -61.531 1 79.56 32 SER B N 1
ATOM 5605 C CA . SER B 1 32 ? 1.861 1.634 -62.469 1 79.56 32 SER B CA 1
ATOM 5606 C C . SER B 1 32 ? 3.303 2.107 -62.625 1 79.56 32 SER B C 1
ATOM 5608 O O . SER B 1 32 ? 4.215 1.294 -62.812 1 79.56 32 SER B O 1
ATOM 5610 N N . LEU B 1 33 ? 3.344 3.391 -62.562 1 73.81 33 LEU B N 1
ATOM 5611 C CA . LEU B 1 33 ? 4.688 3.949 -62.688 1 73.81 33 LEU B CA 1
ATOM 5612 C C . LEU B 1 33 ? 5.504 3.654 -61.438 1 73.81 33 LEU B C 1
ATOM 5614 O O . LEU B 1 33 ? 6.699 3.363 -61.531 1 73.81 33 LEU B O 1
ATOM 5618 N N . VAL B 1 34 ? 4.816 3.693 -60.375 1 77.25 34 VAL B N 1
ATOM 5619 C CA . VAL B 1 34 ? 5.492 3.387 -59.125 1 77.25 34 VAL B CA 1
ATOM 5620 C C . VAL B 1 34 ? 5.996 1.945 -59.156 1 77.25 34 VAL B C 1
ATOM 5622 O O . VAL B 1 34 ? 7.105 1.663 -58.688 1 77.25 34 VAL B O 1
ATOM 5625 N N . ALA B 1 35 ? 5.277 1.085 -59.719 1 84.75 35 ALA B N 1
ATOM 5626 C CA . ALA B 1 35 ? 5.645 -0.324 -59.812 1 84.75 35 ALA B CA 1
ATOM 5627 C C . ALA B 1 35 ? 6.883 -0.505 -60.688 1 84.75 35 ALA B C 1
ATOM 5629 O O . ALA B 1 35 ? 7.777 -1.285 -60.375 1 84.75 35 ALA B O 1
ATOM 5630 N N . GLN B 1 36 ? 6.98 0.246 -61.688 1 80.44 36 GLN B N 1
ATOM 5631 C CA . GLN B 1 36 ? 8.117 0.154 -62.594 1 80.44 36 GLN B CA 1
ATOM 5632 C C . GLN B 1 36 ? 9.391 0.687 -61.938 1 80.44 36 GLN B C 1
ATOM 5634 O O . GLN B 1 36 ? 10.461 0.105 -62.094 1 80.44 36 GLN B O 1
ATOM 5639 N N . VAL B 1 37 ? 9.117 1.697 -61.281 1 75.12 37 VAL B N 1
ATOM 5640 C CA . VAL B 1 37 ? 10.266 2.289 -60.594 1 75.12 37 VAL B CA 1
ATOM 5641 C C . VAL B 1 37 ? 10.781 1.338 -59.5 1 75.12 37 VAL B C 1
ATOM 5643 O O . VAL B 1 37 ? 11.992 1.15 -59.375 1 75.12 37 VAL B O 1
ATOM 5646 N N . ALA B 1 38 ? 9.852 0.833 -58.781 1 82.81 38 ALA B N 1
ATOM 5647 C CA . ALA B 1 38 ? 10.234 -0.116 -57.75 1 82.81 38 ALA B CA 1
ATOM 5648 C C . ALA B 1 38 ? 11.016 -1.289 -58.344 1 82.81 38 ALA B C 1
ATOM 5650 O O . ALA B 1 38 ? 12.023 -1.72 -57.781 1 82.81 38 ALA B O 1
ATOM 5651 N N . GLN B 1 39 ? 10.602 -1.778 -59.438 1 85.75 39 GLN B N 1
ATOM 5652 C CA . GLN B 1 39 ? 11.273 -2.889 -60.125 1 85.75 39 GLN B CA 1
ATOM 5653 C C . GLN B 1 39 ? 12.672 -2.496 -60.562 1 85.75 39 GLN B C 1
ATOM 5655 O O . GLN B 1 39 ? 13.617 -3.281 -60.438 1 85.75 39 GLN B O 1
ATOM 5660 N N . SER B 1 40 ? 12.742 -1.35 -61.031 1 79.75 40 SER B N 1
ATOM 5661 C CA . SER B 1 40 ? 14.039 -0.869 -61.5 1 79.75 40 SER B CA 1
ATOM 5662 C C . SER B 1 40 ? 15.008 -0.684 -60.344 1 79.75 40 SER B C 1
ATOM 5664 O O . SER B 1 40 ? 16.188 -1.038 -60.469 1 79.75 40 SER B O 1
ATOM 5666 N N . VAL B 1 41 ? 14.438 -0.19 -59.344 1 80 41 VAL B N 1
ATOM 5667 C CA . VAL B 1 41 ? 15.281 0.029 -58.188 1 80 41 VAL B CA 1
ATOM 5668 C C . VAL B 1 41 ? 15.75 -1.313 -57.625 1 80 41 VAL B C 1
ATOM 5670 O O . VAL B 1 41 ? 16.906 -1.462 -57.219 1 80 41 VAL B O 1
ATOM 5673 N N . LEU B 1 42 ? 14.938 -2.268 -57.594 1 85.62 42 LEU B N 1
ATOM 5674 C CA . LEU B 1 42 ? 15.289 -3.592 -57.062 1 85.62 42 LEU B CA 1
ATOM 5675 C C . LEU B 1 42 ? 16.344 -4.25 -57.969 1 85.62 42 LEU B C 1
ATOM 5677 O O . LEU B 1 42 ? 17.25 -4.926 -57.469 1 85.62 42 LEU B O 1
ATOM 5681 N N . GLN B 1 43 ? 16.203 -4.008 -59.188 1 82.12 43 GLN B N 1
ATOM 5682 C CA . GLN B 1 43 ? 17.188 -4.531 -60.125 1 82.12 43 GLN B CA 1
ATOM 5683 C C . GLN B 1 43 ? 18.547 -3.873 -59.906 1 82.12 43 GLN B C 1
ATOM 5685 O O . GLN B 1 43 ? 19.594 -4.535 -60 1 82.12 43 GLN B O 1
ATOM 5690 N N . ASP B 1 44 ? 18.438 -2.699 -59.625 1 77.44 44 ASP B N 1
ATOM 5691 C CA . ASP B 1 44 ? 19.672 -1.975 -59.344 1 77.44 44 ASP B CA 1
ATOM 5692 C C . ASP B 1 44 ? 20.359 -2.514 -58.094 1 77.44 44 ASP B C 1
ATOM 5694 O O . ASP B 1 44 ? 21.578 -2.641 -58.062 1 77.44 44 ASP B O 1
ATOM 5698 N N . VAL B 1 45 ? 19.531 -2.75 -57.125 1 80.19 45 VAL B N 1
ATOM 5699 C CA . VAL B 1 45 ? 20.062 -3.309 -55.875 1 80.19 45 VAL B CA 1
ATOM 5700 C C . VAL B 1 45 ? 20.766 -4.637 -56.188 1 80.19 45 VAL B C 1
ATOM 5702 O O . VAL B 1 45 ? 21.859 -4.883 -55.688 1 80.19 45 VAL B O 1
ATOM 5705 N N . GLU B 1 46 ? 20.203 -5.453 -56.969 1 80.88 46 GLU B N 1
ATOM 5706 C CA . GLU B 1 46 ? 20.766 -6.758 -57.312 1 80.88 46 GLU B CA 1
ATOM 5707 C C . GLU B 1 46 ? 22.062 -6.625 -58.094 1 80.88 46 GLU B C 1
ATOM 5709 O O . GLU B 1 46 ? 23.031 -7.359 -57.844 1 80.88 46 GLU B O 1
ATOM 5714 N N . GLU B 1 47 ? 22.062 -5.723 -58.938 1 76.5 47 GLU B N 1
ATOM 5715 C CA . GLU B 1 47 ? 23.25 -5.512 -59.75 1 76.5 47 GLU B CA 1
ATOM 5716 C C . GLU B 1 47 ? 24.422 -4.984 -58.906 1 76.5 47 GLU B C 1
ATOM 5718 O O . GLU B 1 47 ? 25.547 -5.441 -59.062 1 76.5 47 GLU B O 1
ATOM 5723 N N . LYS B 1 48 ? 23.984 -4.18 -58.125 1 74.69 48 LYS B N 1
ATOM 5724 C CA . LYS B 1 48 ? 25.031 -3.605 -57.281 1 74.69 48 LYS B CA 1
ATOM 5725 C C . LYS B 1 48 ? 25.578 -4.637 -56.281 1 74.69 48 LYS B C 1
ATOM 5727 O O . LYS B 1 48 ? 26.766 -4.629 -55.969 1 74.69 48 LYS B O 1
ATOM 5732 N N . GLU B 1 49 ? 24.766 -5.453 -55.75 1 75.94 49 GLU B N 1
ATOM 5733 C CA . GLU B 1 49 ? 25.219 -6.5 -54.844 1 75.94 49 GLU B CA 1
ATOM 5734 C C . GLU B 1 49 ? 26.109 -7.508 -55.562 1 75.94 49 GLU B C 1
ATOM 5736 O O . GLU B 1 49 ? 27.062 -8.023 -54.969 1 75.94 49 GLU B O 1
ATOM 5741 N N . SER B 1 50 ? 25.828 -7.691 -56.844 1 71.31 50 SER B N 1
ATOM 5742 C CA . SER B 1 50 ? 26.609 -8.664 -57.625 1 71.31 50 SER B CA 1
ATOM 5743 C C . SER B 1 50 ? 27.922 -8.07 -58.094 1 71.31 50 SER B C 1
ATOM 5745 O O . SER B 1 50 ? 28.953 -8.734 -58.062 1 71.31 50 SER B O 1
ATOM 5747 N N . PHE B 1 51 ? 27.844 -6.801 -58.469 1 70 51 PHE B N 1
ATOM 5748 C CA . PHE B 1 51 ? 29.016 -6.262 -59.188 1 70 51 PHE B CA 1
ATOM 5749 C C . PHE B 1 51 ? 29.75 -5.254 -58.312 1 70 51 PHE B C 1
ATOM 5751 O O . PHE B 1 51 ? 30.953 -5.035 -58.469 1 70 51 PHE B O 1
ATOM 5758 N N . HIS B 1 52 ? 28.969 -4.59 -57.406 1 64 52 HIS B N 1
ATOM 5759 C CA . HIS B 1 52 ? 29.609 -3.574 -56.562 1 64 52 HIS B CA 1
ATOM 5760 C C . HIS B 1 52 ? 29.234 -3.736 -55.094 1 64 52 HIS B C 1
ATOM 5762 O O . HIS B 1 52 ? 28.438 -2.949 -54.562 1 64 52 HIS B O 1
ATOM 5768 N N . PRO B 1 53 ? 29.75 -4.652 -54.406 1 61.47 53 PRO B N 1
ATOM 5769 C CA . PRO B 1 53 ? 29.328 -5.027 -53.031 1 61.47 53 PRO B CA 1
ATOM 5770 C C . PRO B 1 53 ? 29.469 -3.877 -52.062 1 61.47 53 PRO B C 1
ATOM 5772 O O . PRO B 1 53 ? 28.75 -3.84 -51.031 1 61.47 53 PRO B O 1
ATOM 5775 N N . ASN B 1 54 ? 30.219 -2.887 -52.406 1 56.59 54 ASN B N 1
ATOM 5776 C CA . ASN B 1 54 ? 30.5 -1.825 -51.438 1 56.59 54 ASN B CA 1
ATOM 5777 C C . ASN B 1 54 ? 29.609 -0.609 -51.656 1 56.59 54 ASN B C 1
ATOM 5779 O O . ASN B 1 54 ? 29.672 0.365 -50.906 1 56.59 54 ASN B O 1
ATOM 5783 N N . ALA B 1 55 ? 28.906 -0.759 -52.625 1 54.69 55 ALA B N 1
ATOM 5784 C CA . ALA B 1 55 ? 28.078 0.403 -52.906 1 54.69 55 ALA B CA 1
ATOM 5785 C C . ALA B 1 55 ? 26.859 0.456 -52 1 54.69 55 ALA B C 1
ATOM 5787 O O . ALA B 1 55 ? 26.406 -0.574 -51.5 1 54.69 55 ALA B O 1
ATOM 5788 N N . VAL B 1 56 ? 26.5 1.628 -51.562 1 54.88 56 VAL B N 1
ATOM 5789 C CA . VAL B 1 56 ? 25.328 1.809 -50.719 1 54.88 56 VAL B CA 1
ATOM 5790 C C . VAL B 1 56 ? 24.094 1.295 -51.438 1 54.88 56 VAL B C 1
ATOM 5792 O O . VAL B 1 56 ? 23.781 1.734 -52.531 1 54.88 56 VAL B O 1
ATOM 5795 N N . LYS B 1 57 ? 23.5 0.263 -51.125 1 64.06 57 LYS B N 1
ATOM 5796 C CA . LYS B 1 57 ? 22.359 -0.406 -51.719 1 64.06 57 LYS B CA 1
ATOM 5797 C C . LYS B 1 57 ? 21.047 0.277 -51.312 1 64.06 57 LYS B C 1
ATOM 5799 O O . LYS B 1 57 ? 20.766 0.431 -50.094 1 64.06 57 LYS B O 1
ATOM 5804 N N . PRO B 1 58 ? 20.375 0.786 -52.25 1 72.06 58 PRO B N 1
ATOM 5805 C CA . PRO B 1 58 ? 19.172 1.523 -51.844 1 72.06 58 PRO B CA 1
ATOM 5806 C C . PRO B 1 58 ? 18.016 0.604 -51.469 1 72.06 58 PRO B C 1
ATOM 5808 O O . PRO B 1 58 ? 16.906 0.775 -51.969 1 72.06 58 PRO B O 1
ATOM 5811 N N . MET B 1 59 ? 18.281 -0.303 -50.75 1 78.38 59 MET B N 1
ATOM 5812 C CA . MET B 1 59 ? 17.266 -1.268 -50.344 1 78.38 59 MET B CA 1
ATOM 5813 C C . MET B 1 59 ? 16.109 -0.573 -49.625 1 78.38 59 MET B C 1
ATOM 5815 O O . MET B 1 59 ? 14.945 -0.915 -49.812 1 78.38 59 MET B O 1
ATOM 5819 N N . ASP B 1 60 ? 16.438 0.386 -48.938 1 77.69 60 ASP B N 1
ATOM 5820 C CA . ASP B 1 60 ? 15.43 1.104 -48.188 1 77.69 60 ASP B CA 1
ATOM 5821 C C . ASP B 1 60 ? 14.422 1.785 -49.094 1 77.69 60 ASP B C 1
ATOM 5823 O O . ASP B 1 60 ? 13.219 1.774 -48.844 1 77.69 60 ASP B O 1
ATOM 5827 N N . LEU B 1 61 ? 15.039 2.344 -50.125 1 74.56 61 LEU B N 1
ATOM 5828 C CA . LEU B 1 61 ? 14.164 2.984 -51.094 1 74.56 61 LEU B CA 1
ATOM 5829 C C . LEU B 1 61 ? 13.281 1.955 -51.781 1 74.56 61 LEU B C 1
ATOM 5831 O O . LEU B 1 61 ? 12.078 2.182 -51.969 1 74.56 61 LEU B O 1
ATOM 5835 N N . ALA B 1 62 ? 13.852 0.924 -52.156 1 80.75 62 ALA B N 1
ATOM 5836 C CA . ALA B 1 62 ? 13.086 -0.135 -52.812 1 80.75 62 ALA B CA 1
ATOM 5837 C C . ALA B 1 62 ? 11.945 -0.615 -51.938 1 80.75 62 ALA B C 1
ATOM 5839 O O . ALA B 1 62 ? 10.805 -0.754 -52.375 1 80.75 62 ALA B O 1
ATOM 5840 N N . MET B 1 63 ? 12.227 -0.75 -50.75 1 86.06 63 MET B N 1
ATOM 5841 C CA . MET B 1 63 ? 11.227 -1.253 -49.812 1 86.06 63 MET B CA 1
ATOM 5842 C C . MET B 1 63 ? 10.109 -0.235 -49.625 1 86.06 63 MET B C 1
ATOM 5844 O O . MET B 1 63 ? 8.938 -0.601 -49.562 1 86.06 63 MET B O 1
ATOM 5848 N N . ARG B 1 64 ? 10.453 0.895 -49.562 1 77.31 64 ARG B N 1
ATOM 5849 C CA . ARG B 1 64 ? 9.469 1.956 -49.375 1 77.31 64 ARG B CA 1
ATOM 5850 C C . ARG B 1 64 ? 8.523 2.016 -50.562 1 77.31 64 ARG B C 1
ATOM 5852 O O . ARG B 1 64 ? 7.316 2.199 -50.406 1 77.31 64 ARG B O 1
ATOM 5859 N N . LEU B 1 65 ? 9.117 1.913 -51.656 1 79.81 65 LEU B N 1
ATOM 5860 C CA . LEU B 1 65 ? 8.305 1.939 -52.844 1 79.81 65 LEU B CA 1
ATOM 5861 C C . LEU B 1 65 ? 7.355 0.75 -52.906 1 79.81 65 LEU B C 1
ATOM 5863 O O . LEU B 1 65 ? 6.18 0.901 -53.25 1 79.81 65 LEU B O 1
ATOM 5867 N N . VAL B 1 66 ? 7.816 -0.304 -52.562 1 87.44 66 VAL B N 1
ATOM 5868 C CA . VAL B 1 66 ? 6.988 -1.505 -52.562 1 87.44 66 VAL B CA 1
ATOM 5869 C C . VAL B 1 66 ? 5.863 -1.36 -51.562 1 87.44 66 VAL B C 1
ATOM 5871 O O . VAL B 1 66 ? 4.723 -1.739 -51.812 1 87.44 66 VAL B O 1
ATOM 5874 N N . ARG B 1 67 ? 6.16 -0.811 -50.469 1 85.56 67 ARG B N 1
ATOM 5875 C CA . ARG B 1 67 ? 5.156 -0.588 -49.406 1 85.56 67 ARG B CA 1
ATOM 5876 C C . ARG B 1 67 ? 4.086 0.387 -49.906 1 85.56 67 ARG B C 1
ATOM 5878 O O . ARG B 1 67 ? 2.9 0.206 -49.594 1 85.56 67 ARG B O 1
ATOM 5885 N N . LEU B 1 68 ? 4.594 1.292 -50.562 1 78.88 68 LEU B N 1
ATOM 5886 C CA . LEU B 1 68 ? 3.658 2.258 -51.125 1 78.88 68 LEU B CA 1
ATOM 5887 C C . LEU B 1 68 ? 2.729 1.588 -52.125 1 78.88 68 LEU B C 1
ATOM 5889 O O . LEU B 1 68 ? 1.53 1.874 -52.156 1 78.88 68 LEU B O 1
ATOM 5893 N N . LEU B 1 69 ? 3.262 0.786 -52.844 1 84.56 69 LEU B N 1
ATOM 5894 C CA . LEU B 1 69 ? 2.477 0.043 -53.812 1 84.56 69 LEU B CA 1
ATOM 5895 C C . LEU B 1 69 ? 1.466 -0.867 -53.125 1 84.56 69 LEU B C 1
ATOM 5897 O O . LEU B 1 69 ? 0.312 -0.955 -53.562 1 84.56 69 LEU B O 1
ATOM 5901 N N . ALA B 1 70 ? 1.824 -1.485 -52.125 1 86.75 70 ALA B N 1
ATOM 5902 C CA . ALA B 1 70 ? 0.977 -2.404 -51.375 1 86.75 70 ALA B CA 1
ATOM 5903 C C . ALA B 1 70 ? -0.196 -1.668 -50.75 1 86.75 70 ALA B C 1
ATOM 5905 O O . ALA B 1 70 ? -1.271 -2.242 -50.562 1 86.75 70 ALA B O 1
ATOM 5906 N N . GLY B 1 71 ? -0.028 -0.453 -50.469 1 82.31 71 GLY B N 1
ATOM 5907 C CA . GLY B 1 71 ? -1.064 0.338 -49.844 1 82.31 71 GLY B CA 1
ATOM 5908 C C . GLY B 1 71 ? -1.92 1.114 -50.812 1 82.31 71 GLY B C 1
ATOM 5909 O O . GLY B 1 71 ? -2.879 1.78 -50.438 1 82.31 71 GLY B O 1
ATOM 5910 N N . SER B 1 72 ? -1.627 0.938 -51.969 1 78.19 72 SER B N 1
ATOM 5911 C CA . SER B 1 72 ? -2.324 1.694 -53 1 78.19 72 SER B CA 1
ATOM 5912 C C . SER B 1 72 ? -3.662 1.052 -53.375 1 78.19 72 SER B C 1
ATOM 5914 O O . SER B 1 72 ? -4.09 0.103 -52.688 1 78.19 72 SER B O 1
ATOM 5916 N N . ASP B 1 73 ? -4.336 1.568 -54.438 1 80.19 73 ASP B N 1
ATOM 5917 C CA . ASP B 1 73 ? -5.625 1.038 -54.875 1 80.19 73 ASP B CA 1
ATOM 5918 C C . ASP B 1 73 ? -5.445 -0.245 -55.688 1 80.19 73 ASP B C 1
ATOM 5920 O O . ASP B 1 73 ? -6.402 -0.994 -55.906 1 80.19 73 ASP B O 1
ATOM 5924 N N . ARG B 1 74 ? -4.219 -0.519 -56.125 1 84.56 74 ARG B N 1
ATOM 5925 C CA . ARG B 1 74 ? -3.947 -1.756 -56.844 1 84.56 74 ARG B CA 1
ATOM 5926 C C . ARG B 1 74 ? -2.814 -2.539 -56.219 1 84.56 74 ARG B C 1
ATOM 5928 O O . ARG B 1 74 ? -1.76 -2.74 -56.812 1 84.56 74 ARG B O 1
ATOM 5935 N N . PRO B 1 75 ? -3.01 -3.041 -55.156 1 88.62 75 PRO B N 1
ATOM 5936 C CA . PRO B 1 75 ? -1.964 -3.725 -54.406 1 88.62 75 PRO B CA 1
ATOM 5937 C C . PRO B 1 75 ? -1.438 -4.973 -55.094 1 88.62 75 PRO B C 1
ATOM 5939 O O . PRO B 1 75 ? -0.346 -5.453 -54.781 1 88.62 75 PRO B O 1
ATOM 5942 N N . SER B 1 76 ? -2.098 -5.492 -56.094 1 88.62 76 SER B N 1
ATOM 5943 C CA . SER B 1 76 ? -1.709 -6.703 -56.781 1 88.62 76 SER B CA 1
ATOM 5944 C C . SER B 1 76 ? -0.404 -6.5 -57.562 1 88.62 76 SER B C 1
ATOM 5946 O O . SER B 1 76 ? 0.312 -7.465 -57.844 1 88.62 76 SER B O 1
ATOM 5948 N N . LEU B 1 77 ? -0.116 -5.227 -57.812 1 87.75 77 LEU B N 1
ATOM 5949 C CA . LEU B 1 77 ? 1.096 -4.922 -58.562 1 87.75 77 LEU B CA 1
ATOM 5950 C C . LEU B 1 77 ? 2.336 -5.109 -57.719 1 87.75 77 LEU B C 1
ATOM 5952 O O . LEU B 1 77 ? 3.449 -5.223 -58.219 1 87.75 77 LEU B O 1
ATOM 5956 N N . ALA B 1 78 ? 2.107 -5.156 -56.469 1 90.44 78 ALA B N 1
ATOM 5957 C CA . ALA B 1 78 ? 3.227 -5.305 -55.562 1 90.44 78 ALA B CA 1
ATOM 5958 C C . ALA B 1 78 ? 3.59 -6.777 -55.375 1 90.44 78 ALA B C 1
ATOM 5960 O O . ALA B 1 78 ? 4.691 -7.098 -54.906 1 90.44 78 ALA B O 1
ATOM 5961 N N . LEU B 1 79 ? 2.773 -7.754 -55.719 1 92.19 79 LEU B N 1
ATOM 5962 C CA . LEU B 1 79 ? 2.871 -9.156 -55.344 1 92.19 79 LEU B CA 1
ATOM 5963 C C . LEU B 1 79 ? 4.094 -9.812 -56 1 92.19 79 LEU B C 1
ATOM 5965 O O . LEU B 1 79 ? 4.871 -10.484 -55.312 1 92.19 79 LEU B O 1
ATOM 5969 N N . PRO B 1 80 ? 4.355 -9.562 -57.25 1 89.81 80 PRO B N 1
ATOM 5970 C CA . PRO B 1 80 ? 5.551 -10.18 -57.844 1 89.81 80 PRO B CA 1
ATOM 5971 C C . PRO B 1 80 ? 6.844 -9.68 -57.219 1 89.81 80 PRO B C 1
ATOM 5973 O O . PRO B 1 80 ? 7.805 -10.438 -57.094 1 89.81 80 PRO B O 1
ATOM 5976 N N . LEU B 1 81 ? 6.789 -8.492 -56.844 1 90.44 81 LEU B N 1
ATOM 5977 C CA . LEU B 1 81 ? 7.977 -7.918 -56.25 1 90.44 81 LEU B CA 1
ATOM 5978 C C . LEU B 1 81 ? 8.188 -8.484 -54.844 1 90.44 81 LEU B C 1
ATOM 5980 O O . LEU B 1 81 ? 9.32 -8.812 -54.469 1 90.44 81 LEU B O 1
ATOM 5984 N N . ILE B 1 82 ? 7.145 -8.578 -54.125 1 90.62 82 ILE B N 1
ATOM 5985 C CA . ILE B 1 82 ? 7.215 -9.125 -52.781 1 90.62 82 ILE B CA 1
ATOM 5986 C C . ILE B 1 82 ? 7.711 -10.57 -52.844 1 90.62 82 ILE B C 1
ATOM 5988 O O . ILE B 1 82 ? 8.562 -10.977 -52.062 1 90.62 82 ILE B O 1
ATOM 5992 N N . GLN B 1 83 ? 7.227 -11.32 -53.719 1 90.69 83 GLN B N 1
ATOM 5993 C CA . GLN B 1 83 ? 7.641 -12.711 -53.875 1 90.69 83 GLN B CA 1
ATOM 5994 C C . GLN B 1 83 ? 9.133 -12.805 -54.156 1 90.69 83 GLN B C 1
ATOM 5996 O O . GLN B 1 83 ? 9.836 -13.641 -53.594 1 90.69 83 GLN B O 1
ATOM 6001 N N . LYS B 1 84 ? 9.555 -11.969 -55.031 1 88.12 84 LYS B N 1
ATOM 6002 C CA . LYS B 1 84 ? 10.977 -11.953 -55.375 1 88.12 84 LYS B CA 1
ATOM 6003 C C . LYS B 1 84 ? 11.844 -11.609 -54.156 1 88.12 84 LYS B C 1
ATOM 6005 O O . LYS B 1 84 ? 12.875 -12.234 -53.938 1 88.12 84 LYS B O 1
ATOM 6010 N N . ILE B 1 85 ? 11.352 -10.75 -53.438 1 88.62 85 ILE B N 1
ATOM 6011 C CA . ILE B 1 85 ? 12.117 -10.305 -52.281 1 88.62 85 ILE B CA 1
ATOM 6012 C C . ILE B 1 85 ? 12.172 -11.422 -51.25 1 88.62 85 ILE B C 1
ATOM 6014 O O . ILE B 1 85 ? 13.242 -11.719 -50.688 1 88.62 85 ILE B O 1
ATOM 6018 N N . VAL B 1 86 ? 11.094 -12.047 -51 1 88.06 86 VAL B N 1
ATOM 6019 C CA . VAL B 1 86 ? 10.992 -13.078 -49.969 1 88.06 86 VAL B CA 1
ATOM 6020 C C . VAL B 1 86 ? 11.789 -14.312 -50.375 1 88.06 86 VAL B C 1
ATOM 6022 O O . VAL B 1 86 ? 12.453 -14.938 -49.562 1 88.06 86 VAL B O 1
ATOM 6025 N N . LEU B 1 87 ? 11.859 -14.609 -51.625 1 87.31 87 LEU B N 1
ATOM 6026 C CA . LEU B 1 87 ? 12.445 -15.859 -52.094 1 87.31 87 LEU B CA 1
ATOM 6027 C C . LEU B 1 87 ? 13.914 -15.664 -52.469 1 87.31 87 LEU B C 1
ATOM 6029 O O . LEU B 1 87 ? 14.719 -16.594 -52.344 1 87.31 87 LEU B O 1
ATOM 6033 N N . SER B 1 88 ? 14.273 -14.453 -52.844 1 83.69 88 SER B N 1
ATOM 6034 C CA . SER B 1 88 ? 15.617 -14.305 -53.375 1 83.69 88 SER B CA 1
ATOM 6035 C C . SER B 1 88 ? 16.516 -13.523 -52.438 1 83.69 88 SER B C 1
ATOM 6037 O O . SER B 1 88 ? 17.734 -13.445 -52.625 1 83.69 88 SER B O 1
ATOM 6039 N N . ARG B 1 89 ? 15.844 -13.094 -51.438 1 83.81 89 ARG B N 1
ATOM 6040 C CA . ARG B 1 89 ? 16.672 -12.289 -50.531 1 83.81 89 ARG B CA 1
ATOM 6041 C C . ARG B 1 89 ? 16.5 -12.719 -49.094 1 83.81 89 ARG B C 1
ATOM 6043 O O . ARG B 1 89 ? 15.961 -11.961 -48.281 1 83.81 89 ARG B O 1
ATOM 6050 N N . PRO B 1 90 ? 17.062 -13.711 -48.781 1 82.62 90 PRO B N 1
ATOM 6051 C CA . PRO B 1 90 ? 16.891 -14.234 -47.406 1 82.62 90 PRO B CA 1
ATOM 6052 C C . PRO B 1 90 ? 17.547 -13.344 -46.344 1 82.62 90 PRO B C 1
ATOM 6054 O O . PRO B 1 90 ? 17.109 -13.32 -45.188 1 82.62 90 PRO B O 1
ATOM 6057 N N . ASP B 1 91 ? 18.484 -12.461 -46.719 1 78.44 91 ASP B N 1
ATOM 6058 C CA . ASP B 1 91 ? 19.203 -11.648 -45.75 1 78.44 91 ASP B CA 1
ATOM 6059 C C . ASP B 1 91 ? 18.391 -10.414 -45.344 1 78.44 91 ASP B C 1
ATOM 6061 O O . ASP B 1 91 ? 18.734 -9.727 -44.375 1 78.44 91 ASP B O 1
ATOM 6065 N N . ASP B 1 92 ? 17.406 -10.227 -46.125 1 80 92 ASP B N 1
ATOM 6066 C CA . ASP B 1 92 ? 16.562 -9.062 -45.844 1 80 92 ASP B CA 1
ATOM 6067 C C . ASP B 1 92 ? 15.281 -9.477 -45.125 1 80 92 ASP B C 1
ATOM 6069 O O . ASP B 1 92 ? 14.211 -8.93 -45.375 1 80 92 ASP B O 1
ATOM 6073 N N . SER B 1 93 ? 15.406 -10.469 -44.312 1 79.69 93 SER B N 1
ATOM 6074 C CA . SER B 1 93 ? 14.242 -11.062 -43.656 1 79.69 93 SER B CA 1
ATOM 6075 C C . SER B 1 93 ? 13.508 -10.047 -42.812 1 79.69 93 SER B C 1
ATOM 6077 O O . SER B 1 93 ? 12.312 -10.188 -42.562 1 79.69 93 SER B O 1
ATOM 6079 N N . ALA B 1 94 ? 14.172 -9 -42.375 1 79.19 94 ALA B N 1
ATOM 6080 C CA . ALA B 1 94 ? 13.523 -7.977 -41.562 1 79.19 94 ALA B CA 1
ATOM 6081 C C . ALA B 1 94 ? 12.414 -7.277 -42.344 1 79.19 94 ALA B C 1
ATOM 6083 O O . ALA B 1 94 ? 11.383 -6.91 -41.75 1 79.19 94 ALA B O 1
ATOM 6084 N N . TRP B 1 95 ? 12.656 -7.234 -43.656 1 81.75 95 TRP B N 1
ATOM 6085 C CA . TRP B 1 95 ? 11.688 -6.559 -44.531 1 81.75 95 TRP B CA 1
ATOM 6086 C C . TRP B 1 95 ? 10.531 -7.492 -44.875 1 81.75 95 TRP B C 1
ATOM 6088 O O . TRP B 1 95 ? 9.453 -7.031 -45.25 1 81.75 95 TRP B O 1
ATOM 6098 N N . HIS B 1 96 ? 10.734 -8.719 -44.812 1 85.56 96 HIS B N 1
ATOM 6099 C CA . HIS B 1 96 ? 9.711 -9.672 -45.188 1 85.56 96 HIS B CA 1
ATOM 6100 C C . HIS B 1 96 ? 8.453 -9.508 -44.344 1 85.56 96 HIS B C 1
ATOM 6102 O O . HIS B 1 96 ? 7.34 -9.477 -44.875 1 85.56 96 HIS B O 1
ATOM 6108 N N . ARG B 1 97 ? 8.711 -9.258 -43.094 1 80.69 97 ARG B N 1
ATOM 6109 C CA . ARG B 1 97 ? 7.598 -9.117 -42.188 1 80.69 97 ARG B CA 1
ATOM 6110 C C . ARG B 1 97 ? 6.797 -7.855 -42.469 1 80.69 97 ARG B C 1
ATOM 6112 O O . ARG B 1 97 ? 5.578 -7.832 -42.281 1 80.69 97 ARG B O 1
ATOM 6119 N N . GLN B 1 98 ? 7.535 -6.973 -42.938 1 82.5 98 GLN B N 1
ATOM 6120 C CA . GLN B 1 98 ? 6.879 -5.699 -43.219 1 82.5 98 GLN B CA 1
ATOM 6121 C C . GLN B 1 98 ? 6.047 -5.777 -44.5 1 82.5 98 GLN B C 1
ATOM 6123 O O . GLN B 1 98 ? 5.027 -5.098 -44.625 1 82.5 98 GLN B O 1
ATOM 6128 N N . LEU B 1 99 ? 6.5 -6.539 -45.219 1 86.12 99 LEU B N 1
ATOM 6129 C CA . LEU B 1 99 ? 5.832 -6.633 -46.531 1 86.12 99 LEU B CA 1
ATOM 6130 C C . LEU B 1 99 ? 4.676 -7.625 -46.469 1 86.12 99 LEU B C 1
ATOM 6132 O O . LEU B 1 99 ? 3.611 -7.375 -47.031 1 86.12 99 LEU B O 1
ATOM 6136 N N . LEU B 1 100 ? 4.934 -8.727 -45.719 1 83.38 100 LEU B N 1
ATOM 6137 C CA . LEU B 1 100 ? 3.922 -9.773 -45.594 1 83.38 100 LEU B CA 1
ATOM 6138 C C . LEU B 1 100 ? 3.102 -9.594 -44.344 1 83.38 100 LEU B C 1
ATOM 6140 O O . LEU B 1 100 ? 3.377 -10.242 -43.312 1 83.38 100 LEU B O 1
ATOM 6144 N N . ASN B 1 101 ? 2.168 -8.805 -44.406 1 79.25 101 ASN B N 1
ATOM 6145 C CA . ASN B 1 101 ? 1.374 -8.516 -43.219 1 79.25 101 ASN B CA 1
ATOM 6146 C C . ASN B 1 101 ? -0.122 -8.609 -43.5 1 79.25 101 ASN B C 1
ATOM 6148 O O . ASN B 1 101 ? -0.528 -8.727 -44.656 1 79.25 101 ASN B O 1
ATOM 6152 N N . LYS B 1 102 ? -0.897 -8.516 -42.625 1 78.56 102 LYS B N 1
ATOM 6153 C CA . LYS B 1 102 ? -2.344 -8.68 -42.719 1 78.56 102 LYS B CA 1
ATOM 6154 C C . LYS B 1 102 ? -2.975 -7.539 -43.5 1 78.56 102 LYS B C 1
ATOM 6156 O O . LYS B 1 102 ? -3.961 -7.742 -44.219 1 78.56 102 LYS B O 1
ATOM 6161 N N . GLY B 1 103 ? -2.365 -6.387 -43.438 1 78.38 103 GLY B N 1
ATOM 6162 C CA . GLY B 1 103 ? -2.889 -5.234 -44.156 1 78.38 103 GLY B CA 1
ATOM 6163 C C . GLY B 1 103 ? -2.846 -5.402 -45.656 1 78.38 103 GLY B C 1
ATOM 6164 O O . GLY B 1 103 ? -3.775 -4.996 -46.344 1 78.38 103 GLY B O 1
ATOM 6165 N N . LEU B 1 104 ? -1.853 -6.023 -46.094 1 85.25 104 LEU B N 1
ATOM 6166 C CA . LEU B 1 104 ? -1.724 -6.301 -47.5 1 85.25 104 LEU B CA 1
ATOM 6167 C C . LEU B 1 104 ? -2.807 -7.266 -47.969 1 85.25 104 LEU B C 1
ATOM 6169 O O . LEU B 1 104 ? -3.482 -7.016 -48.969 1 85.25 104 LEU B O 1
ATOM 6173 N N . PHE B 1 105 ? -3.117 -8.188 -47.219 1 83.88 105 PHE B N 1
ATOM 6174 C CA . PHE B 1 105 ? -3.992 -9.273 -47.656 1 83.88 105 PHE B CA 1
ATOM 6175 C C . PHE B 1 105 ? -5.457 -8.898 -47.469 1 83.88 105 PHE B C 1
ATOM 6177 O O . PHE B 1 105 ? -6.336 -9.461 -48.094 1 83.88 105 PHE B O 1
ATOM 6184 N N . SER B 1 106 ? -5.605 -7.977 -46.625 1 79.5 106 SER B N 1
ATOM 6185 C CA . SER B 1 106 ? -6.973 -7.484 -46.469 1 79.5 106 SER B CA 1
ATOM 6186 C C . SER B 1 106 ? -7.406 -6.652 -47.656 1 79.5 106 SER B C 1
ATOM 6188 O O . SER B 1 106 ? -8.602 -6.523 -47.938 1 79.5 106 SER B O 1
ATOM 6190 N N . LYS B 1 107 ? -6.48 -6.184 -48.375 1 82.94 107 LYS B N 1
ATOM 6191 C CA . LYS B 1 107 ? -6.781 -5.324 -49.531 1 82.94 107 LYS B CA 1
ATOM 6192 C C . LYS B 1 107 ? -6.848 -6.129 -50.812 1 82.94 107 LYS B C 1
ATOM 6194 O O . LYS B 1 107 ? -7.387 -5.66 -51.812 1 82.94 107 LYS B O 1
ATOM 6199 N N . LEU B 1 108 ? -6.449 -7.328 -50.781 1 86.19 108 LEU B N 1
ATOM 6200 C CA . LEU B 1 108 ? -6.395 -8.18 -51.969 1 86.19 108 LEU B CA 1
ATOM 6201 C C . LEU B 1 108 ? -7.641 -9.055 -52.062 1 86.19 108 LEU B C 1
ATOM 6203 O O . LEU B 1 108 ? -8.297 -9.32 -51.031 1 86.19 108 LEU B O 1
ATOM 6207 N N . SER B 1 109 ? -7.988 -9.391 -53.281 1 83.56 109 SER B N 1
ATOM 6208 C CA . SER B 1 109 ? -9.062 -10.367 -53.469 1 83.56 109 SER B CA 1
ATOM 6209 C C . SER B 1 109 ? -8.664 -11.727 -52.906 1 83.56 109 SER B C 1
ATOM 6211 O O . SER B 1 109 ? -7.48 -12.086 -52.906 1 83.56 109 SER B O 1
ATOM 6213 N N . PRO B 1 110 ? -9.531 -12.516 -52.438 1 79.25 110 PRO B N 1
ATOM 6214 C CA . PRO B 1 110 ? -9.234 -13.844 -51.906 1 79.25 110 PRO B CA 1
ATOM 6215 C C . PRO B 1 110 ? -8.523 -14.75 -52.906 1 79.25 110 PRO B C 1
ATOM 6217 O O . PRO B 1 110 ? -7.652 -15.539 -52.5 1 79.25 110 PRO B O 1
ATOM 6220 N N . THR B 1 111 ? -8.867 -14.531 -54.062 1 82.5 111 THR B N 1
ATOM 6221 C CA . THR B 1 111 ? -8.266 -15.375 -55.094 1 82.5 111 THR B CA 1
ATOM 6222 C C . THR B 1 111 ? -6.801 -15.016 -55.312 1 82.5 111 THR B C 1
ATOM 6224 O O . THR B 1 111 ? -5.949 -15.898 -55.438 1 82.5 111 THR B O 1
ATOM 6227 N N . ASP B 1 112 ? -6.59 -13.758 -55.312 1 85.75 112 ASP B N 1
ATOM 6228 C CA . ASP B 1 112 ? -5.215 -13.305 -55.469 1 85.75 112 ASP B CA 1
ATOM 6229 C C . ASP B 1 112 ? -4.359 -13.672 -54.25 1 85.75 112 ASP B C 1
ATOM 6231 O O . ASP B 1 112 ? -3.205 -14.086 -54.406 1 85.75 112 ASP B O 1
ATOM 6235 N N . THR B 1 113 ? -4.984 -13.531 -53.219 1 84.69 113 THR B N 1
ATOM 6236 C CA . THR B 1 113 ? -4.285 -13.867 -52 1 84.69 113 THR B CA 1
ATOM 6237 C C . THR B 1 113 ? -3.906 -15.344 -51.969 1 84.69 113 THR B C 1
ATOM 6239 O O . THR B 1 113 ? -2.764 -15.688 -51.656 1 84.69 113 THR B O 1
ATOM 6242 N N . LYS B 1 114 ? -4.82 -16.172 -52.25 1 82.25 114 LYS B N 1
ATOM 6243 C CA . LYS B 1 114 ? -4.598 -17.609 -52.281 1 82.25 114 LYS B CA 1
ATOM 6244 C C . LYS B 1 114 ? -3.496 -17.984 -53.25 1 82.25 114 LYS B C 1
ATOM 6246 O O . LYS B 1 114 ? -2.572 -18.734 -52.906 1 82.25 114 LYS B O 1
ATOM 6251 N N . ALA B 1 115 ? -3.611 -17.391 -54.344 1 84.38 115 ALA B N 1
ATOM 6252 C CA . ALA B 1 115 ? -2.629 -17.703 -55.375 1 84.38 115 ALA B CA 1
ATOM 6253 C C . ALA B 1 115 ? -1.232 -17.25 -54.969 1 84.38 115 ALA B C 1
ATOM 6255 O O . ALA B 1 115 ? -0.249 -17.953 -55.188 1 84.38 115 ALA B O 1
ATOM 6256 N N . PHE B 1 116 ? -1.217 -16.188 -54.375 1 87.19 116 PHE B N 1
ATOM 6257 C CA . PHE B 1 116 ? 0.058 -15.602 -53.969 1 87.19 116 PHE B CA 1
ATOM 6258 C C . PHE B 1 116 ? 0.698 -16.422 -52.875 1 87.19 116 PHE B C 1
ATOM 6260 O O . PHE B 1 116 ? 1.876 -16.781 -52.938 1 87.19 116 PHE B O 1
ATOM 6267 N N . LEU B 1 117 ? -0.062 -16.719 -52 1 82.94 117 LEU B N 1
ATOM 6268 C CA . LEU B 1 117 ? 0.462 -17.438 -50.844 1 82.94 117 LEU B CA 1
ATOM 6269 C C . LEU B 1 117 ? 0.882 -18.859 -51.219 1 82.94 117 LEU B C 1
ATOM 6271 O O . LEU B 1 117 ? 1.886 -19.375 -50.719 1 82.94 117 LEU B O 1
ATOM 6275 N N . LEU B 1 118 ? 0.176 -19.422 -52.062 1 83.25 118 LEU B N 1
ATOM 6276 C CA . LEU B 1 118 ? 0.545 -20.734 -52.562 1 83.25 118 LEU B CA 1
ATOM 6277 C C . LEU B 1 118 ? 1.858 -20.688 -53.344 1 83.25 118 LEU B C 1
ATOM 6279 O O . LEU B 1 118 ? 2.709 -21.562 -53.188 1 83.25 118 LEU B O 1
ATOM 6283 N N . SER B 1 119 ? 1.954 -19.625 -54.031 1 86.94 119 SER B N 1
ATOM 6284 C CA . SER B 1 119 ? 3.178 -19.469 -54.812 1 86.94 119 SER B CA 1
ATOM 6285 C C . SER B 1 119 ? 4.387 -19.25 -53.906 1 86.94 119 SER B C 1
ATOM 6287 O O . SER B 1 119 ? 5.453 -19.812 -54.156 1 86.94 119 SER B O 1
ATOM 6289 N N . VAL B 1 120 ? 4.141 -18.484 -53 1 87.75 120 VAL B N 1
ATOM 6290 C CA . VAL B 1 120 ? 5.223 -18.203 -52.062 1 87.75 120 VAL B CA 1
ATOM 6291 C C . VAL B 1 120 ? 5.574 -19.484 -51.281 1 87.75 120 VAL B C 1
ATOM 6293 O O . VAL B 1 120 ? 6.75 -19.797 -51.094 1 87.75 120 VAL B O 1
ATOM 6296 N N . ALA B 1 121 ? 4.598 -20.203 -50.844 1 85.44 121 ALA B N 1
ATOM 6297 C CA . ALA B 1 121 ? 4.805 -21.453 -50.094 1 85.44 121 ALA B CA 1
ATOM 6298 C C . ALA B 1 121 ? 5.566 -22.469 -50.969 1 85.44 121 ALA B C 1
ATOM 6300 O O . ALA B 1 121 ? 6.504 -23.109 -50.469 1 85.44 121 ALA B O 1
ATOM 6301 N N . ASP B 1 122 ? 5.207 -22.531 -52.125 1 85.06 122 ASP B N 1
ATOM 6302 C CA . ASP B 1 122 ? 5.883 -23.453 -53.031 1 85.06 122 ASP B CA 1
ATOM 6303 C C . ASP B 1 122 ? 7.348 -23.047 -53.25 1 85.06 122 ASP B C 1
ATOM 6305 O O . ASP B 1 122 ? 8.227 -23.906 -53.281 1 85.06 122 ASP B O 1
ATOM 6309 N N . GLY B 1 123 ? 7.492 -21.812 -53.406 1 87.44 123 GLY B N 1
ATOM 6310 C CA . GLY B 1 123 ? 8.859 -21.328 -53.5 1 87.44 123 GLY B CA 1
ATOM 6311 C C . GLY B 1 123 ? 9.711 -21.656 -52.312 1 87.44 123 GLY B C 1
ATOM 6312 O O . GLY B 1 123 ? 10.867 -22.062 -52.438 1 87.44 123 GLY B O 1
ATOM 6313 N N . ILE B 1 124 ? 9.141 -21.469 -51.219 1 86.62 124 ILE B N 1
ATOM 6314 C CA . ILE B 1 124 ? 9.852 -21.75 -49.969 1 86.62 124 ILE B CA 1
ATOM 6315 C C . ILE B 1 124 ? 10.133 -23.25 -49.875 1 86.62 124 ILE B C 1
ATOM 6317 O O . ILE B 1 124 ? 11.234 -23.656 -49.5 1 86.62 124 ILE B O 1
ATOM 6321 N N . LEU B 1 125 ? 9.211 -24.047 -50.219 1 84.31 125 LEU B N 1
ATOM 6322 C CA . LEU B 1 125 ? 9.367 -25.5 -50.188 1 84.31 125 LEU B CA 1
ATOM 6323 C C . LEU B 1 125 ? 10.484 -25.953 -51.125 1 84.31 125 LEU B C 1
ATOM 6325 O O . LEU B 1 125 ? 11.289 -26.812 -50.75 1 84.31 125 LEU B O 1
ATOM 6329 N N . ASP B 1 126 ? 10.516 -25.312 -52.156 1 85.19 126 ASP B N 1
ATOM 6330 C CA . ASP B 1 126 ? 11.578 -25.625 -53.125 1 85.19 126 ASP B CA 1
ATOM 6331 C C . ASP B 1 126 ? 12.953 -25.266 -52.562 1 85.19 126 ASP B C 1
ATOM 6333 O O . ASP B 1 126 ? 13.906 -26.031 -52.719 1 85.19 126 ASP B O 1
ATOM 6337 N N . LYS B 1 127 ? 12.938 -24.234 -51.969 1 85.88 127 LYS B N 1
ATOM 6338 C CA . LYS B 1 127 ? 14.203 -23.797 -51.406 1 85.88 127 LYS B CA 1
ATOM 6339 C C . LYS B 1 127 ? 14.625 -24.703 -50.25 1 85.88 127 LYS B C 1
ATOM 6341 O O . LYS B 1 127 ? 15.812 -24.969 -50.062 1 85.88 127 LYS B O 1
ATOM 6346 N N . LEU B 1 128 ? 13.734 -25.125 -49.531 1 82.12 128 LEU B N 1
ATOM 6347 C CA . LEU B 1 128 ? 14.031 -26.031 -48.438 1 82.12 128 LEU B CA 1
ATOM 6348 C C . LEU B 1 128 ? 14.547 -27.375 -48.969 1 82.12 128 LEU B C 1
ATOM 6350 O O . LEU B 1 128 ? 15.461 -27.953 -48.375 1 82.12 128 LEU B O 1
ATOM 6354 N N . ASP B 1 129 ? 14.008 -27.781 -50.062 1 81.75 129 ASP B N 1
ATOM 6355 C CA . ASP B 1 129 ? 14.477 -29 -50.688 1 81.75 129 ASP B CA 1
ATOM 6356 C C . ASP B 1 129 ? 15.914 -28.844 -51.188 1 81.75 129 ASP B C 1
ATOM 6358 O O . ASP B 1 129 ? 16.734 -29.734 -51 1 81.75 129 ASP B O 1
ATOM 6362 N N . GLN B 1 130 ? 16.078 -27.719 -51.719 1 82.62 130 GLN B N 1
ATOM 6363 C CA . GLN B 1 130 ? 17.422 -27.453 -52.188 1 82.62 130 GLN B CA 1
ATOM 6364 C C . GLN B 1 130 ? 18.422 -27.391 -51.031 1 82.62 130 GLN B C 1
ATOM 6366 O O . GLN B 1 130 ? 19.547 -27.891 -51.156 1 82.62 130 GLN B O 1
ATOM 6371 N N . GLN B 1 131 ? 17.906 -26.797 -50.062 1 80.44 131 GLN B N 1
ATOM 6372 C CA . GLN B 1 131 ? 18.75 -26.703 -48.875 1 80.44 131 GLN B CA 1
ATOM 6373 C C . GLN B 1 131 ? 19.078 -28.078 -48.312 1 80.44 131 GLN B C 1
ATOM 6375 O O . GLN B 1 131 ? 20.203 -28.328 -47.875 1 80.44 131 GLN B O 1
ATOM 6380 N N . ASP B 1 132 ? 18.141 -28.969 -48.344 1 76.06 132 ASP B N 1
ATOM 6381 C CA . ASP B 1 132 ? 18.328 -30.328 -47.844 1 76.06 132 ASP B CA 1
ATOM 6382 C C . ASP B 1 132 ? 19.328 -31.109 -48.688 1 76.06 132 ASP B C 1
ATOM 6384 O O . ASP B 1 132 ? 20.172 -31.828 -48.156 1 76.06 132 ASP B O 1
ATOM 6388 N N . VAL B 1 133 ? 19.219 -30.906 -49.906 1 78.06 133 VAL B N 1
ATOM 6389 C CA . VAL B 1 133 ? 20.141 -31.562 -50.812 1 78.06 133 VAL B CA 1
ATOM 6390 C C . VAL B 1 133 ? 21.562 -31.016 -50.594 1 78.06 133 VAL B C 1
ATOM 6392 O O . VAL B 1 133 ? 22.516 -31.797 -50.5 1 78.06 133 VAL B O 1
ATOM 6395 N N . ARG B 1 134 ? 21.562 -29.75 -50.344 1 77.94 134 ARG B N 1
ATOM 6396 C CA . ARG B 1 134 ? 22.859 -29.125 -50.094 1 77.94 134 ARG B CA 1
ATOM 6397 C C . ARG B 1 134 ? 23.469 -29.625 -48.812 1 77.94 134 ARG B C 1
ATOM 6399 O O . ARG B 1 134 ? 24.688 -29.859 -48.719 1 77.94 134 ARG B O 1
ATOM 6406 N N . ASN B 1 135 ? 22.656 -29.688 -47.844 1 73.75 135 ASN B N 1
ATOM 6407 C CA . ASN B 1 135 ? 23.125 -30.141 -46.531 1 73.75 135 ASN B CA 1
ATOM 6408 C C . ASN B 1 135 ? 23.594 -31.594 -46.594 1 73.75 135 ASN B C 1
ATOM 6410 O O . ASN B 1 135 ? 24.594 -31.938 -45.969 1 73.75 135 ASN B O 1
ATOM 6414 N N . LYS B 1 136 ? 22.922 -32.438 -47.25 1 72.19 136 LYS B N 1
ATOM 6415 C CA . LYS B 1 136 ? 23.312 -33.844 -47.406 1 72.19 136 LYS B CA 1
ATOM 6416 C C . LYS B 1 136 ? 24.625 -33.969 -48.188 1 72.19 136 LYS B C 1
ATOM 6418 O O . LYS B 1 136 ? 25.484 -34.781 -47.812 1 72.19 136 LYS B O 1
ATOM 6423 N N . GLU B 1 137 ? 24.719 -33.188 -49.094 1 72.06 137 GLU B N 1
ATOM 6424 C CA . GLU B 1 137 ? 25.969 -33.188 -49.875 1 72.06 137 GLU B CA 1
ATOM 6425 C C . GLU B 1 137 ? 27.141 -32.688 -49.031 1 72.06 137 GLU B C 1
ATOM 6427 O O . GLU B 1 137 ? 28.234 -33.25 -49.094 1 72.06 137 GLU B O 1
ATOM 6432 N N . GLN B 1 138 ? 26.75 -31.734 -48.281 1 68.25 138 GLN B N 1
ATOM 6433 C CA . GLN B 1 138 ? 27.812 -31.203 -47.438 1 68.25 138 GLN B CA 1
ATOM 6434 C C . GLN B 1 138 ? 28.188 -32.219 -46.344 1 68.25 138 GLN B C 1
ATOM 6436 O O . GLN B 1 138 ? 29.344 -32.312 -45.938 1 68.25 138 GLN B O 1
ATOM 6441 N N . ALA B 1 139 ? 27.219 -32.875 -45.781 1 68.12 139 ALA B N 1
ATOM 6442 C CA . ALA B 1 139 ? 27.469 -33.875 -44.75 1 68.12 139 ALA B CA 1
ATOM 6443 C C . ALA B 1 139 ? 28.281 -35.062 -45.281 1 68.12 139 ALA B C 1
ATOM 6445 O O . ALA B 1 139 ? 29.125 -35.625 -44.594 1 68.12 139 ALA B O 1
ATOM 6446 N N . GLU B 1 140 ? 28.031 -35.5 -46.5 1 61.97 140 GLU B N 1
ATOM 6447 C CA . GLU B 1 140 ? 28.797 -36.562 -47.125 1 61.97 140 GLU B CA 1
ATOM 6448 C C . GLU B 1 140 ? 30.203 -36.094 -47.5 1 61.97 140 GLU B C 1
ATOM 6450 O O . GLU B 1 140 ? 31.141 -36.875 -47.5 1 61.97 140 GLU B O 1
ATOM 6455 N N . GLN B 1 141 ? 30.203 -34.844 -47.844 1 62.31 141 GLN B N 1
ATOM 6456 C CA . GLN B 1 141 ? 31.531 -34.344 -48.156 1 62.31 141 GLN B CA 1
ATOM 6457 C C . GLN B 1 141 ? 32.219 -33.781 -46.906 1 62.31 141 GLN B C 1
ATOM 6459 O O . GLN B 1 141 ? 31.625 -33.031 -46.156 1 62.31 141 GLN B O 1
ATOM 6464 N N . ASP B 1 142 ? 32.625 -34.719 -45.875 1 51.03 142 ASP B N 1
ATOM 6465 C CA . ASP B 1 142 ? 33.344 -34.531 -44.656 1 51.03 142 ASP B CA 1
ATOM 6466 C C . ASP B 1 142 ? 33.938 -33.125 -44.562 1 51.03 142 ASP B C 1
ATOM 6468 O O . ASP B 1 142 ? 35.031 -32.906 -44 1 51.03 142 ASP B O 1
ATOM 6472 N N . THR B 1 143 ? 33.719 -32.281 -45.531 1 46.5 143 THR B N 1
ATOM 6473 C CA . THR B 1 143 ? 34.594 -31.109 -45.469 1 46.5 143 THR B CA 1
ATOM 6474 C C . THR B 1 143 ? 34.25 -30.25 -44.25 1 46.5 143 THR B C 1
ATOM 6476 O O . THR B 1 143 ? 33.094 -29.938 -44 1 46.5 143 THR B O 1
ATOM 6479 N N . GLY B 1 144 ? 34.812 -30.438 -43.125 1 43.72 144 GLY B N 1
ATOM 6480 C CA . GLY B 1 144 ? 34.969 -29.766 -41.844 1 43.72 144 GLY B CA 1
ATOM 6481 C C . GLY B 1 144 ? 34.5 -28.312 -41.875 1 43.72 144 GLY B C 1
ATOM 6482 O O . GLY B 1 144 ? 34.5 -27.641 -40.844 1 43.72 144 GLY B O 1
ATOM 6483 N N . GLY B 1 145 ? 35.25 -27.5 -42.875 1 41.38 145 GLY B N 1
ATOM 6484 C CA . GLY B 1 145 ? 35.594 -26.094 -42.688 1 41.38 145 GLY B CA 1
ATOM 6485 C C . GLY B 1 145 ? 34.344 -25.219 -42.562 1 41.38 145 GLY B C 1
ATOM 6486 O O . GLY B 1 145 ? 33.219 -25.672 -42.781 1 41.38 145 GLY B O 1
ATOM 6487 N N . SER B 1 146 ? 34.625 -23.891 -42.375 1 44.09 146 SER B N 1
ATOM 6488 C CA . SER B 1 146 ? 34.125 -22.578 -41.969 1 44.09 146 SER B CA 1
ATOM 6489 C C . SER B 1 146 ? 32.969 -22.141 -42.844 1 44.09 146 SER B C 1
ATOM 6491 O O . SER B 1 146 ? 32.25 -21.203 -42.469 1 44.09 146 SER B O 1
ATOM 6493 N N . ASP B 1 147 ? 33.062 -22.328 -44.25 1 47.94 147 ASP B N 1
ATOM 6494 C CA . ASP B 1 147 ? 32.188 -21.422 -44.969 1 47.94 147 ASP B CA 1
ATOM 6495 C C . ASP B 1 147 ? 30.734 -21.906 -44.938 1 47.94 147 ASP B C 1
ATOM 6497 O O . ASP B 1 147 ? 30.281 -22.656 -45.781 1 47.94 147 ASP B O 1
ATOM 6501 N N . ARG B 1 148 ? 30.156 -22.109 -43.969 1 51.88 148 ARG B N 1
ATOM 6502 C CA . ARG B 1 148 ? 28.734 -22.359 -43.781 1 51.88 148 ARG B CA 1
ATOM 6503 C C . ARG B 1 148 ? 27.891 -21.578 -44.812 1 51.88 148 ARG B C 1
ATOM 6505 O O . ARG B 1 148 ? 27.906 -20.344 -44.812 1 51.88 148 ARG B O 1
ATOM 6512 N N . LYS B 1 149 ? 27.547 -22.109 -45.812 1 59.34 149 LYS B N 1
ATOM 6513 C CA . LYS B 1 149 ? 26.703 -21.484 -46.812 1 59.34 149 LYS B CA 1
ATOM 6514 C C . LYS B 1 149 ? 25.406 -20.953 -46.188 1 59.34 149 LYS B C 1
ATOM 6516 O O . LYS B 1 149 ? 24.859 -21.562 -45.281 1 59.34 149 LYS B O 1
ATOM 6521 N N . LEU B 1 150 ? 25.172 -19.797 -46.5 1 64.19 150 LEU B N 1
ATOM 6522 C CA . LEU B 1 150 ? 24.031 -19.031 -46 1 64.19 150 LEU B CA 1
ATOM 6523 C C . LEU B 1 150 ? 22.734 -19.75 -46.312 1 64.19 150 LEU B C 1
ATOM 6525 O O . LEU B 1 150 ? 22.578 -20.344 -47.375 1 64.19 150 LEU B O 1
ATOM 6529 N N . PRO B 1 151 ? 21.906 -19.984 -45.5 1 75.19 151 PRO B N 1
ATOM 6530 C CA . PRO B 1 151 ? 20.625 -20.641 -45.719 1 75.19 151 PRO B CA 1
ATOM 6531 C C . PRO B 1 151 ? 19.812 -20.016 -46.844 1 75.19 151 PRO B C 1
ATOM 6533 O O . PRO B 1 151 ? 19.875 -18.797 -47.031 1 75.19 151 PRO B O 1
ATOM 6536 N N . LEU B 1 152 ? 19.328 -20.875 -47.688 1 78.94 152 LEU B N 1
ATOM 6537 C CA . LEU B 1 152 ? 18.547 -20.406 -48.812 1 78.94 152 LEU B CA 1
ATOM 6538 C C . LEU B 1 152 ? 17.234 -19.766 -48.344 1 78.94 152 LEU B C 1
ATOM 6540 O O . LEU B 1 152 ? 16.641 -18.953 -49.031 1 78.94 152 LEU B O 1
ATOM 6544 N N . VAL B 1 153 ? 16.75 -20.234 -47.25 1 78.88 153 VAL B N 1
ATOM 6545 C CA . VAL B 1 153 ? 15.57 -19.641 -46.656 1 78.88 153 VAL B CA 1
ATOM 6546 C C . VAL B 1 153 ? 15.82 -19.422 -45.156 1 78.88 153 VAL B C 1
ATOM 6548 O O . VAL B 1 153 ? 16.328 -20.297 -44.469 1 78.88 153 VAL B O 1
ATOM 6551 N N . LYS B 1 154 ? 15.477 -18.266 -44.844 1 80.62 154 LYS B N 1
ATOM 6552 C CA . LYS B 1 154 ? 15.688 -17.953 -43.438 1 80.62 154 LYS B CA 1
ATOM 6553 C C . LYS B 1 154 ? 14.578 -18.547 -42.562 1 80.62 154 LYS B C 1
ATOM 6555 O O . LYS B 1 154 ? 13.406 -18.531 -42.938 1 80.62 154 LYS B O 1
ATOM 6560 N N . VAL B 1 155 ? 14.891 -19.031 -41.531 1 81.19 155 VAL B N 1
ATOM 6561 C CA . VAL B 1 155 ? 13.969 -19.641 -40.562 1 81.19 155 VAL B CA 1
ATOM 6562 C C . VAL B 1 155 ? 12.875 -18.625 -40.219 1 81.19 155 VAL B C 1
ATOM 6564 O O . VAL B 1 155 ? 11.703 -18.984 -40.094 1 81.19 155 VAL B O 1
ATOM 6567 N N . THR B 1 156 ? 13.18 -17.422 -40.094 1 84.69 156 THR B N 1
ATOM 6568 C CA . THR B 1 156 ? 12.258 -16.359 -39.656 1 84.69 156 THR B CA 1
ATOM 6569 C C . THR B 1 156 ? 11.164 -16.172 -40.719 1 84.69 156 THR B C 1
ATOM 6571 O O . THR B 1 156 ? 10.008 -15.891 -40.375 1 84.69 156 THR B O 1
ATOM 6574 N N . THR B 1 157 ? 11.539 -16.359 -41.875 1 83.25 157 THR B N 1
ATOM 6575 C CA . THR B 1 157 ? 10.578 -16.188 -42.969 1 83.25 157 THR B CA 1
ATOM 6576 C C . THR B 1 157 ? 9.539 -17.312 -42.938 1 83.25 157 THR B C 1
ATOM 6578 O O . THR B 1 157 ? 8.336 -17.062 -43.094 1 83.25 157 THR B O 1
ATOM 6581 N N . VAL B 1 158 ? 10.023 -18.453 -42.781 1 82.75 158 VAL B N 1
ATOM 6582 C CA . VAL B 1 158 ? 9.109 -19.594 -42.75 1 82.75 158 VAL B CA 1
ATOM 6583 C C . VAL B 1 158 ? 8.188 -19.484 -41.531 1 82.75 158 VAL B C 1
ATOM 6585 O O . VAL B 1 158 ? 6.988 -19.734 -41.625 1 82.75 158 VAL B O 1
ATOM 6588 N N . LYS B 1 159 ? 8.758 -19.062 -40.469 1 84.5 159 LYS B N 1
ATOM 6589 C CA . LYS B 1 159 ? 7.969 -18.844 -39.281 1 84.5 159 LYS B CA 1
ATOM 6590 C C . LYS B 1 159 ? 6.871 -17.812 -39.5 1 84.5 159 LYS B C 1
ATOM 6592 O O . LYS B 1 159 ? 5.734 -18 -39.062 1 84.5 159 LYS B O 1
ATOM 6597 N N . MET B 1 160 ? 7.297 -16.859 -40.156 1 83.44 160 MET B N 1
ATOM 6598 C CA . MET B 1 160 ? 6.348 -15.789 -40.469 1 83.44 160 MET B CA 1
ATOM 6599 C C . MET B 1 160 ? 5.203 -16.297 -41.312 1 83.44 160 MET B C 1
ATOM 6601 O O . MET B 1 160 ? 4.039 -15.984 -41.062 1 83.44 160 MET B O 1
ATOM 6605 N N . LEU B 1 161 ? 5.531 -17.016 -42.188 1 82.88 161 LEU B N 1
ATOM 6606 C CA . LEU B 1 161 ? 4.504 -17.562 -43.062 1 82.88 161 LEU B CA 1
ATOM 6607 C C . LEU B 1 161 ? 3.555 -18.469 -42.312 1 82.88 161 LEU B C 1
ATOM 6609 O O . LEU B 1 161 ? 2.336 -18.391 -42.469 1 82.88 161 LEU B O 1
ATOM 6613 N N . ALA B 1 162 ? 4.137 -19.266 -41.562 1 84.88 162 ALA B N 1
ATOM 6614 C CA . ALA B 1 162 ? 3.33 -20.156 -40.75 1 84.88 162 ALA B CA 1
ATOM 6615 C C . ALA B 1 162 ? 2.352 -19.391 -39.875 1 84.88 162 ALA B C 1
ATOM 6617 O O . ALA B 1 162 ? 1.176 -19.734 -39.781 1 84.88 162 ALA B O 1
ATOM 6618 N N . LYS B 1 163 ? 2.799 -18.391 -39.344 1 82.5 163 LYS B N 1
ATOM 6619 C CA . LYS B 1 163 ? 1.971 -17.578 -38.469 1 82.5 163 LYS B CA 1
ATOM 6620 C C . LYS B 1 163 ? 0.861 -16.875 -39.25 1 82.5 163 LYS B C 1
ATOM 6622 O O . LYS B 1 163 ? -0.265 -16.75 -38.75 1 82.5 163 LYS B O 1
ATOM 6627 N N . LEU B 1 164 ? 1.233 -16.438 -40.344 1 79 164 LEU B N 1
ATOM 6628 C CA . LEU B 1 164 ? 0.265 -15.758 -41.219 1 79 164 LEU B CA 1
ATOM 6629 C C . LEU B 1 164 ? -0.871 -16.703 -41.594 1 79 164 LEU B C 1
ATOM 6631 O O . LEU B 1 164 ? -2.016 -16.266 -41.75 1 79 164 LEU B O 1
ATOM 6635 N N . LEU B 1 165 ? -0.586 -17.906 -41.656 1 78.94 165 LEU B N 1
ATOM 6636 C CA . LEU B 1 165 ? -1.56 -18.891 -42.094 1 78.94 165 LEU B CA 1
ATOM 6637 C C . LEU B 1 165 ? -2.475 -19.312 -40.938 1 78.94 165 LEU B C 1
ATOM 6639 O O . LEU B 1 165 ? -3.566 -19.828 -41.188 1 78.94 165 LEU B O 1
ATOM 6643 N N . SER B 1 166 ? -2.121 -19.156 -39.75 1 75.69 166 SER B N 1
ATOM 6644 C CA . SER B 1 166 ? -2.898 -19.547 -38.562 1 75.69 166 SER B CA 1
ATOM 6645 C C . SER B 1 166 ? -4.145 -18.688 -38.438 1 75.69 166 SER B C 1
ATOM 6647 O O . SER B 1 166 ? -5.227 -19.188 -38.125 1 75.69 166 SER B O 1
ATOM 6649 N N . ASP B 1 167 ? -4.059 -17.406 -38.531 1 65.25 167 ASP B N 1
ATOM 6650 C CA . ASP B 1 167 ? -5.137 -16.469 -38.25 1 65.25 167 ASP B CA 1
ATOM 6651 C C . ASP B 1 167 ? -5.574 -15.742 -39.531 1 65.25 167 ASP B C 1
ATOM 6653 O O . ASP B 1 167 ? -5.832 -14.531 -39.5 1 65.25 167 ASP B O 1
ATOM 6657 N N . SER B 1 168 ? -5.598 -16.562 -40.594 1 65.94 168 SER B N 1
ATOM 6658 C CA . SER B 1 168 ? -5.812 -15.797 -41.812 1 65.94 168 SER B CA 1
ATOM 6659 C C . SER B 1 168 ? -7.281 -15.812 -42.219 1 65.94 168 SER B C 1
ATOM 6661 O O . SER B 1 168 ? -7.812 -16.859 -42.594 1 65.94 168 SER B O 1
ATOM 6663 N N . PRO B 1 169 ? -7.914 -14.805 -41.938 1 67.25 169 PRO B N 1
ATOM 6664 C CA . PRO B 1 169 ? -9.312 -14.773 -42.406 1 67.25 169 PRO B CA 1
ATOM 6665 C C . PRO B 1 169 ? -9.438 -14.773 -43.906 1 67.25 169 PRO B C 1
ATOM 6667 O O . PRO B 1 169 ? -10.547 -14.938 -44.438 1 67.25 169 PRO B O 1
ATOM 6670 N N . PHE B 1 170 ? -8.344 -14.773 -44.594 1 71.88 170 PHE B N 1
ATOM 6671 C CA . PHE B 1 170 ? -8.406 -14.547 -46.031 1 71.88 170 PHE B CA 1
ATOM 6672 C C . PHE B 1 170 ? -8.227 -15.852 -46.781 1 71.88 170 PHE B C 1
ATOM 6674 O O . PHE B 1 170 ? -8.344 -15.875 -48 1 71.88 170 PHE B O 1
ATOM 6681 N N . LEU B 1 171 ? -7.891 -16.891 -46.031 1 75.12 171 LEU B N 1
ATOM 6682 C CA . LEU B 1 171 ? -7.707 -18.188 -46.688 1 75.12 171 LEU B CA 1
ATOM 6683 C C . LEU B 1 171 ? -8.641 -19.234 -46.094 1 75.12 171 LEU B C 1
ATOM 6685 O O . LEU B 1 171 ? -8.93 -19.188 -44.875 1 75.12 171 LEU B O 1
ATOM 6689 N N . ASP B 1 172 ? -9.164 -20.016 -46.969 1 76.69 172 ASP B N 1
ATOM 6690 C CA . ASP B 1 172 ? -9.945 -21.141 -46.438 1 76.69 172 ASP B CA 1
ATOM 6691 C C . ASP B 1 172 ? -9.094 -22.047 -45.562 1 76.69 172 ASP B C 1
ATOM 6693 O O . ASP B 1 172 ? -7.922 -22.281 -45.844 1 76.69 172 ASP B O 1
ATOM 6697 N N . PRO B 1 173 ? -9.523 -22.453 -44.594 1 81.69 173 PRO B N 1
ATOM 6698 C CA . PRO B 1 173 ? -8.773 -23.25 -43.594 1 81.69 173 PRO B CA 1
ATOM 6699 C C . PRO B 1 173 ? -8.164 -24.516 -44.219 1 81.69 173 PRO B C 1
ATOM 6701 O O . PRO B 1 173 ? -7.062 -24.922 -43.812 1 81.69 173 PRO B O 1
ATOM 6704 N N . LYS B 1 174 ? -8.773 -25.031 -45.094 1 82.06 174 LYS B N 1
ATOM 6705 C CA . LYS B 1 174 ? -8.258 -26.25 -45.719 1 82.06 174 LYS B CA 1
ATOM 6706 C C . LYS B 1 174 ? -6.996 -25.984 -46.5 1 82.06 174 LYS B C 1
ATOM 6708 O O . LYS B 1 174 ? -6.055 -26.766 -46.5 1 82.06 174 LYS B O 1
ATOM 6713 N N . THR B 1 175 ? -7.07 -24.906 -47.188 1 81 175 THR B N 1
ATOM 6714 C CA . THR B 1 175 ? -5.895 -24.531 -47.938 1 81 175 THR B CA 1
ATOM 6715 C C . THR B 1 175 ? -4.715 -24.219 -47.031 1 81 175 THR B C 1
ATOM 6717 O O . THR B 1 175 ? -3.588 -24.641 -47.312 1 81 175 THR B O 1
ATOM 6720 N N . SER B 1 176 ? -4.961 -23.5 -46.094 1 83.88 176 SER B N 1
ATOM 6721 C CA . SER B 1 176 ? -3.92 -23.188 -45.125 1 83.88 176 SER B CA 1
ATOM 6722 C C . SER B 1 176 ? -3.324 -24.453 -44.531 1 83.88 176 SER B C 1
ATOM 6724 O O . SER B 1 176 ? -2.105 -24.562 -44.375 1 83.88 176 SER B O 1
ATOM 6726 N N . LEU B 1 177 ? -4.16 -25.359 -44.281 1 87.19 177 LEU B N 1
ATOM 6727 C CA . LEU B 1 177 ? -3.727 -26.625 -43.656 1 87.19 177 LEU B CA 1
ATOM 6728 C C . LEU B 1 177 ? -2.842 -27.406 -44.625 1 87.19 177 LEU B C 1
ATOM 6730 O O . LEU B 1 177 ? -1.848 -28.016 -44.219 1 87.19 177 LEU B O 1
ATOM 6734 N N . THR B 1 178 ? -3.246 -27.344 -45.812 1 83 178 THR B N 1
ATOM 6735 C CA . THR B 1 178 ? -2.471 -28.062 -46.812 1 83 178 THR B CA 1
ATOM 6736 C C . THR B 1 178 ? -1.062 -27.484 -46.938 1 83 178 THR B C 1
ATOM 6738 O O . THR B 1 178 ? -0.083 -28.219 -47 1 83 178 THR B O 1
ATOM 6741 N N . ILE B 1 179 ? -0.965 -26.234 -46.875 1 83 179 ILE B N 1
ATOM 6742 C CA . ILE B 1 179 ? 0.328 -25.562 -46.969 1 83 179 ILE B CA 1
ATOM 6743 C C . ILE B 1 179 ? 1.176 -25.922 -45.75 1 83 179 ILE B C 1
ATOM 6745 O O . ILE B 1 179 ? 2.342 -26.297 -45.875 1 83 179 ILE B O 1
ATOM 6749 N N . LEU B 1 180 ? 0.6 -25.797 -44.656 1 88.25 180 LEU B N 1
ATOM 6750 C CA . LEU B 1 180 ? 1.312 -26.062 -43.406 1 88.25 180 LEU B CA 1
ATOM 6751 C C . LEU B 1 180 ? 1.774 -27.516 -43.344 1 88.25 180 LEU B C 1
ATOM 6753 O O . LEU B 1 180 ? 2.887 -27.797 -42.906 1 88.25 180 LEU B O 1
ATOM 6757 N N . SER B 1 181 ? 0.929 -28.391 -43.781 1 85.75 181 SER B N 1
ATOM 6758 C CA . SER B 1 181 ? 1.281 -29.812 -43.812 1 85.75 181 SER B CA 1
ATOM 6759 C C . SER B 1 181 ? 2.494 -30.078 -44.688 1 85.75 181 SER B C 1
ATOM 6761 O O . SER B 1 181 ? 3.404 -30.812 -44.312 1 85.75 181 SER B O 1
ATOM 6763 N N . HIS B 1 182 ? 2.508 -29.422 -45.75 1 82.69 182 HIS B N 1
ATOM 6764 C CA . HIS B 1 182 ? 3.631 -29.578 -46.656 1 82.69 182 HIS B CA 1
ATOM 6765 C C . HIS B 1 182 ? 4.91 -29 -46.062 1 82.69 182 HIS B C 1
ATOM 6767 O O . HIS B 1 182 ? 5.984 -29.594 -46.219 1 82.69 182 HIS B O 1
ATOM 6773 N N . LEU B 1 183 ? 4.734 -27.922 -45.5 1 84.75 183 LEU B N 1
ATOM 6774 C CA . LEU B 1 183 ? 5.887 -27.297 -44.844 1 84.75 183 LEU B CA 1
ATOM 6775 C C . LEU B 1 183 ? 6.426 -28.172 -43.719 1 84.75 183 LEU B C 1
ATOM 6777 O O . LEU B 1 183 ? 7.641 -28.312 -43.562 1 84.75 183 LEU B O 1
ATOM 6781 N N . MET B 1 184 ? 5.574 -28.781 -43.062 1 86.19 184 MET B N 1
ATOM 6782 C CA . MET B 1 184 ? 5.93 -29.641 -41.938 1 86.19 184 MET B CA 1
ATOM 6783 C C . MET B 1 184 ? 6.719 -30.859 -42.406 1 86.19 184 MET B C 1
ATOM 6785 O O . MET B 1 184 ? 7.699 -31.25 -41.781 1 86.19 184 MET B O 1
ATOM 6789 N N . ASP B 1 185 ? 6.387 -31.375 -43.438 1 79.56 185 ASP B N 1
ATOM 6790 C CA . ASP B 1 185 ? 7.035 -32.562 -43.969 1 79.56 185 ASP B CA 1
ATOM 6791 C C . ASP B 1 185 ? 8.469 -32.281 -44.375 1 79.56 185 ASP B C 1
ATOM 6793 O O . ASP B 1 185 ? 9.336 -33.156 -44.312 1 79.56 185 ASP B O 1
ATOM 6797 N N . LYS B 1 186 ? 8.656 -31.047 -44.688 1 77.44 186 LYS B N 1
ATOM 6798 C CA . LYS B 1 186 ? 9.961 -30.703 -45.25 1 77.44 186 LYS B CA 1
ATOM 6799 C C . LYS B 1 186 ? 10.844 -30.016 -44.219 1 77.44 186 LYS B C 1
ATOM 6801 O O . LYS B 1 186 ? 12.062 -29.984 -44.375 1 77.44 186 LYS B O 1
ATOM 6806 N N . ALA B 1 187 ? 10.156 -29.547 -43.281 1 78.62 187 ALA B N 1
ATOM 6807 C CA . ALA B 1 187 ? 10.906 -28.766 -42.312 1 78.62 187 ALA B CA 1
ATOM 6808 C C . ALA B 1 187 ? 11.734 -29.656 -41.375 1 78.62 187 ALA B C 1
ATOM 6810 O O . ALA B 1 187 ? 11.203 -30.594 -40.781 1 78.62 187 ALA B O 1
ATOM 6811 N N . ARG B 1 188 ? 12.992 -29.297 -41.281 1 74.5 188 ARG B N 1
ATOM 6812 C CA . ARG B 1 188 ? 13.875 -30.062 -40.406 1 74.5 188 ARG B CA 1
ATOM 6813 C C . ARG B 1 188 ? 14.281 -29.234 -39.188 1 74.5 188 ARG B C 1
ATOM 6815 O O . ARG B 1 188 ? 14.492 -29.797 -38.094 1 74.5 188 ARG B O 1
ATOM 6822 N N . HIS B 1 189 ? 14.281 -28.031 -39.531 1 77.25 189 HIS B N 1
ATOM 6823 C CA . HIS B 1 189 ? 14.68 -27.141 -38.438 1 77.25 189 HIS B CA 1
ATOM 6824 C C . HIS B 1 189 ? 13.602 -27.062 -37.375 1 77.25 189 HIS B C 1
ATOM 6826 O O . HIS B 1 189 ? 12.43 -26.828 -37.656 1 77.25 189 HIS B O 1
ATOM 6832 N N . ILE B 1 190 ? 13.961 -27.188 -36.25 1 80.81 190 ILE B N 1
ATOM 6833 C CA . ILE B 1 190 ? 13.039 -27.328 -35.125 1 80.81 190 ILE B CA 1
ATOM 6834 C C . ILE B 1 190 ? 12.219 -26.047 -34.969 1 80.81 190 ILE B C 1
ATOM 6836 O O . ILE B 1 190 ? 11.023 -26.109 -34.656 1 80.81 190 ILE B O 1
ATOM 6840 N N . ASP B 1 191 ? 12.766 -24.906 -35.156 1 81.12 191 ASP B N 1
ATOM 6841 C CA . ASP B 1 191 ? 12.047 -23.656 -35 1 81.12 191 ASP B CA 1
ATOM 6842 C C . ASP B 1 191 ? 10.883 -23.547 -35.969 1 81.12 191 ASP B C 1
ATOM 6844 O O . ASP B 1 191 ? 9.828 -23 -35.656 1 81.12 191 ASP B O 1
ATOM 6848 N N . ILE B 1 192 ? 11.148 -24.016 -37.094 1 82.81 192 ILE B N 1
ATOM 6849 C CA . ILE B 1 192 ? 10.102 -24 -38.094 1 82.81 192 ILE B CA 1
ATOM 6850 C C . ILE B 1 192 ? 8.992 -24.984 -37.719 1 82.81 192 ILE B C 1
ATOM 6852 O O . ILE B 1 192 ? 7.805 -24.641 -37.781 1 82.81 192 ILE B O 1
ATOM 6856 N N . ARG B 1 193 ? 9.438 -26.031 -37.312 1 85 193 ARG B N 1
ATOM 6857 C CA . ARG B 1 193 ? 8.469 -27.062 -36.938 1 85 193 ARG B CA 1
ATOM 6858 C C . ARG B 1 193 ? 7.586 -26.578 -35.781 1 85 193 ARG B C 1
ATOM 6860 O O . ARG B 1 193 ? 6.363 -26.734 -35.844 1 85 193 ARG B O 1
ATOM 6867 N N . VAL B 1 194 ? 8.211 -26.047 -34.875 1 87.25 194 VAL B N 1
ATOM 6868 C CA . VAL B 1 194 ? 7.48 -25.531 -33.719 1 87.25 194 VAL B CA 1
ATOM 6869 C C . VAL B 1 194 ? 6.504 -24.438 -34.156 1 87.25 194 VAL B C 1
ATOM 6871 O O . VAL B 1 194 ? 5.348 -24.422 -33.75 1 87.25 194 VAL B O 1
ATOM 6874 N N . ALA B 1 195 ? 6.93 -23.625 -35.031 1 86.12 195 ALA B N 1
ATOM 6875 C CA . ALA B 1 195 ? 6.074 -22.547 -35.531 1 86.12 195 ALA B CA 1
ATOM 6876 C C . ALA B 1 195 ? 4.852 -23.109 -36.25 1 86.12 195 ALA B C 1
ATOM 6878 O O . ALA B 1 195 ? 3.744 -22.578 -36.094 1 86.12 195 ALA B O 1
ATOM 6879 N N . ILE B 1 196 ? 5.113 -24.109 -36.969 1 88.44 196 ILE B N 1
ATOM 6880 C CA . ILE B 1 196 ? 4.027 -24.734 -37.719 1 88.44 196 ILE B CA 1
ATOM 6881 C C . ILE B 1 196 ? 3.043 -25.391 -36.75 1 88.44 196 ILE B C 1
ATOM 6883 O O . ILE B 1 196 ? 1.828 -25.234 -36.906 1 88.44 196 ILE B O 1
ATOM 6887 N N . ILE B 1 197 ? 3.531 -26.062 -35.844 1 89.56 197 ILE B N 1
ATOM 6888 C CA . ILE B 1 197 ? 2.691 -26.734 -34.844 1 89.56 197 ILE B CA 1
ATOM 6889 C C . ILE B 1 197 ? 1.854 -25.703 -34.094 1 89.56 197 ILE B C 1
ATOM 6891 O O . ILE B 1 197 ? 0.655 -25.891 -33.906 1 89.56 197 ILE B O 1
ATOM 6895 N N . GLU B 1 198 ? 2.484 -24.672 -33.781 1 88.06 198 GLU B N 1
ATOM 6896 C CA . GLU B 1 198 ? 1.769 -23.594 -33.094 1 88.06 198 GLU B CA 1
ATOM 6897 C C . GLU B 1 198 ? 0.642 -23.047 -33.969 1 88.06 198 GLU B C 1
ATOM 6899 O O . GLU B 1 198 ? -0.445 -22.75 -33.469 1 88.06 198 GLU B O 1
ATOM 6904 N N . SER B 1 199 ? 0.966 -22.953 -35.156 1 86.38 199 SER B N 1
ATOM 6905 C CA . SER B 1 199 ? -0.032 -22.469 -36.094 1 86.38 199 SER B CA 1
ATOM 6906 C C . SER B 1 199 ? -1.191 -23.453 -36.25 1 86.38 199 SER B C 1
ATOM 6908 O O . SER B 1 199 ? -2.354 -23.031 -36.281 1 86.38 199 SER B O 1
ATOM 6910 N N . LEU B 1 200 ? -0.833 -24.625 -36.312 1 87.62 200 LEU B N 1
ATOM 6911 C CA . LEU B 1 200 ? -1.86 -25.656 -36.375 1 87.62 200 LEU B CA 1
ATOM 6912 C C . LEU B 1 200 ? -2.752 -25.625 -35.156 1 87.62 200 LEU B C 1
ATOM 6914 O O . LEU B 1 200 ? -3.979 -25.656 -35.25 1 87.62 200 LEU B O 1
ATOM 6918 N N . TYR B 1 201 ? -2.168 -25.531 -34.062 1 89.19 201 TYR B N 1
ATOM 6919 C CA . TYR B 1 201 ? -2.904 -25.469 -32.812 1 89.19 201 TYR B CA 1
ATOM 6920 C C . TYR B 1 201 ? -3.805 -24.25 -32.781 1 89.19 201 TYR B C 1
ATOM 6922 O O . TYR B 1 201 ? -4.953 -24.328 -32.344 1 89.19 201 TYR B O 1
ATOM 6930 N N . GLY B 1 202 ? -3.27 -23.188 -33.219 1 82.44 202 GLY B N 1
ATOM 6931 C CA . GLY B 1 202 ? -4.051 -21.953 -33.25 1 82.44 202 GLY B CA 1
ATOM 6932 C C . GLY B 1 202 ? -5.273 -22.062 -34.156 1 82.44 202 GLY B C 1
ATOM 6933 O O . GLY B 1 202 ? -6.324 -21.5 -33.844 1 82.44 202 GLY B O 1
ATOM 6934 N N . ALA B 1 203 ? -5.199 -22.797 -35.094 1 81.5 203 ALA B N 1
ATOM 6935 C CA . ALA B 1 203 ? -6.281 -22.953 -36.062 1 81.5 203 ALA B CA 1
ATOM 6936 C C . ALA B 1 203 ? -7.41 -23.797 -35.5 1 81.5 203 ALA B C 1
ATOM 6938 O O . ALA B 1 203 ? -8.547 -23.734 -35.969 1 81.5 203 ALA B O 1
ATOM 6939 N N . LEU B 1 204 ? -7.125 -24.531 -34.562 1 83.62 204 LEU B N 1
ATOM 6940 C CA . LEU B 1 204 ? -8.141 -25.359 -33.938 1 83.62 204 LEU B CA 1
ATOM 6941 C C . LEU B 1 204 ? -9.195 -24.484 -33.25 1 83.62 204 LEU B C 1
ATOM 6943 O O . LEU B 1 204 ? -10.359 -24.875 -33.156 1 83.62 204 LEU B O 1
ATOM 6947 N N . GLY B 1 205 ? -8.742 -23.406 -32.75 1 76.19 205 GLY B N 1
ATOM 6948 C CA . GLY B 1 205 ? -9.648 -22.516 -32.031 1 76.19 205 GLY B CA 1
ATOM 6949 C C . GLY B 1 205 ? -10.516 -21.688 -32.938 1 76.19 205 GLY B C 1
ATOM 6950 O O . GLY B 1 205 ? -11.43 -21 -32.5 1 76.19 205 GLY B O 1
ATOM 6951 N N . SER B 1 206 ? -10.195 -21.844 -34.219 1 72.31 206 SER B N 1
ATOM 6952 C CA . SER B 1 206 ? -10.938 -21.047 -35.188 1 72.31 206 SER B CA 1
ATOM 6953 C C . SER B 1 206 ? -12.258 -21.719 -35.562 1 72.31 206 SER B C 1
ATOM 6955 O O . SER B 1 206 ? -12.555 -22.812 -35.062 1 72.31 206 SER B O 1
ATOM 6957 N N . SER B 1 207 ? -13.141 -21.016 -36.219 1 66.69 207 SER B N 1
ATOM 6958 C CA . SER B 1 207 ? -14.469 -21.484 -36.625 1 66.69 207 SER B CA 1
ATOM 6959 C C . SER B 1 207 ? -14.383 -22.484 -37.75 1 66.69 207 SER B C 1
ATOM 6961 O O . SER B 1 207 ? -15.352 -22.688 -38.5 1 66.69 207 SER B O 1
ATOM 6963 N N . ALA B 1 208 ? -13.344 -23.156 -37.781 1 71.19 208 ALA B N 1
ATOM 6964 C CA . ALA B 1 208 ? -13.164 -24.109 -38.875 1 71.19 208 ALA B CA 1
ATOM 6965 C C . ALA B 1 208 ? -14.102 -25.312 -38.719 1 71.19 208 ALA B C 1
ATOM 6967 O O . ALA B 1 208 ? -14.57 -25.594 -37.594 1 71.19 208 ALA B O 1
ATOM 6968 N N . ALA B 1 209 ? -14.383 -25.891 -39.812 1 78.62 209 ALA B N 1
ATOM 6969 C CA . ALA B 1 209 ? -15.258 -27.062 -39.875 1 78.62 209 ALA B CA 1
ATOM 6970 C C . ALA B 1 209 ? -14.648 -28.234 -39.094 1 78.62 209 ALA B C 1
ATOM 6972 O O . ALA B 1 209 ? -13.438 -28.266 -38.875 1 78.62 209 ALA B O 1
ATOM 6973 N N . SER B 1 210 ? -15.461 -29.141 -38.719 1 83.06 210 SER B N 1
ATOM 6974 C CA . SER B 1 210 ? -15.055 -30.266 -37.875 1 83.06 210 SER B CA 1
ATOM 6975 C C . SER B 1 210 ? -14.07 -31.172 -38.625 1 83.06 210 SER B C 1
ATOM 6977 O O . SER B 1 210 ? -13.156 -31.719 -38 1 83.06 210 SER B O 1
ATOM 6979 N N . ASP B 1 211 ? -14.281 -31.219 -39.875 1 84.88 211 ASP B N 1
ATOM 6980 C CA . ASP B 1 211 ? -13.391 -32.062 -40.656 1 84.88 211 ASP B CA 1
ATOM 6981 C C . ASP B 1 211 ? -11.969 -31.5 -40.656 1 84.88 211 ASP B C 1
ATOM 6983 O O . ASP B 1 211 ? -11 -32.25 -40.594 1 84.88 211 ASP B O 1
ATOM 6987 N N . VAL B 1 212 ? -11.859 -30.281 -40.75 1 85.56 212 VAL B N 1
ATOM 6988 C CA . VAL B 1 212 ? -10.555 -29.609 -40.75 1 85.56 212 VAL B CA 1
ATOM 6989 C C . VAL B 1 212 ? -9.906 -29.797 -39.375 1 85.56 212 VAL B C 1
ATOM 6991 O O . VAL B 1 212 ? -8.703 -30.047 -39.281 1 85.56 212 VAL B O 1
ATOM 6994 N N . LYS B 1 213 ? -10.703 -29.734 -38.469 1 88.31 213 LYS B N 1
ATOM 6995 C CA . LYS B 1 213 ? -10.188 -29.891 -37.094 1 88.31 213 LYS B CA 1
ATOM 6996 C C . LYS B 1 213 ? -9.641 -31.297 -36.875 1 88.31 213 LYS B C 1
ATOM 6998 O O . LYS B 1 213 ? -8.586 -31.484 -36.25 1 88.31 213 LYS B O 1
ATOM 7003 N N . ASP B 1 214 ? -10.281 -32.219 -37.438 1 90.25 214 ASP B N 1
ATOM 7004 C CA . ASP B 1 214 ? -9.82 -33.625 -37.312 1 90.25 214 ASP B CA 1
ATOM 7005 C C . ASP B 1 214 ? -8.484 -33.812 -38.031 1 90.25 214 ASP B C 1
ATOM 7007 O O . ASP B 1 214 ? -7.613 -34.531 -37.531 1 90.25 214 ASP B O 1
ATOM 7011 N N . GLU B 1 215 ? -8.398 -33.188 -39.094 1 89.44 215 GLU B N 1
ATOM 7012 C CA . GLU B 1 215 ? -7.141 -33.281 -39.812 1 89.44 215 GLU B CA 1
ATOM 7013 C C . GLU B 1 215 ? -5.992 -32.625 -39.031 1 89.44 215 GLU B C 1
ATOM 7015 O O . GLU B 1 215 ? -4.875 -33.156 -39.031 1 89.44 215 GLU B O 1
ATOM 7020 N N . ILE B 1 216 ? -6.262 -31.578 -38.5 1 90.38 216 ILE B N 1
ATOM 7021 C CA . ILE B 1 216 ? -5.254 -30.891 -37.688 1 90.38 216 ILE B CA 1
ATOM 7022 C C . ILE B 1 216 ? -4.812 -31.797 -36.531 1 90.38 216 ILE B C 1
ATOM 7024 O O . ILE B 1 216 ? -3.615 -31.906 -36.25 1 90.38 216 ILE B O 1
ATOM 7028 N N . LEU B 1 217 ? -5.742 -32.469 -35.969 1 92.06 217 LEU B N 1
ATOM 7029 C CA . LEU B 1 217 ? -5.434 -33.312 -34.812 1 92.06 217 LEU B CA 1
ATOM 7030 C C . LEU B 1 217 ? -4.547 -34.5 -35.25 1 92.06 217 LEU B C 1
ATOM 7032 O O . LEU B 1 217 ? -3.648 -34.906 -34.5 1 92.06 217 LEU B O 1
ATOM 7036 N N . ILE B 1 218 ? -4.816 -34.938 -36.375 1 91.88 218 ILE B N 1
ATOM 7037 C CA . ILE B 1 218 ? -4 -36.031 -36.906 1 91.88 218 ILE B CA 1
ATOM 7038 C C . ILE B 1 218 ? -2.57 -35.531 -37.125 1 91.88 218 ILE B C 1
ATOM 7040 O O . ILE B 1 218 ? -1.612 -36.25 -36.781 1 91.88 218 ILE B O 1
ATOM 7044 N N . LEU B 1 219 ? -2.424 -34.375 -37.594 1 90 219 LEU B N 1
ATOM 7045 C CA . LEU B 1 219 ? -1.102 -33.812 -37.844 1 90 219 LEU B CA 1
ATOM 7046 C C . LEU B 1 219 ? -0.374 -33.562 -36.5 1 90 219 LEU B C 1
ATOM 7048 O O . LEU B 1 219 ? 0.833 -33.781 -36.406 1 90 219 LEU B O 1
ATOM 7052 N N . LEU B 1 220 ? -1.107 -33.125 -35.625 1 92.19 220 LEU B N 1
ATOM 7053 C CA . LEU B 1 220 ? -0.515 -32.875 -34.312 1 92.19 220 LEU B CA 1
ATOM 7054 C C . LEU B 1 220 ? -0.062 -34.188 -33.656 1 92.19 220 LEU B C 1
ATOM 7056 O O . LEU B 1 220 ? 1.006 -34.25 -33.062 1 92.19 220 LEU B O 1
ATOM 7060 N N . GLU B 1 221 ? -0.842 -35.156 -33.75 1 93.88 221 GLU B N 1
ATOM 7061 C CA . GLU B 1 221 ? -0.48 -36.469 -33.188 1 93.88 221 GLU B CA 1
ATOM 7062 C C . GLU B 1 221 ? 0.797 -37 -33.844 1 93.88 221 GLU B C 1
ATOM 7064 O O . GLU B 1 221 ? 1.681 -37.5 -33.156 1 93.88 221 GLU B O 1
ATOM 7069 N N . LYS B 1 222 ? 0.854 -36.719 -35.062 1 89.94 222 LYS B N 1
ATOM 7070 C CA . LYS B 1 222 ? 1.98 -37.25 -35.812 1 89.94 222 LYS B CA 1
ATOM 7071 C C . LYS B 1 222 ? 3.262 -36.5 -35.531 1 89.94 222 LYS B C 1
ATOM 7073 O O . LYS B 1 222 ? 4.328 -37.094 -35.344 1 89.94 222 LYS B O 1
ATOM 7078 N N . HIS B 1 223 ? 3.178 -35.219 -35.406 1 87.75 223 HIS B N 1
ATOM 7079 C CA . HIS B 1 223 ? 4.402 -34.438 -35.438 1 87.75 223 HIS B CA 1
ATOM 7080 C C . HIS B 1 223 ? 4.652 -33.781 -34.062 1 87.75 223 HIS B C 1
ATOM 7082 O O . HIS B 1 223 ? 5.805 -33.562 -33.688 1 87.75 223 HIS B O 1
ATOM 7088 N N . ALA B 1 224 ? 3.625 -33.438 -33.438 1 91.31 224 ALA B N 1
ATOM 7089 C CA . ALA B 1 224 ? 3.785 -32.688 -32.188 1 91.31 224 ALA B CA 1
ATOM 7090 C C . ALA B 1 224 ? 3.953 -33.656 -31 1 91.31 224 ALA B C 1
ATOM 7092 O O . ALA B 1 224 ? 4.715 -33.375 -30.078 1 91.31 224 ALA B O 1
ATOM 7093 N N . LEU B 1 225 ? 3.328 -34.75 -30.969 1 92.94 225 LEU B N 1
ATOM 7094 C CA . LEU B 1 225 ? 3.293 -35.688 -29.844 1 92.94 225 LEU B CA 1
ATOM 7095 C C . LEU B 1 225 ? 4.691 -36.188 -29.516 1 92.94 225 LEU B C 1
ATOM 7097 O O . LEU B 1 225 ? 5.133 -36.125 -28.375 1 92.94 225 LEU B O 1
ATOM 7101 N N . PRO B 1 226 ? 5.461 -36.625 -30.516 1 89.56 226 PRO B N 1
ATOM 7102 C CA . PRO B 1 226 ? 6.797 -37.094 -30.188 1 89.56 226 PRO B CA 1
ATOM 7103 C C . PRO B 1 226 ? 7.715 -36 -29.641 1 89.56 226 PRO B C 1
ATOM 7105 O O . PRO B 1 226 ? 8.555 -36.281 -28.781 1 89.56 226 PRO B O 1
ATOM 71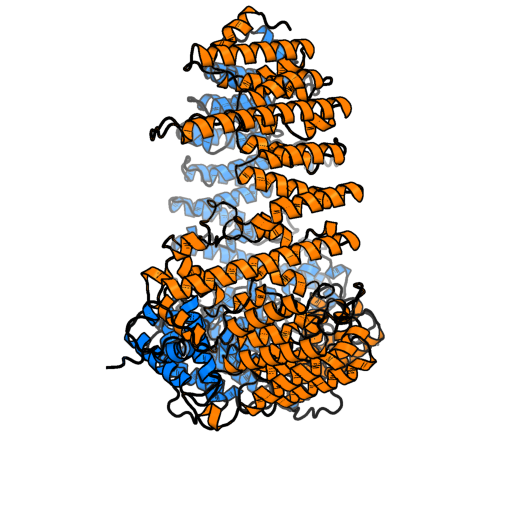08 N N . LEU B 1 227 ? 7.512 -34.875 -30.109 1 87.81 227 LEU B N 1
ATOM 7109 C CA . LEU B 1 227 ? 8.32 -33.75 -29.656 1 87.81 227 LEU B CA 1
ATOM 7110 C C . LEU B 1 227 ? 7.965 -33.375 -28.219 1 87.81 227 LEU B C 1
ATOM 7112 O O . LEU B 1 227 ? 8.852 -33.156 -27.391 1 87.81 227 LEU B O 1
ATOM 7116 N N . ALA B 1 228 ? 6.711 -33.375 -28 1 91.25 228 ALA B N 1
ATOM 7117 C CA . ALA B 1 228 ? 6.215 -33 -26.688 1 91.25 228 ALA B CA 1
ATOM 7118 C C . ALA B 1 228 ? 6.582 -34.031 -25.641 1 91.25 228 ALA B C 1
ATOM 7120 O O . ALA B 1 228 ? 6.777 -33.688 -24.469 1 91.25 228 ALA B O 1
ATOM 7121 N N . ALA B 1 229 ? 6.684 -35.25 -26.016 1 92.06 229 ALA B N 1
ATOM 7122 C CA . ALA B 1 229 ? 6.984 -36.344 -25.094 1 92.06 229 ALA B CA 1
ATOM 7123 C C . ALA B 1 229 ? 8.492 -36.469 -24.891 1 92.06 229 ALA B C 1
ATOM 7125 O O . ALA B 1 229 ? 8.93 -37.188 -23.984 1 92.06 229 ALA B O 1
ATOM 7126 N N . GLY B 1 230 ? 9.227 -35.75 -25.719 1 88.44 230 GLY B N 1
ATOM 7127 C CA . GLY B 1 230 ? 10.68 -35.875 -25.672 1 88.44 230 GLY B CA 1
ATOM 7128 C C . GLY B 1 230 ? 11.305 -35.031 -24.562 1 88.44 230 GLY B C 1
ATOM 7129 O O . GLY B 1 230 ? 10.609 -34.531 -23.688 1 88.44 230 GLY B O 1
ATOM 7130 N N . PHE B 1 231 ? 12.648 -35 -24.578 1 89.19 231 PHE B N 1
ATOM 7131 C CA . PHE B 1 231 ? 13.398 -34.375 -23.5 1 89.19 231 PHE B CA 1
ATOM 7132 C C . PHE B 1 231 ? 13.672 -32.906 -23.812 1 89.19 231 PHE B C 1
ATOM 7134 O O . PHE B 1 231 ? 13.672 -32.062 -22.906 1 89.19 231 PHE B O 1
ATOM 7141 N N . ASN B 1 232 ? 13.93 -32.719 -24.984 1 83.81 232 ASN B N 1
ATOM 7142 C CA . ASN B 1 232 ? 14.258 -31.391 -25.453 1 83.81 232 ASN B CA 1
ATOM 7143 C C . ASN B 1 232 ? 13.695 -31.156 -26.859 1 83.81 232 ASN B C 1
ATOM 7145 O O . ASN B 1 232 ? 14.023 -31.891 -27.797 1 83.81 232 ASN B O 1
ATOM 7149 N N . GLU B 1 233 ? 12.898 -30.172 -26.953 1 82.88 233 GLU B N 1
ATOM 7150 C CA . GLU B 1 233 ? 12.266 -29.906 -28.25 1 82.88 233 GLU B CA 1
ATOM 7151 C C . GLU B 1 233 ? 13.266 -29.297 -29.219 1 82.88 233 GLU B C 1
ATOM 7153 O O . GLU B 1 233 ? 13.141 -29.484 -30.438 1 82.88 233 GLU B O 1
ATOM 7158 N N . ARG B 1 234 ? 14.18 -28.484 -28.641 1 72.25 234 ARG B N 1
ATOM 7159 C CA . ARG B 1 234 ? 15.102 -27.75 -29.5 1 72.25 234 ARG B CA 1
ATOM 7160 C C . ARG B 1 234 ? 16.453 -28.453 -29.578 1 72.25 234 ARG B C 1
ATOM 7162 O O . ARG B 1 234 ? 17.312 -28.062 -30.375 1 72.25 234 ARG B O 1
ATOM 7169 N N . GLY B 1 235 ? 16.625 -29.453 -28.891 1 63.06 235 GLY B N 1
ATOM 7170 C CA . GLY B 1 235 ? 17.938 -30.094 -28.875 1 63.06 235 GLY B CA 1
ATOM 7171 C C . GLY B 1 235 ? 18.078 -31.141 -29.953 1 63.06 235 GLY B C 1
ATOM 7172 O O . GLY B 1 235 ? 17.141 -31.438 -30.688 1 63.06 235 GLY B O 1
ATOM 7173 N N . PRO B 1 236 ? 19.375 -31.438 -30.172 1 61.56 236 PRO B N 1
ATOM 7174 C CA . PRO B 1 236 ? 19.641 -32.5 -31.125 1 61.56 236 PRO B CA 1
ATOM 7175 C C . PRO B 1 236 ? 18.891 -33.812 -30.797 1 61.56 236 PRO B C 1
ATOM 7177 O O . PRO B 1 236 ? 18.438 -33.969 -29.656 1 61.56 236 PRO B O 1
ATOM 7180 N N . ALA B 1 237 ? 18.531 -34.531 -31.906 1 65 237 ALA B N 1
ATOM 7181 C CA . ALA B 1 237 ? 17.953 -35.844 -31.672 1 65 237 ALA B CA 1
ATOM 7182 C C . ALA B 1 237 ? 18.766 -36.656 -30.672 1 65 237 ALA B C 1
ATOM 7184 O O . ALA B 1 237 ? 20 -36.625 -30.703 1 65 237 ALA B O 1
ATOM 7185 N N . TRP B 1 238 ? 18.109 -37.094 -29.734 1 69.75 238 TRP B N 1
ATOM 7186 C CA . TRP B 1 238 ? 18.844 -37.844 -28.703 1 69.75 238 TRP B CA 1
ATOM 7187 C C . TRP B 1 238 ? 19.141 -39.25 -29.172 1 69.75 238 TRP B C 1
ATOM 7189 O O . TRP B 1 238 ? 18.484 -39.781 -30.062 1 69.75 238 TRP B O 1
ATOM 7199 N N . ALA B 1 239 ? 20.234 -39.719 -28.625 1 72.81 239 ALA B N 1
ATOM 7200 C CA . ALA B 1 239 ? 20.688 -41.062 -28.922 1 72.81 239 ALA B CA 1
ATOM 7201 C C . ALA B 1 239 ? 19.641 -42.094 -28.531 1 72.81 239 ALA B C 1
ATOM 7203 O O . ALA B 1 239 ? 18.781 -41.844 -27.672 1 72.81 239 ALA B O 1
ATOM 7204 N N . SER B 1 240 ? 19.609 -43.156 -29.328 1 82.56 240 SER B N 1
ATOM 7205 C CA . SER B 1 240 ? 18.734 -44.281 -28.953 1 82.56 240 SER B CA 1
ATOM 7206 C C . SER B 1 240 ? 19.062 -44.812 -27.562 1 82.56 240 SER B C 1
ATOM 7208 O O . SER B 1 240 ? 20.172 -44.562 -27.062 1 82.56 240 SER B O 1
ATOM 7210 N N . TRP B 1 241 ? 18.203 -45.375 -26.984 1 88.62 241 TRP B N 1
ATOM 7211 C CA . TRP B 1 241 ? 18.406 -45.906 -25.641 1 88.62 241 TRP B CA 1
ATOM 7212 C C . TRP B 1 241 ? 19.547 -46.906 -25.609 1 88.62 241 TRP B C 1
ATOM 7214 O O . TRP B 1 241 ? 20.297 -47 -24.625 1 88.62 241 TRP B O 1
ATOM 7224 N N . GLU B 1 242 ? 19.719 -47.594 -26.641 1 88.38 242 GLU B N 1
ATOM 7225 C CA . GLU B 1 242 ? 20.812 -48.531 -26.766 1 88.38 242 GLU B CA 1
ATOM 7226 C C . GLU B 1 242 ? 22.156 -47.844 -26.766 1 88.38 242 GLU B C 1
ATOM 7228 O O . GLU B 1 242 ? 23.109 -48.312 -26.141 1 88.38 242 GLU B O 1
ATOM 7233 N N . GLU B 1 243 ? 22.141 -46.781 -27.391 1 88.94 243 GLU B N 1
ATOM 7234 C CA . GLU B 1 243 ? 23.375 -46.031 -27.453 1 88.94 243 GLU B CA 1
ATOM 7235 C C . GLU B 1 243 ? 23.719 -45.406 -26.109 1 88.94 243 GLU B C 1
ATOM 7237 O O . GLU B 1 243 ? 24.891 -45.375 -25.719 1 88.94 243 GLU B O 1
ATOM 7242 N N . VAL B 1 244 ? 22.688 -45.031 -25.516 1 89.12 244 VAL B N 1
ATOM 7243 C CA . VAL B 1 244 ? 22.906 -44.438 -24.188 1 89.12 244 VAL B CA 1
ATOM 7244 C C . VAL B 1 244 ? 23.422 -45.5 -23.234 1 89.12 244 VAL B C 1
ATOM 7246 O O . VAL B 1 244 ? 24.328 -45.25 -22.422 1 89.12 244 VAL B O 1
ATOM 7249 N N . GLU B 1 245 ? 22.906 -46.719 -23.375 1 89 245 GLU B N 1
ATOM 7250 C CA . GLU B 1 245 ? 23.375 -47.812 -22.531 1 89 245 GLU B CA 1
ATOM 7251 C C . GLU B 1 245 ? 24.828 -48.156 -22.828 1 89 245 GLU B C 1
ATOM 7253 O O . GLU B 1 245 ? 25.562 -48.594 -21.938 1 89 245 GLU B O 1
ATOM 7258 N N . ALA B 1 246 ? 25.188 -47.844 -24.078 1 86.94 246 ALA B N 1
ATOM 7259 C CA . ALA B 1 246 ? 26.547 -48.188 -24.516 1 86.94 246 ALA B CA 1
ATOM 7260 C C . ALA B 1 246 ? 27.531 -47.094 -24.109 1 86.94 246 ALA B C 1
ATOM 7262 O O . ALA B 1 246 ? 28.734 -47.219 -24.312 1 86.94 246 ALA B O 1
ATOM 7263 N N . GLY B 1 247 ? 27 -46.031 -23.578 1 84.19 247 GLY B N 1
ATOM 7264 C CA . GLY B 1 247 ? 27.984 -45.094 -23.047 1 84.19 247 GLY B CA 1
ATOM 7265 C C . GLY B 1 247 ? 27.672 -43.625 -23.406 1 84.19 247 GLY B C 1
ATOM 7266 O O . GLY B 1 247 ? 28.312 -42.719 -22.875 1 84.19 247 GLY B O 1
ATOM 7267 N N . GLU B 1 248 ? 26.781 -43.438 -24.297 1 86.75 248 GLU B N 1
ATOM 7268 C CA . GLU B 1 248 ? 26.438 -42.094 -24.656 1 86.75 248 GLU B CA 1
ATOM 7269 C C . GLU B 1 248 ? 25.797 -41.344 -23.469 1 86.75 248 GLU B C 1
ATOM 7271 O O . GLU B 1 248 ? 25.203 -41.969 -22.594 1 86.75 248 GLU B O 1
ATOM 7276 N N . PRO B 1 249 ? 25.969 -40.125 -23.516 1 87.44 249 PRO B N 1
ATOM 7277 C CA . PRO B 1 249 ? 25.375 -39.344 -22.406 1 87.44 249 PRO B CA 1
ATOM 7278 C C . PRO B 1 249 ? 23.859 -39.375 -22.422 1 87.44 249 PRO B C 1
ATOM 7280 O O . PRO B 1 249 ? 23.25 -39.594 -23.469 1 87.44 249 PRO B O 1
ATOM 7283 N N . LEU B 1 250 ? 23.281 -39.219 -21.297 1 91.06 250 LEU B N 1
ATOM 7284 C CA . LEU B 1 250 ? 21.844 -39.125 -21.156 1 91.06 250 LEU B CA 1
ATOM 7285 C C . LEU B 1 250 ? 21.312 -37.906 -21.922 1 91.06 250 LEU B C 1
ATOM 7287 O O . LEU B 1 250 ? 21.984 -36.875 -22.016 1 91.06 250 LEU B O 1
ATOM 7291 N N . PRO B 1 251 ? 20.125 -38.094 -22.406 1 89.44 251 PRO B N 1
ATOM 7292 C CA . PRO B 1 251 ? 19.531 -36.938 -23.078 1 89.44 251 PRO B CA 1
ATOM 7293 C C . PRO B 1 251 ? 19.406 -35.719 -22.156 1 89.44 251 PRO B C 1
ATOM 7295 O O . PRO B 1 251 ? 19.047 -35.875 -20.984 1 89.44 251 PRO B O 1
ATOM 7298 N N . THR B 1 252 ? 19.672 -34.625 -22.703 1 88.56 252 THR B N 1
ATOM 7299 C CA . THR B 1 252 ? 19.594 -33.375 -21.953 1 88.56 252 THR B CA 1
ATOM 7300 C C . THR B 1 252 ? 18.141 -32.938 -21.781 1 88.56 252 THR B C 1
ATOM 7302 O O . THR B 1 252 ? 17.375 -32.938 -22.75 1 88.56 252 THR B O 1
ATOM 7305 N N . VAL B 1 253 ? 17.812 -32.656 -20.594 1 88.62 253 VAL B N 1
ATOM 7306 C CA . VAL B 1 253 ? 16.453 -32.25 -20.297 1 88.62 253 VAL B CA 1
ATOM 7307 C C . VAL B 1 253 ? 16.391 -30.719 -20.266 1 88.62 253 VAL B C 1
ATOM 7309 O O . VAL B 1 253 ? 17.219 -30.062 -19.625 1 88.62 253 VAL B O 1
ATOM 7312 N N . SER B 1 254 ? 15.5 -30.125 -20.953 1 80.56 254 SER B N 1
ATOM 7313 C CA . SER B 1 254 ? 15.352 -28.672 -20.984 1 80.56 254 SER B CA 1
ATOM 7314 C C . SER B 1 254 ? 14.68 -28.156 -19.703 1 80.56 254 SER B C 1
ATOM 7316 O O . SER B 1 254 ? 13.609 -28.656 -19.328 1 80.56 254 SER B O 1
ATOM 7318 N N . ALA B 1 255 ? 15.359 -27.391 -18.906 1 65 255 ALA B N 1
ATOM 7319 C CA . ALA B 1 255 ? 14.852 -26.875 -17.641 1 65 255 ALA B CA 1
ATOM 7320 C C . ALA B 1 255 ? 13.93 -25.688 -17.844 1 65 255 ALA B C 1
ATOM 7322 O O . ALA B 1 255 ? 13.062 -25.406 -17.016 1 65 255 ALA B O 1
ATOM 7323 N N . ILE B 1 256 ? 14.102 -24.953 -18.969 1 57.69 256 ILE B N 1
ATOM 7324 C CA . ILE B 1 256 ? 13.406 -23.688 -19.156 1 57.69 256 ILE B CA 1
ATOM 7325 C C . ILE B 1 256 ? 12.086 -23.922 -19.891 1 57.69 256 ILE B C 1
ATOM 7327 O O . ILE B 1 256 ? 12.07 -24.516 -20.969 1 57.69 256 ILE B O 1
ATOM 7331 N N . SER B 1 257 ? 11.039 -23.656 -19.312 1 61.09 257 SER B N 1
ATOM 7332 C CA . SER B 1 257 ? 9.695 -23.828 -19.859 1 61.09 257 SER B CA 1
ATOM 7333 C C . SER B 1 257 ? 9.57 -23.172 -21.234 1 61.09 257 SER B C 1
ATOM 7335 O O . SER B 1 257 ? 8.914 -23.703 -22.125 1 61.09 257 SER B O 1
ATOM 7337 N N . GLY B 1 258 ? 10.328 -22.094 -21.406 1 61.28 258 GLY B N 1
ATOM 7338 C CA . GLY B 1 258 ? 10.219 -21.344 -22.656 1 61.28 258 GLY B CA 1
ATOM 7339 C C . GLY B 1 258 ? 10.766 -22.109 -23.844 1 61.28 258 GLY B C 1
ATOM 7340 O O . GLY B 1 258 ? 10.398 -21.828 -24.984 1 61.28 258 GLY B O 1
ATOM 7341 N N . ASP B 1 259 ? 11.398 -23.203 -23.516 1 67 259 ASP B N 1
ATOM 7342 C CA . ASP B 1 259 ? 12.023 -23.953 -24.609 1 67 259 ASP B CA 1
ATOM 7343 C C . ASP B 1 259 ? 11.133 -25.094 -25.062 1 67 259 ASP B C 1
ATOM 7345 O O . ASP B 1 259 ? 11.383 -25.703 -26.109 1 67 259 ASP B O 1
ATOM 7349 N N . ASN B 1 260 ? 10.117 -25.359 -24.344 1 82.25 260 ASN B N 1
ATOM 7350 C CA . ASN B 1 260 ? 9.242 -26.469 -24.656 1 82.25 260 ASN B CA 1
ATOM 7351 C C . ASN B 1 260 ? 7.832 -26 -25.031 1 82.25 260 ASN B C 1
ATOM 7353 O O . ASN B 1 260 ? 6.859 -26.391 -24.375 1 82.25 260 ASN B O 1
ATOM 7357 N N . VAL B 1 261 ? 7.773 -25.359 -26.062 1 83.81 261 VAL B N 1
ATOM 7358 C CA . VAL B 1 261 ? 6.543 -24.703 -26.484 1 83.81 261 VAL B CA 1
ATOM 7359 C C . VAL B 1 261 ? 5.512 -25.766 -26.891 1 83.81 261 VAL B C 1
ATOM 7361 O O . VAL B 1 261 ? 4.324 -25.625 -26.594 1 83.81 261 VAL B O 1
ATOM 7364 N N . VAL B 1 262 ? 5.941 -26.797 -27.516 1 88.62 262 VAL B N 1
ATOM 7365 C CA . VAL B 1 262 ? 5.035 -27.828 -28 1 88.62 262 VAL B CA 1
ATOM 7366 C C . VAL B 1 262 ? 4.414 -28.578 -26.828 1 88.62 262 VAL B C 1
ATOM 7368 O O . VAL B 1 262 ? 3.213 -28.844 -26.828 1 88.62 262 VAL B O 1
ATOM 7371 N N . ARG B 1 263 ? 5.172 -28.859 -25.922 1 90.69 263 ARG B N 1
ATOM 7372 C CA . ARG B 1 263 ? 4.672 -29.531 -24.719 1 90.69 263 ARG B CA 1
ATOM 7373 C C . ARG B 1 263 ? 3.594 -28.688 -24.047 1 90.69 263 ARG B C 1
ATOM 7375 O O . ARG B 1 263 ? 2.596 -29.219 -23.562 1 90.69 263 ARG B O 1
ATOM 7382 N N . GLN B 1 264 ? 3.797 -27.5 -24.047 1 88.94 264 GLN B N 1
ATOM 7383 C CA . GLN B 1 264 ? 2.881 -26.594 -23.375 1 88.94 264 GLN B CA 1
ATOM 7384 C C . GLN B 1 264 ? 1.5 -26.625 -24.016 1 88.94 264 GLN B C 1
ATOM 7386 O O . GLN B 1 264 ? 0.487 -26.438 -23.344 1 88.94 264 GLN B O 1
ATOM 7391 N N . ILE B 1 265 ? 1.461 -26.875 -25.281 1 88.56 265 ILE B N 1
ATOM 7392 C CA . ILE B 1 265 ? 0.191 -26.938 -26 1 88.56 265 ILE B CA 1
ATOM 7393 C C . ILE B 1 265 ? -0.669 -28.062 -25.422 1 88.56 265 ILE B C 1
ATOM 7395 O O . ILE B 1 265 ? -1.896 -27.938 -25.359 1 88.56 265 ILE B O 1
ATOM 7399 N N . PHE B 1 266 ? 0.024 -29 -24.953 1 90.81 266 PHE B N 1
ATOM 7400 C CA . PHE B 1 266 ? -0.698 -30.156 -24.438 1 90.81 266 PHE B CA 1
ATOM 7401 C C . PHE B 1 266 ? -0.932 -30.031 -22.938 1 90.81 266 PHE B C 1
ATOM 7403 O O . PHE B 1 266 ? -1.671 -30.828 -22.359 1 90.81 266 PHE B O 1
ATOM 7410 N N . ALA B 1 267 ? -0.297 -29.094 -22.328 1 89.12 267 ALA B N 1
ATOM 7411 C CA . ALA B 1 267 ? -0.404 -28.922 -20.891 1 89.12 267 ALA B CA 1
ATOM 7412 C C . ALA B 1 267 ? -1.471 -27.891 -20.531 1 89.12 267 ALA B C 1
ATOM 7414 O O . ALA B 1 267 ? -2.088 -27.953 -19.469 1 89.12 267 ALA B O 1
ATOM 7415 N N . THR B 1 268 ? -1.591 -26.922 -21.359 1 86.38 268 THR B N 1
ATOM 7416 C CA . THR B 1 268 ? -2.547 -25.844 -21.125 1 86.38 268 THR B CA 1
ATOM 7417 C C . THR B 1 268 ? -3.371 -25.578 -22.391 1 86.38 268 THR B C 1
ATOM 7419 O O . THR B 1 268 ? -2.836 -25.125 -23.391 1 86.38 268 THR B O 1
ATOM 7422 N N . TRP B 1 269 ? -4.551 -25.828 -22.219 1 83.94 269 TRP B N 1
ATOM 7423 C CA . TRP B 1 269 ? -5.422 -25.672 -23.391 1 83.94 269 TRP B CA 1
ATOM 7424 C C . TRP B 1 269 ? -5.859 -24.219 -23.531 1 83.94 269 TRP B C 1
ATOM 7426 O O . TRP B 1 269 ? -6.082 -23.516 -22.547 1 83.94 269 TRP B O 1
ATOM 7436 N N . ASP B 1 270 ? -5.93 -23.859 -24.766 1 76.5 270 ASP B N 1
ATOM 7437 C CA . ASP B 1 270 ? -6.496 -22.562 -25.094 1 76.5 270 ASP B CA 1
ATOM 7438 C C . ASP B 1 270 ? -7.969 -22.484 -24.703 1 76.5 270 ASP B C 1
ATOM 7440 O O . ASP B 1 270 ? -8.719 -23.438 -24.891 1 76.5 270 ASP B O 1
ATOM 7444 N N . TYR B 1 271 ? -8.312 -21.438 -24.156 1 76.88 271 TYR B N 1
ATOM 7445 C CA . TYR B 1 271 ? -9.68 -21.25 -23.672 1 76.88 271 TYR B CA 1
ATOM 7446 C C . TYR B 1 271 ? -10.68 -21.406 -24.797 1 76.88 271 TYR B C 1
ATOM 7448 O O . TYR B 1 271 ? -11.805 -21.875 -24.578 1 76.88 271 TYR B O 1
ATOM 7456 N N . ARG B 1 272 ? -10.422 -21.172 -26.094 1 70.75 272 ARG B N 1
ATOM 7457 C CA . ARG B 1 272 ? -11.312 -21.234 -27.234 1 70.75 272 ARG B CA 1
ATOM 7458 C C . ARG B 1 272 ? -11.703 -22.672 -27.547 1 70.75 272 ARG B C 1
ATOM 7460 O O . ARG B 1 272 ? -12.703 -22.922 -28.234 1 70.75 272 ARG B O 1
ATOM 7467 N N . LEU B 1 273 ? -10.922 -23.438 -27 1 75.94 273 LEU B N 1
ATOM 7468 C CA . LEU B 1 273 ? -11.164 -24.859 -27.281 1 75.94 273 LEU B CA 1
ATOM 7469 C C . LEU B 1 273 ? -12.141 -25.453 -26.266 1 75.94 273 LEU B C 1
ATOM 7471 O O . LEU B 1 273 ? -12.688 -26.531 -26.5 1 75.94 273 LEU B O 1
ATOM 7475 N N . THR B 1 274 ? -12.445 -24.781 -25.219 1 69.62 274 THR B N 1
ATOM 7476 C CA . THR B 1 274 ? -13.117 -25.344 -24.062 1 69.62 274 THR B CA 1
ATOM 7477 C C . THR B 1 274 ? -14.633 -25.375 -24.281 1 69.62 274 THR B C 1
ATOM 7479 O O . THR B 1 274 ? -15.344 -26.141 -23.625 1 69.62 274 THR B O 1
ATOM 7482 N N . ASP B 1 275 ? -15.023 -24.719 -25.344 1 74.5 275 ASP B N 1
ATOM 7483 C CA . ASP B 1 275 ? -16.469 -24.656 -25.531 1 74.5 275 ASP B CA 1
ATOM 7484 C C . ASP B 1 275 ? -16.969 -25.828 -26.359 1 74.5 275 ASP B C 1
ATOM 7486 O O . ASP B 1 275 ? -18.141 -26.203 -26.281 1 74.5 275 ASP B O 1
ATOM 7490 N N . ASP B 1 276 ? -16.078 -26.375 -27.109 1 79.12 276 ASP B N 1
ATOM 7491 C CA . ASP B 1 276 ? -16.406 -27.547 -27.922 1 79.12 276 ASP B CA 1
ATOM 7492 C C . ASP B 1 276 ? -16.047 -28.844 -27.203 1 79.12 276 ASP B C 1
ATOM 7494 O O . ASP B 1 276 ? -14.883 -29.234 -27.156 1 79.12 276 ASP B O 1
ATOM 7498 N N . LEU B 1 277 ? -17.031 -29.547 -26.75 1 81.69 277 LEU B N 1
ATOM 7499 C CA . LEU B 1 277 ? -16.844 -30.719 -25.906 1 81.69 277 LEU B CA 1
ATOM 7500 C C . LEU B 1 277 ? -16.141 -31.844 -26.672 1 81.69 277 LEU B C 1
ATOM 7502 O O . LEU B 1 277 ? -15.289 -32.531 -26.109 1 81.69 277 LEU B O 1
ATOM 7506 N N . ASP B 1 278 ? -16.469 -31.922 -27.859 1 83.94 278 ASP B N 1
ATOM 7507 C CA . ASP B 1 278 ? -15.867 -32.969 -28.672 1 83.94 278 ASP B CA 1
ATOM 7508 C C . ASP B 1 278 ? -14.383 -32.719 -28.906 1 83.94 278 ASP B C 1
ATOM 7510 O O . ASP B 1 278 ? -13.562 -33.625 -28.828 1 83.94 278 ASP B O 1
ATOM 7514 N N . LEU B 1 279 ? -14.133 -31.562 -29.203 1 86.94 279 LEU B N 1
ATOM 7515 C CA . LEU B 1 279 ? -12.734 -31.188 -29.391 1 86.94 279 LEU B CA 1
ATOM 7516 C C . LEU B 1 279 ? -11.945 -31.344 -28.109 1 86.94 279 LEU B C 1
ATOM 7518 O O . LEU B 1 279 ? -10.797 -31.797 -28.125 1 86.94 279 LEU B O 1
ATOM 7522 N N . LYS B 1 280 ? -12.578 -31.062 -27.109 1 86.81 280 LYS B N 1
ATOM 7523 C CA . LYS B 1 280 ? -11.945 -31.188 -25.797 1 86.81 280 LYS B CA 1
ATOM 7524 C C . LYS B 1 280 ? -11.602 -32.625 -25.484 1 86.81 280 LYS B C 1
ATOM 7526 O O . LYS B 1 280 ? -10.516 -32.938 -24.969 1 86.81 280 LYS B O 1
ATOM 7531 N N . LYS B 1 281 ? -12.445 -33.438 -25.828 1 87.94 281 LYS B N 1
ATOM 7532 C CA . LYS B 1 281 ? -12.227 -34.875 -25.609 1 87.94 281 LYS B CA 1
ATOM 7533 C C . LYS B 1 281 ? -11.031 -35.344 -26.422 1 87.94 281 LYS B C 1
ATOM 7535 O O . LYS B 1 281 ? -10.195 -36.094 -25.922 1 87.94 281 LYS B O 1
ATOM 7540 N N . LYS B 1 282 ? -11.023 -34.938 -27.562 1 89.75 282 LYS B N 1
ATOM 7541 C CA . LYS B 1 282 ? -9.938 -35.344 -28.453 1 89.75 282 LYS B CA 1
ATOM 7542 C C . LYS B 1 282 ? -8.602 -34.781 -27.969 1 89.75 282 LYS B C 1
ATOM 7544 O O . LYS B 1 282 ? -7.586 -35.5 -28.016 1 89.75 282 LYS B O 1
ATOM 7549 N N . MET B 1 283 ? -8.672 -33.625 -27.609 1 90.12 283 MET B N 1
ATOM 7550 C CA . MET B 1 283 ? -7.457 -33 -27.094 1 90.12 283 MET B CA 1
ATOM 7551 C C . MET B 1 283 ? -6.996 -33.688 -25.812 1 90.12 283 MET B C 1
ATOM 7553 O O . MET B 1 283 ? -5.797 -33.875 -25.609 1 90.12 283 MET B O 1
ATOM 7557 N N . ALA B 1 284 ? -7.922 -34.031 -25 1 91.19 284 ALA B N 1
ATOM 7558 C CA . ALA B 1 284 ? -7.594 -34.719 -23.766 1 91.19 284 ALA B CA 1
ATOM 7559 C C . ALA B 1 284 ? -6.93 -36.062 -24.062 1 91.19 284 ALA B C 1
ATOM 7561 O O . ALA B 1 284 ? -5.961 -36.469 -23.406 1 91.19 284 ALA B O 1
ATOM 7562 N N . ALA B 1 285 ? -7.441 -36.688 -25.031 1 91.69 285 ALA B N 1
ATOM 7563 C CA . ALA B 1 285 ? -6.875 -37.969 -25.438 1 91.69 285 ALA B CA 1
ATOM 7564 C C . ALA B 1 285 ? -5.441 -37.812 -25.938 1 91.69 285 ALA B C 1
ATOM 7566 O O . ALA B 1 285 ? -4.57 -38.625 -25.625 1 91.69 285 ALA B O 1
ATOM 7567 N N . LEU B 1 286 ? -5.254 -36.781 -26.656 1 93 286 LEU B N 1
ATOM 7568 C CA . LEU B 1 286 ? -3.916 -36.5 -27.172 1 93 286 LEU B CA 1
ATOM 7569 C C . LEU B 1 286 ? -2.953 -36.188 -26.031 1 93 286 LEU B C 1
ATOM 7571 O O . LEU B 1 286 ? -1.821 -36.656 -26.016 1 93 286 LEU B O 1
ATOM 7575 N N . SER B 1 287 ? -3.41 -35.375 -25.234 1 94.5 287 SER B N 1
ATOM 7576 C CA . SER B 1 287 ? -2.584 -35.031 -24.078 1 94.5 287 SER B CA 1
ATOM 7577 C C . SER B 1 287 ? -2.258 -36.25 -23.234 1 94.5 287 SER B C 1
ATOM 7579 O O . SER B 1 287 ? -1.141 -36.375 -22.719 1 94.5 287 SER B O 1
ATOM 7581 N N . LEU B 1 288 ? -3.211 -37.062 -23.078 1 94.25 288 LEU B N 1
ATOM 7582 C CA . LEU B 1 288 ? -2.996 -38.312 -22.328 1 94.25 288 LEU B CA 1
ATOM 7583 C C . LEU B 1 288 ? -1.897 -39.125 -22.969 1 94.25 288 LEU B C 1
ATOM 7585 O O . LEU B 1 288 ? -1.023 -39.656 -22.281 1 94.25 288 LEU B O 1
ATOM 7589 N N . ARG B 1 289 ? -1.939 -39.219 -24.188 1 94.75 289 ARG B N 1
ATOM 7590 C CA . ARG B 1 289 ? -0.93 -39.969 -24.906 1 94.75 289 ARG B CA 1
ATOM 7591 C C . ARG B 1 289 ? 0.451 -39.344 -24.75 1 94.75 289 ARG B C 1
ATOM 7593 O O . ARG B 1 289 ? 1.444 -40.062 -24.578 1 94.75 289 ARG B O 1
ATOM 7600 N N . VAL B 1 290 ? 0.47 -38.062 -24.844 1 95.12 290 VAL B N 1
ATOM 7601 C CA . VAL B 1 290 ? 1.735 -37.344 -24.672 1 95.12 290 VAL B CA 1
ATOM 7602 C C . VAL B 1 290 ? 2.305 -37.656 -23.281 1 95.12 290 VAL B C 1
ATOM 7604 O O . VAL B 1 290 ? 3.49 -37.969 -23.156 1 95.12 290 VAL B O 1
ATOM 7607 N N . ILE B 1 291 ? 1.502 -37.625 -22.312 1 95.56 291 ILE B N 1
ATOM 7608 C CA . ILE B 1 291 ? 1.92 -37.844 -20.938 1 95.56 291 ILE B CA 1
ATOM 7609 C C . ILE B 1 291 ? 2.41 -39.281 -20.75 1 95.56 291 ILE B C 1
ATOM 7611 O O . ILE B 1 291 ? 3.463 -39.5 -20.156 1 95.56 291 ILE B O 1
ATOM 7615 N N . GLU B 1 292 ? 1.71 -40.188 -21.281 1 94.25 292 GLU B N 1
ATOM 7616 C CA . GLU B 1 292 ? 2.074 -41.594 -21.141 1 94.25 292 GLU B CA 1
ATOM 7617 C C . GLU B 1 292 ? 3.395 -41.875 -21.844 1 94.25 292 GLU B C 1
ATOM 7619 O O . GLU B 1 292 ? 4.25 -42.594 -21.297 1 94.25 292 GLU B O 1
ATOM 7624 N N . GLU B 1 293 ? 3.518 -41.312 -23 1 93.94 293 GLU B N 1
ATOM 7625 C CA . GLU B 1 293 ? 4.766 -41.5 -23.719 1 93.94 293 GLU B CA 1
ATOM 7626 C C . GLU B 1 293 ? 5.93 -40.812 -23.016 1 93.94 293 GLU B C 1
ATOM 7628 O O . GLU B 1 293 ? 7.035 -41.375 -22.953 1 93.94 293 GLU B O 1
ATOM 7633 N N . SER B 1 294 ? 5.684 -39.656 -22.625 1 94.25 294 SER B N 1
ATOM 7634 C CA . SER B 1 294 ? 6.707 -38.938 -21.875 1 94.25 294 SER B CA 1
ATOM 7635 C C . SER B 1 294 ? 7.098 -39.719 -20.609 1 94.25 294 SER B C 1
ATOM 7637 O O . SER B 1 294 ? 8.273 -39.75 -20.234 1 94.25 294 SER B O 1
ATOM 7639 N N . ALA B 1 295 ? 6.125 -40.312 -19.938 1 94.69 295 ALA B N 1
ATOM 7640 C CA . ALA B 1 295 ? 6.387 -41.094 -18.734 1 94.69 295 ALA B CA 1
ATOM 7641 C C . ALA B 1 295 ? 7.266 -42.281 -19.031 1 94.69 295 ALA B C 1
ATOM 7643 O O . ALA B 1 295 ? 8.164 -42.625 -18.266 1 94.69 295 ALA B O 1
ATOM 7644 N N . LYS B 1 296 ? 6.996 -42.906 -20.094 1 92.5 296 LYS B N 1
ATOM 7645 C CA . LYS B 1 296 ? 7.809 -44.031 -20.516 1 92.5 296 LYS B CA 1
ATOM 7646 C C . LYS B 1 296 ? 9.258 -43.594 -20.766 1 92.5 296 LYS B C 1
ATOM 7648 O O . LYS B 1 296 ? 10.188 -44.25 -20.297 1 92.5 296 LYS B O 1
ATOM 7653 N N . ASN B 1 297 ? 9.359 -42.562 -21.484 1 91.5 297 ASN B N 1
ATOM 7654 C CA . ASN B 1 297 ? 10.688 -42.031 -21.766 1 91.5 297 ASN B CA 1
ATOM 7655 C C . ASN B 1 297 ? 11.422 -41.625 -20.484 1 91.5 297 ASN B C 1
ATOM 7657 O O . ASN B 1 297 ? 12.609 -41.938 -20.328 1 91.5 297 ASN B O 1
ATOM 7661 N N . HIS B 1 298 ? 10.703 -41.062 -19.656 1 92.81 298 HIS B N 1
ATOM 7662 C CA . HIS B 1 298 ? 11.297 -40.625 -18.406 1 92.81 298 HIS B CA 1
ATOM 7663 C C . HIS B 1 298 ? 11.734 -41.812 -17.547 1 92.81 298 HIS B C 1
ATOM 7665 O O . HIS B 1 298 ? 12.789 -41.75 -16.906 1 92.81 298 HIS B O 1
ATOM 7671 N N . ARG B 1 299 ? 10.914 -42.781 -17.516 1 91.69 299 ARG B N 1
ATOM 7672 C CA . ARG B 1 299 ? 11.258 -43.969 -16.75 1 91.69 299 ARG B CA 1
ATOM 7673 C C . ARG B 1 299 ? 12.57 -44.594 -17.234 1 91.69 299 ARG B C 1
ATOM 7675 O O . ARG B 1 299 ? 13.438 -44.938 -16.422 1 91.69 299 ARG B O 1
ATOM 7682 N N . GLN B 1 300 ? 12.703 -44.656 -18.469 1 91.31 300 GLN B N 1
ATOM 7683 C CA . GLN B 1 300 ? 13.945 -45.156 -19.047 1 91.31 300 GLN B CA 1
ATOM 7684 C C . GLN B 1 300 ? 15.125 -44.25 -18.703 1 91.31 300 GLN B C 1
ATOM 7686 O O . GLN B 1 300 ? 16.203 -44.75 -18.359 1 91.31 300 GLN B O 1
ATOM 7691 N N . TRP B 1 301 ? 14.883 -43.031 -18.812 1 92.81 301 TRP B N 1
ATOM 7692 C CA . TRP B 1 301 ? 15.898 -42.062 -18.453 1 92.81 301 TRP B CA 1
ATOM 7693 C C . TRP B 1 301 ? 16.344 -42.25 -17.016 1 92.81 301 TRP B C 1
ATOM 7695 O O . TRP B 1 301 ? 17.547 -42.25 -16.719 1 92.81 301 TRP B O 1
ATOM 7705 N N . LEU B 1 302 ? 15.422 -42.469 -16.094 1 91.81 302 LEU B N 1
ATOM 7706 C CA . LEU B 1 302 ? 15.711 -42.625 -14.68 1 91.81 302 LEU B CA 1
ATOM 7707 C C . LEU B 1 302 ? 16.484 -43.938 -14.422 1 91.81 302 LEU B C 1
ATOM 7709 O O . LEU B 1 302 ? 17.438 -43.938 -13.633 1 91.81 302 LEU B O 1
ATOM 7713 N N . GLU B 1 303 ? 16.078 -44.938 -15.047 1 90.06 303 GLU B N 1
ATOM 7714 C CA . GLU B 1 303 ? 16.766 -46.219 -14.891 1 90.06 303 GLU B CA 1
ATOM 7715 C C . GLU B 1 303 ? 18.219 -46.125 -15.344 1 90.06 303 GLU B C 1
ATOM 7717 O O . GLU B 1 303 ? 19.125 -46.625 -14.664 1 90.06 303 GLU B O 1
ATOM 7722 N N . LEU B 1 304 ? 18.422 -45.469 -16.406 1 91.69 304 LEU B N 1
ATOM 7723 C CA . LEU B 1 304 ? 19.766 -45.312 -16.938 1 91.69 304 LEU B CA 1
ATOM 7724 C C . LEU B 1 304 ? 20.594 -44.344 -16.094 1 91.69 304 LEU B C 1
ATOM 7726 O O . LEU B 1 304 ? 21.797 -44.531 -15.945 1 91.69 304 LEU B O 1
ATOM 7730 N N . PHE B 1 305 ? 19.969 -43.406 -15.609 1 93 305 PHE B N 1
ATOM 7731 C CA . PHE B 1 305 ? 20.641 -42.469 -14.719 1 93 305 PHE B CA 1
ATOM 7732 C C . PHE B 1 305 ? 21.203 -43.188 -13.5 1 93 305 PHE B C 1
ATOM 7734 O O . PHE B 1 305 ? 22.359 -43 -13.133 1 93 305 PHE B O 1
ATOM 7741 N N . VAL B 1 306 ? 20.344 -44.031 -12.883 1 91.75 306 VAL B N 1
ATOM 7742 C CA . VAL B 1 306 ? 20.734 -44.781 -11.688 1 91.75 306 VAL B CA 1
ATOM 7743 C C . VAL B 1 306 ? 21.859 -45.75 -12.031 1 91.75 306 VAL B C 1
ATOM 7745 O O . VAL B 1 306 ? 22.844 -45.875 -11.281 1 91.75 306 VAL B O 1
ATOM 7748 N N . LYS B 1 307 ? 21.75 -46.344 -13.148 1 89.25 307 LYS B N 1
ATOM 7749 C CA . LYS B 1 307 ? 22.75 -47.281 -13.586 1 89.25 307 LYS B CA 1
ATOM 7750 C C . LYS B 1 307 ? 24.078 -46.594 -13.906 1 89.25 307 LYS B C 1
ATOM 7752 O O . LYS B 1 307 ? 25.141 -47.031 -13.453 1 89.25 307 LYS B O 1
ATOM 7757 N N . LYS B 1 308 ? 24.016 -45.531 -14.586 1 90.44 308 LYS B N 1
ATOM 7758 C CA . LYS B 1 308 ? 25.203 -44.844 -15.062 1 90.44 308 LYS B CA 1
ATOM 7759 C C . LYS B 1 308 ? 26 -44.25 -13.891 1 90.44 308 LYS B C 1
ATOM 7761 O O . LYS B 1 308 ? 27.219 -44.156 -13.945 1 90.44 308 LYS B O 1
ATOM 7766 N N . HIS B 1 309 ? 25.359 -43.844 -12.914 1 89.69 309 HIS B N 1
ATOM 7767 C CA . HIS B 1 309 ? 26.047 -43.219 -11.797 1 89.69 309 HIS B CA 1
ATOM 7768 C C . HIS B 1 309 ? 26.203 -44.188 -10.625 1 89.69 309 HIS B C 1
ATOM 7770 O O . HIS B 1 309 ? 26.484 -43.75 -9.5 1 89.69 309 HIS B O 1
ATOM 7776 N N . ASN B 1 310 ? 25.906 -45.406 -10.797 1 85 310 ASN B N 1
ATOM 7777 C CA . ASN B 1 310 ? 26.125 -46.5 -9.852 1 85 310 ASN B CA 1
ATOM 7778 C C . ASN B 1 310 ? 25.344 -46.281 -8.555 1 85 310 ASN B C 1
ATOM 7780 O O . ASN B 1 310 ? 25.891 -46.406 -7.461 1 85 310 ASN B O 1
ATOM 7784 N N . LEU B 1 311 ? 24.188 -45.812 -8.828 1 87.69 311 LEU B N 1
ATOM 7785 C CA . LEU B 1 311 ? 23.297 -45.625 -7.684 1 87.69 311 LEU B CA 1
ATOM 7786 C C . LEU B 1 311 ? 22.453 -46.844 -7.43 1 87.69 311 LEU B C 1
ATOM 7788 O O . LEU B 1 311 ? 22.219 -47.656 -8.344 1 87.69 311 LEU B O 1
ATOM 7792 N N . THR B 1 312 ? 22.203 -47.156 -6.199 1 81.62 312 THR B N 1
ATOM 7793 C CA . THR B 1 312 ? 21.5 -48.375 -5.867 1 81.62 312 THR B CA 1
ATOM 7794 C C . THR B 1 312 ? 20.125 -48.062 -5.285 1 81.62 312 THR B C 1
ATOM 7796 O O . THR B 1 312 ? 19.984 -47.25 -4.391 1 81.62 312 THR B O 1
ATOM 7799 N N . LEU B 1 313 ? 19.125 -48.469 -6.02 1 81 313 LEU B N 1
ATOM 7800 C CA . LEU B 1 313 ? 17.766 -48.438 -5.496 1 81 313 LEU B CA 1
ATOM 7801 C C . LEU B 1 313 ? 17.312 -49.844 -5.055 1 81 313 LEU B C 1
ATOM 7803 O O . LEU B 1 313 ? 17.641 -50.844 -5.707 1 81 313 LEU B O 1
ATOM 7807 N N . SER B 1 314 ? 16.859 -49.875 -3.799 1 71.69 314 SER B N 1
ATOM 7808 C CA . SER B 1 314 ? 16.406 -51.188 -3.314 1 71.69 314 SER B CA 1
ATOM 7809 C C . SER B 1 314 ? 15.375 -51.781 -4.25 1 71.69 314 SER B C 1
ATOM 7811 O O . SER B 1 314 ? 14.656 -51.062 -4.945 1 71.69 314 SER B O 1
ATOM 7813 N N . THR B 1 315 ? 15.445 -53.031 -4.422 1 61.94 315 THR B N 1
ATOM 7814 C CA . THR B 1 315 ? 14.578 -53.781 -5.324 1 61.94 315 THR B CA 1
ATOM 7815 C C . THR B 1 315 ? 13.109 -53.5 -5.031 1 61.94 315 THR B C 1
ATOM 7817 O O . THR B 1 315 ? 12.258 -53.625 -5.91 1 61.94 315 THR B O 1
ATOM 7820 N N . GLU B 1 316 ? 12.883 -53.031 -3.861 1 64 316 GLU B N 1
ATOM 7821 C CA . GLU B 1 316 ? 11.5 -52.812 -3.463 1 64 316 GLU B CA 1
ATOM 7822 C C . GLU B 1 316 ? 11.023 -51.406 -3.869 1 64 316 GLU B C 1
ATOM 7824 O O . GLU B 1 316 ? 9.82 -51.156 -3.961 1 64 316 GLU B O 1
ATOM 7829 N N . GLU B 1 317 ? 12.016 -50.625 -4.18 1 70.38 317 GLU B N 1
ATOM 7830 C CA . GLU B 1 317 ? 11.617 -49.281 -4.508 1 70.38 317 GLU B CA 1
ATOM 7831 C C . GLU B 1 317 ? 11.539 -49.062 -6.02 1 70.38 317 GLU B C 1
ATOM 7833 O O . GLU B 1 317 ? 12.461 -49.438 -6.746 1 70.38 317 GLU B O 1
ATOM 7838 N N . LYS B 1 318 ? 10.344 -48.844 -6.477 1 70.81 318 LYS B N 1
ATOM 7839 C CA . LYS B 1 318 ? 10.141 -48.625 -7.906 1 70.81 318 LYS B CA 1
ATOM 7840 C C . LYS B 1 318 ? 10.141 -47.125 -8.234 1 70.81 318 LYS B C 1
ATOM 7842 O O . LYS B 1 318 ? 9.672 -46.312 -7.441 1 70.81 318 LYS B O 1
ATOM 7847 N N . LEU B 1 319 ? 10.945 -46.906 -9.312 1 79.62 319 LEU B N 1
ATOM 7848 C CA . LEU B 1 319 ? 10.883 -45.562 -9.852 1 79.62 319 LEU B CA 1
ATOM 7849 C C . LEU B 1 319 ? 9.5 -45.281 -10.43 1 79.62 319 LEU B C 1
ATOM 7851 O O . LEU B 1 319 ? 8.883 -46.156 -11.031 1 79.62 319 LEU B O 1
ATOM 7855 N N . PHE B 1 320 ? 8.922 -44.312 -10.031 1 76.38 320 PHE B N 1
ATOM 7856 C CA . PHE B 1 320 ? 7.551 -43.969 -10.422 1 76.38 320 PHE B CA 1
ATOM 7857 C C . PHE B 1 320 ? 7.488 -43.562 -11.891 1 76.38 320 PHE B C 1
ATOM 7859 O O . PHE B 1 320 ? 8.484 -43.125 -12.461 1 76.38 320 PHE B O 1
ATOM 7866 N N . ASN B 1 321 ? 6.355 -43.875 -12.43 1 84.5 321 ASN B N 1
ATOM 7867 C CA . ASN B 1 321 ? 6.062 -43.531 -13.812 1 84.5 321 ASN B CA 1
ATOM 7868 C C . ASN B 1 321 ? 5.48 -42.125 -13.914 1 84.5 321 ASN B C 1
ATOM 7870 O O . ASN B 1 321 ? 4.266 -41.938 -13.82 1 84.5 321 ASN B O 1
ATOM 7874 N N . THR B 1 322 ? 6.316 -41.125 -14.039 1 89.44 322 THR B N 1
ATOM 7875 C CA . THR B 1 322 ? 5.871 -39.75 -14.164 1 89.44 322 THR B CA 1
ATOM 7876 C C . THR B 1 322 ? 6.445 -39.094 -15.422 1 89.44 322 THR B C 1
ATOM 7878 O O . THR B 1 322 ? 7.539 -39.469 -15.867 1 89.44 322 THR B O 1
ATOM 7881 N N . PRO B 1 323 ? 5.707 -38.281 -15.969 1 91.56 323 PRO B N 1
ATOM 7882 C CA . PRO B 1 323 ? 6.262 -37.594 -17.125 1 91.56 323 PRO B CA 1
ATOM 7883 C C . PRO B 1 323 ? 7.426 -36.688 -16.766 1 91.56 323 PRO B C 1
ATOM 7885 O O . PRO B 1 323 ? 7.641 -36.375 -15.578 1 91.56 323 PRO B O 1
ATOM 7888 N N . LEU B 1 324 ? 8.102 -36.312 -17.734 1 88.88 324 LEU B N 1
ATOM 7889 C CA . LEU B 1 324 ? 9.258 -35.438 -17.547 1 88.88 324 LEU B CA 1
ATOM 7890 C C . LEU B 1 324 ? 8.852 -34.125 -16.875 1 88.88 324 LEU B C 1
ATOM 7892 O O . LEU B 1 324 ? 9.555 -33.656 -15.992 1 88.88 324 LEU B O 1
ATOM 7896 N N . ASP B 1 325 ? 7.793 -33.656 -17.406 1 88.44 325 ASP B N 1
ATOM 7897 C CA . ASP B 1 325 ? 7.219 -32.406 -16.844 1 88.44 325 ASP B CA 1
ATOM 7898 C C . ASP B 1 325 ? 5.922 -32.719 -16.094 1 88.44 325 ASP B C 1
ATOM 7900 O O . ASP B 1 325 ? 4.867 -32.875 -16.719 1 88.44 325 ASP B O 1
ATOM 7904 N N . THR B 1 326 ? 6.016 -32.719 -14.836 1 88.06 326 THR B N 1
ATOM 7905 C CA . THR B 1 326 ? 4.863 -33.094 -14.023 1 88.06 326 THR B CA 1
ATOM 7906 C C . THR B 1 326 ? 3.793 -32 -14.086 1 88.06 326 THR B C 1
ATOM 7908 O O . THR B 1 326 ? 2.641 -32.219 -13.719 1 88.06 326 THR B O 1
ATOM 7911 N N . GLY B 1 327 ? 4.145 -30.859 -14.539 1 87.38 327 GLY B N 1
ATOM 7912 C CA . GLY B 1 327 ? 3.174 -29.781 -14.703 1 87.38 327 GLY B CA 1
ATOM 7913 C C . GLY B 1 327 ? 2.062 -30.125 -15.672 1 87.38 327 GLY B C 1
ATOM 7914 O O . GLY B 1 327 ? 0.963 -29.578 -15.586 1 87.38 327 GLY B O 1
ATOM 7915 N N . MET B 1 328 ? 2.318 -31.047 -16.578 1 90.31 328 MET B N 1
ATOM 7916 C CA . MET B 1 328 ? 1.319 -31.453 -17.562 1 90.31 328 MET B CA 1
ATOM 7917 C C . MET B 1 328 ? 0.143 -32.156 -16.875 1 90.31 328 MET B C 1
ATOM 7919 O O . MET B 1 328 ? -0.969 -32.156 -17.406 1 90.31 328 MET B O 1
ATOM 7923 N N . LEU B 1 329 ? 0.443 -32.688 -15.766 1 92.06 329 LEU B N 1
ATOM 7924 C CA . LEU B 1 329 ? -0.587 -33.438 -15.055 1 92.06 329 LEU B CA 1
ATOM 7925 C C . LEU B 1 329 ? -1.671 -32.5 -14.523 1 92.06 329 LEU B C 1
ATOM 7927 O O . LEU B 1 329 ? -2.805 -32.906 -14.297 1 92.06 329 LEU B O 1
ATOM 7931 N N . ALA B 1 330 ? -1.322 -31.281 -14.281 1 91.94 330 ALA B N 1
ATOM 7932 C CA . ALA B 1 330 ? -2.244 -30.297 -13.727 1 91.94 330 ALA B CA 1
ATOM 7933 C C . ALA B 1 330 ? -3.482 -30.156 -14.609 1 91.94 330 ALA B C 1
ATOM 7935 O O . ALA B 1 330 ? -4.57 -29.844 -14.117 1 91.94 330 ALA B O 1
ATOM 7936 N N . LEU B 1 331 ? -3.307 -30.406 -15.875 1 91.5 331 LEU B N 1
ATOM 7937 C CA . LEU B 1 331 ? -4.418 -30.328 -16.812 1 91.5 331 LEU B CA 1
ATOM 7938 C C . LEU B 1 331 ? -5.57 -31.234 -16.375 1 91.5 331 LEU B C 1
ATOM 7940 O O . LEU B 1 331 ? -6.734 -30.812 -16.406 1 91.5 331 LEU B O 1
ATOM 7944 N N . PHE B 1 332 ? -5.234 -32.312 -15.914 1 89.81 332 PHE B N 1
ATOM 7945 C CA . PHE B 1 332 ? -6.254 -33.281 -15.562 1 89.81 332 PHE B CA 1
ATOM 7946 C C . PHE B 1 332 ? -6.773 -33.031 -14.148 1 89.81 332 PHE B C 1
ATOM 7948 O O . PHE B 1 332 ? -7.855 -33.5 -13.789 1 89.81 332 PHE B O 1
ATOM 7955 N N . GLY B 1 333 ? -6.008 -32.375 -13.375 1 88.81 333 GLY B N 1
ATOM 7956 C CA . GLY B 1 333 ? -6.527 -31.891 -12.102 1 88.81 333 GLY B CA 1
ATOM 7957 C C . GLY B 1 333 ? -7.617 -30.844 -12.258 1 88.81 333 GLY B C 1
ATOM 7958 O O . GLY B 1 333 ? -8.586 -30.844 -11.5 1 88.81 333 GLY B O 1
ATOM 7959 N N . ARG B 1 334 ? -7.473 -30.141 -13.219 1 88.56 334 ARG B N 1
ATOM 7960 C CA . ARG B 1 334 ? -8.43 -29.078 -13.492 1 88.56 334 ARG B CA 1
ATOM 7961 C C . ARG B 1 334 ? -9.633 -29.609 -14.258 1 88.56 334 ARG B C 1
ATOM 7963 O O . ARG B 1 334 ? -10.688 -28.969 -14.281 1 88.56 334 ARG B O 1
ATOM 7970 N N . ASN B 1 335 ? -9.367 -30.703 -14.945 1 87.31 335 ASN B N 1
ATOM 7971 C CA . ASN B 1 335 ? -10.422 -31.344 -15.719 1 87.31 335 ASN B CA 1
ATOM 7972 C C . ASN B 1 335 ? -10.625 -32.781 -15.281 1 87.31 335 ASN B C 1
ATOM 7974 O O . ASN B 1 335 ? -10.32 -33.719 -16.031 1 87.31 335 ASN B O 1
ATOM 7978 N N . PRO B 1 336 ? -11.25 -32.906 -14.203 1 88.12 336 PRO B N 1
ATOM 7979 C CA . PRO B 1 336 ? -11.344 -34.25 -13.625 1 88.12 336 PRO B CA 1
ATOM 7980 C C . PRO B 1 336 ? -12.227 -35.188 -14.445 1 88.12 336 PRO B C 1
ATOM 7982 O O . PRO B 1 336 ? -12.188 -36.406 -14.25 1 88.12 336 PRO B O 1
ATOM 7985 N N . GLU B 1 337 ? -12.992 -34.656 -15.312 1 84.94 337 GLU B N 1
ATOM 7986 C CA . GLU B 1 337 ? -13.836 -35.5 -16.172 1 84.94 337 GLU B CA 1
ATOM 7987 C C . GLU B 1 337 ? -12.984 -36.406 -17.062 1 84.94 337 GLU B C 1
ATOM 7989 O O . GLU B 1 337 ? -13.445 -37.438 -17.516 1 84.94 337 GLU B O 1
ATOM 7994 N N . PHE B 1 338 ? -11.758 -36 -17.266 1 87 338 PHE B N 1
ATOM 7995 C CA . PHE B 1 338 ? -10.891 -36.75 -18.141 1 87 338 PHE B CA 1
ATOM 7996 C C . PHE B 1 338 ? -9.828 -37.5 -17.359 1 87 338 PHE B C 1
ATOM 7998 O O . PHE B 1 338 ? -8.914 -38.094 -17.922 1 87 338 PHE B O 1
ATOM 8005 N N . LEU B 1 339 ? -9.984 -37.5 -16.094 1 89.81 339 LEU B N 1
ATOM 8006 C CA . LEU B 1 339 ? -9 -38.125 -15.227 1 89.81 339 LEU B CA 1
ATOM 8007 C C . LEU B 1 339 ? -9.109 -39.656 -15.273 1 89.81 339 LEU B C 1
ATOM 8009 O O . LEU B 1 339 ? -10.156 -40.219 -14.93 1 89.81 339 LEU B O 1
ATOM 8013 N N . THR B 1 340 ? -8.047 -40.312 -15.688 1 88.81 340 THR B N 1
ATOM 8014 C CA . THR B 1 340 ? -7.98 -41.75 -15.703 1 88.81 340 THR B CA 1
ATOM 8015 C C . THR B 1 340 ? -7.223 -42.281 -14.484 1 88.81 340 THR B C 1
ATOM 8017 O O . THR B 1 340 ? -6.559 -41.5 -13.789 1 88.81 340 THR B O 1
ATOM 8020 N N . HIS B 1 341 ? -7.293 -43.562 -14.234 1 90.31 341 HIS B N 1
ATOM 8021 C CA . HIS B 1 341 ? -6.582 -44.156 -13.117 1 90.31 341 HIS B CA 1
ATOM 8022 C C . HIS B 1 341 ? -5.074 -44.031 -13.289 1 90.31 341 HIS B C 1
ATOM 8024 O O . HIS B 1 341 ? -4.34 -43.875 -12.32 1 90.31 341 HIS B O 1
ATOM 8030 N N . SER B 1 342 ? -4.711 -44.125 -14.508 1 89.5 342 SER B N 1
ATOM 8031 C CA . SER B 1 342 ? -3.281 -44.031 -14.789 1 89.5 342 SER B CA 1
ATOM 8032 C C . SER B 1 342 ? -2.73 -42.656 -14.453 1 89.5 342 SER B C 1
ATOM 8034 O O . SER B 1 342 ? -1.719 -42.531 -13.75 1 89.5 342 SER B O 1
ATOM 8036 N N . ILE B 1 343 ? -3.463 -41.656 -14.898 1 91.62 343 ILE B N 1
ATOM 8037 C CA . ILE B 1 343 ? -3.021 -40.281 -14.641 1 91.62 343 ILE B CA 1
ATOM 8038 C C . ILE B 1 343 ? -3.104 -40 -13.148 1 91.62 343 ILE B C 1
ATOM 8040 O O . ILE B 1 343 ? -2.209 -39.344 -12.586 1 91.62 343 ILE B O 1
ATOM 8044 N N . PHE B 1 344 ? -4.145 -40.5 -12.523 1 92.75 344 PHE B N 1
ATOM 8045 C CA . PHE B 1 344 ? -4.312 -40.312 -11.086 1 92.75 344 PHE B CA 1
ATOM 8046 C C . PHE B 1 344 ? -3.148 -40.938 -10.328 1 92.75 344 PHE B C 1
ATOM 8048 O O . PHE B 1 344 ? -2.611 -40.312 -9.398 1 92.75 344 PHE B O 1
ATOM 8055 N N . GLY B 1 345 ? -2.789 -42.062 -10.75 1 92 345 GLY B N 1
ATOM 8056 C CA . GLY B 1 345 ? -1.644 -42.719 -10.133 1 92 345 GLY B CA 1
ATOM 8057 C C . GLY B 1 345 ? -0.364 -41.906 -10.258 1 92 345 GLY B C 1
ATOM 8058 O O . GLY B 1 345 ? 0.416 -41.844 -9.312 1 92 345 GLY B O 1
ATOM 8059 N N . MET B 1 346 ? -0.195 -41.312 -11.359 1 92.44 346 MET B N 1
ATOM 8060 C CA . MET B 1 346 ? 0.992 -40.5 -11.586 1 92.44 346 MET B CA 1
ATOM 8061 C C . MET B 1 346 ? 0.978 -39.25 -10.695 1 92.44 346 MET B C 1
ATOM 8063 O O . MET B 1 346 ? 2.012 -38.844 -10.148 1 92.44 346 MET B O 1
ATOM 8067 N N . ILE B 1 347 ? -0.208 -38.656 -10.609 1 92.31 347 ILE B N 1
ATOM 8068 C CA . ILE B 1 347 ? -0.35 -37.5 -9.742 1 92.31 347 ILE B CA 1
ATOM 8069 C C . ILE B 1 347 ? -0.023 -37.875 -8.305 1 92.31 347 ILE B C 1
ATOM 8071 O O . ILE B 1 347 ? 0.784 -37.219 -7.645 1 92.31 347 ILE B O 1
ATOM 8075 N N . LYS B 1 348 ? -0.583 -38.906 -7.879 1 92 348 LYS B N 1
ATOM 8076 C CA . LYS B 1 348 ? -0.409 -39.375 -6.512 1 92 348 LYS B CA 1
ATOM 8077 C C . LYS B 1 348 ? 1.062 -39.656 -6.211 1 92 348 LYS B C 1
ATOM 8079 O O . LYS B 1 348 ? 1.608 -39.156 -5.234 1 92 348 LYS B O 1
ATOM 8084 N N . ASP B 1 349 ? 1.667 -40.344 -7.082 1 88.75 349 ASP B N 1
ATOM 8085 C CA . ASP B 1 349 ? 3.059 -40.719 -6.875 1 88.75 349 ASP B CA 1
ATOM 8086 C C . ASP B 1 349 ? 3.979 -39.5 -6.895 1 88.75 349 ASP B C 1
ATOM 8088 O O . ASP B 1 349 ? 4.902 -39.406 -6.086 1 88.75 349 ASP B O 1
ATOM 8092 N N . SER B 1 350 ? 3.707 -38.656 -7.805 1 88 350 SER B N 1
ATOM 8093 C CA . SER B 1 350 ? 4.531 -37.469 -7.93 1 88 350 SER B CA 1
ATOM 8094 C C . SER B 1 350 ? 4.465 -36.625 -6.668 1 88 350 SER B C 1
ATOM 8096 O O . SER B 1 350 ? 5.492 -36.156 -6.168 1 88 350 SER B O 1
ATOM 8098 N N . VAL B 1 351 ? 3.289 -36.469 -6.102 1 89.31 351 VAL B N 1
ATOM 8099 C CA . VAL B 1 351 ? 3.074 -35.594 -4.957 1 89.31 351 VAL B CA 1
ATOM 8100 C C . VAL B 1 351 ? 3.631 -36.25 -3.693 1 89.31 351 VAL B C 1
ATOM 8102 O O . VAL B 1 351 ? 4.391 -35.625 -2.949 1 89.31 351 VAL B O 1
ATOM 8105 N N . LEU B 1 352 ? 3.393 -37.469 -3.471 1 89.19 352 LEU B N 1
ATOM 8106 C CA . LEU B 1 352 ? 3.797 -38.156 -2.246 1 89.19 352 LEU B CA 1
ATOM 8107 C C . LEU B 1 352 ? 5.312 -38.312 -2.191 1 89.19 352 LEU B C 1
ATOM 8109 O O . LEU B 1 352 ? 5.914 -38.219 -1.119 1 89.19 352 LEU B O 1
ATOM 8113 N N . THR B 1 353 ? 5.879 -38.469 -3.311 1 85.88 353 THR B N 1
ATOM 8114 C CA . THR B 1 353 ? 7.332 -38.625 -3.357 1 85.88 353 THR B CA 1
ATOM 8115 C C . THR B 1 353 ? 8.016 -37.281 -3.035 1 85.88 353 THR B C 1
ATOM 8117 O O . THR B 1 353 ? 9.086 -37.281 -2.418 1 85.88 353 THR B O 1
ATOM 8120 N N . GLN B 1 354 ? 7.414 -36.281 -3.475 1 83.44 354 GLN B N 1
ATOM 8121 C CA . GLN B 1 354 ? 7.996 -34.969 -3.225 1 83.44 354 GLN B CA 1
ATOM 8122 C C . GLN B 1 354 ? 7.863 -34.594 -1.755 1 83.44 354 GLN B C 1
ATOM 8124 O O . GLN B 1 354 ? 8.742 -33.906 -1.202 1 83.44 354 GLN B O 1
ATOM 8129 N N . ILE B 1 355 ? 6.789 -35 -1.128 1 86.19 355 ILE B N 1
ATOM 8130 C CA . ILE B 1 355 ? 6.551 -34.625 0.266 1 86.19 355 ILE B CA 1
ATOM 8131 C C . ILE B 1 355 ? 7.395 -35.531 1.179 1 86.19 355 ILE B C 1
ATOM 8133 O O . ILE B 1 355 ? 8.117 -35.031 2.043 1 86.19 355 ILE B O 1
ATOM 8137 N N . CYS B 1 356 ? 7.297 -36.844 0.958 1 85.38 356 CYS B N 1
ATOM 8138 C CA . CYS B 1 356 ? 8.031 -37.844 1.726 1 85.38 356 CYS B CA 1
ATOM 8139 C C . CYS B 1 356 ? 8.633 -38.906 0.81 1 85.38 356 CYS B C 1
ATOM 8141 O O . CYS B 1 356 ? 8.039 -39.938 0.607 1 85.38 356 CYS B O 1
ATOM 8143 N N . PRO B 1 357 ? 9.758 -38.562 0.332 1 85.12 357 PRO B N 1
ATOM 8144 C CA . PRO B 1 357 ? 10.383 -39.562 -0.565 1 85.12 357 PRO B CA 1
ATOM 8145 C C . PRO B 1 357 ? 10.711 -40.875 0.133 1 85.12 357 PRO B C 1
ATOM 8147 O O . PRO B 1 357 ? 11.078 -40.875 1.312 1 85.12 357 PRO B O 1
ATOM 8150 N N . PRO B 1 358 ? 10.508 -41.906 -0.626 1 84.5 358 PRO B N 1
ATOM 8151 C CA . PRO B 1 358 ? 10.969 -43.188 -0.062 1 84.5 358 PRO B CA 1
ATOM 8152 C C . PRO B 1 358 ? 12.453 -43.156 0.306 1 84.5 358 PRO B C 1
ATOM 8154 O O . PRO B 1 358 ? 13.227 -42.406 -0.293 1 84.5 358 PRO B O 1
ATOM 8157 N N . PRO B 1 359 ? 12.828 -43.938 1.204 1 85.38 359 PRO B N 1
ATOM 8158 C CA . PRO B 1 359 ? 14.195 -43.844 1.732 1 85.38 359 PRO B CA 1
ATOM 8159 C C . PRO B 1 359 ? 15.258 -44.031 0.649 1 85.38 359 PRO B C 1
ATOM 8161 O O . PRO B 1 359 ? 16.297 -43.375 0.686 1 85.38 359 PRO B O 1
ATOM 8164 N N . GLY B 1 360 ? 15 -44.969 -0.249 1 85.44 360 GLY B N 1
ATOM 8165 C CA . GLY B 1 360 ? 15.953 -45.188 -1.327 1 85.44 360 GLY B CA 1
ATOM 8166 C C . GLY B 1 360 ? 16.141 -43.938 -2.188 1 85.44 360 GLY B C 1
ATOM 8167 O O . GLY B 1 360 ? 17.281 -43.594 -2.525 1 85.44 360 GLY B O 1
ATOM 8168 N N . ILE B 1 361 ? 15.094 -43.312 -2.545 1 87.81 361 ILE B N 1
ATOM 8169 C CA . ILE B 1 361 ? 15.117 -42.094 -3.367 1 87.81 361 ILE B CA 1
ATOM 8170 C C . ILE B 1 361 ? 15.781 -40.969 -2.592 1 87.81 361 ILE B C 1
ATOM 8172 O O . ILE B 1 361 ? 16.578 -40.188 -3.15 1 87.81 361 ILE B O 1
ATOM 8176 N N . ALA B 1 362 ? 15.5 -40.906 -1.336 1 86.69 362 ALA B N 1
ATOM 8177 C CA . ALA B 1 362 ? 16.094 -39.875 -0.485 1 86.69 362 ALA B CA 1
ATOM 8178 C C . ALA B 1 362 ? 17.609 -40.031 -0.404 1 86.69 362 ALA B C 1
ATOM 8180 O O . ALA B 1 362 ? 18.328 -39.031 -0.443 1 86.69 362 ALA B O 1
ATOM 8181 N N . ALA B 1 363 ? 18.062 -41.281 -0.274 1 88 363 ALA B N 1
ATOM 8182 C CA . ALA B 1 363 ? 19.5 -41.562 -0.195 1 88 363 ALA B CA 1
ATOM 8183 C C . ALA B 1 363 ? 20.203 -41.156 -1.479 1 88 363 ALA B C 1
ATOM 8185 O O . ALA B 1 363 ? 21.297 -40.562 -1.437 1 88 363 ALA B O 1
ATOM 8186 N N . ILE B 1 364 ? 19.578 -41.438 -2.557 1 90.25 364 ILE B N 1
ATOM 8187 C CA . ILE B 1 364 ? 20.156 -41.094 -3.844 1 90.25 364 ILE B CA 1
ATOM 8188 C C . ILE B 1 364 ? 20.234 -39.562 -3.959 1 90.25 364 ILE B C 1
ATOM 8190 O O . ILE B 1 364 ? 21.266 -39.031 -4.391 1 90.25 364 ILE B O 1
ATOM 8194 N N . SER B 1 365 ? 19.156 -38.875 -3.719 1 89.19 365 SER B N 1
ATOM 8195 C CA . SER B 1 365 ? 19.125 -37.438 -3.801 1 89.19 365 SER B CA 1
ATOM 8196 C C . SER B 1 365 ? 20.203 -36.812 -2.93 1 89.19 365 SER B C 1
ATOM 8198 O O . SER B 1 365 ? 20.828 -35.812 -3.32 1 89.19 365 SER B O 1
ATOM 8200 N N . LYS B 1 366 ? 20.469 -37.406 -1.785 1 87.44 366 LYS B N 1
ATOM 8201 C CA . LYS B 1 366 ? 21.531 -36.906 -0.91 1 87.44 366 LYS B CA 1
ATOM 8202 C C . LYS B 1 366 ? 22.891 -37.094 -1.567 1 87.44 366 LYS B C 1
ATOM 8204 O O . LYS B 1 366 ? 23.719 -36.156 -1.516 1 87.44 366 LYS B O 1
ATOM 8209 N N . LYS B 1 367 ? 23.062 -38.219 -2.1 1 89.81 367 LYS B N 1
ATOM 8210 C CA . LYS B 1 367 ? 24.328 -38.5 -2.791 1 89.81 367 LYS B CA 1
ATOM 8211 C C . LYS B 1 367 ? 24.531 -37.531 -3.947 1 89.81 367 LYS B C 1
ATOM 8213 O O . LYS B 1 367 ? 25.641 -37.031 -4.152 1 89.81 367 LYS B O 1
ATOM 8218 N N . VAL B 1 368 ? 23.5 -37.281 -4.703 1 92.25 368 VAL B N 1
ATOM 8219 C CA . VAL B 1 368 ? 23.562 -36.375 -5.84 1 92.25 368 VAL B CA 1
ATOM 8220 C C . VAL B 1 368 ? 23.906 -34.969 -5.355 1 92.25 368 VAL B C 1
ATOM 8222 O O . VAL B 1 368 ? 24.734 -34.281 -5.965 1 92.25 368 VAL B O 1
ATOM 8225 N N . ARG B 1 369 ? 23.375 -34.469 -4.289 1 88.94 369 ARG B N 1
ATOM 8226 C CA . ARG B 1 369 ? 23.609 -33.156 -3.742 1 88.94 369 ARG B CA 1
ATOM 8227 C C . ARG B 1 369 ? 25.047 -33 -3.27 1 88.94 369 ARG B C 1
ATOM 8229 O O . ARG B 1 369 ? 25.641 -31.922 -3.395 1 88.94 369 ARG B O 1
ATOM 8236 N N . ARG B 1 370 ? 25.578 -34.062 -2.746 1 88.69 370 ARG B N 1
ATOM 8237 C CA . ARG B 1 370 ? 26.922 -34.031 -2.18 1 88.69 370 ARG B CA 1
ATOM 8238 C C . ARG B 1 370 ? 27.984 -34.031 -3.279 1 88.69 370 ARG B C 1
ATOM 8240 O O . ARG B 1 370 ? 29.078 -33.5 -3.094 1 88.69 370 ARG B O 1
ATOM 8247 N N . ASP B 1 371 ? 27.516 -34.656 -4.348 1 91.31 371 ASP B N 1
ATOM 8248 C CA . ASP B 1 371 ? 28.422 -34.688 -5.488 1 91.31 371 ASP B CA 1
ATOM 8249 C C . ASP B 1 371 ? 28.312 -33.406 -6.316 1 91.31 371 ASP B C 1
ATOM 8251 O O . ASP B 1 371 ? 27.391 -33.281 -7.137 1 91.31 371 ASP B O 1
ATOM 8255 N N . THR B 1 372 ? 29.25 -32.531 -6.164 1 89.31 372 THR B N 1
ATOM 8256 C CA . THR B 1 372 ? 29.188 -31.203 -6.789 1 89.31 372 THR B CA 1
ATOM 8257 C C . THR B 1 372 ? 29.188 -31.328 -8.312 1 89.31 372 THR B C 1
ATOM 8259 O O . THR B 1 372 ? 28.484 -30.594 -9 1 89.31 372 THR B O 1
ATOM 8262 N N . GLY B 1 373 ? 29.938 -32.156 -8.844 1 89.94 373 GLY B N 1
ATOM 8263 C CA . GLY B 1 373 ? 29.953 -32.344 -10.289 1 89.94 373 GLY B CA 1
ATOM 8264 C C . GLY B 1 373 ? 28.609 -32.844 -10.836 1 89.94 373 GLY B C 1
ATOM 8265 O O . GLY B 1 373 ? 28.141 -32.344 -11.852 1 89.94 373 GLY B O 1
ATOM 8266 N N . LEU B 1 374 ? 28.031 -33.656 -10.086 1 91.12 374 LEU B N 1
ATOM 8267 C CA . LEU B 1 374 ? 26.75 -34.25 -10.516 1 91.12 374 LEU B CA 1
ATOM 8268 C C . LEU B 1 374 ? 25.609 -33.25 -10.242 1 91.12 374 LEU B C 1
ATOM 8270 O O . LEU B 1 374 ? 24.703 -33.125 -11.07 1 91.12 374 LEU B O 1
ATOM 8274 N N . SER B 1 375 ? 25.672 -32.625 -9.18 1 90.81 375 SER B N 1
ATOM 8275 C CA . SER B 1 375 ? 24.594 -31.703 -8.797 1 90.81 375 SER B CA 1
ATOM 8276 C C . SER B 1 375 ? 24.484 -30.531 -9.766 1 90.81 375 SER B C 1
ATOM 8278 O O . SER B 1 375 ? 23.406 -30 -10 1 90.81 375 SER B O 1
ATOM 8280 N N . GLU B 1 376 ? 25.547 -30.203 -10.359 1 90.75 376 GLU B N 1
ATOM 8281 C CA . GLU B 1 376 ? 25.562 -29.062 -11.266 1 90.75 376 GLU B CA 1
ATOM 8282 C C . GLU B 1 376 ? 25.359 -29.5 -12.711 1 90.75 376 GLU B C 1
ATOM 8284 O O . GLU B 1 376 ? 25.188 -28.672 -13.609 1 90.75 376 GLU B O 1
ATOM 8289 N N . SER B 1 377 ? 25.328 -30.766 -12.852 1 90.94 377 SER B N 1
ATOM 8290 C CA . SER B 1 377 ? 25.078 -31.297 -14.195 1 90.94 377 SER B CA 1
ATOM 8291 C C . SER B 1 377 ? 23.594 -31.219 -14.547 1 90.94 377 SER B C 1
ATOM 8293 O O . SER B 1 377 ? 22.75 -31.094 -13.664 1 90.94 377 SER B O 1
ATOM 8295 N N . ASN B 1 378 ? 23.328 -31.281 -15.797 1 90.62 378 ASN B N 1
ATOM 8296 C CA . ASN B 1 378 ? 21.938 -31.281 -16.25 1 90.62 378 ASN B CA 1
ATOM 8297 C C . ASN B 1 378 ? 21.172 -32.469 -15.672 1 90.62 378 ASN B C 1
ATOM 8299 O O . ASN B 1 378 ? 20.016 -32.312 -15.242 1 90.62 378 ASN B O 1
ATOM 8303 N N . ALA B 1 379 ? 21.828 -33.531 -15.617 1 91 379 ALA B N 1
ATOM 8304 C CA . ALA B 1 379 ? 21.188 -34.75 -15.109 1 91 379 ALA B CA 1
ATOM 8305 C C . ALA B 1 379 ? 20.922 -34.656 -13.609 1 91 379 ALA B C 1
ATOM 8307 O O . ALA B 1 379 ? 19.844 -35.031 -13.141 1 91 379 ALA B O 1
ATOM 8308 N N . GLY B 1 380 ? 21.875 -34.188 -12.938 1 91.69 380 GLY B N 1
ATOM 8309 C CA . GLY B 1 380 ? 21.703 -34.031 -11.5 1 91.69 380 GLY B CA 1
ATOM 8310 C C . GLY B 1 380 ? 20.656 -33.031 -11.133 1 91.69 380 GLY B C 1
ATOM 8311 O O . GLY B 1 380 ? 19.875 -33.25 -10.195 1 91.69 380 GLY B O 1
ATOM 8312 N N . GLU B 1 381 ? 20.625 -32 -11.867 1 89.56 381 GLU B N 1
ATOM 8313 C CA . GLU B 1 381 ? 19.641 -30.953 -11.633 1 89.56 381 GLU B CA 1
ATOM 8314 C C . GLU B 1 381 ? 18.219 -31.484 -11.875 1 89.56 381 GLU B C 1
ATOM 8316 O O . GLU B 1 381 ? 17.297 -31.156 -11.125 1 89.56 381 GLU B O 1
ATOM 8321 N N . HIS B 1 382 ? 18.109 -32.219 -12.914 1 89.69 382 HIS B N 1
ATOM 8322 C CA . HIS B 1 382 ? 16.797 -32.781 -13.219 1 89.69 382 HIS B CA 1
ATOM 8323 C C . HIS B 1 382 ? 16.328 -33.719 -12.125 1 89.69 382 HIS B C 1
ATOM 8325 O O . HIS B 1 382 ? 15.188 -33.656 -11.68 1 89.69 382 HIS B O 1
ATOM 8331 N N . TRP B 1 383 ? 17.234 -34.531 -11.664 1 89.94 383 TRP B N 1
ATOM 8332 C CA . TRP B 1 383 ? 16.891 -35.438 -10.586 1 89.94 383 TRP B CA 1
ATOM 8333 C C . TRP B 1 383 ? 16.422 -34.688 -9.344 1 89.94 383 TRP B C 1
ATOM 8335 O O . TRP B 1 383 ? 15.375 -35 -8.773 1 89.94 383 TRP B O 1
ATOM 8345 N N . LEU B 1 384 ? 17.094 -33.688 -9.016 1 87.38 384 LEU B N 1
ATOM 8346 C CA . LEU B 1 384 ? 16.797 -32.938 -7.801 1 87.38 384 LEU B CA 1
ATOM 8347 C C . LEU B 1 384 ? 15.508 -32.156 -7.961 1 87.38 384 LEU B C 1
ATOM 8349 O O . LEU B 1 384 ? 14.781 -31.938 -6.984 1 87.38 384 LEU B O 1
ATOM 8353 N N . SER B 1 385 ? 15.219 -31.734 -9.125 1 82.75 385 SER B N 1
ATOM 8354 C CA . SER B 1 385 ? 13.977 -31.016 -9.359 1 82.75 385 SER B CA 1
ATOM 8355 C C . SER B 1 385 ? 12.766 -31.922 -9.172 1 82.75 385 SER B C 1
ATOM 8357 O O . SER B 1 385 ? 11.695 -31.469 -8.773 1 82.75 385 SER B O 1
ATOM 8359 N N . ARG B 1 386 ? 13.008 -33.188 -9.32 1 82.5 386 ARG B N 1
ATOM 8360 C CA . ARG B 1 386 ? 11.898 -34.125 -9.266 1 82.5 386 ARG B CA 1
ATOM 8361 C C . ARG B 1 386 ? 11.82 -34.812 -7.906 1 82.5 386 ARG B C 1
ATOM 8363 O O . ARG B 1 386 ? 10.742 -35.219 -7.461 1 82.5 386 ARG B O 1
ATOM 8370 N N . PHE B 1 387 ? 12.992 -34.906 -7.328 1 81.5 387 PHE B N 1
ATOM 8371 C CA . PHE B 1 387 ? 13.023 -35.75 -6.129 1 81.5 387 PHE B CA 1
ATOM 8372 C C . PHE B 1 387 ? 13.672 -35 -4.973 1 81.5 387 PHE B C 1
ATOM 8374 O O . PHE B 1 387 ? 13.945 -35.594 -3.922 1 81.5 387 PHE B O 1
ATOM 8381 N N . GLY B 1 388 ? 14.031 -33.719 -5.102 1 74.19 388 GLY B N 1
ATOM 8382 C CA . GLY B 1 388 ? 14.766 -32.938 -4.102 1 74.19 388 GLY B CA 1
ATOM 8383 C C . GLY B 1 388 ? 13.867 -32.219 -3.119 1 74.19 388 GLY B C 1
ATOM 8384 O O . GLY B 1 388 ? 14.297 -31.281 -2.447 1 74.19 388 GLY B O 1
ATOM 8385 N N . LYS B 1 389 ? 12.672 -32.625 -2.918 1 66.62 389 LYS B N 1
ATOM 8386 C CA . LYS B 1 389 ? 11.727 -32.094 -1.943 1 66.62 389 LYS B CA 1
ATOM 8387 C C . LYS B 1 389 ? 11.422 -30.625 -2.23 1 66.62 389 LYS B C 1
ATOM 8389 O O . LYS B 1 389 ? 11.898 -29.734 -1.52 1 66.62 389 LYS B O 1
ATOM 8394 N N . ASP B 1 390 ? 10.953 -30.344 -3.33 1 66 390 ASP B N 1
ATOM 8395 C CA . ASP B 1 390 ? 10.477 -29.016 -3.688 1 66 390 ASP B CA 1
ATOM 8396 C C . ASP B 1 390 ? 8.961 -28.922 -3.562 1 66 390 ASP B C 1
ATOM 8398 O O . ASP B 1 390 ? 8.227 -29.531 -4.348 1 66 390 ASP B O 1
ATOM 8402 N N . THR B 1 391 ? 8.555 -28.281 -2.498 1 65.75 391 THR B N 1
ATOM 8403 C CA . THR B 1 391 ? 7.121 -28.203 -2.223 1 65.75 391 THR B CA 1
ATOM 8404 C C . THR B 1 391 ? 6.406 -27.422 -3.322 1 65.75 391 THR B C 1
ATOM 8406 O O . THR B 1 391 ? 5.18 -27.484 -3.443 1 65.75 391 THR B O 1
ATOM 8409 N N . ALA B 1 392 ? 7.176 -26.844 -4.148 1 65.38 392 ALA B N 1
ATOM 8410 C CA . ALA B 1 392 ? 6.555 -26.125 -5.266 1 65.38 392 ALA B CA 1
ATOM 8411 C C . ALA B 1 392 ? 5.906 -27.109 -6.242 1 65.38 392 ALA B C 1
ATOM 8413 O O . ALA B 1 392 ? 4.898 -26.781 -6.875 1 65.38 392 ALA B O 1
ATOM 8414 N N . VAL B 1 393 ? 6.477 -28.281 -6.27 1 68.75 393 VAL B N 1
ATOM 8415 C CA . VAL B 1 393 ? 5.996 -29.297 -7.199 1 68.75 393 VAL B CA 1
ATOM 8416 C C . VAL B 1 393 ? 4.59 -29.734 -6.801 1 68.75 393 VAL B C 1
ATOM 8418 O O . VAL B 1 393 ? 3.758 -30.031 -7.66 1 68.75 393 VAL B O 1
ATOM 8421 N N . VAL B 1 394 ? 4.297 -29.688 -5.512 1 74.12 394 VAL B N 1
ATOM 8422 C CA . VAL B 1 394 ? 2.986 -30.094 -5.02 1 74.12 394 VAL B CA 1
ATOM 8423 C C . VAL B 1 394 ? 1.91 -29.172 -5.578 1 74.12 394 VAL B C 1
ATOM 8425 O O . VAL B 1 394 ? 0.822 -29.609 -5.941 1 74.12 394 VAL B O 1
ATOM 8428 N N . ARG B 1 395 ? 2.305 -28.047 -5.805 1 78.56 395 ARG B N 1
ATOM 8429 C CA . ARG B 1 395 ? 1.373 -27.031 -6.297 1 78.56 395 ARG B CA 1
ATOM 8430 C C . ARG B 1 395 ? 1.174 -27.172 -7.805 1 78.56 395 ARG B C 1
ATOM 8432 O O . ARG B 1 395 ? 0.111 -26.828 -8.328 1 78.56 395 ARG B O 1
ATOM 8439 N N . GLN B 1 396 ? 2.141 -27.766 -8.445 1 79.44 396 GLN B N 1
ATOM 8440 C CA . GLN B 1 396 ? 2.17 -27.703 -9.898 1 79.44 396 GLN B CA 1
ATOM 8441 C C . GLN B 1 396 ? 1.605 -28.984 -10.523 1 79.44 396 GLN B C 1
ATOM 8443 O O . GLN B 1 396 ? 1.318 -29.016 -11.719 1 79.44 396 GLN B O 1
ATOM 8448 N N . THR B 1 397 ? 1.397 -30.078 -9.805 1 84.88 397 THR B N 1
ATOM 8449 C CA . THR B 1 397 ? 1.064 -31.375 -10.383 1 84.88 397 THR B CA 1
ATOM 8450 C C . THR B 1 397 ? -0.448 -31.562 -10.461 1 84.88 397 THR B C 1
ATOM 8452 O O . THR B 1 397 ? -0.929 -32.594 -10.898 1 84.88 397 THR B O 1
ATOM 8455 N N . GLY B 1 398 ? -1.271 -30.609 -10.078 1 86.56 398 GLY B N 1
ATOM 8456 C CA . GLY B 1 398 ? -2.715 -30.703 -10.242 1 86.56 398 GLY B CA 1
ATOM 8457 C C . GLY B 1 398 ? -3.414 -31.266 -9.016 1 86.56 398 GLY B C 1
ATOM 8458 O O . GLY B 1 398 ? -4.645 -31.344 -8.984 1 86.56 398 GLY B O 1
ATOM 8459 N N . ALA B 1 399 ? -2.637 -31.703 -8.047 1 89.38 399 ALA B N 1
ATOM 8460 C CA . ALA B 1 399 ? -3.24 -32.281 -6.84 1 89.38 399 ALA B CA 1
ATOM 8461 C C . ALA B 1 399 ? -4.145 -31.25 -6.156 1 89.38 399 ALA B C 1
ATOM 8463 O O . ALA B 1 399 ? -5.258 -31.578 -5.738 1 89.38 399 ALA B O 1
ATOM 8464 N N . PHE B 1 400 ? -3.771 -30.062 -6.102 1 88 400 PHE B N 1
ATOM 8465 C CA . PHE B 1 400 ? -4.527 -29.016 -5.43 1 88 400 PHE B CA 1
ATOM 8466 C C . PHE B 1 400 ? -5.887 -28.812 -6.094 1 88 400 PHE B C 1
ATOM 8468 O O . PHE B 1 400 ? -6.926 -28.984 -5.453 1 88 400 PHE B O 1
ATOM 8475 N N . PRO B 1 401 ? -5.844 -28.594 -7.363 1 89.25 401 PRO B N 1
ATOM 8476 C CA . PRO B 1 401 ? -7.152 -28.391 -7.984 1 89.25 401 PRO B CA 1
ATOM 8477 C C . PRO B 1 401 ? -8.039 -29.625 -7.918 1 89.25 401 PRO B C 1
ATOM 8479 O O . PRO B 1 401 ? -9.266 -29.516 -7.801 1 89.25 401 PRO B O 1
ATOM 8482 N N . LEU B 1 402 ? -7.441 -30.734 -8.016 1 91.25 402 LEU B N 1
ATOM 8483 C CA . LEU B 1 402 ? -8.188 -31.984 -7.98 1 91.25 402 LEU B CA 1
ATOM 8484 C C . LEU B 1 402 ? -8.867 -32.188 -6.629 1 91.25 402 LEU B C 1
ATOM 8486 O O . LEU B 1 402 ? -10.07 -32.406 -6.559 1 91.25 402 LEU B O 1
ATOM 8490 N N . LEU B 1 403 ? -8.164 -31.953 -5.605 1 92.25 403 LEU B N 1
ATOM 8491 C CA . LEU B 1 403 ? -8.664 -32.219 -4.262 1 92.25 403 LEU B CA 1
ATOM 8492 C C . LEU B 1 403 ? -9.555 -31.078 -3.773 1 92.25 403 LEU B C 1
ATOM 8494 O O . LEU B 1 403 ? -10.484 -31.312 -3.002 1 92.25 403 LEU B O 1
ATOM 8498 N N . THR B 1 404 ? -9.281 -29.938 -4.129 1 90.94 404 THR B N 1
ATOM 8499 C CA . THR B 1 404 ? -10.094 -28.781 -3.752 1 90.94 404 THR B CA 1
ATOM 8500 C C . THR B 1 404 ? -11.516 -28.906 -4.305 1 90.94 404 THR B C 1
ATOM 8502 O O . THR B 1 404 ? -12.469 -28.438 -3.691 1 90.94 404 THR B O 1
ATOM 8505 N N . ARG B 1 405 ? -11.688 -29.656 -5.426 1 88.75 405 ARG B N 1
ATOM 8506 C CA . ARG B 1 405 ? -12.992 -29.766 -6.07 1 88.75 405 ARG B CA 1
ATOM 8507 C C . ARG B 1 405 ? -13.547 -31.172 -5.957 1 88.75 405 ARG B C 1
ATOM 8509 O O . ARG B 1 405 ? -14.422 -31.578 -6.727 1 88.75 405 ARG B O 1
ATOM 8516 N N . MET B 1 406 ? -13.062 -31.875 -5.09 1 90.81 406 MET B N 1
ATOM 8517 C CA . MET B 1 406 ? -13.406 -33.281 -5.023 1 90.81 406 MET B CA 1
ATOM 8518 C C . MET B 1 406 ? -14.883 -33.469 -4.684 1 90.81 406 MET B C 1
ATOM 8520 O O . MET B 1 406 ? -15.469 -34.5 -4.988 1 90.81 406 MET B O 1
ATOM 8524 N N . HIS B 1 407 ? -15.516 -32.438 -4.082 1 91.44 407 HIS B N 1
ATOM 8525 C CA . HIS B 1 407 ? -16.922 -32.562 -3.703 1 91.44 407 HIS B CA 1
ATOM 8526 C C . HIS B 1 407 ? -17.844 -32.156 -4.852 1 91.44 407 HIS B C 1
ATOM 8528 O O . HIS B 1 407 ? -19.062 -32.312 -4.766 1 91.44 407 HIS B O 1
ATOM 8534 N N . HIS B 1 408 ? -17.297 -31.672 -5.902 1 88.44 408 HIS B N 1
ATOM 8535 C CA . HIS B 1 408 ? -18.094 -31.344 -7.07 1 88.44 408 HIS B CA 1
ATOM 8536 C C . HIS B 1 408 ? -18.375 -32.594 -7.922 1 88.44 408 HIS B C 1
ATOM 8538 O O . HIS B 1 408 ? -17.516 -33.469 -8.023 1 88.44 408 HIS B O 1
ATOM 8544 N N . PRO B 1 409 ? -19.578 -32.5 -8.43 1 81.31 409 PRO B N 1
ATOM 8545 C CA . PRO B 1 409 ? -19.875 -33.625 -9.305 1 81.31 409 PRO B CA 1
ATOM 8546 C C . PRO B 1 409 ? -19 -33.656 -10.555 1 81.31 409 PRO B C 1
ATOM 8548 O O . PRO B 1 409 ? -18.75 -32.625 -11.164 1 81.31 409 PRO B O 1
ATOM 8551 N N . ILE B 1 410 ? -18.391 -34.688 -10.75 1 72 410 ILE B N 1
ATOM 8552 C CA . ILE B 1 410 ? -17.609 -34.875 -11.969 1 72 410 ILE B CA 1
ATOM 8553 C C . ILE B 1 410 ? -18.516 -35.375 -13.086 1 72 410 ILE B C 1
ATOM 8555 O O . ILE B 1 410 ? -19.156 -36.438 -12.945 1 72 410 ILE B O 1
ATOM 8559 N N . ASN B 1 411 ? -19.109 -34.219 -13.984 1 61.09 411 ASN B N 1
ATOM 8560 C CA . ASN B 1 411 ? -20 -34.594 -15.094 1 61.09 411 ASN B CA 1
ATOM 8561 C C . ASN B 1 411 ? -19.344 -35.625 -16 1 61.09 411 ASN B C 1
ATOM 8563 O O . ASN B 1 411 ? -18.328 -35.344 -16.641 1 61.09 411 ASN B O 1
ATOM 8567 N N . ARG B 1 412 ? -19.578 -36.844 -15.695 1 55.91 412 ARG B N 1
ATOM 8568 C CA . ARG B 1 412 ? -18.984 -38 -16.344 1 55.91 412 ARG B CA 1
ATOM 8569 C C . ARG B 1 412 ? -19.516 -38.156 -17.766 1 55.91 412 ARG B C 1
ATOM 8571 O O . ARG B 1 412 ? -20.703 -38.406 -17.984 1 55.91 412 ARG B O 1
ATOM 8578 N N . THR B 1 413 ? -19.266 -37.188 -18.656 1 48.78 413 THR B N 1
ATOM 8579 C CA . THR B 1 413 ? -19.703 -37.438 -20.031 1 48.78 413 THR B CA 1
ATOM 8580 C C . THR B 1 413 ? -19.078 -38.719 -20.562 1 48.78 413 THR B C 1
ATOM 8582 O O . THR B 1 413 ? -19.391 -39.156 -21.688 1 48.78 413 THR B O 1
ATOM 8585 N N . ALA B 1 414 ? -17.969 -39.094 -20.156 1 47.28 414 ALA B N 1
ATOM 8586 C CA . ALA B 1 414 ? -17.391 -40.219 -20.906 1 47.28 414 ALA B CA 1
ATOM 8587 C C . ALA B 1 414 ? -18.016 -41.531 -20.5 1 47.28 414 ALA B C 1
ATOM 8589 O O . ALA B 1 414 ? -18.312 -41.75 -19.312 1 47.28 414 ALA B O 1
ATOM 8590 N N . PRO B 1 415 ? -18.609 -42.25 -21.391 1 43.06 415 PRO B N 1
ATOM 8591 C CA . PRO B 1 415 ? -19.375 -43.469 -21.281 1 43.06 415 PRO B CA 1
ATOM 8592 C C . PRO B 1 415 ? -18.797 -44.438 -20.25 1 43.06 415 PRO B C 1
ATOM 8594 O O . PRO B 1 415 ? -19.531 -45.281 -19.734 1 43.06 415 PRO B O 1
ATOM 8597 N N . ASP B 1 416 ? -17.594 -45 -20.391 1 44.69 416 ASP B N 1
ATOM 8598 C CA . ASP B 1 416 ? -17.172 -46.188 -19.672 1 44.69 416 ASP B CA 1
ATOM 8599 C C . ASP B 1 416 ? -16.812 -45.844 -18.234 1 44.69 416 ASP B C 1
ATOM 8601 O O . ASP B 1 416 ? -15.836 -45.125 -17.984 1 44.69 416 ASP B O 1
ATOM 8605 N N . SER B 1 417 ? -17.719 -45.906 -17.312 1 49.16 417 SER B N 1
ATOM 8606 C CA . SER B 1 417 ? -17.812 -45.75 -15.867 1 49.16 417 SER B CA 1
ATOM 8607 C C . SER B 1 417 ? -16.625 -46.344 -15.148 1 49.16 417 SER B C 1
ATOM 8609 O O . SER B 1 417 ? -16.297 -45.969 -14.031 1 49.16 417 SER B O 1
ATOM 8611 N N . SER B 1 418 ? -16.281 -47.562 -15.562 1 50.81 418 SER B N 1
ATOM 8612 C CA . SER B 1 418 ? -15.414 -48.406 -14.773 1 50.81 418 SER B CA 1
ATOM 8613 C C . SER B 1 418 ? -14.062 -47.781 -14.531 1 50.81 418 SER B C 1
ATOM 8615 O O . SER B 1 418 ? -13.336 -48.156 -13.609 1 50.81 418 SER B O 1
ATOM 8617 N N . GLY B 1 419 ? -13.633 -46.781 -15.312 1 60.28 419 GLY B N 1
ATOM 8618 C CA . GLY B 1 419 ? -12.234 -46.375 -15.281 1 60.28 419 GLY B CA 1
ATOM 8619 C C . GLY B 1 419 ? -12.008 -45.062 -14.602 1 60.28 419 GLY B C 1
ATOM 8620 O O . GLY B 1 419 ? -10.906 -44.5 -14.633 1 60.28 419 GLY B O 1
ATOM 8621 N N . TYR B 1 420 ? -13.062 -44.625 -13.883 1 72.06 420 TYR B N 1
ATOM 8622 C CA . TYR B 1 420 ? -12.828 -43.25 -13.422 1 72.06 420 TYR B CA 1
ATOM 8623 C C . TYR B 1 420 ? -12.5 -43.25 -11.93 1 72.06 420 TYR B C 1
ATOM 8625 O O . TYR B 1 420 ? -12.789 -44.188 -11.211 1 72.06 420 TYR B O 1
ATOM 8633 N N . VAL B 1 421 ? -11.898 -42.188 -11.531 1 86 421 VAL B N 1
ATOM 8634 C CA . VAL B 1 421 ? -11.461 -41.969 -10.156 1 86 421 VAL B CA 1
ATOM 8635 C C . VAL B 1 421 ? -12.656 -41.562 -9.289 1 86 421 VAL B C 1
ATOM 8637 O O . VAL B 1 421 ? -13.375 -40.625 -9.602 1 86 421 VAL B O 1
ATOM 8640 N N . THR B 1 422 ? -12.969 -42.375 -8.273 1 87.19 422 THR B N 1
ATOM 8641 C CA . THR B 1 422 ? -14.109 -42.156 -7.391 1 87.19 422 THR B CA 1
ATOM 8642 C C . THR B 1 422 ? -13.773 -41.156 -6.305 1 87.19 422 THR B C 1
ATOM 8644 O O . THR B 1 422 ? -12.602 -40.844 -6.078 1 87.19 422 THR B O 1
ATOM 8647 N N . VAL B 1 423 ? -14.844 -40.719 -5.707 1 89.88 423 VAL B N 1
ATOM 8648 C CA . VAL B 1 423 ? -14.68 -39.75 -4.621 1 89.88 423 VAL B CA 1
ATOM 8649 C C . VAL B 1 423 ? -13.938 -40.406 -3.461 1 89.88 423 VAL B C 1
ATOM 8651 O O . VAL B 1 423 ? -13.125 -39.75 -2.791 1 89.88 423 VAL B O 1
ATOM 8654 N N . GLU B 1 424 ? -14.141 -41.688 -3.248 1 91.31 424 GLU B N 1
ATOM 8655 C CA . GLU B 1 424 ? -13.484 -42.406 -2.17 1 91.31 424 GLU B CA 1
ATOM 8656 C C . GLU B 1 424 ? -11.977 -42.469 -2.379 1 91.31 424 GLU B C 1
ATOM 8658 O O . GLU B 1 424 ? -11.203 -42.375 -1.422 1 91.31 424 GLU B O 1
ATOM 8663 N N . LEU B 1 425 ? -11.641 -42.656 -3.637 1 92 425 LEU B N 1
ATOM 8664 C CA . LEU B 1 425 ? -10.219 -42.688 -3.955 1 92 425 LEU B CA 1
ATOM 8665 C C . LEU B 1 425 ? -9.578 -41.312 -3.73 1 92 425 LEU B C 1
ATOM 8667 O O . LEU B 1 425 ? -8.438 -41.219 -3.266 1 92 425 LEU B O 1
ATOM 8671 N N . LEU B 1 426 ? -10.336 -40.312 -4.07 1 93.44 426 LEU B N 1
ATOM 8672 C CA . LEU B 1 426 ? -9.828 -38.969 -3.867 1 93.44 426 LEU B CA 1
ATOM 8673 C C . LEU B 1 426 ? -9.688 -38.656 -2.381 1 93.44 426 LEU B C 1
ATOM 8675 O O . LEU B 1 426 ? -8.703 -38.031 -1.964 1 93.44 426 LEU B O 1
ATOM 8679 N N . GLN B 1 427 ? -10.602 -39.125 -1.563 1 94.88 427 GLN B N 1
ATOM 8680 C CA . GLN B 1 427 ? -10.523 -38.938 -0.118 1 94.88 427 GLN B CA 1
ATOM 8681 C C . GLN B 1 427 ? -9.312 -39.656 0.469 1 94.88 427 GLN B C 1
ATOM 8683 O O . GLN B 1 427 ? -8.609 -39.125 1.316 1 94.88 427 GLN B O 1
ATOM 8688 N N . GLN B 1 428 ? -9.156 -40.812 -0.047 1 94.81 428 GLN B N 1
ATOM 8689 C CA . GLN B 1 428 ? -8 -41.562 0.406 1 94.81 428 GLN B CA 1
ATOM 8690 C C . GLN B 1 428 ? -6.699 -40.875 0.03 1 94.81 428 GLN B C 1
ATOM 8692 O O . GLN B 1 428 ? -5.766 -40.812 0.835 1 94.81 428 GLN B O 1
ATOM 8697 N N . PHE B 1 429 ? -6.676 -40.438 -1.154 1 94.25 429 PHE B N 1
ATOM 8698 C CA . PHE B 1 429 ? -5.508 -39.688 -1.619 1 94.25 429 PHE B CA 1
ATOM 8699 C C . PHE B 1 429 ? -5.27 -38.438 -0.752 1 94.25 429 PHE B C 1
ATOM 8701 O O . PHE B 1 429 ? -4.145 -38.188 -0.323 1 94.25 429 PHE B O 1
ATOM 8708 N N . ALA B 1 430 ? -6.332 -37.719 -0.446 1 95.25 430 ALA B N 1
ATOM 8709 C CA . ALA B 1 430 ? -6.223 -36.531 0.405 1 95.25 430 ALA B CA 1
ATOM 8710 C C . ALA B 1 430 ? -5.668 -36.875 1.779 1 95.25 430 ALA B C 1
ATOM 8712 O O . ALA B 1 430 ? -4.789 -36.188 2.301 1 95.25 430 ALA B O 1
ATOM 8713 N N . ARG B 1 431 ? -6.125 -37.969 2.32 1 95.62 431 ARG B N 1
ATOM 8714 C CA . ARG B 1 431 ? -5.648 -38.438 3.619 1 95.62 431 ARG B CA 1
ATOM 8715 C C . ARG B 1 431 ? -4.152 -38.75 3.574 1 95.62 431 ARG B C 1
ATOM 8717 O O . ARG B 1 431 ? -3.41 -38.375 4.48 1 95.62 431 ARG B O 1
ATOM 8724 N N . GLU B 1 432 ? -3.807 -39.375 2.525 1 94.94 432 GLU B N 1
ATOM 8725 C CA . GLU B 1 432 ? -2.398 -39.719 2.375 1 94.94 432 GLU B CA 1
ATOM 8726 C C . GLU B 1 432 ? -1.523 -38.469 2.252 1 94.94 432 GLU B C 1
ATOM 8728 O O . GLU B 1 432 ? -0.428 -38.438 2.816 1 94.94 432 GLU B O 1
ATOM 8733 N N . VAL B 1 433 ? -1.993 -37.562 1.541 1 93.25 433 VAL B N 1
ATOM 8734 C CA . VAL B 1 433 ? -1.248 -36.312 1.355 1 93.25 433 VAL B CA 1
ATOM 8735 C C . VAL B 1 433 ? -1.085 -35.594 2.697 1 93.25 433 VAL B C 1
ATOM 8737 O O . VAL B 1 433 ? 0.026 -35.219 3.076 1 93.25 433 VAL B O 1
ATOM 8740 N N . PHE B 1 434 ? -2.16 -35.469 3.477 1 95.69 434 PHE B N 1
ATOM 8741 C CA . PHE B 1 434 ? -2.105 -34.781 4.758 1 95.69 434 PHE B CA 1
ATOM 8742 C C . PHE B 1 434 ? -1.236 -35.531 5.75 1 95.69 434 PHE B C 1
ATOM 8744 O O . PHE B 1 434 ? -0.463 -34.938 6.496 1 95.69 434 PHE B O 1
ATOM 8751 N N . ASP B 1 435 ? -1.349 -36.844 5.711 1 95.19 435 ASP B N 1
ATOM 8752 C CA . ASP B 1 435 ? -0.507 -37.656 6.586 1 95.19 435 ASP B CA 1
ATOM 8753 C C . ASP B 1 435 ? 0.973 -37.438 6.281 1 95.19 435 ASP B C 1
ATOM 8755 O O . ASP B 1 435 ? 1.787 -37.312 7.195 1 95.19 435 ASP B O 1
ATOM 8759 N N . SER B 1 436 ? 1.243 -37.438 5.004 1 91.94 436 SER B N 1
ATOM 8760 C CA . SER B 1 436 ? 2.625 -37.219 4.586 1 91.94 436 SER B CA 1
ATOM 8761 C C . SER B 1 436 ? 3.113 -35.844 4.969 1 91.94 436 SER B C 1
ATOM 8763 O O . SER B 1 436 ? 4.258 -35.656 5.391 1 91.94 436 SER B O 1
ATOM 8765 N N . LEU B 1 437 ? 2.242 -34.844 4.82 1 92.25 437 LEU B N 1
ATOM 8766 C CA . LEU B 1 437 ? 2.607 -33.5 5.16 1 92.25 437 LEU B CA 1
ATOM 8767 C C . LEU B 1 437 ? 2.84 -33.344 6.66 1 92.25 437 LEU B C 1
ATOM 8769 O O . LEU B 1 437 ? 3.744 -32.625 7.086 1 92.25 437 LEU B O 1
ATOM 8773 N N . VAL B 1 438 ? 2.02 -34 7.484 1 94.56 438 VAL B N 1
ATOM 8774 C CA . VAL B 1 438 ? 2.191 -33.969 8.938 1 94.56 438 VAL B CA 1
ATOM 8775 C C . VAL B 1 438 ? 3.523 -34.625 9.305 1 94.56 438 VAL B C 1
ATOM 8777 O O . VAL B 1 438 ? 4.289 -34.062 10.102 1 94.56 438 VAL B O 1
ATOM 8780 N N . ARG B 1 439 ? 3.824 -35.719 8.695 1 90.44 439 ARG B N 1
ATOM 8781 C CA . ARG B 1 439 ? 5.051 -36.438 8.984 1 90.44 439 ARG B CA 1
ATOM 8782 C C . ARG B 1 439 ? 6.281 -35.625 8.602 1 90.44 439 ARG B C 1
ATOM 8784 O O . ARG B 1 439 ? 7.281 -35.625 9.32 1 90.44 439 ARG B O 1
ATOM 8791 N N . SER B 1 440 ? 6.211 -34.938 7.477 1 87.44 440 SER B N 1
ATOM 8792 C CA . SER B 1 440 ? 7.34 -34.156 6.98 1 87.44 440 SER B CA 1
ATOM 8793 C C . SER B 1 440 ? 7.527 -32.875 7.789 1 87.44 440 SER B C 1
ATOM 8795 O O . SER B 1 440 ? 8.594 -32.25 7.75 1 87.44 440 SER B O 1
ATOM 8797 N N . GLY B 1 441 ? 6.449 -32.438 8.484 1 88.56 441 GLY B N 1
ATOM 8798 C CA . GLY B 1 441 ? 6.52 -31.219 9.266 1 88.56 441 GLY B CA 1
ATOM 8799 C C . GLY B 1 441 ? 6.387 -29.969 8.422 1 88.56 441 GLY B C 1
ATOM 8800 O O . GLY B 1 441 ? 6.777 -28.875 8.852 1 88.56 441 GLY B O 1
ATOM 8801 N N . ASP B 1 442 ? 5.906 -30.109 7.195 1 88.38 442 ASP B N 1
ATOM 8802 C CA . ASP B 1 442 ? 5.715 -28.953 6.316 1 88.38 442 ASP B CA 1
ATOM 8803 C C . ASP B 1 442 ? 4.406 -28.234 6.633 1 88.38 442 ASP B C 1
ATOM 8805 O O . ASP B 1 442 ? 3.432 -28.344 5.891 1 88.38 442 ASP B O 1
ATOM 8809 N N . VAL B 1 443 ? 4.469 -27.453 7.594 1 91.5 443 VAL B N 1
ATOM 8810 C CA . VAL B 1 443 ? 3.281 -26.828 8.172 1 91.5 443 VAL B CA 1
ATOM 8811 C C . VAL B 1 443 ? 2.705 -25.812 7.184 1 91.5 443 VAL B C 1
ATOM 8813 O O . VAL B 1 443 ? 1.487 -25.719 7.008 1 91.5 443 VAL B O 1
ATOM 8816 N N . ASP B 1 444 ? 3.512 -25.078 6.512 1 88 444 ASP B N 1
ATOM 8817 C CA . ASP B 1 444 ? 3.049 -24.031 5.605 1 88 444 ASP B CA 1
ATOM 8818 C C . ASP B 1 444 ? 2.27 -24.625 4.434 1 88 444 ASP B C 1
ATOM 8820 O O . ASP B 1 444 ? 1.184 -24.156 4.098 1 88 444 ASP B O 1
ATOM 8824 N N . VAL B 1 445 ? 2.838 -25.656 3.887 1 89.38 445 VAL B N 1
ATOM 8825 C CA . VAL B 1 445 ? 2.18 -26.297 2.754 1 89.38 445 VAL B CA 1
ATOM 8826 C C . VAL B 1 445 ? 0.881 -26.953 3.213 1 89.38 445 VAL B C 1
ATOM 8828 O O . VAL B 1 445 ? -0.133 -26.891 2.514 1 89.38 445 VAL B O 1
ATOM 8831 N N . LEU B 1 446 ? 0.956 -27.562 4.355 1 93.5 446 LEU B N 1
ATOM 8832 C CA . LEU B 1 446 ? -0.232 -28.219 4.895 1 93.5 446 LEU B CA 1
ATOM 8833 C C . LEU B 1 446 ? -1.358 -27.219 5.102 1 93.5 446 LEU B C 1
ATOM 8835 O O . LEU B 1 446 ? -2.492 -27.453 4.68 1 93.5 446 LEU B O 1
ATOM 8839 N N . GLU B 1 447 ? -1.062 -26.156 5.762 1 93.38 447 GLU B N 1
ATOM 8840 C CA . GLU B 1 447 ? -2.076 -25.125 6.023 1 93.38 447 GLU B CA 1
ATOM 8841 C C . GLU B 1 447 ? -2.633 -24.562 4.727 1 93.38 447 GLU B C 1
ATOM 8843 O O . GLU B 1 447 ? -3.836 -24.312 4.609 1 93.38 447 GLU B O 1
ATOM 8848 N N . GLU B 1 448 ? -1.738 -24.328 3.812 1 90.81 448 GLU B N 1
ATOM 8849 C CA . GLU B 1 448 ? -2.178 -23.812 2.52 1 90.81 448 GLU B CA 1
ATOM 8850 C C . GLU B 1 448 ? -3.137 -24.781 1.833 1 90.81 448 GLU B C 1
ATOM 8852 O O . GLU B 1 448 ? -4.195 -24.391 1.353 1 90.81 448 GLU B O 1
ATOM 8857 N N . PHE B 1 449 ? -2.672 -26 1.785 1 91.56 449 PHE B N 1
ATOM 8858 C CA . PHE B 1 449 ? -3.494 -27.031 1.174 1 91.56 449 PHE B CA 1
ATOM 8859 C C . PHE B 1 449 ? -4.824 -27.172 1.905 1 91.56 449 PHE B C 1
ATOM 8861 O O . PHE B 1 449 ? -5.883 -27.219 1.276 1 91.56 449 PHE B O 1
ATOM 8868 N N . PHE B 1 450 ? -4.805 -27.188 3.184 1 95.06 450 PHE B N 1
ATOM 8869 C CA . PHE B 1 450 ? -5.988 -27.281 4.031 1 95.06 450 PHE B CA 1
ATOM 8870 C C . PHE B 1 450 ? -6.953 -26.141 3.744 1 95.06 450 PHE B C 1
ATOM 8872 O O . PHE B 1 450 ? -8.141 -26.359 3.494 1 95.06 450 PHE B O 1
ATOM 8879 N N . ARG B 1 451 ? -6.527 -25.031 3.736 1 92.69 451 ARG B N 1
ATOM 8880 C CA . ARG B 1 451 ? -7.34 -23.844 3.496 1 92.69 451 ARG B CA 1
ATOM 8881 C C . ARG B 1 451 ? -7.938 -23.859 2.094 1 92.69 451 ARG B C 1
ATOM 8883 O O . ARG B 1 451 ? -9.086 -23.469 1.896 1 92.69 451 ARG B O 1
ATOM 8890 N N . SER B 1 452 ? -7.188 -24.297 1.098 1 90.69 452 SER B N 1
ATOM 8891 C CA . SER B 1 452 ? -7.645 -24.328 -0.288 1 90.69 452 SER B CA 1
ATOM 8892 C C . SER B 1 452 ? -8.852 -25.234 -0.453 1 90.69 452 SER B C 1
ATOM 8894 O O . SER B 1 452 ? -9.609 -25.109 -1.416 1 90.69 452 SER B O 1
ATOM 8896 N N . MET B 1 453 ? -9.016 -26.094 0.484 1 93.5 453 MET B N 1
ATOM 8897 C CA . MET B 1 453 ? -10.102 -27.062 0.384 1 93.5 453 MET B CA 1
ATOM 8898 C C . MET B 1 453 ? -11.352 -26.562 1.111 1 93.5 453 MET B C 1
ATOM 8900 O O . MET B 1 453 ? -12.359 -27.266 1.175 1 93.5 453 MET B O 1
ATOM 8904 N N . THR B 1 454 ? -11.32 -25.391 1.615 1 92.56 454 THR B N 1
ATOM 8905 C CA . THR B 1 454 ? -12.445 -24.844 2.363 1 92.56 454 THR B CA 1
ATOM 8906 C C . THR B 1 454 ? -13.297 -23.938 1.473 1 92.56 454 THR B C 1
ATOM 8908 O O . THR B 1 454 ? -12.812 -23.391 0.483 1 92.56 454 THR B O 1
ATOM 8911 N N . PRO B 1 455 ? -14.555 -23.859 1.815 1 87.38 455 PRO B N 1
ATOM 8912 C CA . PRO B 1 455 ? -15.469 -23.062 0.987 1 87.38 455 PRO B CA 1
ATOM 8913 C C . PRO B 1 455 ? -15.078 -21.578 0.936 1 87.38 455 PRO B C 1
ATOM 8915 O O . PRO B 1 455 ? -15.32 -20.906 -0.072 1 87.38 455 PRO B O 1
ATOM 8918 N N . MET B 1 456 ? -14.5 -21.125 1.963 1 83.25 456 MET B N 1
ATOM 8919 C CA . MET B 1 456 ? -14.148 -19.719 2.014 1 83.25 456 MET B CA 1
ATOM 8920 C C . MET B 1 456 ? -13.102 -19.375 0.953 1 83.25 456 MET B C 1
ATOM 8922 O O . MET B 1 456 ? -13.227 -18.375 0.252 1 83.25 456 MET B O 1
ATOM 8926 N N . GLU B 1 457 ? -12.219 -20.203 0.807 1 81.12 457 GLU B N 1
ATOM 8927 C CA . GLU B 1 457 ? -11.133 -19.969 -0.135 1 81.12 457 GLU B CA 1
ATOM 8928 C C . GLU B 1 457 ? -11.57 -20.234 -1.57 1 81.12 457 GLU B C 1
ATOM 8930 O O . GLU B 1 457 ? -11.086 -19.609 -2.508 1 81.12 457 GLU B O 1
ATOM 8935 N N . ASN B 1 458 ? -12.5 -21.141 -1.71 1 78.75 458 ASN B N 1
ATOM 8936 C CA . ASN B 1 458 ? -12.945 -21.516 -3.045 1 78.75 458 ASN B CA 1
ATOM 8937 C C . ASN B 1 458 ? -14.172 -20.703 -3.477 1 78.75 458 ASN B C 1
ATOM 8939 O O . ASN B 1 458 ? -14.75 -20.969 -4.535 1 78.75 458 ASN B O 1
ATOM 8943 N N . ASN B 1 459 ? -14.609 -19.828 -2.691 1 76.69 459 ASN B N 1
ATOM 8944 C CA . ASN B 1 459 ? -15.758 -18.969 -2.979 1 76.69 459 ASN B CA 1
ATOM 8945 C C . ASN B 1 459 ? -17 -19.781 -3.334 1 76.69 459 ASN B C 1
ATOM 8947 O O . ASN B 1 459 ? -17.672 -19.5 -4.32 1 76.69 459 ASN B O 1
ATOM 8951 N N . GLU B 1 460 ? -17.125 -20.797 -2.629 1 78.56 460 GLU B N 1
ATOM 8952 C CA . GLU B 1 460 ? -18.281 -21.641 -2.842 1 78.56 460 GLU B CA 1
ATOM 8953 C C . GLU B 1 460 ? -19.578 -20.953 -2.404 1 78.56 460 GLU B C 1
ATOM 8955 O O . GLU B 1 460 ? -19.75 -20.641 -1.224 1 78.56 460 GLU B O 1
ATOM 8960 N N . ASP B 1 461 ? -20.438 -20.625 -3.303 1 74.06 461 ASP B N 1
ATOM 8961 C CA . ASP B 1 461 ? -21.641 -19.859 -2.977 1 74.06 461 ASP B CA 1
ATOM 8962 C C . ASP B 1 461 ? -22.906 -20.703 -3.217 1 74.06 461 ASP B C 1
ATOM 8964 O O . ASP B 1 461 ? -24 -20.281 -2.877 1 74.06 461 ASP B O 1
ATOM 8968 N N . ASN B 1 462 ? -22.734 -21.922 -3.707 1 81.56 462 ASN B N 1
ATOM 8969 C CA . ASN B 1 462 ? -23.875 -22.781 -4.016 1 81.56 462 ASN B CA 1
ATOM 8970 C C . ASN B 1 462 ? -24.234 -23.688 -2.842 1 81.56 462 ASN B C 1
ATOM 8972 O O . ASN B 1 462 ? -23.375 -24.359 -2.285 1 81.56 462 ASN B O 1
ATOM 8976 N N . VAL B 1 463 ? -25.5 -23.656 -2.469 1 85 463 VAL B N 1
ATOM 8977 C CA . VAL B 1 463 ? -26 -24.391 -1.319 1 85 463 VAL B CA 1
ATOM 8978 C C . VAL B 1 463 ? -25.75 -25.891 -1.522 1 85 463 VAL B C 1
ATOM 8980 O O . VAL B 1 463 ? -25.359 -26.594 -0.59 1 85 463 VAL B O 1
ATOM 8983 N N . GLU B 1 464 ? -25.906 -26.297 -2.736 1 88 464 GLU B N 1
ATOM 8984 C CA . GLU B 1 464 ? -25.719 -27.703 -3.035 1 88 464 GLU B CA 1
ATOM 8985 C C . GLU B 1 464 ? -24.25 -28.109 -2.887 1 88 464 GLU B C 1
ATOM 8987 O O . GLU B 1 464 ? -23.938 -29.156 -2.326 1 88 464 GLU B O 1
ATOM 8992 N N . SER B 1 465 ? -23.453 -27.328 -3.406 1 88.44 465 SER B N 1
ATOM 8993 C CA . SER B 1 465 ? -22.016 -27.594 -3.316 1 88.44 465 SER B CA 1
ATOM 8994 C C . SER B 1 465 ? -21.547 -27.594 -1.866 1 88.44 465 SER B C 1
ATOM 8996 O O . SER B 1 465 ? -20.703 -28.406 -1.482 1 88.44 465 SER B O 1
ATOM 8998 N N . LEU B 1 466 ? -22.141 -26.75 -1.096 1 89.12 466 LEU B N 1
ATOM 8999 C CA . LEU B 1 466 ? -21.766 -26.672 0.316 1 89.12 466 LEU B CA 1
ATOM 9000 C C . LEU B 1 466 ? -22.234 -27.922 1.061 1 89.12 466 LEU B C 1
ATOM 9002 O O . LEU B 1 466 ? -21.531 -28.438 1.929 1 89.12 466 LEU B O 1
ATOM 9006 N N . ALA B 1 467 ? -23.406 -28.312 0.728 1 91.12 467 ALA B N 1
ATOM 9007 C CA . ALA B 1 467 ? -23.906 -29.547 1.343 1 91.12 467 ALA B CA 1
ATOM 9008 C C . ALA B 1 467 ? -23.016 -30.734 1.022 1 91.12 467 ALA B C 1
ATOM 9010 O O . ALA B 1 467 ? -22.734 -31.562 1.896 1 91.12 467 ALA B O 1
ATOM 9011 N N . ARG B 1 468 ? -22.547 -30.859 -0.185 1 93 468 ARG B N 1
ATOM 9012 C CA . ARG B 1 468 ? -21.641 -31.922 -0.587 1 93 468 ARG B CA 1
ATOM 9013 C C . ARG B 1 468 ? -20.297 -31.797 0.103 1 93 468 ARG B C 1
ATOM 9015 O O . ARG B 1 468 ? -19.688 -32.812 0.48 1 93 468 ARG B O 1
ATOM 9022 N N . TRP B 1 469 ? -19.859 -30.594 0.183 1 94.44 469 TRP B N 1
ATOM 9023 C CA . TRP B 1 469 ? -18.609 -30.344 0.889 1 94.44 469 TRP B CA 1
ATOM 9024 C C . TRP B 1 469 ? -18.688 -30.859 2.324 1 94.44 469 TRP B C 1
ATOM 9026 O O . TRP B 1 469 ? -17.75 -31.5 2.811 1 94.44 469 TRP B O 1
ATOM 9036 N N . LYS B 1 470 ? -19.797 -30.625 3.035 1 92.94 470 LYS B N 1
ATOM 9037 C CA . LYS B 1 470 ? -20.016 -31.047 4.418 1 92.94 470 LYS B CA 1
ATOM 9038 C C . LYS B 1 470 ? -20.031 -32.562 4.523 1 92.94 470 LYS B C 1
ATOM 9040 O O . LYS B 1 470 ? -19.609 -33.125 5.539 1 92.94 470 LYS B O 1
ATOM 9045 N N . LEU B 1 471 ? -20.375 -33.156 3.43 1 94.56 471 LEU B N 1
ATOM 9046 C CA . LEU B 1 471 ? -20.516 -34.625 3.449 1 94.56 471 LEU B CA 1
ATOM 9047 C C . LEU B 1 471 ? -19.203 -35.281 3.066 1 94.56 471 LEU B C 1
ATOM 9049 O O . LEU B 1 471 ? -18.859 -36.344 3.625 1 94.56 471 LEU B O 1
ATOM 9053 N N . ILE B 1 472 ? -18.484 -34.656 2.168 1 94.75 472 ILE B N 1
ATOM 9054 C CA . ILE B 1 472 ? -17.375 -35.375 1.539 1 94.75 472 ILE B CA 1
ATOM 9055 C C . ILE B 1 472 ? -16.062 -34.844 2.092 1 94.75 472 ILE B C 1
ATOM 9057 O O . ILE B 1 472 ? -15.203 -35.625 2.52 1 94.75 472 ILE B O 1
ATOM 9061 N N . THR B 1 473 ? -15.883 -33.562 2.127 1 96 473 THR B N 1
ATOM 9062 C CA . THR B 1 473 ? -14.586 -32.969 2.391 1 96 473 THR B CA 1
ATOM 9063 C C . THR B 1 473 ? -14.422 -32.656 3.875 1 96 473 THR B C 1
ATOM 9065 O O . THR B 1 473 ? -13.375 -32.938 4.461 1 96 473 THR B O 1
ATOM 9068 N N . LEU B 1 474 ? -15.461 -32.125 4.59 1 95.94 474 LEU B N 1
ATOM 9069 C CA . LEU B 1 474 ? -15.391 -31.641 5.969 1 95.94 474 LEU B CA 1
ATOM 9070 C C . LEU B 1 474 ? -14.969 -32.781 6.91 1 95.94 474 LEU B C 1
ATOM 9072 O O . LEU B 1 474 ? -14.07 -32.594 7.73 1 95.94 474 LEU B O 1
ATOM 9076 N N . PRO B 1 475 ? -15.547 -33.969 6.789 1 95.94 475 PRO B N 1
ATOM 9077 C CA . PRO B 1 475 ? -15.148 -35.031 7.715 1 95.94 475 PRO B CA 1
ATOM 9078 C C . PRO B 1 475 ? -13.664 -35.375 7.605 1 95.94 475 PRO B C 1
ATOM 9080 O O . PRO B 1 475 ? -13.023 -35.656 8.609 1 95.94 475 PRO B O 1
ATOM 9083 N N . MET B 1 476 ? -13.195 -35.344 6.422 1 95.19 476 MET B N 1
ATOM 9084 C CA . MET B 1 476 ? -11.781 -35.625 6.203 1 95.19 476 MET B CA 1
ATOM 9085 C C . MET B 1 476 ? -10.898 -34.562 6.859 1 95.19 476 MET B C 1
ATOM 9087 O O . MET B 1 476 ? -9.898 -34.875 7.504 1 95.19 476 MET B O 1
ATOM 9091 N N . LEU B 1 477 ? -11.242 -33.312 6.691 1 97.12 477 LEU B N 1
ATOM 9092 C CA . LEU B 1 477 ? -10.484 -32.219 7.281 1 97.12 477 LEU B CA 1
ATOM 9093 C C . LEU B 1 477 ? -10.531 -32.281 8.805 1 97.12 477 LEU B C 1
ATOM 9095 O O . LEU B 1 477 ? -9.531 -32 9.477 1 97.12 477 LEU B O 1
ATOM 9099 N N . GLU B 1 478 ? -11.656 -32.656 9.352 1 97.31 478 GLU B N 1
ATOM 9100 C CA . GLU B 1 478 ? -11.805 -32.812 10.797 1 97.31 478 GLU B CA 1
ATOM 9101 C C . GLU B 1 478 ? -10.914 -33.969 11.32 1 97.31 478 GLU B C 1
ATOM 9103 O O . GLU B 1 478 ? -10.359 -33.844 12.414 1 97.31 478 GLU B O 1
ATOM 9108 N N . GLU B 1 479 ? -10.82 -34.938 10.492 1 96.94 479 GLU B N 1
ATOM 9109 C CA . GLU B 1 479 ? -9.938 -36.031 10.852 1 96.94 479 GLU B CA 1
ATOM 9110 C C . GLU B 1 479 ? -8.484 -35.594 10.922 1 96.94 479 GLU B C 1
ATOM 9112 O O . GLU B 1 479 ? -7.742 -36 11.812 1 96.94 479 GLU B O 1
ATOM 9117 N N . VAL B 1 480 ? -8.117 -34.781 9.969 1 96.81 480 VAL B N 1
ATOM 9118 C CA . VAL B 1 480 ? -6.754 -34.25 9.938 1 96.81 480 VAL B CA 1
ATOM 9119 C C . VAL B 1 480 ? -6.48 -33.469 11.211 1 96.81 480 VAL B C 1
ATOM 9121 O O . VAL B 1 480 ? -5.441 -33.656 11.852 1 96.81 480 VAL B O 1
ATOM 9124 N N . ILE B 1 481 ? -7.422 -32.625 11.656 1 97.75 481 ILE B N 1
ATOM 9125 C CA . ILE B 1 481 ? -7.281 -31.797 12.859 1 97.75 481 ILE B CA 1
ATOM 9126 C C . ILE B 1 481 ? -7.168 -32.719 14.078 1 97.75 481 ILE B C 1
ATOM 9128 O O . ILE B 1 481 ? -6.316 -32.5 14.945 1 97.75 481 ILE B O 1
ATOM 9132 N N . ALA B 1 482 ? -7.996 -33.75 14.141 1 97.44 482 ALA B N 1
ATOM 9133 C CA . ALA B 1 482 ? -7.996 -34.656 15.266 1 97.44 482 ALA B CA 1
ATOM 9134 C C . ALA B 1 482 ? -6.664 -35.406 15.367 1 97.44 482 ALA B C 1
ATOM 9136 O O . ALA B 1 482 ? -6.133 -35.594 16.453 1 97.44 482 ALA B O 1
ATOM 9137 N N . LYS B 1 483 ? -6.172 -35.75 14.242 1 96.88 483 LYS B N 1
ATOM 9138 C CA . LYS B 1 483 ? -4.891 -36.469 14.211 1 96.88 483 LYS B CA 1
ATOM 9139 C C . LYS B 1 483 ? -3.762 -35.562 14.727 1 96.88 483 LYS B C 1
ATOM 9141 O O . LYS B 1 483 ? -2.93 -36.031 15.516 1 96.88 483 LYS B O 1
ATOM 9146 N N . ILE B 1 484 ? -3.715 -34.375 14.266 1 97.25 484 ILE B N 1
ATOM 9147 C CA . ILE B 1 484 ? -2.689 -33.438 14.695 1 97.25 484 ILE B CA 1
ATOM 9148 C C . ILE B 1 484 ? -2.807 -33.188 16.203 1 97.25 484 ILE B C 1
ATOM 9150 O O . ILE B 1 484 ? -1.801 -33.156 16.922 1 97.25 484 ILE B O 1
ATOM 9154 N N . ALA B 1 485 ? -4.062 -33.062 16.719 1 96.25 485 ALA B N 1
ATOM 9155 C CA . ALA B 1 485 ? -4.309 -32.844 18.141 1 96.25 485 ALA B CA 1
ATOM 9156 C C . ALA B 1 485 ? -3.836 -34.031 18.969 1 96.25 485 ALA B C 1
ATOM 9158 O O . ALA B 1 485 ? -3.287 -33.844 20.062 1 96.25 485 ALA B O 1
ATOM 9159 N N . LYS B 1 486 ? -3.936 -35.188 18.438 1 96.25 486 LYS B N 1
ATOM 9160 C CA . LYS B 1 486 ? -3.543 -36.406 19.141 1 96.25 486 LYS B CA 1
ATOM 9161 C C . LYS B 1 486 ? -2.023 -36.5 19.219 1 96.25 486 LYS B C 1
ATOM 9163 O O . LYS B 1 486 ? -1.489 -37.062 20.188 1 96.25 486 LYS B O 1
ATOM 9168 N N . LEU B 1 487 ? -1.379 -36 18.188 1 96.38 487 LEU B N 1
ATOM 9169 C CA . LEU B 1 487 ? 0.077 -36.062 18.141 1 96.38 487 LEU B CA 1
ATOM 9170 C C . LEU B 1 487 ? 0.709 -35.062 19.094 1 96.38 487 LEU B C 1
ATOM 9172 O O . LEU B 1 487 ? 1.864 -35.219 19.5 1 96.38 487 LEU B O 1
ATOM 9176 N N . ARG B 1 488 ? -0.041 -34.031 19.469 1 94.69 488 ARG B N 1
ATOM 9177 C CA . ARG B 1 488 ? 0.481 -32.969 20.297 1 94.69 488 ARG B CA 1
ATOM 9178 C C . ARG B 1 488 ? 0.418 -33.344 21.781 1 94.69 488 ARG B C 1
ATOM 9180 O O . ARG B 1 488 ? -0.307 -32.688 22.547 1 94.69 488 ARG B O 1
ATOM 9187 N N . THR B 1 489 ? 1.257 -34.25 22.234 1 94.88 489 THR B N 1
ATOM 9188 C CA . THR B 1 489 ? 1.323 -34.719 23.609 1 94.88 489 THR B CA 1
ATOM 9189 C C . THR B 1 489 ? 2.436 -34 24.375 1 94.88 489 THR B C 1
ATOM 9191 O O . THR B 1 489 ? 3.262 -33.312 23.781 1 94.88 489 THR B O 1
ATOM 9194 N N . LEU B 1 490 ? 2.416 -34.125 25.656 1 92.69 490 LEU B N 1
ATOM 9195 C CA . LEU B 1 490 ? 3.455 -33.531 26.484 1 92.69 490 LEU B CA 1
ATOM 9196 C C . LEU B 1 490 ? 4.816 -34.156 26.172 1 92.69 490 LEU B C 1
ATOM 9198 O O . LEU B 1 490 ? 5.836 -33.438 26.188 1 92.69 490 LEU B O 1
ATOM 9202 N N . GLU B 1 491 ? 4.754 -35.438 25.859 1 94.31 491 GLU B N 1
ATOM 9203 C CA . GLU B 1 491 ? 5.988 -36.125 25.484 1 94.31 491 GLU B CA 1
ATOM 9204 C C . GLU B 1 491 ? 6.578 -35.562 24.203 1 94.31 491 GLU B C 1
ATOM 9206 O O . GLU B 1 491 ? 7.789 -35.375 24.109 1 94.31 491 GLU B O 1
ATOM 9211 N N . TRP B 1 492 ? 5.695 -35.312 23.219 1 94.62 492 TRP B N 1
ATOM 9212 C CA . TRP B 1 492 ? 6.137 -34.719 21.969 1 94.62 492 TRP B CA 1
ATOM 9213 C C . TRP B 1 492 ? 6.711 -33.312 22.203 1 94.62 492 TRP B C 1
ATOM 9215 O O . TRP B 1 492 ? 7.738 -32.969 21.625 1 94.62 492 TRP B O 1
ATOM 9225 N N . GLN B 1 493 ? 6.172 -32.562 23.109 1 92.88 493 GLN B N 1
ATOM 9226 C CA . GLN B 1 493 ? 6.594 -31.188 23.391 1 92.88 493 GLN B CA 1
ATOM 9227 C C . GLN B 1 493 ? 7.977 -31.156 24.031 1 92.88 493 GLN B C 1
ATOM 9229 O O . GLN B 1 493 ? 8.789 -30.266 23.734 1 92.88 493 GLN B O 1
ATOM 9234 N N . LYS B 1 494 ? 8.266 -32.125 24.859 1 92.44 494 LYS B N 1
ATOM 9235 C CA . LYS B 1 494 ? 9.484 -32.094 25.656 1 92.44 494 LYS B CA 1
ATOM 9236 C C . LYS B 1 494 ? 10.633 -32.781 24.906 1 92.44 494 LYS B C 1
ATOM 9238 O O . LYS B 1 494 ? 11.797 -32.625 25.266 1 92.44 494 LYS B O 1
ATOM 9243 N N . ASP B 1 495 ? 10.289 -33.562 23.859 1 92.25 495 ASP B N 1
ATOM 9244 C CA . ASP B 1 495 ? 11.305 -34.281 23.109 1 92.25 495 ASP B CA 1
ATOM 9245 C C . ASP B 1 495 ? 12.039 -33.344 22.141 1 92.25 495 ASP B C 1
ATOM 9247 O O . ASP B 1 495 ? 11.422 -32.75 21.25 1 92.25 495 ASP B O 1
ATOM 9251 N N . ILE B 1 496 ? 13.258 -33.25 22.297 1 88.38 496 ILE B N 1
ATOM 9252 C CA . ILE B 1 496 ? 14.078 -32.406 21.453 1 88.38 496 ILE B CA 1
ATOM 9253 C C . ILE B 1 496 ? 14.117 -32.969 20.031 1 88.38 496 ILE B C 1
ATOM 9255 O O . ILE B 1 496 ? 14.195 -32.219 19.062 1 88.38 496 ILE B O 1
ATOM 9259 N N . ARG B 1 497 ? 14.062 -34.344 19.969 1 88.94 497 ARG B N 1
ATOM 9260 C CA . ARG B 1 497 ? 14.062 -35.031 18.672 1 88.94 497 ARG B CA 1
ATOM 9261 C C . ARG B 1 497 ? 12.664 -35.5 18.312 1 88.94 497 ARG B C 1
ATOM 9263 O O . ARG B 1 497 ? 12.477 -36.656 17.875 1 88.94 497 ARG B O 1
ATOM 9270 N N . ARG B 1 498 ? 11.758 -34.625 18.484 1 91.56 498 ARG B N 1
ATOM 9271 C CA . ARG B 1 498 ? 10.352 -34.938 18.25 1 91.56 498 ARG B CA 1
ATOM 9272 C C . ARG B 1 498 ? 10.086 -35.156 16.766 1 91.56 498 ARG B C 1
ATOM 9274 O O . ARG B 1 498 ? 10.734 -34.562 15.906 1 91.56 498 ARG B O 1
ATOM 9281 N N . GLU B 1 499 ? 9.18 -36.062 16.453 1 89.44 499 GLU B N 1
ATOM 9282 C CA . GLU B 1 499 ? 8.648 -36.344 15.133 1 89.44 499 GLU B CA 1
ATOM 9283 C C . GLU B 1 499 ? 7.125 -36.344 15.133 1 89.44 499 GLU B C 1
ATOM 9285 O O . GLU B 1 499 ? 6.492 -37.062 15.906 1 89.44 499 GLU B O 1
ATOM 9290 N N . PRO B 1 500 ? 6.57 -35.625 14.359 1 91.75 500 PRO B N 1
ATOM 9291 C CA . PRO B 1 500 ? 7.078 -34.625 13.43 1 91.75 500 PRO B CA 1
ATOM 9292 C C . PRO B 1 500 ? 7.711 -33.438 14.141 1 91.75 500 PRO B C 1
ATOM 9294 O O . PRO B 1 500 ? 7.395 -33.156 15.297 1 91.75 500 PRO B O 1
ATOM 9297 N N . ALA B 1 501 ? 8.539 -32.781 13.43 1 89.69 501 ALA B N 1
ATOM 9298 C CA . ALA B 1 501 ? 9.305 -31.688 14.031 1 89.69 501 ALA B CA 1
ATOM 9299 C C . ALA B 1 501 ? 8.398 -30.5 14.367 1 89.69 501 ALA B C 1
ATOM 9301 O O . ALA B 1 501 ? 8.625 -29.797 15.352 1 89.69 501 ALA B O 1
ATOM 9302 N N . ARG B 1 502 ? 7.418 -30.312 13.562 1 92.94 502 ARG B N 1
ATOM 9303 C CA . ARG B 1 502 ? 6.477 -29.203 13.75 1 92.94 502 ARG B CA 1
ATOM 9304 C C . ARG B 1 502 ? 5.047 -29.672 13.477 1 92.94 502 ARG B C 1
ATOM 9306 O O . ARG B 1 502 ? 4.816 -30.547 12.641 1 92.94 502 ARG B O 1
ATOM 9313 N N . LEU B 1 503 ? 4.211 -29.125 14.141 1 95.31 503 LEU B N 1
ATOM 9314 C CA . LEU B 1 503 ? 2.789 -29.375 13.93 1 95.31 503 LEU B CA 1
ATOM 9315 C C . LEU B 1 503 ? 2.035 -28.078 13.695 1 95.31 503 LEU B C 1
ATOM 9317 O O . LEU B 1 503 ? 2.338 -27.047 14.32 1 95.31 503 LEU B O 1
ATOM 9321 N N . PRO B 1 504 ? 1.121 -28.078 12.75 1 95 504 PRO B N 1
ATOM 9322 C CA . PRO B 1 504 ? 0.332 -26.875 12.531 1 95 504 PRO B CA 1
ATOM 9323 C C . PRO B 1 504 ? -0.539 -26.5 13.727 1 95 504 PRO B C 1
ATOM 9325 O O . PRO B 1 504 ? -0.832 -27.359 14.57 1 95 504 PRO B O 1
ATOM 9328 N N . ASP B 1 505 ? -0.874 -25.25 13.844 1 93.56 505 ASP B N 1
ATOM 9329 C CA . ASP B 1 505 ? -1.783 -24.766 14.883 1 93.56 505 ASP B CA 1
ATOM 9330 C C . ASP B 1 505 ? -3.209 -25.25 14.625 1 93.56 505 ASP B C 1
ATOM 9332 O O . ASP B 1 505 ? -3.812 -24.906 13.602 1 93.56 505 ASP B O 1
ATOM 9336 N N . THR B 1 506 ? -3.725 -26.016 15.516 1 95.31 506 THR B N 1
ATOM 9337 C CA . THR B 1 506 ? -5.039 -26.625 15.328 1 95.31 506 THR B CA 1
ATOM 9338 C C . THR B 1 506 ? -6.125 -25.547 15.305 1 95.31 506 THR B C 1
ATOM 9340 O O . THR B 1 506 ? -7.148 -25.719 14.633 1 95.31 506 THR B O 1
ATOM 9343 N N . PHE B 1 507 ? -5.934 -24.453 16.047 1 95.12 507 PHE B N 1
ATOM 9344 C CA . PHE B 1 507 ? -6.922 -23.391 16.047 1 95.12 507 PHE B CA 1
ATOM 9345 C C . PHE B 1 507 ? -7.047 -22.75 14.664 1 95.12 507 PHE B C 1
ATOM 9347 O O . PHE B 1 507 ? -8.156 -22.469 14.211 1 95.12 507 PHE B O 1
ATOM 9354 N N . ARG B 1 508 ? -5.91 -22.578 14.031 1 94.19 508 ARG B N 1
ATOM 9355 C CA . ARG B 1 508 ? -5.922 -22 12.688 1 94.19 508 ARG B CA 1
ATOM 9356 C C . ARG B 1 508 ? -6.688 -22.891 11.719 1 94.19 508 ARG B C 1
ATOM 9358 O O . ARG B 1 508 ? -7.461 -22.406 10.891 1 94.19 508 ARG B O 1
ATOM 9365 N N . LEU B 1 509 ? -6.445 -24.125 11.836 1 96.56 509 LEU B N 1
ATOM 9366 C CA . LEU B 1 509 ? -7.133 -25.078 10.969 1 96.56 509 LEU B CA 1
ATOM 9367 C C . LEU B 1 509 ? -8.633 -25.094 11.258 1 96.56 509 LEU B C 1
ATOM 9369 O O . LEU B 1 509 ? -9.445 -25.078 10.336 1 96.56 509 LEU B O 1
ATOM 9373 N N . LYS B 1 510 ? -9.016 -25.094 12.555 1 96.38 510 LYS B N 1
ATOM 9374 C CA . LYS B 1 510 ? -10.422 -25.062 12.945 1 96.38 510 LYS B CA 1
ATOM 9375 C C . LYS B 1 510 ? -11.094 -23.797 12.438 1 96.38 510 LYS B C 1
ATOM 9377 O O . LYS B 1 510 ? -12.242 -23.828 11.984 1 96.38 510 LYS B O 1
ATOM 9382 N N . SER B 1 511 ? -10.375 -22.719 12.578 1 95.19 511 SER B N 1
ATOM 9383 C CA . SER B 1 511 ? -10.898 -21.422 12.125 1 95.19 511 SER B CA 1
ATOM 9384 C C . SER B 1 511 ? -11.203 -21.453 10.633 1 95.19 511 SER B C 1
ATOM 9386 O O . SER B 1 511 ? -12.156 -20.812 10.18 1 95.19 511 SER B O 1
ATOM 9388 N N . ALA B 1 512 ? -10.414 -22.203 9.844 1 93.5 512 ALA B N 1
ATOM 9389 C CA . ALA B 1 512 ? -10.578 -22.266 8.398 1 93.5 512 ALA B CA 1
ATOM 9390 C C . ALA B 1 512 ? -11.844 -23.031 8.023 1 93.5 512 ALA B C 1
ATOM 9392 O O . ALA B 1 512 ? -12.336 -22.922 6.898 1 93.5 512 ALA B O 1
ATOM 9393 N N . LEU B 1 513 ? -12.398 -23.766 8.93 1 94.5 513 LEU B N 1
ATOM 9394 C CA . LEU B 1 513 ? -13.562 -24.609 8.656 1 94.5 513 LEU B CA 1
ATOM 9395 C C . LEU B 1 513 ? -14.859 -23.828 8.828 1 94.5 513 LEU B C 1
ATOM 9397 O O . LEU B 1 513 ? -15.938 -24.312 8.484 1 94.5 513 LEU B O 1
ATOM 9401 N N . VAL B 1 514 ? -14.758 -22.625 9.383 1 92.25 514 VAL B N 1
ATOM 9402 C CA . VAL B 1 514 ? -15.945 -21.797 9.586 1 92.25 514 VAL B CA 1
ATOM 9403 C C . VAL B 1 514 ? -16.516 -21.359 8.234 1 92.25 514 VAL B C 1
ATOM 9405 O O . VAL B 1 514 ? -15.773 -20.891 7.371 1 92.25 514 VAL B O 1
ATOM 9408 N N . VAL B 1 515 ? -17.891 -21.562 8.094 1 89.94 515 VAL B N 1
ATOM 9409 C CA . VAL B 1 515 ? -18.531 -21.25 6.82 1 89.94 515 VAL B CA 1
ATOM 9410 C C . VAL B 1 515 ? -19.516 -20.094 7.008 1 89.94 515 VAL B C 1
ATOM 9412 O O . VAL B 1 515 ? -20.422 -20.156 7.855 1 89.94 515 VAL B O 1
ATOM 9415 N N . PHE B 1 516 ? -19.328 -19.094 6.262 1 88.69 516 PHE B N 1
ATOM 9416 C CA . PHE B 1 516 ? -20.281 -18 6.27 1 88.69 516 PHE B CA 1
ATOM 9417 C C . PHE B 1 516 ? -21.641 -18.469 5.754 1 88.69 516 PHE B C 1
ATOM 9419 O O . PHE B 1 516 ? -21.719 -19.219 4.777 1 88.69 516 PHE B O 1
ATOM 9426 N N . PRO B 1 517 ? -22.562 -18.016 6.324 1 88.62 517 PRO B N 1
ATOM 9427 C CA . PRO B 1 517 ? -23.891 -18.484 5.945 1 88.62 517 PRO B CA 1
ATOM 9428 C C . PRO B 1 517 ? -24.328 -17.984 4.57 1 88.62 517 PRO B C 1
ATOM 9430 O O . PRO B 1 517 ? -24.047 -16.844 4.211 1 88.62 517 PRO B O 1
ATOM 9433 N N . VAL B 1 518 ? -25.031 -18.875 3.857 1 82.69 518 VAL B N 1
ATOM 9434 C CA . VAL B 1 518 ? -25.562 -18.516 2.551 1 82.69 518 VAL B CA 1
ATOM 9435 C C . VAL B 1 518 ? -27.016 -18.078 2.693 1 82.69 518 VAL B C 1
ATOM 9437 O O . VAL B 1 518 ? -27.531 -17.344 1.857 1 82.69 518 VAL B O 1
ATOM 9440 N N . ASN B 1 519 ? -27.656 -18.578 3.75 1 81.69 519 ASN B N 1
ATOM 9441 C CA . ASN B 1 519 ? -29.047 -18.234 4.031 1 81.69 519 ASN B CA 1
ATOM 9442 C C . ASN B 1 519 ? -29.266 -18 5.52 1 81.69 519 ASN B C 1
ATOM 9444 O O . ASN B 1 519 ? -28.359 -18.172 6.328 1 81.69 519 ASN B O 1
ATOM 9448 N N . ASP B 1 520 ? -30.406 -17.609 5.895 1 81.81 520 ASP B N 1
ATOM 9449 C CA . ASP B 1 520 ? -30.734 -17.234 7.266 1 81.81 520 ASP B CA 1
ATOM 9450 C C . ASP B 1 520 ? -30.703 -18.453 8.195 1 81.81 520 ASP B C 1
ATOM 9452 O O . ASP B 1 520 ? -30.328 -18.328 9.359 1 81.81 520 ASP B O 1
ATOM 9456 N N . ASP B 1 521 ? -30.953 -19.578 7.59 1 82.25 521 ASP B N 1
ATOM 9457 C CA . ASP B 1 521 ? -31.016 -20.797 8.398 1 82.25 521 ASP B CA 1
ATOM 9458 C C . ASP B 1 521 ? -29.641 -21.203 8.883 1 82.25 521 ASP B C 1
ATOM 9460 O O . ASP B 1 521 ? -29.5 -21.828 9.938 1 82.25 521 ASP B O 1
ATOM 9464 N N . GLU B 1 522 ? -28.672 -20.781 8.203 1 87.88 522 GLU B N 1
ATOM 9465 C CA . GLU B 1 522 ? -27.297 -21.188 8.516 1 87.88 522 GLU B CA 1
ATOM 9466 C C . GLU B 1 522 ? -26.625 -20.203 9.445 1 87.88 522 GLU B C 1
ATOM 9468 O O . GLU B 1 522 ? -25.484 -20.422 9.883 1 87.88 522 GLU B O 1
ATOM 9473 N N . GLU B 1 523 ? -27.328 -19.156 9.781 1 90.81 523 GLU B N 1
ATOM 9474 C CA . GLU B 1 523 ? -26.734 -18.125 10.633 1 90.81 523 GLU B CA 1
ATOM 9475 C C . GLU B 1 523 ? -26.516 -18.656 12.047 1 90.81 523 GLU B C 1
ATOM 9477 O O . GLU B 1 523 ? -25.5 -18.344 12.68 1 90.81 523 GLU B O 1
ATOM 9482 N N . GLU B 1 524 ? -27.438 -19.453 12.461 1 92.38 524 GLU B N 1
ATOM 9483 C CA . GLU B 1 524 ? -27.328 -20 13.805 1 92.38 524 GLU B CA 1
ATOM 9484 C C . GLU B 1 524 ? -26.125 -20.938 13.922 1 92.38 524 GLU B C 1
ATOM 9486 O O . GLU B 1 524 ? -25.406 -20.906 14.922 1 92.38 524 GLU B O 1
ATOM 9491 N N . ILE B 1 525 ? -26 -21.734 12.922 1 91.19 525 ILE B N 1
ATOM 9492 C CA . ILE B 1 525 ? -24.875 -22.672 12.914 1 91.19 525 ILE B CA 1
ATOM 9493 C C . ILE B 1 525 ? -23.562 -21.875 12.898 1 91.19 525 ILE B C 1
ATOM 9495 O O . ILE B 1 525 ? -22.625 -22.219 13.625 1 91.19 525 ILE B O 1
ATOM 9499 N N . PHE B 1 526 ? -23.547 -20.875 12.133 1 93.5 526 PHE B N 1
ATOM 9500 C CA . PHE B 1 526 ? -22.375 -20.016 12.039 1 93.5 526 PHE B CA 1
ATOM 9501 C C . PHE B 1 526 ? -22.047 -19.406 13.398 1 93.5 526 PHE B C 1
ATOM 9503 O O . PHE B 1 526 ? -20.891 -19.453 13.844 1 93.5 526 PHE B O 1
ATOM 9510 N N . ILE B 1 527 ? -23.016 -18.859 14.078 1 95.12 527 ILE B N 1
ATOM 9511 C CA . ILE B 1 527 ? -22.812 -18.203 15.367 1 95.12 527 ILE B CA 1
ATOM 9512 C C . ILE B 1 527 ? -22.312 -19.219 16.391 1 95.12 527 ILE B C 1
ATOM 9514 O O . ILE B 1 527 ? -21.406 -18.938 17.172 1 95.12 527 ILE B O 1
ATOM 9518 N N . LYS B 1 528 ? -22.844 -20.391 16.344 1 94.94 528 LYS B N 1
ATOM 9519 C CA . LYS B 1 528 ? -22.422 -21.438 17.266 1 94.94 528 LYS B CA 1
ATOM 9520 C C . LYS B 1 528 ? -20.953 -21.812 17.031 1 94.94 528 LYS B C 1
ATOM 9522 O O . LYS B 1 528 ? -20.188 -21.969 17.984 1 94.94 528 LYS B O 1
ATOM 9527 N N . ASP B 1 529 ? -20.594 -21.938 15.797 1 94.38 529 ASP B N 1
ATOM 9528 C CA . ASP B 1 529 ? -19.219 -22.281 15.445 1 94.38 529 ASP B CA 1
ATOM 9529 C C . ASP B 1 529 ? -18.25 -21.188 15.875 1 94.38 529 ASP B C 1
ATOM 9531 O O . ASP B 1 529 ? -17.188 -21.469 16.422 1 94.38 529 ASP B O 1
ATOM 9535 N N . VAL B 1 530 ? -18.672 -19.938 15.648 1 95.81 530 VAL B N 1
ATOM 9536 C CA . VAL B 1 530 ? -17.844 -18.797 16.016 1 95.81 530 VAL B CA 1
ATOM 9537 C C . VAL B 1 530 ? -17.672 -18.734 17.531 1 95.81 530 VAL B C 1
ATOM 9539 O O . VAL B 1 530 ? -16.562 -18.562 18.031 1 95.81 530 VAL B O 1
ATOM 9542 N N . MET B 1 531 ? -18.719 -18.953 18.25 1 95.81 531 MET B N 1
ATOM 9543 C CA . MET B 1 531 ? -18.672 -18.906 19.719 1 95.81 531 MET B CA 1
ATOM 9544 C C . MET B 1 531 ? -17.797 -20.016 20.281 1 95.81 531 MET B C 1
ATOM 9546 O O . MET B 1 531 ? -17.078 -19.828 21.25 1 95.81 531 MET B O 1
ATOM 9550 N N . ARG B 1 532 ? -17.875 -21.156 19.656 1 95.25 532 ARG B N 1
ATOM 9551 C CA . ARG B 1 532 ? -17.031 -22.281 20.078 1 95.25 532 ARG B CA 1
ATOM 9552 C C . ARG B 1 532 ? -15.555 -21.922 19.969 1 95.25 532 ARG B C 1
ATOM 9554 O O . ARG B 1 532 ? -14.773 -22.203 20.875 1 95.25 532 ARG B O 1
ATOM 9561 N N . LEU B 1 533 ? -15.172 -21.281 18.875 1 95.62 533 LEU B N 1
ATOM 9562 C CA . LEU B 1 533 ? -13.781 -20.891 18.656 1 95.62 533 LEU B CA 1
ATOM 9563 C C . LEU B 1 533 ? -13.367 -19.797 19.641 1 95.62 533 LEU B C 1
ATOM 9565 O O . LEU B 1 533 ? -12.258 -19.828 20.172 1 95.62 533 LEU B O 1
ATOM 9569 N N . ILE B 1 534 ? -14.289 -18.859 19.906 1 95.5 534 ILE B N 1
ATOM 9570 C CA . ILE B 1 534 ? -13.992 -17.797 20.859 1 95.5 534 ILE B CA 1
ATOM 9571 C C . ILE B 1 534 ? -13.805 -18.375 22.25 1 95.5 534 ILE B C 1
ATOM 9573 O O . ILE B 1 534 ? -12.875 -18 22.969 1 95.5 534 ILE B O 1
ATOM 9577 N N . GLU B 1 535 ? -14.609 -19.312 22.609 1 94.81 535 GLU B N 1
ATOM 9578 C CA . GLU B 1 535 ? -14.539 -19.938 23.922 1 94.81 535 GLU B CA 1
ATOM 9579 C C . GLU B 1 535 ? -13.273 -20.781 24.078 1 94.81 535 GLU B C 1
ATOM 9581 O O . GLU B 1 535 ? -12.797 -21 25.188 1 94.81 535 GLU B O 1
ATOM 9586 N N . GLU B 1 536 ? -12.797 -21.219 22.922 1 93.25 536 GLU B N 1
ATOM 9587 C CA . GLU B 1 536 ? -11.539 -21.969 22.938 1 93.25 536 GLU B CA 1
ATOM 9588 C C . GLU B 1 536 ? -10.359 -21.047 23.234 1 93.25 536 GLU B C 1
ATOM 9590 O O . GLU B 1 536 ? -9.359 -21.484 23.812 1 93.25 536 GLU B O 1
ATOM 9595 N N . LEU B 1 537 ? -10.398 -19.781 22.859 1 90.38 537 LEU B N 1
ATOM 9596 C CA . LEU B 1 537 ? -9.312 -18.828 23.031 1 90.38 537 LEU B CA 1
ATOM 9597 C C . LEU B 1 537 ? -9.258 -18.312 24.469 1 90.38 537 LEU B C 1
ATOM 9599 O O . LEU B 1 537 ? -8.18 -18 24.969 1 90.38 537 LEU B O 1
ATOM 9603 N N . ALA B 1 538 ? -10.352 -18.219 25.188 1 79.06 538 ALA B N 1
ATOM 9604 C CA . ALA B 1 538 ? -10.508 -17.531 26.469 1 79.06 538 ALA B CA 1
ATOM 9605 C C . ALA B 1 538 ? -9.719 -18.234 27.562 1 79.06 538 ALA B C 1
ATOM 9607 O O . ALA B 1 538 ? -8.992 -17.594 28.328 1 79.06 538 ALA B O 1
ATOM 9608 N N . PRO B 1 539 ? -9.781 -19.562 27.578 1 73.81 539 PRO B N 1
ATOM 9609 C CA . PRO B 1 539 ? -9.109 -20.234 28.703 1 73.81 539 PRO B CA 1
ATOM 9610 C C . PRO B 1 539 ? -7.613 -20.422 28.453 1 73.81 539 PRO B C 1
ATOM 9612 O O . PRO B 1 539 ? -6.902 -20.906 29.344 1 73.81 539 PRO B O 1
ATOM 9615 N N . LEU B 1 540 ? -7.109 -19.891 27.391 1 70.19 540 LEU B N 1
ATOM 9616 C CA . LEU B 1 540 ? -5.703 -20.125 27.062 1 70.19 540 LEU B CA 1
ATOM 9617 C C . LEU B 1 540 ? -4.793 -19.406 28.047 1 70.19 540 LEU B C 1
ATOM 9619 O O . LEU B 1 540 ? -5.027 -18.234 28.375 1 70.19 540 LEU B O 1
ATOM 9623 N N . LYS B 1 541 ? -3.932 -20.125 28.734 1 74.12 541 LYS B N 1
ATOM 9624 C CA . LYS B 1 541 ? -2.922 -19.547 29.609 1 74.12 541 LYS B CA 1
ATOM 9625 C C . LYS B 1 541 ? -1.898 -18.734 28.812 1 74.12 541 LYS B C 1
ATOM 9627 O O . LYS B 1 541 ? -1.3 -17.797 29.344 1 74.12 541 LYS B O 1
ATOM 9632 N N . GLY B 1 542 ? -1.853 -19.078 27.547 1 83.38 542 GLY B N 1
ATOM 9633 C CA . GLY B 1 542 ? -0.915 -18.391 26.672 1 83.38 542 GLY B CA 1
ATOM 9634 C C . GLY B 1 542 ? -1.552 -17.266 25.891 1 83.38 542 GLY B C 1
ATOM 9635 O O . GLY B 1 542 ? -2.715 -16.922 26.109 1 83.38 542 GLY B O 1
ATOM 9636 N N . PRO B 1 543 ? -0.698 -16.562 25.109 1 90.5 543 PRO B N 1
ATOM 9637 C CA . PRO B 1 543 ? -1.195 -15.461 24.297 1 90.5 543 PRO B CA 1
ATOM 9638 C C . PRO B 1 543 ? -2.223 -15.906 23.266 1 90.5 543 PRO B C 1
ATOM 9640 O O . PRO B 1 543 ? -2.031 -16.922 22.594 1 90.5 543 PRO B O 1
ATOM 9643 N N . TYR B 1 544 ? -3.332 -15.258 23.203 1 92.62 544 TYR B N 1
ATOM 9644 C CA . TYR B 1 544 ? -4.371 -15.625 22.25 1 92.62 544 TYR B CA 1
ATOM 9645 C C . TYR B 1 544 ? -4.402 -14.648 21.078 1 92.62 544 TYR B C 1
ATOM 9647 O O . TYR B 1 544 ? -5.062 -14.906 20.062 1 92.62 544 TYR B O 1
ATOM 9655 N N . HIS B 1 545 ? -3.754 -13.523 21.172 1 93.56 545 HIS B N 1
ATOM 9656 C CA . HIS B 1 545 ? -3.973 -12.391 20.281 1 93.56 545 HIS B CA 1
ATOM 9657 C C . HIS B 1 545 ? -3.621 -12.742 18.844 1 93.56 545 HIS B C 1
ATOM 9659 O O . HIS B 1 545 ? -4.273 -12.273 17.906 1 93.56 545 HIS B O 1
ATOM 9665 N N . LYS B 1 546 ? -2.596 -13.547 18.594 1 92.69 546 LYS B N 1
ATOM 9666 C CA . LYS B 1 546 ? -2.242 -13.922 17.219 1 92.69 546 LYS B CA 1
ATOM 9667 C C . LYS B 1 546 ? -3.322 -14.805 16.594 1 92.69 546 LYS B C 1
ATOM 9669 O O . LYS B 1 546 ? -3.68 -14.617 15.438 1 92.69 546 LYS B O 1
ATOM 9674 N N . LYS B 1 547 ? -3.758 -15.742 17.391 1 94 547 LYS B N 1
ATOM 9675 C CA . LYS B 1 547 ? -4.832 -16.625 16.938 1 94 547 LYS B CA 1
ATOM 9676 C C . LYS B 1 547 ? -6.113 -15.828 16.672 1 94 547 LYS B C 1
ATOM 9678 O O . LYS B 1 547 ? -6.781 -16.047 15.664 1 94 547 LYS B O 1
ATOM 9683 N N . TRP B 1 548 ? -6.395 -14.898 17.578 1 95.38 548 TRP B N 1
ATOM 9684 C CA . TRP B 1 548 ? -7.578 -14.055 17.438 1 95.38 548 TRP B CA 1
ATOM 9685 C C . TRP B 1 548 ? -7.5 -13.203 16.172 1 95.38 548 TRP B C 1
ATOM 9687 O O . TRP B 1 548 ? -8.461 -13.133 15.414 1 95.38 548 TRP B O 1
ATOM 9697 N N . GLU B 1 549 ? -6.395 -12.625 16.031 1 94.81 549 GLU B N 1
ATOM 9698 C CA . GLU B 1 549 ? -6.207 -11.797 14.844 1 94.81 549 GLU B CA 1
ATOM 9699 C C . GLU B 1 549 ? -6.348 -12.625 13.57 1 94.81 549 GLU B C 1
ATOM 9701 O O . GLU B 1 549 ? -6.969 -12.188 12.602 1 94.81 549 GLU B O 1
ATOM 9706 N N . TYR B 1 550 ? -5.73 -13.781 13.578 1 93.25 550 TYR B N 1
ATOM 9707 C CA . TYR B 1 550 ? -5.852 -14.68 12.438 1 93.25 550 TYR B CA 1
ATOM 9708 C C . TYR B 1 550 ? -7.312 -15.016 12.156 1 93.25 550 TYR B C 1
ATOM 9710 O O . TYR B 1 550 ? -7.758 -14.969 11.008 1 93.25 550 TYR B O 1
ATOM 9718 N N . PHE B 1 551 ? -8.062 -15.336 13.172 1 94.31 551 PHE B N 1
ATOM 9719 C CA . PHE B 1 551 ? -9.477 -15.695 13.062 1 94.31 551 PHE B CA 1
ATOM 9720 C C . PHE B 1 551 ? -10.273 -14.547 12.445 1 94.31 551 PHE B C 1
ATOM 9722 O O . PHE B 1 551 ? -11.039 -14.758 11.508 1 94.31 551 PHE B O 1
ATOM 9729 N N . LYS B 1 552 ? -10.016 -13.367 12.875 1 92.94 552 LYS B N 1
ATOM 9730 C CA . LYS B 1 552 ? -10.742 -12.195 12.398 1 92.94 552 LYS B CA 1
ATOM 9731 C C . LYS B 1 552 ? -10.398 -11.883 10.945 1 92.94 552 LYS B C 1
ATOM 9733 O O . LYS B 1 552 ? -11.289 -11.664 10.125 1 92.94 552 LYS B O 1
ATOM 9738 N N . THR B 1 553 ? -9.195 -11.984 10.625 1 90.81 553 THR B N 1
ATOM 9739 C CA . THR B 1 553 ? -8.734 -11.461 9.344 1 90.81 553 THR B CA 1
ATOM 9740 C C . THR B 1 553 ? -8.82 -12.531 8.258 1 90.81 553 THR B C 1
ATOM 9742 O O . THR B 1 553 ? -9.102 -12.219 7.098 1 90.81 553 THR B O 1
ATOM 9745 N N . LYS B 1 554 ? -8.562 -13.781 8.641 1 87.62 554 LYS B N 1
ATOM 9746 C CA . LYS B 1 554 ? -8.477 -14.828 7.625 1 87.62 554 LYS B CA 1
ATOM 9747 C C . LYS B 1 554 ? -9.789 -15.609 7.527 1 87.62 554 LYS B C 1
ATOM 9749 O O . LYS B 1 554 ? -10.148 -16.094 6.453 1 87.62 554 LYS B O 1
ATOM 9754 N N . SER B 1 555 ? -10.484 -15.656 8.578 1 86.56 555 SER B N 1
ATOM 9755 C CA . SER B 1 555 ? -11.672 -16.5 8.586 1 86.56 555 SER B CA 1
ATOM 9756 C C . SER B 1 555 ? -12.938 -15.68 8.352 1 86.56 555 SER B C 1
ATOM 9758 O O . SER B 1 555 ? -13.992 -16.234 8.039 1 86.56 555 SER B O 1
ATOM 9760 N N . MET B 1 556 ? -12.82 -14.414 8.516 1 86.88 556 MET B N 1
ATOM 9761 C CA . MET B 1 556 ? -13.992 -13.555 8.336 1 86.88 556 MET B CA 1
ATOM 9762 C C . MET B 1 556 ? -13.891 -12.773 7.027 1 86.88 556 MET B C 1
ATOM 9764 O O . MET B 1 556 ? -14.062 -11.555 7.012 1 86.88 556 MET B O 1
ATOM 9768 N N . LYS B 1 557 ? -13.656 -13.492 5.988 1 80.44 557 LYS B N 1
ATOM 9769 C CA . LYS B 1 557 ? -13.578 -12.883 4.664 1 80.44 557 LYS B CA 1
ATOM 9770 C C . LYS B 1 557 ? -14.508 -13.586 3.678 1 80.44 557 LYS B C 1
ATOM 9772 O O . LYS B 1 557 ? -14.055 -14.336 2.814 1 80.44 557 LYS B O 1
ATOM 9777 N N . PRO B 1 558 ? -15.758 -13.219 3.816 1 77.12 558 PRO B N 1
ATOM 9778 C CA . PRO B 1 558 ? -16.703 -13.883 2.91 1 77.12 558 PRO B CA 1
ATOM 9779 C C . PRO B 1 558 ? -16.578 -13.391 1.47 1 77.12 558 PRO B C 1
ATOM 9781 O O . PRO B 1 558 ? -15.969 -12.344 1.22 1 77.12 558 PRO B O 1
ATOM 9784 N N . CYS B 1 559 ? -17.125 -14.211 0.656 1 72.56 559 CYS B N 1
ATOM 9785 C CA . CYS B 1 559 ? -17.234 -13.789 -0.736 1 72.56 559 CYS B CA 1
ATOM 9786 C C . CYS B 1 559 ? -18.125 -12.562 -0.863 1 72.56 559 CYS B C 1
ATOM 9788 O O . CYS B 1 559 ? -18.891 -12.25 0.044 1 72.56 559 CYS B O 1
ATOM 9790 N N . ARG B 1 560 ? -18.094 -11.852 -1.937 1 67.81 560 ARG B N 1
ATOM 9791 C CA . ARG B 1 560 ? -18.734 -10.562 -2.164 1 67.81 560 ARG B CA 1
ATOM 9792 C C . ARG B 1 560 ? -20.234 -10.641 -1.933 1 67.81 560 ARG B C 1
ATOM 9794 O O . ARG B 1 560 ? -20.828 -9.766 -1.296 1 67.81 560 ARG B O 1
ATOM 9801 N N . ASP B 1 561 ? -20.734 -11.727 -2.332 1 72 561 ASP B N 1
ATOM 9802 C CA . ASP B 1 561 ? -22.188 -11.844 -2.283 1 72 561 ASP B CA 1
ATOM 9803 C C . ASP B 1 561 ? -22.672 -12.047 -0.851 1 72 561 ASP B C 1
ATOM 9805 O O . ASP B 1 561 ? -23.812 -11.727 -0.528 1 72 561 ASP B O 1
ATOM 9809 N N . ARG B 1 562 ? -21.797 -12.477 -0.049 1 80.25 562 ARG B N 1
ATOM 9810 C CA . ARG B 1 562 ? -22.188 -12.805 1.319 1 80.25 562 ARG B CA 1
ATOM 9811 C C . ARG B 1 562 ? -21.859 -11.656 2.271 1 80.25 562 ARG B C 1
ATOM 9813 O O . ARG B 1 562 ? -22.266 -11.672 3.434 1 80.25 562 ARG B O 1
ATOM 9820 N N . ARG B 1 563 ? -21.281 -10.703 1.835 1 79.38 563 ARG B N 1
ATOM 9821 C CA . ARG B 1 563 ? -20.859 -9.578 2.664 1 79.38 563 ARG B CA 1
ATOM 9822 C C . ARG B 1 563 ? -22.062 -8.789 3.172 1 79.38 563 ARG B C 1
ATOM 9824 O O . ARG B 1 563 ? -21.984 -8.141 4.219 1 79.38 563 ARG B O 1
ATOM 9831 N N . ARG B 1 564 ? -23.156 -8.922 2.518 1 76.75 564 ARG B N 1
ATOM 9832 C CA . ARG B 1 564 ? -24.391 -8.234 2.912 1 76.75 564 ARG B CA 1
ATOM 9833 C C . ARG B 1 564 ? -24.906 -8.766 4.246 1 76.75 564 ARG B C 1
ATOM 9835 O O . ARG B 1 564 ? -25.625 -8.062 4.961 1 76.75 564 ARG B O 1
ATOM 9842 N N . ARG B 1 565 ? -24.438 -9.977 4.508 1 86 565 ARG B N 1
ATOM 9843 C CA . ARG B 1 565 ? -24.953 -10.617 5.719 1 86 565 ARG B CA 1
ATOM 9844 C C . ARG B 1 565 ? -24.094 -10.242 6.93 1 86 565 ARG B C 1
ATOM 9846 O O . ARG B 1 565 ? -24.453 -10.578 8.062 1 86 565 ARG B O 1
ATOM 9853 N N . MET B 1 566 ? -23.062 -9.633 6.727 1 89.69 566 MET B N 1
ATOM 9854 C CA . MET B 1 566 ? -22.141 -9.281 7.801 1 89.69 566 MET B CA 1
ATOM 9855 C C . MET B 1 566 ? -22.844 -8.414 8.852 1 89.69 566 MET B C 1
ATOM 9857 O O . MET B 1 566 ? -22.625 -8.594 10.047 1 89.69 566 MET B O 1
ATOM 9861 N N . PHE B 1 567 ? -23.812 -7.574 8.445 1 88.88 567 PHE B N 1
ATOM 9862 C CA . PHE B 1 567 ? -24.516 -6.703 9.375 1 88.88 567 PHE B CA 1
ATOM 9863 C C . PHE B 1 567 ? -25.484 -7.508 10.234 1 88.88 567 PHE B C 1
ATOM 9865 O O . PHE B 1 567 ? -25.594 -7.285 11.445 1 88.88 567 PHE B O 1
ATOM 9872 N N . HIS B 1 568 ? -26.078 -8.477 9.562 1 89.88 568 HIS B N 1
ATOM 9873 C CA . HIS B 1 568 ? -27 -9.336 10.297 1 89.88 568 HIS B CA 1
ATOM 9874 C C . HIS B 1 568 ? -26.266 -10.117 11.383 1 89.88 568 HIS B C 1
ATOM 9876 O O . HIS B 1 568 ? -26.734 -10.172 12.523 1 89.88 568 HIS B O 1
ATOM 9882 N N . LEU B 1 569 ? -25.172 -10.586 10.945 1 93.19 569 LEU B N 1
ATOM 9883 C CA . LEU B 1 569 ? -24.375 -11.383 11.875 1 93.19 569 LEU B CA 1
ATOM 9884 C C . LEU B 1 569 ? -23.812 -10.508 12.984 1 93.19 569 LEU B C 1
ATOM 9886 O O . LEU B 1 569 ? -23.734 -10.93 14.141 1 93.19 569 LEU B O 1
ATOM 9890 N N . ALA B 1 570 ? -23.406 -9.32 12.617 1 94.56 570 ALA B N 1
ATOM 9891 C CA . ALA B 1 570 ? -22.859 -8.391 13.594 1 94.56 570 ALA B CA 1
ATOM 9892 C C . ALA B 1 570 ? -23.891 -8.039 14.664 1 94.56 570 ALA B C 1
ATOM 9894 O O . ALA B 1 570 ? -23.562 -7.973 15.852 1 94.56 570 ALA B O 1
ATOM 9895 N N . ILE B 1 571 ? -25.141 -7.859 14.273 1 94.25 571 ILE B N 1
ATOM 9896 C CA . ILE B 1 571 ? -26.219 -7.5 15.203 1 94.25 571 ILE B CA 1
ATOM 9897 C C . ILE B 1 571 ? -26.469 -8.656 16.172 1 94.25 571 ILE B C 1
ATOM 9899 O O . ILE B 1 571 ? -26.641 -8.438 17.375 1 94.25 571 ILE B O 1
ATOM 9903 N N . ARG B 1 572 ? -26.391 -9.836 15.672 1 94.5 572 ARG B N 1
ATOM 9904 C CA . ARG B 1 572 ? -26.609 -11.008 16.516 1 94.5 572 ARG B CA 1
ATOM 9905 C C . ARG B 1 572 ? -25.453 -11.203 17.484 1 94.5 572 ARG B C 1
ATOM 9907 O O . ARG B 1 572 ? -25.672 -11.453 18.672 1 94.5 572 ARG B O 1
ATOM 9914 N N . LEU B 1 573 ? -24.266 -11.047 17 1 96.25 573 LEU B N 1
ATOM 9915 C CA . LEU B 1 573 ? -23.062 -11.234 17.812 1 96.25 573 LEU B CA 1
ATOM 9916 C C . LEU B 1 573 ? -22.891 -10.078 18.797 1 96.25 573 LEU B C 1
ATOM 9918 O O . LEU B 1 573 ? -22.328 -10.25 19.875 1 96.25 573 LEU B O 1
ATOM 9922 N N . GLY B 1 574 ? -23.375 -8.898 18.391 1 97.12 574 GLY B N 1
ATOM 9923 C CA . GLY B 1 574 ? -23.156 -7.699 19.188 1 97.12 574 GLY B CA 1
ATOM 9924 C C . GLY B 1 574 ? -24.188 -7.508 20.281 1 97.12 574 GLY B C 1
ATOM 9925 O O . GLY B 1 574 ? -24.078 -6.594 21.109 1 97.12 574 GLY B O 1
ATOM 9926 N N . SER B 1 575 ? -25.172 -8.344 20.328 1 95.56 575 SER B N 1
ATOM 9927 C CA . SER B 1 575 ? -26.203 -8.227 21.344 1 95.56 575 SER B CA 1
ATOM 9928 C C . SER B 1 575 ? -25.641 -8.383 22.75 1 95.56 575 SER B C 1
ATOM 9930 O O . SER B 1 575 ? -24.797 -9.25 23 1 95.56 575 SER B O 1
ATOM 9932 N N . LEU B 1 576 ? -26.062 -7.555 23.672 1 96.25 576 LEU B N 1
ATOM 9933 C CA . LEU B 1 576 ? -25.562 -7.617 25.047 1 96.25 576 LEU B CA 1
ATOM 9934 C C . LEU B 1 576 ? -26.547 -8.367 25.953 1 96.25 576 LEU B C 1
ATOM 9936 O O . LEU B 1 576 ? -26.391 -8.391 27.172 1 96.25 576 LEU B O 1
ATOM 9940 N N . ASN B 1 577 ? -27.453 -8.977 25.266 1 91.75 577 ASN B N 1
ATOM 9941 C CA . ASN B 1 577 ? -28.406 -9.773 26.031 1 91.75 577 ASN B CA 1
ATOM 9942 C C . ASN B 1 577 ? -27.734 -10.938 26.75 1 91.75 577 ASN B C 1
ATOM 9944 O O . ASN B 1 577 ? -26.984 -11.695 26.141 1 91.75 577 ASN B O 1
ATOM 9948 N N . GLY B 1 578 ? -27.875 -11.008 27.984 1 90.31 578 GLY B N 1
ATOM 9949 C CA . GLY B 1 578 ? -27.328 -12.109 28.75 1 90.31 578 GLY B CA 1
ATOM 9950 C C . GLY B 1 578 ? -25.891 -11.891 29.172 1 90.31 578 GLY B C 1
ATOM 9951 O O . GLY B 1 578 ? -25.281 -12.758 29.797 1 90.31 578 GLY B O 1
ATOM 9952 N N . VAL B 1 579 ? -25.297 -10.758 28.828 1 93.69 579 VAL B N 1
ATOM 9953 C CA . VAL B 1 579 ? -23.922 -10.43 29.203 1 93.69 579 VAL B CA 1
ATOM 9954 C C . VAL B 1 579 ? -23.906 -9.773 30.578 1 93.69 579 VAL B C 1
ATOM 9956 O O . VAL B 1 579 ? -24.734 -8.914 30.875 1 93.69 579 VAL B O 1
ATOM 9959 N N . ASP B 1 580 ? -23.031 -10.234 31.438 1 93.06 580 ASP B N 1
ATOM 9960 C CA . ASP B 1 580 ? -22.812 -9.562 32.719 1 93.06 580 ASP B CA 1
ATOM 9961 C C . ASP B 1 580 ? -22.047 -8.258 32.531 1 93.06 580 ASP B C 1
ATOM 9963 O O . ASP B 1 580 ? -20.812 -8.266 32.406 1 93.06 580 ASP B O 1
ATOM 9967 N N . LEU B 1 581 ? -22.75 -7.188 32.562 1 92.06 581 LEU B N 1
ATOM 9968 C CA . LEU B 1 581 ? -22.156 -5.898 32.219 1 92.06 581 LEU B CA 1
ATOM 9969 C C . LEU B 1 581 ? -21.312 -5.367 33.375 1 92.06 581 LEU B C 1
ATOM 9971 O O . LEU B 1 581 ? -20.547 -4.418 33.188 1 92.06 581 LEU B O 1
ATOM 9975 N N . ASP B 1 582 ? -21.375 -6.004 34.5 1 88.12 582 ASP B N 1
ATOM 9976 C CA . ASP B 1 582 ? -20.5 -5.613 35.594 1 88.12 582 ASP B CA 1
ATOM 9977 C C . ASP B 1 582 ? -19.109 -6.215 35.438 1 88.12 582 ASP B C 1
ATOM 9979 O O . ASP B 1 582 ? -18.109 -5.562 35.75 1 88.12 582 ASP B O 1
ATOM 9983 N N . SER B 1 583 ? -19.172 -7.418 34.906 1 88.88 583 SER B N 1
ATOM 9984 C CA . SER B 1 583 ? -17.906 -8.117 34.688 1 88.88 583 SER B CA 1
ATOM 9985 C C . SER B 1 583 ? -18 -9.039 33.469 1 88.88 583 SER B C 1
ATOM 9987 O O . SER B 1 583 ? -18 -10.266 33.625 1 88.88 583 SER B O 1
ATOM 9989 N N . PRO B 1 584 ? -17.953 -8.422 32.375 1 92.12 584 PRO B N 1
ATOM 9990 C CA . PRO B 1 584 ? -18.078 -9.25 31.172 1 92.12 584 PRO B CA 1
ATOM 9991 C C . PRO B 1 584 ? -16.906 -10.219 31 1 92.12 584 PRO B C 1
ATOM 9993 O O . PRO B 1 584 ? -15.766 -9.867 31.312 1 92.12 584 PRO B O 1
ATOM 9996 N N . SER B 1 585 ? -17.25 -11.43 30.594 1 91.81 585 SER B N 1
ATOM 9997 C CA . SER B 1 585 ? -16.219 -12.422 30.328 1 91.81 585 SER B CA 1
ATOM 9998 C C . SER B 1 585 ? -15.43 -12.078 29.062 1 91.81 585 SER B C 1
ATOM 10000 O O . SER B 1 585 ? -15.891 -11.281 28.25 1 91.81 585 SER B O 1
ATOM 10002 N N . LEU B 1 586 ? -14.258 -12.648 28.984 1 92.5 586 LEU B N 1
ATOM 10003 C CA . LEU B 1 586 ? -13.422 -12.398 27.812 1 92.5 586 LEU B CA 1
ATOM 10004 C C . LEU B 1 586 ? -14.133 -12.836 26.547 1 92.5 586 LEU B C 1
ATOM 10006 O O . LEU B 1 586 ? -14.148 -12.094 25.547 1 92.5 586 LEU B O 1
ATOM 10010 N N . PRO B 1 587 ? -14.82 -13.977 26.516 1 94.06 587 PRO B N 1
ATOM 10011 C CA . PRO B 1 587 ? -15.523 -14.383 25.297 1 94.06 587 PRO B CA 1
ATOM 10012 C C . PRO B 1 587 ? -16.594 -13.383 24.875 1 94.06 587 PRO B C 1
ATOM 10014 O O . PRO B 1 587 ? -16.766 -13.109 23.688 1 94.06 587 PRO B O 1
ATOM 10017 N N . ASP B 1 588 ? -17.234 -12.828 25.891 1 94.44 588 ASP B N 1
ATOM 10018 C CA . ASP B 1 588 ? -18.266 -11.836 25.578 1 94.44 588 ASP B CA 1
ATOM 10019 C C . ASP B 1 588 ? -17.656 -10.602 24.906 1 94.44 588 ASP B C 1
ATOM 10021 O O . ASP B 1 588 ? -18.203 -10.078 23.938 1 94.44 588 ASP B O 1
ATOM 10025 N N . GLN B 1 589 ? -16.609 -10.242 25.406 1 94.5 589 GLN B N 1
ATOM 10026 C CA . GLN B 1 589 ? -15.961 -9.047 24.875 1 94.5 589 GLN B CA 1
ATOM 10027 C C . GLN B 1 589 ? -15.398 -9.297 23.484 1 94.5 589 GLN B C 1
ATOM 10029 O O . GLN B 1 589 ? -15.477 -8.43 22.609 1 94.5 589 GLN B O 1
ATOM 10034 N N . LEU B 1 590 ? -14.805 -10.484 23.266 1 95.5 590 LEU B N 1
ATOM 10035 C CA . LEU B 1 590 ? -14.297 -10.836 21.953 1 95.5 590 LEU B CA 1
ATOM 10036 C C . LEU B 1 590 ? -15.43 -10.945 20.938 1 95.5 590 LEU B C 1
ATOM 10038 O O . LEU B 1 590 ? -15.273 -10.555 19.781 1 95.5 590 LEU B O 1
ATOM 10042 N N . ARG B 1 591 ? -16.531 -11.5 21.438 1 95.88 591 ARG B N 1
ATOM 10043 C CA . ARG B 1 591 ? -17.703 -11.609 20.594 1 95.88 591 ARG B CA 1
ATOM 10044 C C . ARG B 1 591 ? -18.172 -10.242 20.109 1 95.88 591 ARG B C 1
ATOM 10046 O O . ARG B 1 591 ? -18.422 -10.047 18.922 1 95.88 591 ARG B O 1
ATOM 10053 N N . VAL B 1 592 ? -18.219 -9.281 21.016 1 96.06 592 VAL B N 1
ATOM 10054 C CA . VAL B 1 592 ? -18.641 -7.926 20.688 1 96.06 592 VAL B CA 1
ATOM 10055 C C . VAL B 1 592 ? -17.609 -7.273 19.766 1 96.06 592 VAL B C 1
ATOM 10057 O O . VAL B 1 592 ? -17.969 -6.562 18.828 1 96.06 592 VAL B O 1
ATOM 10060 N N . GLU B 1 593 ? -16.391 -7.496 20.062 1 95.75 593 GLU B N 1
ATOM 10061 C CA . GLU B 1 593 ? -15.328 -6.969 19.188 1 95.75 593 GLU B CA 1
ATOM 10062 C C . GLU B 1 593 ? -15.461 -7.516 17.766 1 95.75 593 GLU B C 1
ATOM 10064 O O . GLU B 1 593 ? -15.242 -6.789 16.797 1 95.75 593 GLU B O 1
ATOM 10069 N N . LEU B 1 594 ? -15.727 -8.781 17.672 1 96.5 594 LEU B N 1
ATOM 10070 C CA . LEU B 1 594 ? -15.914 -9.383 16.344 1 96.5 594 LEU B CA 1
ATOM 10071 C C . LEU B 1 594 ? -17.078 -8.727 15.617 1 96.5 594 LEU B C 1
ATOM 10073 O O . LEU B 1 594 ? -17.016 -8.5 14.406 1 96.5 594 LEU B O 1
ATOM 10077 N N . ALA B 1 595 ? -18.156 -8.453 16.375 1 96.81 595 ALA B N 1
ATOM 10078 C CA . ALA B 1 595 ? -19.297 -7.754 15.781 1 96.81 595 ALA B CA 1
ATOM 10079 C C . ALA B 1 595 ? -18.875 -6.41 15.195 1 96.81 595 ALA B C 1
ATOM 10081 O O . ALA B 1 595 ? -19.234 -6.078 14.062 1 96.81 595 ALA B O 1
ATOM 10082 N N . ALA B 1 596 ? -18.109 -5.688 15.984 1 96.06 596 ALA B N 1
ATOM 10083 C CA . ALA B 1 596 ? -17.609 -4.398 15.508 1 96.06 596 ALA B CA 1
ATOM 10084 C C . ALA B 1 596 ? -16.766 -4.566 14.25 1 96.06 596 ALA B C 1
ATOM 10086 O O . ALA B 1 596 ? -16.844 -3.758 13.328 1 96.06 596 ALA B O 1
ATOM 10087 N N . PHE B 1 597 ? -15.984 -5.559 14.211 1 94.62 597 PHE B N 1
ATOM 10088 C CA . PHE B 1 597 ? -15.125 -5.836 13.07 1 94.62 597 PHE B CA 1
ATOM 10089 C C . PHE B 1 597 ? -15.953 -6.113 11.82 1 94.62 597 PHE B C 1
ATOM 10091 O O . PHE B 1 597 ? -15.648 -5.602 10.742 1 94.62 597 PHE B O 1
ATOM 10098 N N . LEU B 1 598 ? -16.953 -6.906 12.008 1 94.31 598 LEU B N 1
ATOM 10099 C CA . LEU B 1 598 ? -17.828 -7.254 10.883 1 94.31 598 LEU B CA 1
ATOM 10100 C C . LEU B 1 598 ? -18.516 -6.012 10.328 1 94.31 598 LEU B C 1
ATOM 10102 O O . LEU B 1 598 ? -18.688 -5.891 9.117 1 94.31 598 LEU B O 1
ATOM 10106 N N . LEU B 1 599 ? -18.859 -5.125 11.18 1 92.31 599 LEU B N 1
ATOM 10107 C CA . LEU B 1 599 ? -19.5 -3.889 10.742 1 92.31 599 LEU B CA 1
ATOM 10108 C C . LEU B 1 599 ? -18.531 -3.027 9.945 1 92.31 599 LEU B C 1
ATOM 10110 O O . LEU B 1 599 ? -18.906 -2.443 8.922 1 92.31 599 LEU B O 1
ATOM 10114 N N . ASP B 1 600 ? -17.391 -2.947 10.414 1 90.06 600 ASP B N 1
ATOM 10115 C CA . ASP B 1 600 ? -16.359 -2.148 9.758 1 90.06 600 ASP B CA 1
ATOM 10116 C C . ASP B 1 600 ? -16.062 -2.678 8.359 1 90.06 600 ASP B C 1
ATOM 10118 O O . ASP B 1 600 ? -15.977 -1.903 7.402 1 90.06 600 ASP B O 1
ATOM 10122 N N . LYS B 1 601 ? -16 -3.998 8.281 1 88.25 601 LYS B N 1
ATOM 10123 C CA . LYS B 1 601 ? -15.672 -4.605 6.996 1 88.25 601 LYS B CA 1
ATOM 10124 C C . LYS B 1 601 ? -16.906 -4.672 6.094 1 88.25 601 LYS B C 1
ATOM 10126 O O . LYS B 1 601 ? -16.781 -4.633 4.867 1 88.25 601 LYS B O 1
ATOM 10131 N N . GLY B 1 602 ? -18.031 -4.715 6.652 1 85.94 602 GLY B N 1
ATOM 10132 C CA . GLY B 1 602 ? -19.266 -4.883 5.898 1 85.94 602 GLY B CA 1
ATOM 10133 C C . GLY B 1 602 ? -19.875 -3.568 5.445 1 85.94 602 GLY B C 1
ATOM 10134 O O . GLY B 1 602 ? -20.766 -3.549 4.586 1 85.94 602 GLY B O 1
ATOM 10135 N N . HIS B 1 603 ? -19.438 -2.477 5.922 1 82.44 603 HIS B N 1
ATOM 10136 C CA . HIS B 1 603 ? -20.062 -1.171 5.75 1 82.44 603 HIS B CA 1
ATOM 10137 C C . HIS B 1 603 ? -20.25 -0.833 4.273 1 82.44 603 HIS B C 1
ATOM 10139 O O . HIS B 1 603 ? -21.297 -0.33 3.867 1 82.44 603 HIS B O 1
ATOM 10145 N N . PRO B 1 604 ? -19.344 -1.182 3.475 1 71.06 604 PRO B N 1
ATOM 10146 C CA . PRO B 1 604 ? -19.547 -0.843 2.064 1 71.06 604 PRO B CA 1
ATOM 10147 C C . PRO B 1 604 ? -20.703 -1.619 1.43 1 71.06 604 PRO B C 1
ATOM 10149 O O . PRO B 1 604 ? -21.188 -1.244 0.36 1 71.06 604 PRO B O 1
ATOM 10152 N N . PHE B 1 605 ? -21.188 -2.627 2.201 1 69.38 605 PHE B N 1
ATOM 10153 C CA . PHE B 1 605 ? -22.172 -3.535 1.601 1 69.38 605 PHE B CA 1
ATOM 10154 C C . PHE B 1 605 ? -23.484 -3.486 2.35 1 69.38 605 PHE B C 1
ATOM 10156 O O . PHE B 1 605 ? -24.297 -4.414 2.258 1 69.38 605 PHE B O 1
ATOM 10163 N N . VAL B 1 606 ? -23.688 -2.475 3.082 1 64.62 606 VAL B N 1
ATOM 10164 C CA . VAL B 1 606 ? -24.828 -2.344 3.973 1 64.62 606 VAL B CA 1
ATOM 10165 C C . VAL B 1 606 ? -26.125 -2.551 3.184 1 64.62 606 VAL B C 1
ATOM 10167 O O . VAL B 1 606 ? -26.281 -2.02 2.08 1 64.62 606 VAL B O 1
ATOM 10170 N N . ALA B 1 607 ? -26.766 -3.709 3.65 1 61.09 607 ALA B N 1
ATOM 10171 C CA . ALA B 1 607 ? -28.109 -3.93 3.127 1 61.09 607 ALA B CA 1
ATOM 10172 C C . ALA B 1 607 ? -29.062 -2.807 3.547 1 61.09 607 ALA B C 1
ATOM 10174 O O . ALA B 1 607 ? -29.078 -2.404 4.715 1 61.09 607 ALA B O 1
ATOM 10175 N N . LYS B 1 608 ? -29.438 -1.948 2.715 1 66.69 608 LYS B N 1
ATOM 10176 C CA . LYS B 1 608 ? -30.312 -0.787 2.918 1 66.69 608 LYS B CA 1
ATOM 10177 C C . LYS B 1 608 ? -31.703 -1.209 3.385 1 66.69 608 LYS B C 1
ATOM 10179 O O . LYS B 1 608 ? -32.688 -0.502 3.146 1 66.69 608 LYS B O 1
ATOM 10184 N N . ASP B 1 609 ? -31.688 -2.465 4.184 1 78.19 609 ASP B N 1
ATOM 10185 C CA . ASP B 1 609 ? -32.969 -2.906 4.77 1 78.19 609 ASP B CA 1
ATOM 10186 C C . ASP B 1 609 ? -33.25 -2.129 6.051 1 78.19 609 ASP B C 1
ATOM 10188 O O . ASP B 1 609 ? -32.469 -2.133 6.992 1 78.19 609 ASP B O 1
ATOM 10192 N N . PRO B 1 610 ? -34.312 -1.524 6.121 1 83.31 610 PRO B N 1
ATOM 10193 C CA . PRO B 1 610 ? -34.656 -0.662 7.25 1 83.31 610 PRO B CA 1
ATOM 10194 C C . PRO B 1 610 ? -34.656 -1.407 8.586 1 83.31 610 PRO B C 1
ATOM 10196 O O . PRO B 1 610 ? -34.281 -0.837 9.617 1 83.31 610 PRO B O 1
ATOM 10199 N N . ASP B 1 611 ? -35.062 -2.713 8.555 1 84.25 611 ASP B N 1
ATOM 10200 C CA . ASP B 1 611 ? -35.094 -3.49 9.789 1 84.25 611 ASP B CA 1
ATOM 10201 C C . ASP B 1 611 ? -33.688 -3.738 10.32 1 84.25 611 ASP B C 1
ATOM 10203 O O . ASP B 1 611 ? -33.438 -3.686 11.531 1 84.25 611 ASP B O 1
ATOM 10207 N N . VAL B 1 612 ? -32.812 -3.967 9.391 1 86.69 612 VAL B N 1
ATOM 10208 C CA . VAL B 1 612 ? -31.438 -4.207 9.773 1 86.69 612 VAL B CA 1
ATOM 10209 C C . VAL B 1 612 ? -30.812 -2.922 10.32 1 86.69 612 VAL B C 1
ATOM 10211 O O . VAL B 1 612 ? -30.094 -2.949 11.32 1 86.69 612 VAL B O 1
ATOM 10214 N N . VAL B 1 613 ? -31.188 -1.817 9.688 1 88 613 VAL B N 1
ATOM 10215 C CA . VAL B 1 613 ? -30.656 -0.528 10.109 1 88 613 VAL B CA 1
ATOM 10216 C C . VAL B 1 613 ? -31.188 -0.171 11.492 1 88 613 VAL B C 1
ATOM 10218 O O . VAL B 1 613 ? -30.453 0.318 12.352 1 88 613 VAL B O 1
ATOM 10221 N N . ALA B 1 614 ? -32.438 -0.459 11.695 1 90.06 614 ALA B N 1
ATOM 10222 C CA . ALA B 1 614 ? -33.031 -0.199 13 1 90.06 614 ALA B CA 1
ATOM 10223 C C . ALA B 1 614 ? -32.375 -1.056 14.086 1 90.06 614 ALA B C 1
ATOM 10225 O O . ALA B 1 614 ? -32.125 -0.574 15.188 1 90.06 614 ALA B O 1
ATOM 10226 N N . GLY B 1 615 ? -32.156 -2.32 13.742 1 90.81 615 GLY B N 1
ATOM 10227 C CA . GLY B 1 615 ? -31.484 -3.211 14.68 1 90.81 615 GLY B CA 1
ATOM 10228 C C . GLY B 1 615 ? -30.078 -2.781 15 1 90.81 615 GLY B C 1
ATOM 10229 O O . GLY B 1 615 ? -29.641 -2.877 16.141 1 90.81 615 GLY B O 1
ATOM 10230 N N . LEU B 1 616 ? -29.406 -2.324 14.008 1 92.06 616 LEU B N 1
ATOM 10231 C CA . LEU B 1 616 ? -28.047 -1.826 14.18 1 92.06 616 LEU B CA 1
ATOM 10232 C C . LEU B 1 616 ? -28.031 -0.621 15.117 1 92.06 616 LEU B C 1
ATOM 10234 O O . LEU B 1 616 ? -27.219 -0.564 16.047 1 92.06 616 LEU B O 1
ATOM 10238 N N . LYS B 1 617 ? -28.953 0.296 14.859 1 91.81 617 LYS B N 1
ATOM 10239 C CA . LYS B 1 617 ? -29.016 1.496 15.688 1 91.81 617 LYS B CA 1
ATOM 10240 C C . LYS B 1 617 ? -29.328 1.145 17.141 1 91.81 617 LYS B C 1
ATOM 10242 O O . LYS B 1 617 ? -28.75 1.715 18.062 1 91.81 617 LYS B O 1
ATOM 10247 N N . ALA B 1 618 ? -30.188 0.204 17.344 1 93.56 618 ALA B N 1
ATOM 10248 C CA . ALA B 1 618 ? -30.547 -0.234 18.688 1 93.56 618 ALA B CA 1
ATOM 10249 C C . ALA B 1 618 ? -29.344 -0.867 19.391 1 93.56 618 ALA B C 1
ATOM 10251 O O . ALA B 1 618 ? -29.094 -0.604 20.562 1 93.56 618 ALA B O 1
ATOM 10252 N N . MET B 1 619 ? -28.609 -1.678 18.688 1 95.19 619 MET B N 1
ATOM 10253 C CA . MET B 1 619 ? -27.422 -2.33 19.234 1 95.19 619 MET B CA 1
ATOM 10254 C C . MET B 1 619 ? -26.359 -1.301 19.625 1 95.19 619 MET B C 1
ATOM 10256 O O . MET B 1 619 ? -25.797 -1.371 20.719 1 95.19 619 MET B O 1
ATOM 10260 N N . LEU B 1 620 ? -26.141 -0.346 18.734 1 94.75 620 LEU B N 1
ATOM 10261 C CA . LEU B 1 620 ? -25.141 0.678 19.016 1 94.75 620 LEU B CA 1
ATOM 10262 C C . LEU B 1 620 ? -25.547 1.54 20.203 1 94.75 620 LEU B C 1
ATOM 10264 O O . LEU B 1 620 ? -24.703 1.974 20.984 1 94.75 620 LEU B O 1
ATOM 10268 N N . HIS B 1 621 ? -26.844 1.759 20.312 1 94.12 621 HIS B N 1
ATOM 10269 C CA . HIS B 1 621 ? -27.359 2.49 21.469 1 94.12 621 HIS B CA 1
ATOM 10270 C C . HIS B 1 621 ? -27.094 1.731 22.766 1 94.12 621 HIS B C 1
ATOM 10272 O O . HIS B 1 621 ? -26.656 2.32 23.766 1 94.12 621 HIS B O 1
ATOM 10278 N N . GLU B 1 622 ? -27.266 0.439 22.688 1 94.44 622 GLU B N 1
ATOM 10279 C CA . GLU B 1 622 ? -26.969 -0.404 23.844 1 94.44 622 GLU B CA 1
ATOM 10280 C C . GLU B 1 622 ? -25.5 -0.353 24.203 1 94.44 622 GLU B C 1
ATOM 10282 O O . GLU B 1 622 ? -25.141 -0.304 25.375 1 94.44 622 GLU B O 1
ATOM 10287 N N . TRP B 1 623 ? -24.672 -0.425 23.203 1 95.94 623 TRP B N 1
ATOM 10288 C CA . TRP B 1 623 ? -23.234 -0.319 23.438 1 95.94 623 TRP B CA 1
ATOM 10289 C C . TRP B 1 623 ? -22.875 1.015 24.078 1 95.94 623 TRP B C 1
ATOM 10291 O O . TRP B 1 623 ? -22.109 1.06 25.047 1 95.94 623 TRP B O 1
ATOM 10301 N N . ALA B 1 624 ? -23.484 2.105 23.547 1 93 624 ALA B N 1
ATOM 10302 C CA . ALA B 1 624 ? -23.156 3.465 23.969 1 93 624 ALA B CA 1
ATOM 10303 C C . ALA B 1 624 ? -23.562 3.695 25.438 1 93 624 ALA B C 1
ATOM 10305 O O . ALA B 1 624 ? -22.938 4.504 26.125 1 93 624 ALA B O 1
ATOM 10306 N N . GLU B 1 625 ? -24.5 2.939 25.922 1 92.38 625 GLU B N 1
ATOM 10307 C CA . GLU B 1 625 ? -25 3.113 27.297 1 92.38 625 GLU B CA 1
ATOM 10308 C C . GLU B 1 625 ? -24.375 2.09 28.234 1 92.38 625 GLU B C 1
ATOM 10310 O O . GLU B 1 625 ? -24.703 2.057 29.422 1 92.38 625 GLU B O 1
ATOM 10315 N N . SER B 1 626 ? -23.516 1.314 27.719 1 93.75 626 SER B N 1
ATOM 10316 C CA . SER B 1 626 ? -22.922 0.237 28.5 1 93.75 626 SER B CA 1
ATOM 10317 C C . SER B 1 626 ? -21.922 0.778 29.516 1 93.75 626 SER B C 1
ATOM 10319 O O . SER B 1 626 ? -21.25 1.773 29.266 1 93.75 626 SER B O 1
ATOM 10321 N N . PRO B 1 627 ? -21.797 0.213 30.688 1 93.62 627 PRO B N 1
ATOM 10322 C CA . PRO B 1 627 ? -20.766 0.615 31.641 1 93.62 627 PRO B CA 1
ATOM 10323 C C . PRO B 1 627 ? -19.359 0.201 31.219 1 93.62 627 PRO B C 1
ATOM 10325 O O . PRO B 1 627 ? -18.375 0.649 31.812 1 93.62 627 PRO B O 1
ATOM 10328 N N . ILE B 1 628 ? -19.312 -0.699 30.25 1 93 628 ILE B N 1
ATOM 10329 C CA . ILE B 1 628 ? -18.016 -1.15 29.75 1 93 628 ILE B CA 1
ATOM 10330 C C . ILE B 1 628 ? -17.484 -0.148 28.719 1 93 628 ILE B C 1
ATOM 10332 O O . ILE B 1 628 ? -18.078 0.053 27.672 1 93 628 ILE B O 1
ATOM 10336 N N . GLU B 1 629 ? -16.391 0.481 29 1 92.12 629 GLU B N 1
ATOM 10337 C CA . GLU B 1 629 ? -15.828 1.558 28.203 1 92.12 629 GLU B CA 1
ATOM 10338 C C . GLU B 1 629 ? -15.531 1.089 26.781 1 92.12 629 GLU B C 1
ATOM 10340 O O . GLU B 1 629 ? -15.719 1.841 25.812 1 92.12 629 GLU B O 1
ATOM 10345 N N . GLU B 1 630 ? -15.102 -0.172 26.609 1 92 630 GLU B N 1
ATOM 10346 C CA . GLU B 1 630 ? -14.742 -0.702 25.297 1 92 630 GLU B CA 1
ATOM 10347 C C . GLU B 1 630 ? -15.953 -0.743 24.375 1 92 630 GLU B C 1
ATOM 10349 O O . GLU B 1 630 ? -15.828 -0.494 23.172 1 92 630 GLU B O 1
ATOM 10354 N N . PHE B 1 631 ? -17.094 -1.094 24.984 1 95.06 631 PHE B N 1
ATOM 10355 C CA . PHE B 1 631 ? -18.312 -1.14 24.172 1 95.06 631 PHE B CA 1
ATOM 10356 C C . PHE B 1 631 ? -18.719 0.26 23.719 1 95.06 631 PHE B C 1
ATOM 10358 O O . PHE B 1 631 ? -19.047 0.47 22.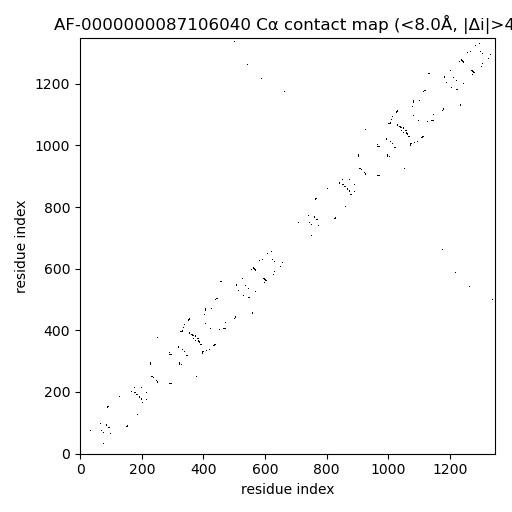562 1 95.06 631 PHE B O 1
ATOM 10365 N N . ARG B 1 632 ? -18.594 1.17 24.625 1 94.19 632 ARG B N 1
ATOM 10366 C CA . ARG B 1 632 ? -18.938 2.553 24.297 1 94.19 632 ARG B CA 1
ATOM 10367 C C . ARG B 1 632 ? -18.031 3.113 23.219 1 94.19 632 ARG B C 1
ATOM 10369 O O . ARG B 1 632 ? -18.484 3.754 22.281 1 94.19 632 ARG B O 1
ATOM 10376 N N . THR B 1 633 ? -16.766 2.885 23.359 1 91.88 633 THR B N 1
ATOM 10377 C CA . THR B 1 633 ? -15.773 3.363 22.391 1 91.88 633 THR B CA 1
ATOM 10378 C C . THR B 1 633 ? -16.016 2.76 21.016 1 91.88 633 THR B C 1
ATOM 10380 O O . THR B 1 633 ? -15.906 3.449 20 1 91.88 633 THR B O 1
ATOM 10383 N N . SER B 1 634 ? -16.375 1.502 21.031 1 93.69 634 SER B N 1
ATOM 10384 C CA . SER B 1 634 ? -16.641 0.838 19.766 1 93.69 634 SER B CA 1
ATOM 10385 C C . SER B 1 634 ? -17.859 1.448 19.078 1 93.69 634 SER B C 1
ATOM 10387 O O . SER B 1 634 ? -17.859 1.633 17.859 1 93.69 634 SER B O 1
ATOM 10389 N N . ALA B 1 635 ? -18.859 1.72 19.875 1 94.25 635 ALA B N 1
ATOM 10390 C CA . ALA B 1 635 ? -20.062 2.336 19.328 1 94.25 635 ALA B CA 1
ATOM 10391 C C . ALA B 1 635 ? -19.734 3.66 18.641 1 94.25 635 ALA B C 1
ATOM 10393 O O . ALA B 1 635 ? -20.141 3.891 17.5 1 94.25 635 ALA B O 1
ATOM 10394 N N . MET B 1 636 ? -18.953 4.422 19.281 1 90.44 636 MET B N 1
ATOM 10395 C CA . MET B 1 636 ? -18.609 5.738 18.75 1 90.44 636 MET B CA 1
ATOM 10396 C C . MET B 1 636 ? -17.734 5.605 17.5 1 90.44 636 MET B C 1
ATOM 10398 O O . MET B 1 636 ? -17.922 6.348 16.531 1 90.44 636 MET B O 1
ATOM 10402 N N . LYS B 1 637 ? -16.859 4.727 17.609 1 90.31 637 LYS B N 1
ATOM 10403 C CA . LYS B 1 637 ? -15.984 4.52 16.453 1 90.31 637 LYS B CA 1
ATOM 10404 C C . LYS B 1 637 ? -16.781 4.105 15.219 1 90.31 637 LYS B C 1
ATOM 10406 O O . LYS B 1 637 ? -16.484 4.555 14.109 1 90.31 637 LYS B O 1
ATOM 10411 N N . ILE B 1 638 ? -17.688 3.281 15.43 1 91.38 638 ILE B N 1
ATOM 10412 C CA . ILE B 1 638 ? -18.5 2.801 14.32 1 91.38 638 ILE B CA 1
ATOM 10413 C C . ILE B 1 638 ? -19.312 3.955 13.742 1 91.38 638 ILE B C 1
ATOM 10415 O O . ILE B 1 638 ? -19.359 4.137 12.523 1 91.38 638 ILE B O 1
ATOM 10419 N N . VAL B 1 639 ? -19.891 4.688 14.602 1 89.06 639 VAL B N 1
ATOM 10420 C CA . VAL B 1 639 ? -20.703 5.824 14.164 1 89.06 639 VAL B CA 1
ATOM 10421 C C . VAL B 1 639 ? -19.828 6.809 13.391 1 89.06 639 VAL B C 1
ATOM 10423 O O . VAL B 1 639 ? -20.188 7.262 12.305 1 89.06 639 VAL B O 1
ATOM 10426 N N . ASP B 1 640 ? -18.688 7.047 13.945 1 84.06 640 ASP B N 1
ATOM 10427 C CA . ASP B 1 640 ? -17.75 7.953 13.289 1 84.06 640 ASP B CA 1
ATOM 10428 C C . ASP B 1 640 ? -17.297 7.395 11.945 1 84.06 640 ASP B C 1
ATOM 10430 O O . ASP B 1 640 ? -17.125 8.141 10.977 1 84.06 640 ASP B O 1
ATOM 10434 N N . GLY B 1 641 ? -17.109 6.184 11.961 1 84.88 641 GLY B N 1
ATOM 10435 C CA . GLY B 1 641 ? -16.719 5.543 10.719 1 84.88 641 GLY B CA 1
ATOM 10436 C C . GLY B 1 641 ? -17.766 5.672 9.625 1 84.88 641 GLY B C 1
ATOM 10437 O O . GLY B 1 641 ? -17.422 5.938 8.469 1 84.88 641 GLY B O 1
ATOM 10438 N N . PHE B 1 642 ? -18.969 5.5 9.992 1 85.75 642 PHE B N 1
ATOM 10439 C CA . PHE B 1 642 ? -20.062 5.609 9.031 1 85.75 642 PHE B CA 1
ATOM 10440 C C . PHE B 1 642 ? -20.188 7.039 8.523 1 85.75 642 PHE B C 1
ATOM 10442 O O . PHE B 1 642 ? -20.422 7.262 7.332 1 85.75 642 PHE B O 1
ATOM 10449 N N . LYS B 1 643 ? -19.969 7.969 9.312 1 80.56 643 LYS B N 1
ATOM 10450 C CA . LYS B 1 643 ? -20.062 9.375 8.945 1 80.56 643 LYS B CA 1
ATOM 10451 C C . LYS B 1 643 ? -18.938 9.781 8 1 80.56 643 LYS B C 1
ATOM 10453 O O . LYS B 1 643 ? -19.156 10.516 7.039 1 80.56 643 LYS B O 1
ATOM 10458 N N . LYS B 1 644 ? -17.844 9.312 8.312 1 78.38 644 LYS B N 1
ATOM 10459 C CA . LYS B 1 644 ? -16.656 9.641 7.512 1 78.38 644 LYS B CA 1
ATOM 10460 C C . LYS B 1 644 ? -16.75 9.023 6.121 1 78.38 644 LYS B C 1
ATOM 10462 O O . LYS B 1 644 ? -16.219 9.57 5.156 1 78.38 644 LYS B O 1
ATOM 10467 N N . ALA B 1 645 ? -17.25 7.875 6.082 1 76.88 645 ALA B N 1
ATOM 10468 C CA . ALA B 1 645 ? -17.359 7.18 4.801 1 76.88 645 ALA B CA 1
ATOM 10469 C C . ALA B 1 645 ? -18.281 7.938 3.844 1 76.88 645 ALA B C 1
ATOM 10471 O O . ALA B 1 645 ? -18.203 7.746 2.627 1 76.88 645 ALA B O 1
ATOM 10472 N N . GLY B 1 646 ? -18.906 8.867 4.254 1 69.25 646 GLY B N 1
ATOM 10473 C CA . GLY B 1 646 ? -19.812 9.617 3.398 1 69.25 646 GLY B CA 1
ATOM 10474 C C . GLY B 1 646 ? -21.078 8.867 3.064 1 69.25 646 GLY B C 1
ATOM 10475 O O . GLY B 1 646 ? -21.234 7.699 3.434 1 69.25 646 GLY B O 1
ATOM 10476 N N . ASN B 1 647 ? -22.047 9.391 2.504 1 69.5 647 ASN B N 1
ATOM 10477 C CA . ASN B 1 647 ? -23.328 8.836 2.09 1 69.5 647 ASN B CA 1
ATOM 10478 C C . ASN B 1 647 ? -24 8.062 3.223 1 69.5 647 ASN B C 1
ATOM 10480 O O . ASN B 1 647 ? -24.391 6.914 3.045 1 69.5 647 ASN B O 1
ATOM 10484 N N . ASP B 1 648 ? -23.953 8.609 4.316 1 76.94 648 ASP B N 1
ATOM 10485 C CA . ASP B 1 648 ? -24.453 7.938 5.516 1 76.94 648 ASP B CA 1
ATOM 10486 C C . ASP B 1 648 ? -25.938 8.195 5.719 1 76.94 648 ASP B C 1
ATOM 10488 O O . ASP B 1 648 ? -26.453 8.055 6.828 1 76.94 648 ASP B O 1
ATOM 10492 N N . ASP B 1 649 ? -26.625 8.547 4.703 1 76.38 649 ASP B N 1
ATOM 10493 C CA . ASP B 1 649 ? -28.047 8.852 4.801 1 76.38 649 ASP B CA 1
ATOM 10494 C C . ASP B 1 649 ? -28.828 7.645 5.309 1 76.38 649 ASP B C 1
ATOM 10496 O O . ASP B 1 649 ? -29.797 7.793 6.055 1 76.38 649 ASP B O 1
ATOM 10500 N N . TRP B 1 650 ? -28.375 6.543 4.91 1 80.94 650 TRP B N 1
ATOM 10501 C CA . TRP B 1 650 ? -29.078 5.32 5.293 1 80.94 650 TRP B CA 1
ATOM 10502 C C . TRP B 1 650 ? -29.047 5.129 6.805 1 80.94 650 TRP B C 1
ATOM 10504 O O . TRP B 1 650 ? -29.953 4.535 7.379 1 80.94 650 TRP B O 1
ATOM 10514 N N . PHE B 1 651 ? -27.984 5.703 7.359 1 85.44 651 PHE B N 1
ATOM 10515 C CA . PHE B 1 651 ? -27.766 5.504 8.789 1 85.44 651 PHE B CA 1
ATOM 10516 C C . PHE B 1 651 ? -28.25 6.707 9.578 1 85.44 651 PHE B C 1
ATOM 10518 O O . PHE B 1 651 ? -28.781 6.555 10.688 1 85.44 651 PHE B O 1
ATOM 10525 N N . THR B 1 652 ? -28.156 7.902 8.984 1 79.31 652 THR B N 1
ATOM 10526 C CA . THR B 1 652 ? -28.438 9.125 9.734 1 79.31 652 THR B CA 1
ATOM 10527 C C . THR B 1 652 ? -29.922 9.5 9.617 1 79.31 652 THR B C 1
ATOM 10529 O O . THR B 1 652 ? -30.453 10.203 10.477 1 79.31 652 THR B O 1
ATOM 10532 N N . ARG B 1 653 ? -30.609 8.961 8.594 1 75.75 653 ARG B N 1
ATOM 10533 C CA . ARG B 1 653 ? -32 9.289 8.398 1 75.75 653 ARG B CA 1
ATOM 10534 C C . ARG B 1 653 ? -32.906 8.469 9.32 1 75.75 653 ARG B C 1
ATOM 10536 O O . ARG B 1 653 ? -32.562 7.324 9.648 1 75.75 653 ARG B O 1
ATOM 10543 N N . GLY B 1 654 ? -34.031 8.977 9.82 1 70.81 654 GLY B N 1
ATOM 10544 C CA . GLY B 1 654 ? -35.094 8.258 10.516 1 70.81 654 GLY B CA 1
ATOM 10545 C C . GLY B 1 654 ? -34.938 8.266 12.023 1 70.81 654 GLY B C 1
ATOM 10546 O O . GLY B 1 654 ? -35.594 7.492 12.727 1 70.81 654 GLY B O 1
ATOM 10547 N N . GLY B 1 655 ? -33.969 9.062 12.523 1 72 655 GLY B N 1
ATOM 10548 C CA . GLY B 1 655 ? -33.844 9.203 13.961 1 72 655 GLY B CA 1
ATOM 10549 C C . GLY B 1 655 ? -33.125 8.047 14.617 1 72 655 GLY B C 1
ATOM 10550 O O . GLY B 1 655 ? -32.562 7.188 13.93 1 72 655 GLY B O 1
ATOM 10551 N N . GLY B 1 656 ? -32.875 7.91 15.93 1 75.75 656 GLY B N 1
ATOM 10552 C CA . GLY B 1 656 ? -32.25 6.836 16.703 1 75.75 656 GLY B CA 1
ATOM 10553 C C . GLY B 1 656 ? -30.797 7.102 17.047 1 75.75 656 GLY B C 1
ATOM 10554 O O . GLY B 1 656 ? -30.125 6.242 17.609 1 75.75 656 GLY B O 1
ATOM 10555 N N . LEU B 1 657 ? -30.359 8.164 16.609 1 79.5 657 LEU B N 1
ATOM 10556 C CA . LEU B 1 657 ? -28.969 8.516 16.875 1 79.5 657 LEU B CA 1
ATOM 10557 C C . LEU B 1 657 ? -28.891 9.703 17.828 1 79.5 657 LEU B C 1
ATOM 10559 O O . LEU B 1 657 ? -27.891 10.422 17.828 1 79.5 657 LEU B O 1
ATOM 10563 N N . ASP B 1 658 ? -29.906 9.945 18.562 1 77.06 658 ASP B N 1
ATOM 10564 C CA . ASP B 1 658 ? -29.984 11.07 19.484 1 77.06 658 ASP B CA 1
ATOM 10565 C C . ASP B 1 658 ? -28.875 11.008 20.531 1 77.06 658 ASP B C 1
ATOM 10567 O O . ASP B 1 658 ? -28.406 12.039 21.016 1 77.06 658 ASP B O 1
ATOM 10571 N N . TRP B 1 659 ? -28.469 9.727 20.656 1 77.06 659 TRP B N 1
ATOM 10572 C CA . TRP B 1 659 ? -27.453 9.523 21.688 1 77.06 659 TRP B CA 1
ATOM 10573 C C . TRP B 1 659 ? -26.078 9.984 21.188 1 77.06 659 TRP B C 1
ATOM 10575 O O . TRP B 1 659 ? -25.172 10.203 21.984 1 77.06 659 TRP B O 1
ATOM 10585 N N . VAL B 1 660 ? -25.938 10.039 19.812 1 71.06 660 VAL B N 1
ATOM 10586 C CA . VAL B 1 660 ? -24.656 10.438 19.234 1 71.06 660 VAL B CA 1
ATOM 10587 C C . VAL B 1 660 ? -24.422 11.922 19.5 1 71.06 660 VAL B C 1
ATOM 10589 O O . VAL B 1 660 ? -23.281 12.344 19.734 1 71.06 660 VAL B O 1
ATOM 10592 N N . LYS B 1 661 ? -25.578 12.867 19.266 1 57.44 661 LYS B N 1
ATOM 10593 C CA . LYS B 1 661 ? -25.5 14.312 19.453 1 57.44 661 LYS B CA 1
ATOM 10594 C C . LYS B 1 661 ? -25.062 14.672 20.875 1 57.44 661 LYS B C 1
ATOM 10596 O O . LYS B 1 661 ? -24.391 15.68 21.078 1 57.44 661 LYS B O 1
ATOM 10601 N N . ILE B 1 662 ? -25.469 13.812 21.703 1 47.03 662 ILE B N 1
ATOM 10602 C CA . ILE B 1 662 ? -25.125 14.109 23.078 1 47.03 662 ILE B CA 1
ATOM 10603 C C . ILE B 1 662 ? -23.609 14.078 23.25 1 47.03 662 ILE B C 1
ATOM 10605 O O . ILE B 1 662 ? -23.031 14.922 23.953 1 47.03 662 ILE B O 1
ATOM 10609 N N . GLU B 1 663 ? -23.062 13.203 22.5 1 47 663 GLU B N 1
ATOM 10610 C CA . GLU B 1 663 ? -21.625 13.078 22.75 1 47 663 GLU B CA 1
ATOM 10611 C C . GLU B 1 663 ? -20.828 14.133 21.984 1 47 663 GLU B C 1
ATOM 10613 O O . GLU B 1 663 ? -19.766 14.547 22.422 1 47 663 GLU B O 1
ATOM 10618 N N . THR B 1 664 ? -21.422 14.57 20.75 1 43.5 664 THR B N 1
ATOM 10619 C CA . THR B 1 664 ? -20.781 15.672 20.047 1 43.5 664 THR B CA 1
ATOM 10620 C C . THR B 1 664 ? -21.375 17.016 20.484 1 43.5 664 THR B C 1
ATOM 10622 O O . THR B 1 664 ? -20.688 18.047 20.438 1 43.5 664 THR B O 1
ATOM 10625 N N . ASP B 1 665 ? -22.766 17.094 20.641 1 40.12 665 ASP B N 1
ATOM 10626 C CA . ASP B 1 665 ? -23.562 18.266 20.906 1 40.12 665 ASP B CA 1
ATOM 10627 C C . ASP B 1 665 ? -23.391 18.734 22.359 1 40.12 665 ASP B C 1
ATOM 10629 O O . ASP B 1 665 ? -24.109 19.609 22.828 1 40.12 665 ASP B O 1
ATOM 10633 N N . ASN B 1 666 ? -22.906 18.141 23.25 1 35.34 666 ASN B N 1
ATOM 10634 C CA . ASN B 1 666 ? -23 19.047 24.391 1 35.34 666 ASN B CA 1
ATOM 10635 C C . ASN B 1 666 ? -22.656 20.484 24 1 35.34 666 ASN B C 1
ATOM 10637 O O . ASN B 1 666 ? -22.422 21.312 24.875 1 35.34 666 ASN B O 1
ATOM 10641 N N . SER B 1 667 ? -22.453 20.797 22.641 1 33.28 667 SER B N 1
ATOM 10642 C CA . SER B 1 667 ? -22.594 22.203 22.266 1 33.28 667 SER B CA 1
ATOM 10643 C C . SER B 1 667 ? -24.047 22.578 22.031 1 33.28 667 SER B C 1
ATOM 10645 O O . SER B 1 667 ? -24.469 23.688 22.344 1 33.28 667 SER B O 1
ATOM 10647 N N . ASP B 1 668 ? -24.953 22 21.078 1 30.95 668 ASP B N 1
ATOM 10648 C CA . ASP B 1 668 ? -26.219 22.625 20.703 1 30.95 668 ASP B CA 1
ATOM 10649 C C . ASP B 1 668 ? -27.375 22.125 21.562 1 30.95 668 ASP B C 1
ATOM 10651 O O . ASP B 1 668 ? -28.078 21.188 21.172 1 30.95 668 ASP B O 1
ATOM 10655 N N . SER B 1 669 ? -27.406 21.891 22.797 1 29.03 669 SER B N 1
ATOM 10656 C CA . SER B 1 669 ? -28.656 21.484 23.438 1 29.03 669 SER B CA 1
ATOM 10657 C C . SER B 1 669 ? -29.766 22.469 23.141 1 29.03 669 SER B C 1
ATOM 10659 O O . SER B 1 669 ? -29.656 23.656 23.438 1 29.03 669 SER B O 1
ATOM 10661 N N . GLU B 1 670 ? -30.641 22.203 22.203 1 28.23 670 GLU B N 1
ATOM 10662 C CA . GLU B 1 670 ? -31.969 22.781 22 1 28.23 670 GLU B CA 1
ATOM 10663 C C . GLU B 1 670 ? -32.812 22.688 23.281 1 28.23 670 GLU B C 1
ATOM 10665 O O . GLU B 1 670 ? -33.188 21.594 23.703 1 28.23 670 GLU B O 1
ATOM 10670 N N . GLU B 1 671 ? -32.562 23.266 24.469 1 26.42 671 GLU B N 1
ATOM 10671 C CA . GLU B 1 671 ? -33.781 23.469 25.25 1 26.42 671 GLU B CA 1
ATOM 10672 C C . GLU B 1 671 ? -34.812 24.297 24.484 1 26.42 671 GLU B C 1
ATOM 10674 O O . GLU B 1 671 ? -34.531 25.438 24.109 1 26.42 671 GLU B O 1
ATOM 10679 N N . ASP B 1 672 ? -35.781 23.719 23.75 1 25.2 672 ASP B N 1
ATOM 10680 C CA . ASP B 1 672 ? -37.094 24.312 23.484 1 25.2 672 ASP B CA 1
ATOM 10681 C C . ASP B 1 672 ? -37.688 24.891 24.75 1 25.2 672 ASP B C 1
ATOM 10683 O O . ASP B 1 672 ? -38 24.156 25.703 1 25.2 672 ASP B O 1
ATOM 10687 N N . VAL B 1 673 ? -37.344 26.031 25.312 1 22.98 673 VAL B N 1
ATOM 10688 C CA . VAL B 1 673 ? -38.281 26.844 26.109 1 22.98 673 VAL B CA 1
ATOM 10689 C C . VAL B 1 673 ? -39.594 27.016 25.344 1 22.98 673 VAL B C 1
ATOM 10691 O O . VAL B 1 673 ? -39.625 27.547 24.234 1 22.98 673 VAL B O 1
ATOM 10694 N N . GLU B 1 674 ? -40.594 26.234 25.719 1 20.08 674 GLU B N 1
ATOM 10695 C CA . GLU B 1 674 ? -41.969 26.75 25.734 1 20.08 674 GLU B CA 1
ATOM 10696 C C . GLU B 1 674 ? -42.062 28.047 26.531 1 20.08 674 GLU B C 1
ATOM 10698 O O . GLU B 1 674 ? -41.469 28.156 27.609 1 20.08 674 GLU B O 1
#

Foldseek 3Di:
DDDPPVNVVCCQVVPCVVVPPVLVVCLPDDLVVLLVVLVVLVVVLVVCVVPPVPDDRVVVVSLSSLLSSLPDLHNLSSLVVLLCCQQQPQVVLVSNDVNDDLSSLVNDALVSVLVSLVVSLVSVLVQLVVVVVVVVVVVVVPPPDDPPPDRSHDLSSLLSSLQCLLPPPSYQLVSSVVSLLSCCVRDDQLSNNLSSLVSLLSNLLPPHDPVSNVVSLVVCLVRLLVLLLDQFSRDDDDDDLVVVLVPDPQDFHDPDPVRRSSNVCLQDPDPSQVVDPVSVVSSLVSSVSSFQSQLVVVQSSVVSVCVVVVADAPPPDGDDRGGLDLLSLLSCLQQQLSDFPNSVRRLLVQLLQLLPNDPSLVVVLVVQVVPPVNCPDSSNVSSCVRRVNDCVSNVRNSLLSNLLCLLPDNPNPDPDPPTHDHSVNNLVSVLSNLVSNQQSQVQVSNLVSLLSNECQNVQPLDPVSVVSCVVRVVVSLVVSLVVLVVLPDPVQVPDPPHGPPHTYDSLLSLLSRQDQDNDPVCLVVNVVSVLVSLVVQQVDPDDSVVSLVSSLPVNPRHDPVRLQCLLVSLLVLLDCVPADLVDGGSSNVSSNVSSLSSLLVSVVPHPLPLVSLVSSLVSLVVLCPGPDVSSNVSSLVSVVSLVVVPPNCSNPPPDSCVVVCVVVPVPDPPPPDD/DDDPPVNVVCCQVVPCVVVPPVLVVCLPDPLVVLLVVLVVLVVVLVVCVVPPVPDDRVVVVSLSSLLSSLPDLHNLSSLVVLLCCQQQPQPVVVSNDVNDDLSSLVNDALVSNLVSLVVSLVSVLVQLVVQVVVVVVVVVVPPPDDPPDDRSHDLSSLLSSLQCLLPPPSYQLVSSVVSLLSCCVRDDQLSNNLSSLVSLLSNLLDPHDPVSNVVSLVVCLVRLLVLLLDQFSRDDDDDDLVVVLVPDPQDFHDPDPVRRSSNVCLQDPDPSQVVDPVSVLSSLVSSVSSFQSQLVVVQSSVVSLCVVVVADAPPPDGDDRGGLDLLSLLSCLQQQLSDFPNSVRRLLVQLLQLLPNDPSLVVVLVVQVVPPVNCPDSNNVSSCVRRVNDNVSNVRNSLLSNLLCLLPDNPNPDPDPPTHDHSVNNLVSVLSNLVSNQQSQVQVSNLVSLLSNECQNVQPLDPVSVVSCVVRPVVSLVVSLVVLVVLPDPVQVVDPPHGPPHTYDSLLSLLSRQDQDNDPVCLVVNVVSVLVSLVVQQVDPDDSVVSLVSSLPVNPRHDPVRLQCLLVSLLVLLDCVPADLVDGGSSNVSSNVSSLSSLLVSVVPHDLDLVSLVSSLVSLVCLCPGPDVVSNVSSLVSVVSLVVVPPNCSNPPPDSCVVVCVVVPVPDPPPPDD

Radius of gyration: 43.78 Å; Cα contacts (8 Å, |Δi|>4): 1458; chains: 2; bounding box: 78×117×104 Å